Protein AF-0000000078809394 (afdb_homodimer)

Solvent-accessible surface area (backbone atoms only — not comparable to full-atom values): 62646 Å² total; per-residue (Å²): 125,78,80,59,56,66,61,49,54,61,52,52,58,65,55,59,65,67,64,60,69,62,60,66,74,64,54,54,80,66,83,72,63,86,66,77,69,67,30,52,43,59,69,37,44,48,58,61,53,56,51,56,62,68,74,55,80,56,62,62,57,16,67,57,48,68,54,68,43,28,45,42,76,68,75,54,42,83,43,43,45,64,73,72,80,38,47,64,50,91,80,73,68,58,67,68,55,31,55,42,29,43,44,71,72,45,42,78,58,20,74,52,58,68,50,35,34,35,53,47,11,51,42,26,37,45,52,24,53,55,47,50,56,43,33,65,42,47,42,51,44,65,79,76,88,48,42,78,50,25,55,42,64,59,68,68,38,46,44,56,34,52,45,67,57,49,51,51,51,30,51,49,25,29,52,48,11,38,71,37,22,48,73,81,66,53,45,70,43,85,24,18,56,48,29,31,51,48,44,18,52,51,22,40,46,52,12,43,26,22,42,58,68,67,76,44,73,25,57,70,35,20,49,48,10,29,51,32,24,49,50,40,66,71,67,59,75,58,44,80,68,56,64,74,95,50,24,72,26,47,61,45,39,28,55,64,67,51,73,48,27,33,48,28,33,47,85,31,28,70,94,75,68,31,58,36,41,59,22,14,35,32,63,29,52,40,54,34,5,33,12,39,18,39,78,50,61,56,62,50,30,24,45,84,54,46,62,42,79,72,42,83,67,54,79,67,38,47,69,42,61,61,62,51,68,32,37,59,64,50,68,36,36,29,64,40,45,69,67,40,54,48,49,97,54,89,53,72,49,85,79,61,68,65,22,8,73,23,60,38,25,47,38,37,52,43,49,42,74,84,21,46,35,46,51,50,22,30,45,24,41,75,74,38,39,49,73,59,39,27,48,45,25,44,49,24,29,39,76,69,68,68,57,47,58,65,53,37,53,77,18,57,31,49,60,28,52,59,64,64,40,57,70,79,48,54,69,58,27,40,74,56,52,55,68,71,53,44,67,73,43,72,67,63,64,83,59,84,49,37,18,43,49,45,50,49,52,47,51,45,53,67,73,45,61,57,59,53,48,64,62,60,48,29,49,23,52,58,43,57,64,52,44,36,50,60,41,32,20,51,37,38,91,34,70,44,76,37,52,50,40,72,80,83,51,59,45,33,37,36,26,72,86,67,76,83,90,57,86,89,35,47,78,40,37,53,80,74,71,42,42,28,56,60,70,63,24,40,30,31,32,48,72,32,40,71,92,40,42,39,49,77,31,41,68,50,89,77,32,66,70,40,49,63,58,30,50,46,60,20,55,72,22,72,50,44,39,72,65,41,64,80,52,81,85,79,72,79,127,140,72,72,93,65,71,74,80,60,62,62,59,54,63,60,56,63,66,62,62,68,63,60,64,75,67,51,52,81,64,84,74,72,80,66,74,68,68,31,51,42,60,67,36,45,48,58,61,52,56,52,56,63,66,75,54,80,57,62,64,57,16,67,56,49,68,54,66,42,29,46,42,77,67,75,56,43,82,43,42,44,64,71,74,81,38,44,65,51,89,81,74,66,59,66,68,55,31,54,43,28,43,44,70,71,46,43,77,59,21,75,54,58,69,51,37,34,36,53,48,11,51,42,27,38,44,52,24,53,54,48,50,55,43,34,65,41,48,41,52,45,64,79,74,88,49,41,78,49,22,58,44,63,59,67,66,40,46,44,58,34,52,45,69,57,48,50,50,50,31,52,50,26,27,54,49,10,38,72,36,22,49,74,80,66,53,46,70,43,85,26,18,55,47,30,31,52,49,45,17,52,52,21,40,46,51,12,41,26,22,41,58,68,67,77,45,74,25,56,70,35,21,48,49,9,29,51,33,23,49,49,41,66,73,67,58,76,56,44,80,68,56,64,74,94,50,24,73,27,48,60,45,39,29,56,63,66,51,72,47,26,33,49,27,33,47,85,30,29,72,94,75,70,30,58,37,40,59,22,14,35,33,64,29,49,40,55,33,5,34,13,37,18,39,78,49,60,56,61,49,31,26,46,83,54,48,62,41,78,73,40,84,67,53,79,67,36,47,70,41,62,61,63,50,68,31,38,58,63,50,67,36,36,30,63,38,45,70,68,40,52,47,48,96,54,88,54,72,48,84,79,62,69,63,22,9,74,22,61,38,24,47,38,38,52,44,50,42,74,84,22,44,36,46,50,49,23,30,46,23,40,74,74,38,40,51,71,58,42,28,47,46,24,45,49,25,28,38,75,70,68,68,58,47,59,65,54,35,53,76,18,56,32,50,61,29,52,61,64,65,38,57,71,79,49,52,68,58,27,38,73,54,52,56,67,69,51,44,68,74,43,70,65,64,65,83,59,82,49,38,18,43,49,45,51,48,51,47,51,46,54,66,74,45,60,58,59,54,48,66,62,60,50,28,50,23,51,60,42,57,63,54,45,36,48,59,42,33,21,52,40,38,94,35,70,42,77,36,52,50,40,74,80,83,52,60,45,32,35,36,26,73,87,68,77,80,91,57,85,90,36,46,79,40,36,52,80,74,74,43,41,27,57,60,70,62,25,40,30,31,34,47,73,32,42,74,93,40,42,36,48,81,32,40,68,51,88,76,31,66,70,42,50,62,59,31,49,47,60,20,55,72,22,72,50,43,39,72,66,42,65,80,54,82,84,78,70,78,128

InterPro domains:
  IPR011990 Tetratricopeptide-like helical domain superfamily [SSF48452] (19-583)
  IPR012944 RagB/SusD domain [PF07980] (289-583)
  IPR033985 SusD-like, N-terminal [PF14322] (98-204)

Sequence (1178 aa):
MKIKNTYIALLVALLFISTACDDCLDRYPKDSTNSKVFFATGSDLKLYTDQFYMILPDASDLYGELSDEVITTNLPPEVMGTRNITSGDEYWTWDMLRHINYFLQHSSQCDDVEERNHYEGIAYFFRAFFYFDKVKRFGDVPWYDQPIGSSEDELLNKSRDSRELVVGNIIGDLDNAIRLLPGESTTYTVNKWTALALKSRVCLFEGTYRKYHGIGSGEELLQKCAEASLELMNKGGYTLYKAGEEPYRTLFASNHSDTKEVILSRRYNASLGLFHNATSYTVSFTQGSPGFTKRFVNQYLTIDGSRFTDISCYDTLSLHDEMTDRDPRMSQTIFKPGVYVRKGETSLSKFSMKTSVTGYQIIKYAMESKYDVYNSSECDMPLFRLGEVYLNYAEAKAELGTITQNDIDISVNRLRDRVGMPHLNLGDANAHPDTYMKALYPNVIPGDQLGVILEIRRERDIELVLEGFRYSDLMRWKEGAALMQPFHGQSFNGEGLYDLDGDGKTDLVVWKTTRPLVFGAEYLQIGKDITLSQETHGCLLIHGSVDNPSGGRTFREDRDYLYPIPVNDRILTNGTLKQNPGWDDKLDLMKIKNTYIALLVALLFISTACDDCLDRYPKDSTNSKVFFATGSDLKLYTDQFYMILPDASDLYGELSDEVITTNLPPEVMGTRNITSGDEYWTWDMLRHINYFLQHSSQCDDVEERNHYEGIAYFFRAFFYFDKVKRFGDVPWYDQPIGSSEDELLNKSRDSRELVVGNIIGDLDNAIRLLPGESTTYTVNKWTALALKSRVCLFEGTYRKYHGIGSGEELLQKCAEASLELMNKGGYTLYKAGEEPYRTLFASNHSDTKEVILSRRYNASLGLFHNATSYTVSFTQGSPGFTKRFVNQYLTIDGSRFTDISCYDTLSLHDEMTDRDPRMSQTIFKPGVYVRKGETSLSKFSMKTSVTGYQIIKYAMESKYDVYNSSECDMPLFRLGEVYLNYAEAKAELGTITQNDIDISVNRLRDRVGMPHLNLGDANAHPDTYMKALYPNVIPGDQLGVILEIRRERDIELVLEGFRYSDLMRWKEGAALMQPFHGQSFNGEGLYDLDGDGKTDLVVWKTTRPLVFGAEYLQIGKDITLSQETHGCLLIHGSVDNPSGGRTFREDRDYLYPIPVNDRILTNGTLKQNPGWDDKLDL

Structure (mmCIF, N/CA/C/O backbone):
data_AF-0000000078809394-model_v1
#
loop_
_entity.id
_entity.type
_entity.pdbx_description
1 polymer 'RagB/SusD domain-containing protein'
#
loop_
_atom_site.group_PDB
_atom_site.id
_atom_site.type_symbol
_atom_site.label_atom_id
_atom_site.label_alt_id
_atom_site.label_comp_id
_atom_site.label_asym_id
_atom_site.label_entity_id
_atom_site.label_seq_id
_atom_site.pdbx_PDB_ins_code
_atom_site.Cartn_x
_atom_site.Cartn_y
_atom_site.Cartn_z
_atom_site.occupancy
_atom_site.B_iso_or_equiv
_atom_site.auth_seq_id
_atom_site.auth_comp_id
_atom_site.auth_asym_id
_atom_site.auth_atom_id
_atom_site.pdbx_PDB_model_num
ATOM 1 N N . MET A 1 1 ? 48.688 -42.344 66.125 1 20.22 1 MET A N 1
ATOM 2 C CA . MET A 1 1 ? 47.281 -42.25 66.5 1 20.22 1 MET A CA 1
ATOM 3 C C . MET A 1 1 ? 46.75 -40.844 66.188 1 20.22 1 MET A C 1
ATOM 5 O O . MET A 1 1 ? 45.562 -40.688 65.938 1 20.22 1 MET A O 1
ATOM 9 N N . LYS A 1 2 ? 47.625 -40.062 66.5 1 23.67 2 LYS A N 1
ATOM 10 C CA . LYS A 1 2 ? 47.312 -38.688 66.938 1 23.67 2 LYS A CA 1
ATOM 11 C C . LYS A 1 2 ? 47.219 -37.781 65.688 1 23.67 2 LYS A C 1
ATOM 13 O O . LYS A 1 2 ? 47.156 -36.531 65.812 1 23.67 2 LYS A O 1
ATOM 18 N N . ILE A 1 3 ? 47.656 -38.375 64.5 1 25.83 3 ILE A N 1
ATOM 19 C CA . ILE A 1 3 ? 47.625 -37.75 63.219 1 25.83 3 ILE A CA 1
ATOM 20 C C . ILE A 1 3 ? 46.188 -37.344 62.875 1 25.83 3 ILE A C 1
ATOM 22 O O . ILE A 1 3 ? 45.969 -36.438 62.094 1 25.83 3 ILE A O 1
ATOM 26 N N . LYS A 1 4 ? 45.25 -38.125 63.531 1 30.36 4 LYS A N 1
ATOM 27 C CA . LYS A 1 4 ? 43.938 -38.406 62.969 1 30.36 4 LYS A CA 1
ATOM 28 C C . LYS A 1 4 ? 42.938 -37.312 63.344 1 30.36 4 LYS A C 1
ATOM 30 O O . LYS A 1 4 ? 41.938 -37.125 62.656 1 30.36 4 LYS A O 1
ATOM 35 N N . ASN A 1 5 ? 43.344 -36.781 64.438 1 28.16 5 ASN A N 1
ATOM 36 C CA . ASN A 1 5 ? 42.219 -36.062 65.062 1 28.16 5 ASN A CA 1
ATOM 37 C C . ASN A 1 5 ? 42.062 -34.656 64.5 1 28.16 5 ASN A C 1
ATOM 39 O O . ASN A 1 5 ? 41 -34.062 64.562 1 28.16 5 ASN A O 1
ATOM 43 N N . THR A 1 6 ? 43.281 -34.188 64.188 1 31.36 6 THR A N 1
ATOM 44 C CA . THR A 1 6 ? 43.188 -32.75 63.969 1 31.36 6 THR A CA 1
ATOM 45 C C . THR A 1 6 ? 42.562 -32.469 62.625 1 31.36 6 THR A C 1
ATOM 47 O O . THR A 1 6 ? 42.25 -31.297 62.312 1 31.36 6 THR A O 1
ATOM 50 N N . TYR A 1 7 ? 42.531 -33.594 61.75 1 35 7 TYR A N 1
ATOM 51 C CA . TYR A 1 7 ? 41.875 -33.562 60.469 1 35 7 TYR A CA 1
ATOM 52 C C . TYR A 1 7 ? 40.375 -33.25 60.594 1 35 7 TYR A C 1
ATOM 54 O O . TYR A 1 7 ? 39.75 -32.781 59.656 1 35 7 TYR A O 1
ATOM 62 N N . ILE A 1 8 ? 39.938 -33.688 61.875 1 34.88 8 ILE A N 1
ATOM 63 C CA . ILE A 1 8 ? 38.5 -33.719 62 1 34.88 8 ILE A CA 1
ATOM 64 C C . ILE A 1 8 ? 37.969 -32.281 62.156 1 34.88 8 ILE A C 1
ATOM 66 O O . ILE A 1 8 ? 36.906 -31.953 61.594 1 34.88 8 ILE A O 1
ATOM 70 N N . ALA A 1 9 ? 38.812 -31.594 62.938 1 33.84 9 ALA A N 1
ATOM 71 C CA . ALA A 1 9 ? 38.188 -30.344 63.344 1 33.84 9 ALA A CA 1
ATOM 72 C C . ALA A 1 9 ? 38.062 -29.391 62.156 1 33.84 9 ALA A C 1
ATOM 74 O O . ALA A 1 9 ? 37.062 -28.656 62.062 1 33.84 9 ALA A O 1
ATOM 75 N N . LEU A 1 10 ? 39.219 -29.344 61.406 1 35.84 10 LEU A N 1
ATOM 76 C CA . LEU A 1 10 ? 39.188 -28.391 60.312 1 35.84 10 LEU A CA 1
ATOM 77 C C . LEU A 1 10 ? 38.094 -28.781 59.312 1 35.84 10 LEU A C 1
ATOM 79 O O . LEU A 1 10 ? 37.5 -27.906 58.656 1 35.84 10 LEU A O 1
ATOM 83 N N . LEU A 1 11 ? 37.75 -30.156 59.281 1 34.31 11 LEU A N 1
ATOM 84 C CA . LEU A 1 11 ? 36.688 -30.656 58.438 1 34.31 11 LEU A CA 1
ATOM 85 C C . LEU A 1 11 ? 35.344 -30.094 58.844 1 34.31 11 LEU A C 1
ATOM 87 O O . LEU A 1 11 ? 34.5 -29.812 58 1 34.31 11 LEU A O 1
ATOM 91 N N . VAL A 1 12 ? 35.281 -29.906 60.219 1 35.41 12 VAL A N 1
ATOM 92 C CA . VAL A 1 12 ? 33.938 -29.516 60.656 1 35.41 12 VAL A CA 1
ATOM 93 C C . VAL A 1 12 ? 33.656 -28.078 60.25 1 35.41 12 VAL A C 1
ATOM 95 O O . VAL A 1 12 ? 32.531 -27.734 59.906 1 35.41 12 VAL A O 1
ATOM 98 N N . ALA A 1 13 ? 34.75 -27.297 60.375 1 32.31 13 ALA A N 1
ATOM 99 C CA . ALA A 1 13 ? 34.438 -25.891 60.188 1 32.31 13 ALA A CA 1
ATOM 100 C C . ALA A 1 13 ? 34.125 -25.562 58.75 1 32.31 13 ALA A C 1
ATOM 102 O O . ALA A 1 13 ? 33.438 -24.594 58.438 1 32.31 13 ALA A O 1
ATOM 103 N N . LEU A 1 14 ? 34.906 -26.219 57.812 1 33.28 14 LEU A N 1
ATOM 104 C CA . LEU A 1 14 ? 34.625 -26 56.406 1 33.28 14 LEU A CA 1
ATOM 105 C C . LEU A 1 14 ? 33.188 -26.359 56.094 1 33.28 14 LEU A C 1
ATOM 107 O O . LEU A 1 14 ? 32.719 -26.125 54.969 1 33.28 14 LEU A O 1
ATOM 111 N N . LEU A 1 15 ? 32.625 -27.297 56.906 1 29.8 15 LEU A N 1
ATOM 112 C CA . LEU A 1 15 ? 31.266 -27.766 56.625 1 29.8 15 LEU A CA 1
ATOM 113 C C . LEU A 1 15 ? 30.266 -26.625 56.75 1 29.8 15 LEU A C 1
ATOM 115 O O . LEU A 1 15 ? 29.141 -26.703 56.219 1 29.8 15 LEU A O 1
ATOM 119 N N . PHE A 1 16 ? 30.578 -25.766 57.75 1 29.11 16 PHE A N 1
ATOM 120 C CA . PHE A 1 16 ? 29.422 -24.922 58.031 1 29.11 16 PHE A CA 1
ATOM 121 C C . PHE A 1 16 ? 29.188 -23.922 56.906 1 29.11 16 PHE A C 1
ATOM 123 O O . PHE A 1 16 ? 28.172 -23.203 56.906 1 29.11 16 PHE A O 1
ATOM 130 N N . ILE A 1 17 ? 30.328 -23.594 56.312 1 31.19 17 ILE A N 1
ATOM 131 C CA . ILE A 1 17 ? 30.094 -22.359 55.562 1 31.19 17 ILE A CA 1
ATOM 132 C C . ILE A 1 17 ? 29.203 -22.656 54.344 1 31.19 17 ILE A C 1
ATOM 134 O O . ILE A 1 17 ? 28.875 -21.766 53.562 1 31.19 17 ILE A O 1
ATOM 138 N N . SER A 1 18 ? 29.125 -23.984 53.938 1 29.67 18 SER A N 1
ATOM 139 C CA . SER A 1 18 ? 28.453 -24.297 52.688 1 29.67 18 SER A CA 1
ATOM 140 C C . SER A 1 18 ? 26.984 -23.891 52.719 1 29.67 18 SER A C 1
ATOM 142 O O . SER A 1 18 ? 26.281 -24 51.719 1 29.67 18 SER A O 1
ATOM 144 N N . THR A 1 19 ? 26.406 -24 53.938 1 28.42 19 THR A N 1
ATOM 145 C CA . THR A 1 19 ? 24.953 -24.031 53.938 1 28.42 19 THR A CA 1
ATOM 146 C C . T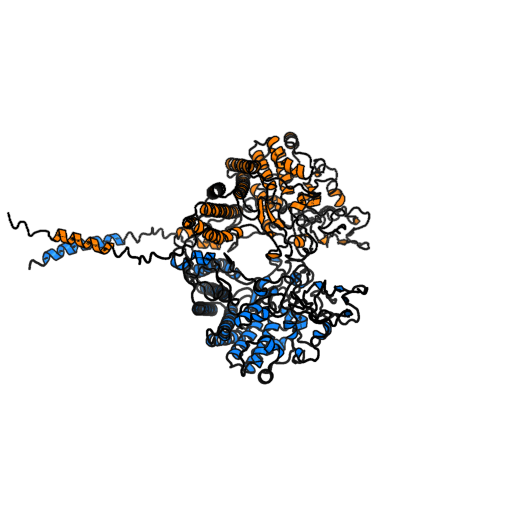HR A 1 19 ? 24.375 -22.656 53.562 1 28.42 19 THR A C 1
ATOM 148 O O . THR A 1 19 ? 23.172 -22.5 53.469 1 28.42 19 THR A O 1
ATOM 151 N N . ALA A 1 20 ? 25.156 -21.656 53.875 1 28.44 20 ALA A N 1
ATOM 152 C CA . ALA A 1 20 ? 24.359 -20.422 53.969 1 28.44 20 ALA A CA 1
ATOM 153 C C . ALA A 1 20 ? 23.875 -19.984 52.594 1 28.44 20 ALA A C 1
ATOM 155 O O . ALA A 1 20 ? 22.922 -19.203 52.5 1 28.44 20 ALA A O 1
ATOM 156 N N . CYS A 1 21 ? 24.859 -20.062 51.688 1 28.86 21 CYS A N 1
ATOM 157 C CA . CYS A 1 21 ? 24.609 -19.234 50.531 1 28.86 21 CYS A CA 1
ATOM 158 C C . CYS A 1 21 ? 23.438 -19.781 49.719 1 28.86 21 CYS A C 1
ATOM 160 O O . CYS A 1 21 ? 23.156 -19.281 48.625 1 28.86 21 CYS A O 1
ATOM 162 N N . ASP A 1 22 ? 22.953 -20.984 50.094 1 27.86 22 ASP A N 1
ATOM 163 C CA . ASP A 1 22 ? 21.922 -21.609 49.281 1 27.86 22 ASP A CA 1
ATOM 164 C C . ASP A 1 22 ? 20.672 -20.75 49.219 1 27.86 22 ASP A C 1
ATOM 166 O O . ASP A 1 22 ? 19.844 -20.891 48.312 1 27.86 22 ASP A O 1
ATOM 170 N N . ASP A 1 23 ? 20.375 -20.172 50.406 1 27.67 23 ASP A N 1
ATOM 171 C CA . ASP A 1 23 ? 19 -19.672 50.594 1 27.67 23 ASP A CA 1
ATOM 172 C C . ASP A 1 23 ? 18.766 -18.406 49.781 1 27.67 23 ASP A C 1
ATOM 174 O O . ASP A 1 23 ? 17.672 -17.844 49.812 1 27.67 23 ASP A O 1
ATOM 178 N N . CYS A 1 24 ? 19.859 -17.641 49.75 1 26.38 24 CYS A N 1
ATOM 179 C CA . CYS A 1 24 ? 19.594 -16.297 49.281 1 26.38 24 CYS A CA 1
ATOM 180 C C . CYS A 1 24 ? 19.172 -16.312 47.812 1 26.38 24 CYS A C 1
ATOM 182 O O . CYS A 1 24 ? 18.859 -15.266 47.25 1 26.38 24 CYS A O 1
ATOM 184 N N . LEU A 1 25 ? 19.844 -17.234 47.062 1 26.67 25 LEU A N 1
ATOM 185 C CA . LEU A 1 25 ? 19.609 -17.234 45.625 1 26.67 25 LEU A CA 1
ATOM 186 C C . LEU A 1 25 ? 18.125 -17.453 45.312 1 26.67 25 LEU A C 1
ATOM 188 O O . LEU A 1 25 ? 17.703 -17.344 44.156 1 26.67 25 LEU A O 1
ATOM 192 N N . ASP A 1 26 ? 17.609 -18.234 46.25 1 27.3 26 ASP A N 1
ATOM 193 C CA . ASP A 1 26 ? 16.266 -18.75 46 1 27.3 26 ASP A CA 1
ATOM 194 C C . ASP A 1 26 ? 15.227 -17.625 46.031 1 27.3 26 ASP A C 1
ATOM 196 O O . ASP A 1 26 ? 14.023 -17.875 45.938 1 27.3 26 ASP A O 1
ATOM 200 N N . ARG A 1 27 ? 15.562 -16.656 46.906 1 27.27 27 ARG A N 1
ATOM 201 C CA . ARG A 1 27 ? 14.375 -15.891 47.25 1 27.27 27 ARG A CA 1
ATOM 202 C C . ARG A 1 27 ? 14.086 -14.836 46.156 1 27.27 27 ARG A C 1
ATOM 204 O O . ARG A 1 27 ? 14.633 -13.734 46.219 1 27.27 27 ARG A O 1
ATOM 211 N N . TYR A 1 28 ? 14.234 -15.242 44.938 1 28.66 28 TYR A N 1
ATOM 212 C CA . TYR A 1 28 ? 13.523 -14.234 44.156 1 28.66 28 TYR A CA 1
ATOM 213 C C . TYR A 1 28 ? 12.297 -13.734 44.906 1 28.66 28 TYR A C 1
ATOM 215 O O . TYR A 1 28 ? 11.625 -14.5 45.594 1 28.66 28 TYR A O 1
ATOM 223 N N . PRO A 1 29 ? 12.25 -12.578 45.438 1 31 29 PRO A N 1
ATOM 224 C CA . PRO A 1 29 ? 10.977 -12.438 46.156 1 31 29 PRO A CA 1
ATOM 225 C C . PRO A 1 29 ? 9.867 -13.297 45.562 1 31 29 PRO A C 1
ATOM 227 O O . PRO A 1 29 ? 9.734 -13.383 44.344 1 31 29 PRO A O 1
ATOM 230 N N . LYS A 1 30 ? 9.367 -14.398 46.094 1 30.7 30 LYS A N 1
ATOM 231 C CA . LYS A 1 30 ? 8.172 -15.219 46 1 30.7 30 LYS A CA 1
ATOM 232 C C . LYS A 1 30 ? 6.922 -14.359 45.812 1 30.7 30 LYS A C 1
ATOM 234 O O . LYS A 1 30 ? 5.828 -14.758 46.219 1 30.7 30 LYS A O 1
ATOM 239 N N . ASP A 1 31 ? 7.008 -13.062 45.969 1 30.06 31 ASP A N 1
ATOM 240 C CA . ASP A 1 31 ? 5.66 -12.602 45.656 1 30.06 31 ASP A CA 1
ATOM 241 C C . ASP A 1 31 ? 5.098 -13.344 44.438 1 30.06 31 ASP A C 1
ATOM 243 O O . ASP A 1 31 ? 5.566 -13.148 43.312 1 30.06 31 ASP A O 1
ATOM 247 N N . SER A 1 32 ? 4.875 -14.523 44.438 1 33.56 32 SER A N 1
ATOM 248 C CA . SER A 1 32 ? 4.133 -15.633 43.844 1 33.56 32 SER A CA 1
ATOM 249 C C . SER A 1 32 ? 2.965 -15.133 43 1 33.56 32 SER A C 1
ATOM 251 O O . SER A 1 32 ? 2.082 -15.906 42.625 1 33.56 32 SER A O 1
ATOM 253 N N . THR A 1 33 ? 2.369 -13.984 43.375 1 34.19 33 THR A N 1
ATOM 254 C CA . THR A 1 33 ? 1.026 -13.43 43.25 1 34.19 33 THR A CA 1
ATOM 255 C C . THR A 1 33 ? 0.462 -13.664 41.844 1 34.19 33 THR A C 1
ATOM 257 O O . THR A 1 33 ? 1.202 -14.008 40.938 1 34.19 33 THR A O 1
ATOM 260 N N . ASN A 1 34 ? -0.635 -12.852 41.375 1 35.41 34 ASN A N 1
ATOM 261 C CA . ASN A 1 34 ? -1.58 -13.023 40.281 1 35.41 34 ASN A CA 1
ATOM 262 C C . ASN A 1 34 ? -0.875 -13.023 38.938 1 35.41 34 ASN A C 1
ATOM 264 O O . ASN A 1 34 ? -0.66 -11.961 38.344 1 35.41 34 ASN A O 1
ATOM 268 N N . SER A 1 35 ? 0.139 -13.578 38.719 1 45.72 35 SER A N 1
ATOM 269 C CA . SER A 1 35 ? 0.608 -13.742 37.344 1 45.72 35 SER A CA 1
ATOM 270 C C . SER A 1 35 ? -0.557 -13.766 36.375 1 45.72 35 SER A C 1
ATOM 272 O O . SER A 1 35 ? -1.403 -14.664 36.406 1 45.72 35 SER A O 1
ATOM 274 N N . LYS A 1 36 ? -0.918 -12.688 36 1 56.19 36 LYS A N 1
ATOM 275 C CA . LYS A 1 36 ? -2.039 -12.617 35.062 1 56.19 36 LYS A CA 1
ATOM 276 C C . LYS A 1 36 ? -1.921 -13.688 34 1 56.19 36 LYS A C 1
ATOM 278 O O . LYS A 1 36 ? -0.86 -13.852 33.375 1 56.19 36 LYS A O 1
ATOM 283 N N . VAL A 1 37 ? -2.66 -14.75 34.188 1 68.94 37 VAL A N 1
ATOM 284 C CA . VAL A 1 37 ? -2.848 -15.805 33.188 1 68.94 37 VAL A CA 1
ATOM 285 C C . VAL A 1 37 ? -3.594 -15.242 31.984 1 68.94 37 VAL A C 1
ATOM 287 O O . VAL A 1 37 ? -4.773 -14.898 32.094 1 68.94 37 VAL A O 1
ATOM 290 N N . PHE A 1 38 ? -2.729 -15.039 31.016 1 79.12 38 PHE A N 1
ATOM 291 C CA . PHE A 1 38 ? -3.33 -14.438 29.828 1 79.12 38 PHE A CA 1
ATOM 292 C C . PHE A 1 38 ? -3.918 -15.516 28.922 1 79.12 38 PHE A C 1
ATOM 294 O O . PHE A 1 38 ? -4.762 -15.219 28.078 1 79.12 38 PHE A O 1
ATOM 301 N N . PHE A 1 39 ? -3.455 -16.797 29.156 1 88.75 39 PHE A N 1
ATOM 302 C CA . PHE A 1 39 ? -3.928 -17.875 28.297 1 88.75 39 PHE A CA 1
ATOM 303 C C . PHE A 1 39 ? -4.703 -18.906 29.109 1 88.75 39 PHE A C 1
ATOM 305 O O . PHE A 1 39 ? -4.406 -20.094 29.031 1 88.75 39 PHE A O 1
ATOM 312 N N . ALA A 1 40 ? -5.68 -18.406 29.797 1 89.06 40 ALA A N 1
ATOM 313 C CA . ALA A 1 40 ? -6.41 -19.297 30.703 1 89.06 40 ALA A CA 1
ATOM 314 C C . ALA A 1 40 ? -7.559 -19.984 29.984 1 89.06 40 ALA A C 1
ATOM 316 O O . ALA A 1 40 ? -7.914 -21.125 30.328 1 89.06 40 ALA A O 1
ATOM 317 N N . THR A 1 41 ? -8.141 -19.328 29 1 91.56 41 THR A N 1
ATOM 318 C CA . THR A 1 41 ? -9.336 -19.844 28.359 1 91.56 41 THR A CA 1
ATOM 319 C C . THR A 1 41 ? -9.148 -19.906 26.844 1 91.56 41 THR A C 1
ATOM 321 O O . THR A 1 41 ? -8.211 -19.328 26.297 1 91.56 41 THR A O 1
ATOM 324 N N . GLY A 1 42 ? -10.086 -20.688 26.25 1 92.12 42 GLY A N 1
ATOM 325 C CA . GLY A 1 42 ? -10.094 -20.734 24.797 1 92.12 42 GLY A CA 1
ATOM 326 C C . GLY A 1 42 ? -10.258 -19.375 24.156 1 92.12 42 GLY A C 1
ATOM 327 O O . GLY A 1 42 ? -9.648 -19.094 23.125 1 92.12 42 GLY A O 1
ATOM 328 N N . SER A 1 43 ? -11.039 -18.641 24.781 1 89.31 43 SER A N 1
ATOM 329 C CA . SER A 1 43 ? -11.258 -17.281 24.281 1 89.31 43 SER A CA 1
ATOM 330 C C . SER A 1 43 ? -9.969 -16.469 24.328 1 89.31 43 SER A C 1
ATOM 332 O O . SER A 1 43 ? -9.719 -15.641 23.453 1 89.31 43 SER A O 1
ATOM 334 N N . ASP A 1 44 ? -9.156 -16.703 25.344 1 86.94 44 ASP A N 1
ATOM 335 C CA . ASP A 1 44 ? -7.867 -16.031 25.453 1 86.94 44 ASP A CA 1
ATOM 336 C C . ASP A 1 44 ? -6.93 -16.453 24.328 1 86.94 44 ASP A C 1
ATOM 338 O O . ASP A 1 44 ? -6.258 -15.617 23.719 1 86.94 44 ASP A O 1
ATOM 342 N N . LEU A 1 45 ? -6.98 -17.719 24.125 1 93.62 45 LEU A N 1
ATOM 343 C CA . LEU A 1 45 ? -6.117 -18.266 23.078 1 93.62 45 LEU A CA 1
ATOM 344 C C . LEU A 1 45 ? -6.523 -17.734 21.703 1 93.62 45 LEU A C 1
ATOM 346 O O . LEU A 1 45 ? -5.668 -17.344 20.906 1 93.62 45 LEU A O 1
ATOM 350 N N . LYS A 1 46 ? -7.77 -17.656 21.484 1 91.69 46 LYS A N 1
ATOM 351 C CA . LYS A 1 46 ? -8.289 -17.156 20.203 1 91.69 46 LYS A CA 1
ATOM 352 C C . LYS A 1 46 ? -7.895 -15.703 19.984 1 91.69 46 LYS A C 1
ATOM 354 O O . LYS A 1 46 ? -7.43 -15.344 18.891 1 91.69 46 LYS A O 1
ATOM 359 N N . LEU A 1 47 ? -8.086 -14.961 21 1 84.75 47 LEU A N 1
ATOM 360 C CA . LEU A 1 47 ? -7.789 -13.539 20.891 1 84.75 47 LEU A CA 1
ATOM 361 C C . LEU A 1 47 ? -6.32 -13.312 20.531 1 84.75 47 LEU A C 1
ATOM 363 O O . LEU A 1 47 ? -6.004 -12.469 19.703 1 84.75 47 LEU A O 1
ATOM 367 N N . TYR A 1 48 ? -5.441 -14.102 21.125 1 88.62 48 TYR A N 1
ATOM 368 C CA . TYR A 1 48 ? -4.012 -13.93 20.891 1 88.62 48 TYR A CA 1
ATOM 369 C C . TYR A 1 48 ? -3.625 -14.453 19.516 1 88.62 48 TYR A C 1
ATOM 371 O O . TYR A 1 48 ? -2.852 -13.812 18.797 1 88.62 48 TYR A O 1
ATOM 379 N N . THR A 1 49 ? -4.223 -15.547 19.109 1 93.75 49 THR A N 1
ATOM 380 C CA . THR A 1 49 ? -3.764 -16.219 17.906 1 93.75 49 THR A CA 1
ATOM 381 C C . THR A 1 49 ? -4.402 -15.609 16.656 1 93.75 49 THR A C 1
ATOM 383 O O . THR A 1 49 ? -3.941 -15.836 15.539 1 93.75 49 THR A O 1
ATOM 386 N N . ASP A 1 50 ? -5.375 -14.812 16.844 1 88.75 50 ASP A N 1
ATOM 387 C CA . ASP A 1 50 ? -6.043 -14.172 15.711 1 88.75 50 ASP A CA 1
ATOM 388 C C . ASP A 1 50 ? -5.066 -13.32 14.906 1 88.75 50 ASP A C 1
ATOM 390 O O . ASP A 1 50 ? -5.195 -13.203 13.688 1 88.75 50 ASP A O 1
ATOM 394 N N . GLN A 1 51 ? -4.047 -12.805 15.508 1 89.12 51 GLN A N 1
ATOM 395 C CA . GLN A 1 51 ? -3.111 -11.922 14.82 1 89.12 51 GLN A CA 1
ATOM 396 C C . GLN A 1 51 ? -2.246 -12.695 13.828 1 89.12 51 GLN A C 1
ATOM 398 O O . GLN A 1 51 ? -1.672 -12.109 12.906 1 89.12 51 GLN A O 1
ATOM 403 N N . PHE A 1 52 ? -2.184 -14.016 14.094 1 94.56 52 PHE A N 1
ATOM 404 C CA . PHE A 1 52 ? -1.308 -14.812 13.234 1 94.56 52 PHE A CA 1
ATOM 405 C C . PHE A 1 52 ? -1.816 -14.82 11.805 1 94.56 52 PHE A C 1
ATOM 407 O O . PHE A 1 52 ? -1.031 -14.938 10.859 1 94.56 52 PHE A O 1
ATOM 414 N N . TYR A 1 53 ? -3.086 -14.594 11.609 1 93.88 53 TYR A N 1
ATOM 415 C CA . TYR A 1 53 ? -3.684 -14.625 10.281 1 93.88 53 TYR A CA 1
ATOM 416 C C . TYR A 1 53 ? -3.207 -13.445 9.445 1 93.88 53 TYR A C 1
ATOM 418 O O . TYR A 1 53 ? -3.373 -13.438 8.219 1 93.88 53 TYR A O 1
ATOM 426 N N . MET A 1 54 ? -2.521 -12.539 10.055 1 89.75 54 MET A N 1
ATOM 427 C CA . MET A 1 54 ? -1.983 -11.383 9.336 1 89.75 54 MET A CA 1
ATOM 428 C C . MET A 1 54 ? -0.799 -11.789 8.469 1 89.75 54 MET A C 1
ATOM 430 O O . MET A 1 54 ? -0.383 -11.031 7.586 1 89.75 54 MET A O 1
ATOM 434 N N . ILE A 1 55 ? -0.277 -12.953 8.672 1 93.81 55 ILE A N 1
ATOM 435 C CA . ILE A 1 55 ? 0.849 -13.445 7.887 1 93.81 55 ILE A CA 1
ATOM 436 C C . ILE A 1 55 ? 0.377 -13.805 6.48 1 93.81 55 ILE A C 1
ATOM 438 O O . ILE A 1 55 ? 1.159 -13.766 5.527 1 93.81 55 ILE A O 1
ATOM 442 N N . LEU A 1 56 ? -0.876 -14.07 6.324 1 96.31 56 LEU A N 1
ATOM 443 C CA . LEU A 1 56 ? -1.42 -14.531 5.051 1 96.31 56 LEU A CA 1
ATOM 444 C C . LEU A 1 56 ? -1.392 -13.414 4.012 1 96.31 56 LEU A C 1
ATOM 446 O O . LEU A 1 56 ? -1.524 -12.234 4.359 1 96.31 56 LEU A O 1
ATOM 450 N N . PRO A 1 57 ? -1.244 -13.805 2.75 1 96.06 57 PRO A N 1
ATOM 451 C CA . PRO A 1 57 ? -1.238 -12.797 1.686 1 96.06 57 PRO A CA 1
ATOM 452 C C . PRO A 1 57 ? -2.562 -12.047 1.578 1 96.06 57 PRO A C 1
ATOM 454 O O . PRO A 1 57 ? -3.623 -12.617 1.842 1 96.06 57 PRO A O 1
ATOM 457 N N . ASP A 1 58 ? -2.441 -10.82 1.193 1 94.06 58 ASP A N 1
ATOM 458 C CA . ASP A 1 58 ? -3.65 -10.062 0.874 1 94.06 58 ASP A CA 1
ATOM 459 C C . ASP A 1 58 ? -4.043 -10.25 -0.59 1 94.06 58 ASP A C 1
ATOM 461 O O . ASP A 1 58 ? -3.357 -10.953 -1.337 1 94.06 58 ASP A O 1
ATOM 465 N N . ALA A 1 59 ? -5.109 -9.602 -0.964 1 96.81 59 ALA A N 1
ATOM 466 C CA . ALA A 1 59 ? -5.664 -9.812 -2.299 1 96.81 59 ALA A CA 1
ATOM 467 C C . ALA A 1 59 ? -4.684 -9.367 -3.379 1 96.81 59 ALA A C 1
ATOM 469 O O . ALA A 1 59 ? -4.512 -10.055 -4.391 1 96.81 59 ALA A O 1
ATOM 470 N N . SER A 1 60 ? -4.039 -8.266 -3.168 1 95.25 60 SER A N 1
ATOM 471 C CA . SER A 1 60 ? -3.154 -7.703 -4.184 1 95.25 60 SER A CA 1
ATOM 472 C C . SER A 1 60 ? -1.94 -8.594 -4.414 1 95.25 60 SER A C 1
ATOM 474 O O . SER A 1 60 ? -1.361 -8.594 -5.504 1 95.25 60 SER A O 1
ATOM 476 N N . ASP A 1 61 ? -1.563 -9.398 -3.438 1 94.31 61 ASP A N 1
ATOM 477 C CA . ASP A 1 61 ? -0.47 -10.352 -3.584 1 94.31 61 ASP A CA 1
ATOM 478 C C . ASP A 1 61 ? -0.824 -11.438 -4.598 1 94.31 61 ASP A C 1
ATOM 480 O O . ASP A 1 61 ? 0.063 -12.094 -5.152 1 94.31 61 ASP A O 1
ATOM 484 N N . LEU A 1 62 ? -2.057 -11.602 -4.781 1 97.12 62 LEU A N 1
ATOM 485 C CA . LEU A 1 62 ? -2.535 -12.664 -5.656 1 97.12 62 LEU A CA 1
ATOM 486 C C . LEU A 1 62 ? -2.84 -12.125 -7.051 1 97.12 62 LEU A C 1
ATOM 488 O O . LEU A 1 62 ? -2.025 -12.258 -7.965 1 97.12 62 LEU A O 1
ATOM 492 N N . TYR A 1 63 ? -3.83 -11.234 -7.117 1 96.5 63 TYR A N 1
ATOM 493 C CA . TYR A 1 63 ? -4.238 -10.773 -8.438 1 96.5 63 TYR A CA 1
ATOM 494 C C . TYR A 1 63 ? -3.188 -9.844 -9.039 1 96.5 63 TYR A C 1
ATOM 496 O O . TYR A 1 63 ? -3.18 -9.609 -10.25 1 96.5 63 TYR A O 1
ATOM 504 N N . GLY A 1 64 ? -2.316 -9.367 -8.227 1 94.62 64 GLY A N 1
ATOM 505 C CA . GLY A 1 64 ? -1.328 -8.406 -8.688 1 94.62 64 GLY A CA 1
ATOM 506 C C . GLY A 1 64 ? -0.004 -9.039 -9.062 1 94.62 64 GLY A C 1
ATOM 507 O O . GLY A 1 64 ? 1.001 -8.344 -9.234 1 94.62 64 GLY A O 1
ATOM 508 N N . GLU A 1 65 ? 0.013 -10.312 -9.195 1 93.69 65 GLU A N 1
ATOM 509 C CA . GLU A 1 65 ? 1.267 -10.992 -9.508 1 93.69 65 GLU A CA 1
ATOM 510 C C . GLU A 1 65 ? 1.831 -10.531 -10.844 1 93.69 65 GLU A C 1
ATOM 512 O O . GLU A 1 65 ? 1.096 -10.414 -11.828 1 93.69 65 GLU A O 1
ATOM 517 N N . LEU A 1 66 ? 3.117 -10.172 -10.859 1 90.88 66 LEU A N 1
ATOM 518 C CA . LEU A 1 66 ? 3.848 -9.766 -12.055 1 90.88 66 LEU A CA 1
ATOM 519 C C . LEU A 1 66 ? 5.094 -10.617 -12.25 1 90.88 66 LEU A C 1
ATOM 521 O O . LEU A 1 66 ? 5.879 -10.805 -11.312 1 90.88 66 LEU A O 1
ATOM 525 N N . SER A 1 67 ? 5.176 -11.211 -13.359 1 95.31 67 SER A N 1
ATOM 526 C CA . SER A 1 67 ? 6.328 -11.984 -13.805 1 95.31 67 SER A CA 1
ATOM 527 C C . SER A 1 67 ? 6.449 -11.977 -15.32 1 95.31 67 SER A C 1
ATOM 529 O O . SER A 1 67 ? 6.535 -10.906 -15.938 1 95.31 67 SER A O 1
ATOM 531 N N . ASP A 1 68 ? 6.574 -13.164 -15.844 1 97.25 68 ASP A N 1
ATOM 532 C CA . ASP A 1 68 ? 6.742 -13.273 -17.297 1 97.25 68 ASP A CA 1
ATOM 533 C C . ASP A 1 68 ? 5.391 -13.43 -17.984 1 97.25 68 ASP A C 1
ATOM 535 O O . ASP A 1 68 ? 5.277 -13.203 -19.203 1 97.25 68 ASP A O 1
ATOM 539 N N . GLU A 1 69 ? 4.352 -13.711 -17.234 1 97.75 69 GLU A N 1
ATOM 540 C CA . GLU A 1 69 ? 3.074 -14.047 -17.844 1 97.75 69 GLU A CA 1
ATOM 541 C C . GLU A 1 69 ? 2.076 -12.898 -17.719 1 97.75 69 GLU A C 1
ATOM 543 O O . GLU A 1 69 ? 1.131 -12.797 -18.5 1 97.75 69 GLU A O 1
ATOM 548 N N . VAL A 1 70 ? 2.246 -12.062 -16.75 1 97.94 70 VAL A N 1
ATOM 549 C CA . VAL A 1 70 ? 1.415 -10.883 -16.5 1 97.94 70 VAL A CA 1
ATOM 550 C C . VAL A 1 70 ? 2.301 -9.656 -16.312 1 97.94 70 VAL A C 1
ATOM 552 O O . VAL A 1 70 ? 3.238 -9.68 -15.516 1 97.94 70 VAL A O 1
ATOM 555 N N . ILE A 1 71 ? 2.004 -8.578 -17.078 1 96.38 71 ILE A N 1
ATOM 556 C CA . ILE A 1 71 ? 2.811 -7.371 -16.969 1 96.38 71 ILE A CA 1
ATOM 557 C C . ILE A 1 71 ? 1.903 -6.145 -16.953 1 96.38 71 ILE A C 1
ATOM 559 O O . ILE A 1 71 ? 0.732 -6.223 -17.328 1 96.38 71 ILE A O 1
ATOM 563 N N . THR A 1 72 ? 2.385 -5.066 -16.406 1 94.06 72 THR A N 1
ATOM 564 C CA . THR A 1 72 ? 1.725 -3.766 -16.359 1 94.06 72 THR A CA 1
ATOM 565 C C . THR A 1 72 ? 2.621 -2.684 -16.953 1 94.06 72 THR A C 1
ATOM 567 O O . THR A 1 72 ? 3.688 -2.982 -17.5 1 94.06 72 THR A O 1
ATOM 570 N N . THR A 1 73 ? 2.158 -1.508 -16.953 1 88.81 73 THR A N 1
ATOM 571 C CA . THR A 1 73 ? 2.912 -0.372 -17.469 1 88.81 73 THR A CA 1
ATOM 572 C C . THR A 1 73 ? 4.23 -0.208 -16.719 1 88.81 73 THR A C 1
ATOM 574 O O . THR A 1 73 ? 5.219 0.265 -17.281 1 88.81 73 THR A O 1
ATOM 577 N N . ASN A 1 74 ? 4.23 -0.569 -15.484 1 83.06 74 ASN A N 1
ATOM 578 C CA . ASN A 1 74 ? 5.445 -0.543 -14.68 1 83.06 74 ASN A CA 1
ATOM 579 C C . ASN A 1 74 ? 5.82 -1.938 -14.188 1 83.06 74 ASN A C 1
ATOM 581 O O . ASN A 1 74 ? 4.949 -2.73 -13.82 1 83.06 74 ASN A O 1
ATOM 585 N N . LEU A 1 75 ? 7.082 -2.205 -14.273 1 89.88 75 LEU A N 1
ATOM 586 C CA . LEU A 1 75 ? 7.574 -3.514 -13.852 1 89.88 75 LEU A CA 1
ATOM 587 C C . LEU A 1 75 ? 8.32 -3.41 -12.531 1 89.88 75 LEU A C 1
ATOM 589 O O . LEU A 1 75 ? 9.047 -2.441 -12.297 1 89.88 75 LEU A O 1
ATOM 593 N N . PRO A 1 76 ? 8.188 -4.41 -11.68 1 89.06 76 PRO A N 1
ATOM 594 C CA . PRO A 1 76 ? 8.953 -4.422 -10.438 1 89.06 76 PRO A CA 1
ATOM 595 C C . PRO A 1 76 ? 10.43 -4.742 -10.656 1 89.06 76 PRO A C 1
ATOM 597 O O . PRO A 1 76 ? 10.797 -5.305 -11.695 1 89.06 76 PRO A O 1
ATOM 600 N N . PRO A 1 77 ? 11.281 -4.5 -9.68 1 88.81 77 PRO A N 1
ATOM 601 C CA . PRO A 1 77 ? 12.727 -4.719 -9.812 1 88.81 77 PRO A CA 1
ATOM 602 C C . PRO A 1 77 ? 13.078 -6.18 -10.086 1 88.81 77 PRO A C 1
ATOM 604 O O . PRO A 1 77 ? 14.055 -6.461 -10.781 1 88.81 77 PRO A O 1
ATOM 607 N N . GLU A 1 78 ? 12.281 -7.105 -9.531 1 93.88 78 GLU A N 1
ATOM 608 C CA . GLU A 1 78 ? 12.531 -8.531 -9.742 1 93.88 78 GLU A CA 1
ATOM 609 C C . GLU A 1 78 ? 12.43 -8.898 -11.219 1 93.88 78 GLU A C 1
ATOM 611 O O . GLU A 1 78 ? 13.172 -9.758 -11.695 1 93.88 78 GLU A O 1
ATOM 616 N N . VAL A 1 79 ? 11.516 -8.219 -11.914 1 94.94 79 VAL A N 1
ATOM 617 C CA . VAL A 1 79 ? 11.297 -8.5 -13.336 1 94.94 79 VAL A CA 1
ATOM 618 C C . VAL A 1 79 ? 12.305 -7.719 -14.18 1 94.94 79 VAL A C 1
ATOM 620 O O . VAL A 1 79 ? 12.82 -8.234 -15.172 1 94.94 79 VAL A O 1
ATOM 623 N N . MET A 1 80 ? 12.617 -6.547 -13.727 1 92.19 80 MET A N 1
ATOM 624 C CA . MET A 1 80 ? 13.539 -5.684 -14.469 1 92.19 80 MET A CA 1
ATOM 625 C C . MET A 1 80 ? 14.977 -6.156 -14.305 1 92.19 80 MET A C 1
ATOM 627 O O . MET A 1 80 ? 15.828 -5.871 -15.148 1 92.19 80 MET A O 1
ATOM 631 N N . GLY A 1 81 ? 15.234 -6.828 -13.211 1 93.19 81 GLY A N 1
ATOM 632 C CA . GLY A 1 81 ? 16.594 -7.234 -12.922 1 93.19 81 GLY A CA 1
ATOM 633 C C . GLY A 1 81 ? 17.406 -6.141 -12.25 1 93.19 81 GLY A C 1
ATOM 634 O O . GLY A 1 81 ? 18.625 -6.051 -12.453 1 93.19 81 GLY A O 1
ATOM 635 N N . THR A 1 82 ? 16.703 -5.297 -11.477 1 90.12 82 THR A N 1
ATOM 636 C CA . THR A 1 82 ? 17.406 -4.145 -10.906 1 90.12 82 THR A CA 1
ATOM 637 C C . THR A 1 82 ? 17.391 -4.215 -9.383 1 90.12 82 THR A C 1
ATOM 639 O O . THR A 1 82 ? 17.531 -3.189 -8.711 1 90.12 82 THR A O 1
ATOM 642 N N . ARG A 1 83 ? 17.188 -5.379 -8.836 1 89.75 83 ARG A N 1
ATOM 643 C CA . ARG A 1 83 ? 17.234 -5.516 -7.383 1 89.75 83 ARG A CA 1
ATOM 644 C C . ARG A 1 83 ? 18.609 -5.121 -6.844 1 89.75 83 ARG A C 1
ATOM 646 O O . ARG A 1 83 ? 19.641 -5.438 -7.453 1 89.75 83 ARG A O 1
ATOM 653 N N . ASN A 1 84 ? 18.625 -4.457 -5.707 1 87.12 84 ASN A N 1
ATOM 654 C CA . ASN A 1 84 ? 19.875 -4.035 -5.07 1 87.12 84 ASN A CA 1
ATOM 655 C C . ASN A 1 84 ? 19.891 -4.391 -3.588 1 87.12 84 ASN A C 1
ATOM 657 O O . ASN A 1 84 ? 18.859 -4.742 -3.016 1 87.12 84 ASN A O 1
ATOM 661 N N . ILE A 1 85 ? 21.078 -4.422 -3.047 1 88.25 85 ILE A N 1
ATOM 662 C CA . ILE A 1 85 ? 21.234 -4.609 -1.608 1 88.25 85 ILE A CA 1
ATOM 663 C C . ILE A 1 85 ? 20.703 -3.383 -0.869 1 88.25 85 ILE A C 1
ATOM 665 O O . ILE A 1 85 ? 21.062 -2.25 -1.199 1 88.25 85 ILE A O 1
ATOM 669 N N . THR A 1 86 ? 19.859 -3.643 0.004 1 83.12 86 THR A N 1
ATOM 670 C CA . THR A 1 86 ? 19.266 -2.539 0.754 1 83.12 86 THR A CA 1
ATOM 671 C C . THR A 1 86 ? 19.734 -2.566 2.209 1 83.12 86 THR A C 1
ATOM 673 O O . THR A 1 86 ? 20.219 -3.592 2.695 1 83.12 86 THR A O 1
ATOM 676 N N . SER A 1 87 ? 19.641 -1.43 2.895 1 79.56 87 SER A N 1
ATOM 677 C CA . SER A 1 87 ? 19.969 -1.342 4.312 1 79.56 87 SER A CA 1
ATOM 678 C C . SER A 1 87 ? 19 -2.158 5.16 1 79.56 87 SER A C 1
ATOM 680 O O . SER A 1 87 ? 19.406 -2.83 6.109 1 79.56 87 SER A O 1
ATOM 682 N N . GLY A 1 88 ? 17.766 -2.092 4.801 1 79.56 88 GLY A N 1
ATOM 683 C CA . GLY A 1 88 ? 16.719 -2.863 5.43 1 79.56 88 GLY A CA 1
ATOM 684 C C . GLY A 1 88 ? 15.773 -3.514 4.434 1 79.56 88 GLY A C 1
ATOM 685 O O . GLY A 1 88 ? 15.758 -3.143 3.258 1 79.56 88 GLY A O 1
ATOM 686 N N . ASP A 1 89 ? 15.055 -4.566 4.91 1 81.94 89 ASP A N 1
ATOM 687 C CA . ASP A 1 89 ? 14.086 -5.293 4.102 1 81.94 89 ASP A CA 1
ATOM 688 C C . ASP A 1 89 ? 12.844 -5.641 4.918 1 81.94 89 ASP A C 1
ATOM 690 O O . ASP A 1 89 ? 12.945 -6.207 6.004 1 81.94 89 ASP A O 1
ATOM 694 N N . GLU A 1 90 ? 11.742 -5.352 4.355 1 80.44 90 GLU A N 1
ATOM 695 C CA . GLU A 1 90 ? 10.484 -5.559 5.062 1 80.44 90 GLU A CA 1
ATOM 696 C C . GLU A 1 90 ? 10.203 -7.043 5.27 1 80.44 90 GLU A C 1
ATOM 698 O O . GLU A 1 90 ? 9.383 -7.414 6.109 1 80.44 90 GLU A O 1
ATOM 703 N N . TYR A 1 91 ? 10.844 -7.848 4.52 1 89.12 91 TYR A N 1
ATOM 704 C CA . TYR A 1 91 ? 10.617 -9.281 4.629 1 89.12 91 TYR A CA 1
ATOM 705 C C . TYR A 1 91 ? 11.609 -9.922 5.594 1 89.12 91 TYR A C 1
ATOM 707 O O . TYR A 1 91 ? 11.477 -11.102 5.934 1 89.12 91 TYR A O 1
ATOM 715 N N . TRP A 1 92 ? 12.531 -9.109 6.027 1 89.69 92 TRP A N 1
ATOM 716 C CA . TRP A 1 92 ? 13.445 -9.57 7.059 1 89.69 92 TRP A CA 1
ATOM 717 C C . TRP A 1 92 ? 13.055 -9.023 8.43 1 89.69 92 TRP A C 1
ATOM 719 O O . TRP A 1 92 ? 13.812 -8.281 9.047 1 89.69 92 TRP A O 1
ATOM 729 N N . THR A 1 93 ? 11.898 -9.328 8.836 1 85.5 93 THR A N 1
ATOM 730 C CA . THR A 1 93 ? 11.367 -8.961 10.141 1 85.5 93 THR A CA 1
ATOM 731 C C . THR A 1 93 ? 10.969 -10.211 10.93 1 85.5 93 THR A C 1
ATOM 733 O O . THR A 1 93 ? 10.555 -11.219 10.344 1 85.5 93 THR A O 1
ATOM 736 N N . TRP A 1 94 ? 11.016 -10.164 12.25 1 86.38 94 TRP A N 1
ATOM 737 C CA . TRP A 1 94 ? 10.883 -11.383 13.047 1 86.38 94 TRP A CA 1
ATOM 738 C C . TRP A 1 94 ? 9.875 -11.18 14.18 1 86.38 94 TRP A C 1
ATOM 740 O O . TRP A 1 94 ? 9.664 -12.086 14.992 1 86.38 94 TRP A O 1
ATOM 750 N N . ASP A 1 95 ? 9.156 -10.031 14.25 1 81.75 95 ASP A N 1
ATOM 751 C CA . ASP A 1 95 ? 8.25 -9.688 15.344 1 81.75 95 ASP A CA 1
ATOM 752 C C . ASP A 1 95 ? 7.137 -10.719 15.477 1 81.75 95 ASP A C 1
ATOM 754 O O . ASP A 1 95 ? 6.82 -11.156 16.578 1 81.75 95 ASP A O 1
ATOM 758 N N . MET A 1 96 ? 6.527 -11.094 14.344 1 88.38 96 MET A N 1
ATOM 759 C CA . MET A 1 96 ? 5.441 -12.07 14.391 1 88.38 96 MET A CA 1
ATOM 760 C C . MET A 1 96 ? 5.93 -13.406 14.953 1 88.38 96 MET A C 1
ATOM 762 O O . MET A 1 96 ? 5.203 -14.078 15.68 1 88.38 96 MET A O 1
ATOM 766 N N . LEU A 1 97 ? 7.145 -13.758 14.578 1 91.69 97 LEU A N 1
ATOM 767 C CA . LEU A 1 97 ? 7.711 -14.992 15.109 1 91.69 97 LEU A CA 1
ATOM 768 C C . LEU A 1 97 ? 7.82 -14.93 16.625 1 91.69 97 LEU A C 1
ATOM 770 O O . LEU A 1 97 ? 7.609 -15.938 17.312 1 91.69 97 LEU A O 1
ATOM 774 N N . ARG A 1 98 ? 8.172 -13.789 17.156 1 85.31 98 ARG A N 1
ATOM 775 C CA . ARG A 1 98 ? 8.25 -13.609 18.609 1 85.31 98 ARG A CA 1
ATOM 776 C C . ARG A 1 98 ? 6.898 -13.898 19.266 1 85.31 98 ARG A C 1
ATOM 778 O O . ARG A 1 98 ? 6.832 -14.57 20.297 1 85.31 98 ARG A O 1
ATOM 785 N N . HIS A 1 99 ? 5.844 -13.414 18.641 1 87.06 99 HIS A N 1
ATOM 786 C CA . HIS A 1 99 ? 4.5 -13.648 19.156 1 87.06 99 HIS A CA 1
ATOM 787 C C . HIS A 1 99 ? 4.129 -15.125 19.094 1 87.06 99 HIS A C 1
ATOM 789 O O . HIS A 1 99 ? 3.529 -15.664 20.031 1 87.06 99 HIS A O 1
ATOM 795 N N . ILE A 1 100 ? 4.477 -15.727 18.031 1 93.88 100 ILE A N 1
ATOM 796 C CA . ILE A 1 100 ? 4.152 -17.141 17.844 1 93.88 100 ILE A CA 1
ATOM 797 C C . ILE A 1 100 ? 4.891 -17.969 18.891 1 93.88 100 ILE A C 1
ATOM 799 O O . ILE A 1 100 ? 4.281 -18.797 19.578 1 93.88 100 ILE A O 1
ATOM 803 N N . ASN A 1 101 ? 6.195 -17.75 19.031 1 91.69 101 ASN A N 1
ATOM 804 C CA . ASN A 1 101 ? 6.996 -18.516 19.984 1 91.69 101 ASN A CA 1
ATOM 805 C C . ASN A 1 101 ? 6.562 -18.25 21.422 1 91.69 101 ASN A C 1
ATOM 807 O O . ASN A 1 101 ? 6.562 -19.172 22.25 1 91.69 101 ASN A O 1
ATOM 811 N N . TYR A 1 102 ? 6.188 -16.969 21.703 1 87.56 102 TYR A N 1
ATOM 812 C CA . TYR A 1 102 ? 5.676 -16.656 23.031 1 87.56 102 TYR A CA 1
ATOM 813 C C . TYR A 1 102 ? 4.426 -17.469 23.344 1 87.56 102 TYR A C 1
ATOM 815 O O . TYR A 1 102 ? 4.293 -18.031 24.438 1 87.56 102 TYR A O 1
ATOM 823 N N . PHE A 1 103 ? 3.547 -17.531 22.406 1 92.81 103 PHE A N 1
ATOM 824 C CA . PHE A 1 103 ? 2.316 -18.297 22.578 1 92.81 103 PHE A CA 1
ATOM 825 C C . PHE A 1 103 ? 2.623 -19.766 22.828 1 92.81 103 PHE A C 1
ATOM 827 O O . PHE A 1 103 ? 2.086 -20.375 23.75 1 92.81 103 PHE A O 1
ATOM 834 N N . LEU A 1 104 ? 3.473 -20.344 21.984 1 94.69 104 LEU A N 1
ATOM 835 C CA . LEU A 1 104 ? 3.791 -21.766 22.062 1 94.69 104 LEU A CA 1
ATOM 836 C C . LEU A 1 104 ? 4.453 -22.094 23.391 1 94.69 104 LEU A C 1
ATOM 838 O O . LEU A 1 104 ? 4.289 -23.203 23.922 1 94.69 104 LEU A O 1
ATOM 842 N N . GLN A 1 105 ? 5.086 -21.125 23.984 1 90.5 105 GLN A N 1
ATOM 843 C CA . GLN A 1 105 ? 5.762 -21.328 25.266 1 90.5 105 GLN A CA 1
ATOM 844 C C . GLN A 1 105 ? 4.777 -21.25 26.422 1 90.5 105 GLN A C 1
ATOM 846 O O . GLN A 1 105 ? 5.02 -21.812 27.5 1 90.5 105 GLN A O 1
ATOM 851 N N . HIS A 1 106 ? 3.646 -20.578 26.25 1 89.44 106 HIS A N 1
ATOM 852 C CA . HIS A 1 106 ? 2.801 -20.266 27.391 1 89.44 106 HIS A CA 1
ATOM 853 C C . HIS A 1 106 ? 1.409 -20.875 27.234 1 89.44 106 HIS A C 1
ATOM 855 O O . HIS A 1 106 ? 0.577 -20.781 28.141 1 89.44 106 HIS A O 1
ATOM 861 N N . SER A 1 107 ? 1.158 -21.484 26.141 1 92.81 107 SER A N 1
ATOM 862 C CA . SER A 1 107 ? -0.169 -22.016 25.844 1 92.81 107 SER A CA 1
ATOM 863 C C . SER A 1 107 ? -0.59 -23.062 26.875 1 92.81 107 SER A C 1
ATOM 865 O O . SER A 1 107 ? -1.783 -23.297 27.078 1 92.81 107 SER A O 1
ATOM 867 N N . SER A 1 108 ? 0.327 -23.625 27.594 1 92.69 108 SER A N 1
ATOM 868 C CA . SER A 1 108 ? 0.046 -24.688 28.562 1 92.69 108 SER A CA 1
ATOM 869 C C . SER A 1 108 ? -0.7 -24.141 29.766 1 92.69 108 SER A C 1
ATOM 871 O O . SER A 1 108 ? -1.224 -24.906 30.578 1 92.69 108 SER A O 1
ATOM 873 N N . GLN A 1 109 ? -0.797 -22.875 29.797 1 91.12 109 GLN A N 1
ATOM 874 C CA . GLN A 1 109 ? -1.553 -22.234 30.859 1 91.12 109 GLN A CA 1
ATOM 875 C C . GLN A 1 109 ? -3.045 -22.516 30.734 1 91.12 109 GLN A C 1
ATOM 877 O O . GLN A 1 109 ? -3.795 -22.391 31.703 1 91.12 109 GLN A O 1
ATOM 882 N N . CYS A 1 110 ? -3.43 -22.812 29.531 1 94.88 110 CYS A N 1
ATOM 883 C CA . CYS A 1 110 ? -4.824 -23.188 29.328 1 94.88 110 CYS A CA 1
ATOM 884 C C . CYS A 1 110 ? -5.066 -24.641 29.719 1 94.88 110 CYS A C 1
ATOM 886 O O . CYS A 1 110 ? -4.48 -25.562 29.141 1 94.88 110 CYS A O 1
ATOM 888 N N . ASP A 1 111 ? -5.953 -24.844 30.641 1 94.31 111 ASP A N 1
ATOM 889 C CA . ASP A 1 111 ? -6.188 -26.188 31.172 1 94.31 111 ASP A CA 1
ATOM 890 C C . ASP A 1 111 ? -7 -27.031 30.188 1 94.31 111 ASP A C 1
ATOM 892 O O . ASP A 1 111 ? -6.902 -28.266 30.188 1 94.31 111 ASP A O 1
ATOM 896 N N . ASP A 1 112 ? -7.82 -26.438 29.438 1 96.56 112 ASP A N 1
ATOM 897 C CA . ASP A 1 112 ? -8.594 -27.172 28.438 1 96.56 112 ASP A CA 1
ATOM 898 C C . ASP A 1 112 ? -7.695 -27.688 27.312 1 96.56 112 ASP A C 1
ATOM 900 O O . ASP A 1 112 ? -7.316 -26.922 26.422 1 96.56 112 ASP A O 1
ATOM 904 N N . VAL A 1 113 ? -7.512 -28.938 27.281 1 96 113 VAL A N 1
ATOM 905 C CA . VAL A 1 113 ? -6.539 -29.562 26.375 1 96 113 VAL A CA 1
ATOM 906 C C . VAL A 1 113 ? -7.012 -29.438 24.938 1 96 113 VAL A C 1
ATOM 908 O O . VAL A 1 113 ? -6.207 -29.203 24.031 1 96 113 VAL A O 1
ATOM 911 N N . GLU A 1 114 ? -8.242 -29.625 24.703 1 95.69 114 GLU A N 1
ATOM 912 C CA . GLU A 1 114 ? -8.773 -29.547 23.344 1 95.69 114 GLU A CA 1
ATOM 913 C C . GLU A 1 114 ? -8.578 -28.141 22.766 1 95.69 114 GLU A C 1
ATOM 915 O O . GLU A 1 114 ? -8.148 -27.984 21.625 1 95.69 114 GLU A O 1
ATOM 920 N N . GLU A 1 115 ? -8.898 -27.188 23.547 1 95.69 115 GLU A N 1
ATOM 921 C CA . GLU A 1 115 ? -8.688 -25.812 23.125 1 95.69 115 GLU A CA 1
ATOM 922 C C . GLU A 1 115 ? -7.203 -25.516 22.922 1 95.69 115 GLU A C 1
ATOM 924 O O . GLU A 1 115 ? -6.82 -24.875 21.938 1 95.69 115 GLU A O 1
ATOM 929 N N . ARG A 1 116 ? -6.484 -25.953 23.797 1 96.25 116 ARG A N 1
ATOM 930 C CA . ARG A 1 116 ? -5.043 -25.734 23.719 1 96.25 116 ARG A CA 1
ATOM 931 C C . ARG A 1 116 ? -4.477 -26.359 22.438 1 96.25 116 ARG A C 1
ATOM 933 O O . ARG A 1 116 ? -3.711 -25.719 21.719 1 96.25 116 ARG A O 1
ATOM 940 N N . ASN A 1 117 ? -4.84 -27.578 22.203 1 96.88 117 ASN A N 1
ATOM 941 C CA . ASN A 1 117 ? -4.371 -28.25 21 1 96.88 117 ASN A CA 1
ATOM 942 C C . ASN A 1 117 ? -4.766 -27.5 19.734 1 96.88 117 ASN A C 1
ATOM 944 O O . ASN A 1 117 ? -3.949 -27.328 18.828 1 96.88 117 ASN A O 1
ATOM 948 N N . HIS A 1 118 ? -5.965 -27.062 19.719 1 97.06 118 HIS A N 1
ATOM 949 C CA . HIS A 1 118 ? -6.469 -26.328 18.562 1 97.06 118 HIS A CA 1
ATOM 950 C C . HIS A 1 118 ? -5.609 -25.109 18.266 1 97.06 118 HIS A C 1
ATOM 952 O O . HIS A 1 118 ? -5.121 -24.938 17.141 1 97.06 118 HIS A O 1
ATOM 958 N N . TYR A 1 119 ? -5.34 -24.359 19.234 1 97.44 119 TYR A N 1
ATOM 959 C CA . TYR A 1 119 ? -4.66 -23.094 19 1 97.44 119 TYR A CA 1
ATOM 960 C C . TYR A 1 119 ? -3.154 -23.281 18.906 1 97.44 119 TYR A C 1
ATOM 962 O O . TYR A 1 119 ? -2.463 -22.516 18.234 1 97.44 119 TYR A O 1
ATOM 970 N N . GLU A 1 120 ? -2.6 -24.328 19.516 1 97.75 120 GLU A N 1
ATOM 971 C CA . GLU A 1 120 ? -1.218 -24.703 19.219 1 97.75 120 GLU A CA 1
ATOM 972 C C . GLU A 1 120 ? -1.049 -25.125 17.766 1 97.75 120 GLU A C 1
ATOM 974 O O . GLU A 1 120 ? -0.051 -24.781 17.125 1 97.75 120 GLU A O 1
ATOM 979 N N . GLY A 1 121 ? -2.012 -25.906 17.312 1 98.31 121 GLY A N 1
ATOM 980 C CA . GLY A 1 121 ? -1.997 -26.266 15.906 1 98.31 121 GLY A CA 1
ATOM 981 C C . GLY A 1 121 ? -1.956 -25.062 14.984 1 98.31 121 GLY A C 1
ATOM 982 O O . GLY A 1 121 ? -1.204 -25.047 14.008 1 98.31 121 GLY A O 1
ATOM 983 N N . ILE A 1 122 ? -2.76 -24.062 15.328 1 98.06 122 ILE A N 1
ATOM 984 C CA . ILE A 1 122 ? -2.771 -22.828 14.562 1 98.06 122 ILE A CA 1
ATOM 985 C C . ILE A 1 122 ? -1.393 -22.172 14.609 1 98.06 122 ILE A C 1
ATOM 987 O O . ILE A 1 122 ? -0.869 -21.734 13.586 1 98.06 122 ILE A O 1
ATOM 991 N N . ALA A 1 123 ? -0.761 -22.125 15.742 1 97.81 123 ALA A N 1
ATOM 992 C CA . ALA A 1 123 ? 0.549 -21.5 15.914 1 97.81 123 ALA A CA 1
ATOM 993 C C . ALA A 1 123 ? 1.613 -22.234 15.094 1 97.81 123 ALA A C 1
ATOM 995 O O . ALA A 1 123 ? 2.424 -21.594 14.414 1 97.81 123 ALA A O 1
ATOM 996 N N . TYR A 1 124 ? 1.568 -23.547 15.141 1 98.31 124 TYR A N 1
ATOM 997 C CA . TYR A 1 124 ? 2.52 -24.328 14.359 1 98.31 124 TYR A CA 1
ATOM 998 C C . TYR A 1 124 ? 2.334 -24.078 12.867 1 98.31 124 TYR A C 1
ATOM 1000 O O . TYR A 1 124 ? 3.312 -23.969 12.125 1 98.31 124 TYR A O 1
ATOM 1008 N N . PHE A 1 125 ? 1.092 -24.047 12.461 1 98.56 125 PHE A N 1
ATOM 1009 C CA . PHE A 1 125 ? 0.799 -23.766 11.055 1 98.56 125 PHE A CA 1
ATOM 1010 C C . PHE A 1 125 ? 1.427 -22.438 10.633 1 98.56 125 PHE A C 1
ATOM 1012 O O . PHE A 1 125 ? 2.113 -22.375 9.609 1 98.56 125 PHE A O 1
ATOM 1019 N N . PHE A 1 126 ? 1.245 -21.438 11.414 1 98.56 126 PHE A N 1
ATOM 1020 C CA . PHE A 1 126 ? 1.666 -20.109 11 1 98.56 126 PHE A CA 1
ATOM 1021 C C . PHE A 1 126 ? 3.172 -19.938 11.156 1 98.56 126 PHE A C 1
ATOM 1023 O O . PHE A 1 126 ? 3.805 -19.188 10.406 1 98.56 126 PHE A O 1
ATOM 1030 N N . ARG A 1 127 ? 3.811 -20.594 12.117 1 98.19 127 ARG A N 1
ATOM 1031 C CA . ARG A 1 127 ? 5.27 -20.562 12.172 1 98.19 127 ARG A CA 1
ATOM 1032 C C . ARG A 1 127 ? 5.875 -21.203 10.93 1 98.19 127 ARG A C 1
ATOM 1034 O O . ARG A 1 127 ? 6.863 -20.703 10.383 1 98.19 127 ARG A O 1
ATOM 1041 N N . ALA A 1 128 ? 5.242 -22.297 10.539 1 98.69 128 ALA A N 1
ATOM 1042 C CA . ALA A 1 128 ? 5.68 -22.938 9.297 1 98.69 128 ALA A CA 1
ATOM 1043 C C . ALA A 1 128 ? 5.52 -21.984 8.109 1 98.69 128 ALA A C 1
ATOM 1045 O O . ALA A 1 128 ? 6.426 -21.859 7.281 1 98.69 128 ALA A O 1
ATOM 1046 N N . PHE A 1 129 ? 4.367 -21.359 8.039 1 98.69 129 PHE A N 1
ATOM 1047 C CA . PHE A 1 129 ? 4.102 -20.422 6.957 1 98.69 129 PHE A CA 1
ATOM 1048 C C . PHE A 1 129 ? 5.117 -19.297 6.957 1 98.69 129 PHE A C 1
ATOM 1050 O O . PHE A 1 129 ? 5.645 -18.922 5.906 1 98.69 129 PHE A O 1
ATOM 1057 N N . PHE A 1 130 ? 5.375 -18.734 8.164 1 97.62 130 PHE A N 1
ATOM 1058 C CA . PHE A 1 130 ? 6.34 -17.656 8.352 1 97.62 130 PHE A CA 1
ATOM 1059 C C . PHE A 1 130 ? 7.703 -18.062 7.797 1 97.62 130 PHE A C 1
ATOM 1061 O O . PHE A 1 130 ? 8.297 -17.328 7 1 97.62 130 PHE A O 1
ATOM 1068 N N . TYR A 1 131 ? 8.188 -19.172 8.109 1 98.38 131 TYR A N 1
ATOM 1069 C CA . TYR A 1 131 ? 9.523 -19.594 7.719 1 98.38 131 TYR A CA 1
ATOM 1070 C C . TYR A 1 131 ? 9.562 -20 6.254 1 98.38 131 TYR A C 1
ATOM 1072 O O . TYR A 1 131 ? 10.586 -19.859 5.586 1 98.38 131 TYR A O 1
ATOM 1080 N N . PHE A 1 132 ? 8.516 -20.594 5.781 1 98.62 132 PHE A N 1
ATOM 1081 C CA . PHE A 1 132 ? 8.469 -20.938 4.363 1 98.62 132 PHE A CA 1
ATOM 1082 C C . PHE A 1 132 ? 8.695 -19.703 3.502 1 98.62 132 PHE A C 1
ATOM 1084 O O . PHE A 1 132 ? 9.461 -19.734 2.539 1 98.62 132 PHE A O 1
ATOM 1091 N N . ASP A 1 133 ? 8.086 -18.641 3.861 1 98.06 133 ASP A N 1
ATOM 1092 C CA . ASP A 1 133 ? 8.258 -17.391 3.125 1 98.06 133 ASP A CA 1
ATOM 1093 C C . ASP A 1 133 ? 9.703 -16.891 3.213 1 98.06 133 ASP A C 1
ATOM 1095 O O . ASP A 1 133 ? 10.25 -16.391 2.232 1 98.06 133 ASP A O 1
ATOM 1099 N N . LYS A 1 134 ? 10.281 -17.062 4.383 1 97.88 134 LYS A N 1
ATOM 1100 C CA . LYS A 1 134 ? 11.672 -16.656 4.551 1 97.88 134 LYS A CA 1
ATOM 1101 C C . LYS A 1 134 ? 12.609 -17.5 3.686 1 97.88 134 LYS A C 1
ATOM 1103 O O . LYS A 1 134 ? 13.523 -16.969 3.057 1 97.88 134 LYS A O 1
ATOM 1108 N N . VAL A 1 135 ? 12.352 -18.734 3.658 1 98.06 135 VAL A N 1
ATOM 1109 C CA . VAL A 1 135 ? 13.211 -19.656 2.924 1 98.06 135 VAL A CA 1
ATOM 1110 C C . VAL A 1 135 ? 13.102 -19.375 1.426 1 98.06 135 VAL A C 1
ATOM 1112 O O . VAL A 1 135 ? 14.109 -19.391 0.712 1 98.06 135 VAL A O 1
ATOM 1115 N N . LYS A 1 136 ? 11.914 -19.172 0.908 1 97.94 136 LYS A N 1
ATOM 1116 C CA . LYS A 1 136 ? 11.727 -18.859 -0.509 1 97.94 136 LYS A CA 1
ATOM 1117 C C . LYS A 1 136 ? 12.516 -17.625 -0.922 1 97.94 136 LYS A C 1
ATOM 1119 O O . LYS A 1 136 ? 13.109 -17.594 -2.004 1 97.94 136 LYS A O 1
ATOM 1124 N N . ARG A 1 137 ? 12.562 -16.703 -0.047 1 97.44 137 ARG A N 1
ATOM 1125 C CA . ARG A 1 137 ? 13.133 -15.406 -0.388 1 97.44 137 ARG A CA 1
ATOM 1126 C C . ARG A 1 137 ? 14.633 -15.383 -0.123 1 97.44 137 ARG A C 1
ATOM 1128 O O . ARG A 1 137 ? 15.406 -14.875 -0.938 1 97.44 137 ARG A O 1
ATOM 1135 N N . PHE A 1 138 ? 15.094 -16.047 1.015 1 97.5 138 PHE A N 1
ATOM 1136 C CA . PHE A 1 138 ? 16.453 -15.789 1.466 1 97.5 138 PHE A CA 1
ATOM 1137 C C . PHE A 1 138 ? 17.266 -17.078 1.506 1 97.5 138 PHE A C 1
ATOM 1139 O O . PHE A 1 138 ? 18.484 -17.047 1.655 1 97.5 138 PHE A O 1
ATOM 1146 N N . GLY A 1 139 ? 16.656 -18.234 1.404 1 97.38 139 GLY A N 1
ATOM 1147 C CA . GLY A 1 139 ? 17.375 -19.484 1.542 1 97.38 139 GLY A CA 1
ATOM 1148 C C . GLY A 1 139 ? 17.672 -19.859 2.984 1 97.38 139 GLY A C 1
ATOM 1149 O O . GLY A 1 139 ? 16.781 -20.234 3.732 1 97.38 139 GLY A O 1
ATOM 1150 N N . ASP A 1 140 ? 18.906 -19.688 3.379 1 96.94 140 ASP A N 1
ATOM 1151 C CA . ASP A 1 140 ? 19.297 -19.906 4.773 1 96.94 140 ASP A CA 1
ATOM 1152 C C . ASP A 1 140 ? 18.812 -18.75 5.656 1 96.94 140 ASP A C 1
ATOM 1154 O O . ASP A 1 140 ? 19 -17.578 5.312 1 96.94 140 ASP A O 1
ATOM 1158 N N . VAL A 1 141 ? 18.172 -19.078 6.812 1 96.31 141 VAL A N 1
ATOM 1159 C CA . VAL A 1 141 ? 17.719 -18.078 7.773 1 96.31 141 VAL A CA 1
ATOM 1160 C C . VAL A 1 141 ? 17.859 -18.609 9.195 1 96.31 141 VAL A C 1
ATOM 1162 O O . VAL A 1 141 ? 17.844 -19.828 9.406 1 96.31 141 VAL A O 1
ATOM 1165 N N . PRO A 1 142 ? 17.984 -17.703 10.172 1 93.5 142 PRO A N 1
ATOM 1166 C CA . PRO A 1 142 ? 18.062 -18.203 11.547 1 93.5 142 PRO A CA 1
ATOM 1167 C C . PRO A 1 142 ? 16.75 -18.828 12.023 1 93.5 142 PRO A C 1
ATOM 1169 O O . PRO A 1 142 ? 15.672 -18.266 11.797 1 93.5 142 PRO A O 1
ATOM 1172 N N . TRP A 1 143 ? 16.797 -19.984 12.547 1 94.62 143 TRP A N 1
ATOM 1173 C CA . TRP A 1 143 ? 15.648 -20.625 13.18 1 94.62 143 TRP A CA 1
ATOM 1174 C C . TRP A 1 143 ? 15.625 -20.328 14.68 1 94.62 143 TRP A C 1
ATOM 1176 O O . TRP A 1 143 ? 16.578 -20.641 15.398 1 94.62 143 TRP A O 1
ATOM 1186 N N . TYR A 1 144 ? 14.555 -19.688 15.164 1 87.94 144 TYR A N 1
ATOM 1187 C CA . TYR A 1 144 ? 14.344 -19.406 16.578 1 87.94 144 TYR A CA 1
ATOM 1188 C C . TYR A 1 144 ? 13.18 -20.219 17.125 1 87.94 144 TYR A C 1
ATOM 1190 O O . TYR A 1 144 ? 12.07 -20.156 16.609 1 87.94 144 TYR A O 1
ATOM 1198 N N . ASP A 1 145 ? 13.359 -21.031 18.125 1 82 145 ASP A N 1
ATOM 1199 C CA . ASP A 1 145 ? 12.281 -21.844 18.688 1 82 145 ASP A CA 1
ATOM 1200 C C . ASP A 1 145 ? 11.82 -21.281 20.031 1 82 145 ASP A C 1
ATOM 1202 O O . ASP A 1 145 ? 11.055 -21.922 20.75 1 82 145 ASP A O 1
ATOM 1206 N N . GLN A 1 146 ? 12.32 -20.203 20.422 1 76.75 146 GLN A N 1
ATOM 1207 C CA . GLN A 1 146 ? 11.914 -19.484 21.625 1 76.75 146 GLN A CA 1
ATOM 1208 C C . GLN A 1 146 ? 11.758 -18 21.344 1 76.75 146 GLN A C 1
ATOM 1210 O O . GLN A 1 146 ? 12.289 -17.484 20.359 1 76.75 146 GLN A O 1
ATOM 1215 N N . PRO A 1 147 ? 10.742 -17.531 22.172 1 64.94 147 PRO A N 1
ATOM 1216 C CA . PRO A 1 147 ? 10.594 -16.094 21.922 1 64.94 147 PRO A CA 1
ATOM 1217 C C . PRO A 1 147 ? 11.922 -15.336 22.047 1 64.94 147 PRO A C 1
ATOM 1219 O O . PRO A 1 147 ? 12.734 -15.648 22.922 1 64.94 147 PRO A O 1
ATOM 1222 N N . ILE A 1 148 ? 12.281 -14.75 20.891 1 52.09 148 ILE A N 1
ATOM 1223 C CA . ILE A 1 148 ? 13.516 -13.969 20.891 1 52.09 148 ILE A CA 1
ATOM 1224 C C . ILE A 1 148 ? 13.5 -12.969 22.047 1 52.09 148 ILE A C 1
ATOM 1226 O O . ILE A 1 148 ? 12.633 -12.094 22.109 1 52.09 148 ILE A O 1
ATOM 1230 N N . GLY A 1 149 ? 13.734 -13.594 23.125 1 45.78 149 GLY A N 1
ATOM 1231 C CA . GLY A 1 149 ? 13.914 -12.68 24.25 1 45.78 149 GLY A CA 1
ATOM 1232 C C . GLY A 1 149 ? 15.305 -12.078 24.297 1 45.78 149 GLY A C 1
ATOM 1233 O O . GLY A 1 149 ? 16.219 -12.531 23.609 1 45.78 149 GLY A O 1
ATOM 1234 N N . SER A 1 150 ? 15.367 -10.812 24.672 1 41.78 150 SER A N 1
ATOM 1235 C CA . SER A 1 150 ? 16.594 -10.031 24.75 1 41.78 150 SER A CA 1
ATOM 1236 C C . SER A 1 150 ? 17.719 -10.82 25.406 1 41.78 150 SER A C 1
ATOM 1238 O O . SER A 1 150 ? 18.844 -10.344 25.516 1 41.78 150 SER A O 1
ATOM 1240 N N . SER A 1 151 ? 17.469 -11.82 26.125 1 39.78 151 SER A N 1
ATOM 1241 C CA . SER A 1 151 ? 18.547 -12.242 27.016 1 39.78 151 SER A CA 1
ATOM 1242 C C . SER A 1 151 ? 19.672 -12.914 26.234 1 39.78 151 SER A C 1
ATOM 1244 O O . SER A 1 151 ? 20.781 -13.047 26.734 1 39.78 151 SER A O 1
ATOM 1246 N N . GLU A 1 152 ? 19.312 -13.562 25.219 1 44.72 152 GLU A N 1
ATOM 1247 C CA . GLU A 1 152 ? 20.453 -14.328 24.734 1 44.72 152 GLU A CA 1
ATOM 1248 C C . GLU A 1 152 ? 21.094 -13.648 23.531 1 44.72 152 GLU A C 1
ATOM 1250 O O . GLU A 1 152 ? 20.531 -13.656 22.438 1 44.72 152 GLU A O 1
ATOM 1255 N N . ASP A 1 153 ? 22.094 -12.75 23.875 1 47.91 153 ASP A N 1
ATOM 1256 C CA . ASP A 1 153 ? 23.031 -12.242 22.891 1 47.91 153 ASP A CA 1
ATOM 1257 C C . ASP A 1 153 ? 23.188 -13.211 21.719 1 47.91 153 ASP A C 1
ATOM 1259 O O . ASP A 1 153 ? 23.344 -12.797 20.578 1 47.91 153 ASP A O 1
ATOM 1263 N N . GLU A 1 154 ? 23.031 -14.383 22.188 1 50.09 154 GLU A N 1
ATOM 1264 C CA . GLU A 1 154 ? 23.297 -15.422 21.188 1 50.09 154 GLU A CA 1
ATOM 1265 C C . GLU A 1 154 ? 22.234 -15.438 20.109 1 50.09 154 GLU A C 1
ATOM 1267 O O . GLU A 1 154 ? 22.531 -15.648 18.922 1 50.09 154 GLU A O 1
ATOM 1272 N N . LEU A 1 155 ? 21.016 -15.055 20.516 1 56.31 155 LEU A N 1
ATOM 1273 C CA . LEU A 1 155 ? 19.969 -15.148 19.516 1 56.31 155 LEU A CA 1
ATOM 1274 C C . LEU A 1 155 ? 20.016 -13.953 18.562 1 56.31 155 LEU A C 1
ATOM 1276 O O . LEU A 1 155 ? 19.719 -14.094 17.375 1 56.31 155 LEU A O 1
ATOM 1280 N N . LEU A 1 156 ? 20.562 -12.898 19.109 1 59.25 156 LEU A N 1
ATOM 1281 C CA . LEU A 1 156 ? 20.656 -11.703 18.281 1 59.25 156 LEU A CA 1
ATOM 1282 C C . LEU A 1 156 ? 21.828 -11.812 17.312 1 59.25 156 LEU A C 1
ATOM 1284 O O . LEU A 1 156 ? 21.828 -11.195 16.25 1 59.25 156 LEU A O 1
ATOM 1288 N N . ASN A 1 157 ? 22.734 -12.602 17.734 1 69.12 157 ASN A N 1
ATOM 1289 C CA . ASN A 1 157 ? 23.906 -12.758 16.891 1 69.12 157 ASN A CA 1
ATOM 1290 C C . ASN A 1 157 ? 23.953 -14.141 16.25 1 69.12 157 ASN A C 1
ATOM 1292 O O . ASN A 1 157 ? 25.031 -14.633 15.906 1 69.12 157 ASN A O 1
ATOM 1296 N N . LYS A 1 158 ? 22.812 -14.641 16.172 1 81.69 158 LYS A N 1
ATOM 1297 C CA . LYS A 1 158 ? 22.75 -15.984 15.609 1 81.69 158 LYS A CA 1
ATOM 1298 C C . LYS A 1 158 ? 23 -15.961 14.109 1 81.69 158 LYS A C 1
ATOM 1300 O O . LYS A 1 158 ? 22.531 -15.07 13.406 1 81.69 158 LYS A O 1
ATOM 1305 N N . SER A 1 159 ? 23.875 -16.953 13.711 1 89.12 159 SER A N 1
ATOM 1306 C CA . SER A 1 159 ? 24.094 -17.141 12.273 1 89.12 159 SER A CA 1
ATOM 1307 C C . SER A 1 159 ? 22.859 -17.75 11.609 1 89.12 159 SER A C 1
ATOM 1309 O O . SER A 1 159 ? 21.922 -18.172 12.297 1 89.12 159 SER A O 1
ATOM 1311 N N . ARG A 1 160 ? 22.891 -17.781 10.367 1 94.12 160 ARG A N 1
ATOM 1312 C CA . ARG A 1 160 ? 21.812 -18.438 9.641 1 94.12 160 ARG A CA 1
ATOM 1313 C C . ARG A 1 160 ? 21.875 -19.953 9.797 1 94.12 160 ARG A C 1
ATOM 1315 O O . ARG A 1 160 ? 22.969 -20.516 9.93 1 94.12 160 ARG A O 1
ATOM 1322 N N . ASP A 1 161 ? 20.812 -20.578 9.883 1 95.38 161 ASP A N 1
ATOM 1323 C CA . ASP A 1 161 ? 20.719 -22.031 9.812 1 95.38 161 ASP A CA 1
ATOM 1324 C C . ASP A 1 161 ? 20.516 -22.5 8.367 1 95.38 161 ASP A C 1
ATOM 1326 O O . ASP A 1 161 ? 19.969 -21.766 7.543 1 95.38 161 ASP A O 1
ATOM 1330 N N . SER A 1 162 ? 21 -23.672 8.078 1 95.88 162 SER A N 1
ATOM 1331 C CA . SER A 1 162 ? 20.906 -24.188 6.719 1 95.88 162 SER A CA 1
ATOM 1332 C C . SER A 1 162 ? 19.453 -24.312 6.27 1 95.88 162 SER A C 1
ATOM 1334 O O . SER A 1 162 ? 18.578 -24.656 7.066 1 95.88 162 SER A O 1
ATOM 1336 N N . ARG A 1 163 ? 19.281 -24.047 5.031 1 96.44 163 ARG A N 1
ATOM 1337 C CA . ARG A 1 163 ? 17.969 -24.234 4.414 1 96.44 163 ARG A CA 1
ATOM 1338 C C . ARG A 1 163 ? 17.406 -25.609 4.727 1 96.44 163 ARG A C 1
ATOM 1340 O O . ARG A 1 163 ? 16.219 -25.75 5.004 1 96.44 163 ARG A O 1
ATOM 1347 N N . GLU A 1 164 ? 18.203 -26.625 4.715 1 96.25 164 GLU A N 1
ATOM 1348 C CA . GLU A 1 164 ? 17.781 -28 5 1 96.25 164 GLU A CA 1
ATOM 1349 C C . GLU A 1 164 ? 17.219 -28.125 6.414 1 96.25 164 GLU A C 1
ATOM 1351 O O . GLU A 1 164 ? 16.156 -28.703 6.613 1 96.25 164 GLU A O 1
ATOM 1356 N N . LEU A 1 165 ? 17.922 -27.531 7.324 1 96.56 165 LEU A N 1
ATOM 1357 C CA . LEU A 1 165 ? 17.469 -27.578 8.711 1 96.56 165 LEU A CA 1
ATOM 1358 C C . LEU A 1 165 ? 16.156 -26.828 8.883 1 96.56 165 LEU A C 1
ATOM 1360 O O . LEU A 1 165 ? 15.227 -27.328 9.531 1 96.56 165 LEU A O 1
ATOM 1364 N N . VAL A 1 166 ? 16.109 -25.672 8.328 1 97.94 166 VAL A N 1
ATOM 1365 C CA . VAL A 1 166 ? 14.914 -24.844 8.477 1 97.94 166 VAL A CA 1
ATOM 1366 C C . VAL A 1 166 ? 13.711 -25.531 7.852 1 97.94 166 VAL A C 1
ATOM 1368 O O . VAL A 1 166 ? 12.633 -25.594 8.453 1 97.94 166 VAL A O 1
ATOM 1371 N N . VAL A 1 167 ? 13.859 -26.125 6.703 1 98.25 167 VAL A N 1
ATOM 1372 C CA . VAL A 1 167 ? 12.766 -26.828 6.035 1 98.25 167 VAL A CA 1
ATOM 1373 C C . VAL A 1 167 ? 12.344 -28.047 6.859 1 98.25 167 VAL A C 1
ATOM 1375 O O . VAL A 1 167 ? 11.156 -28.344 6.965 1 98.25 167 VAL A O 1
ATOM 1378 N N . GLY A 1 168 ? 13.305 -28.766 7.387 1 98.06 168 GLY A N 1
ATOM 1379 C CA . GLY A 1 168 ? 12.961 -29.844 8.289 1 98.06 168 GLY A CA 1
ATOM 1380 C C . GLY A 1 168 ? 12.078 -29.406 9.445 1 98.06 168 GLY A C 1
ATOM 1381 O O . GLY A 1 168 ? 11.102 -30.094 9.781 1 98.06 168 GLY A O 1
ATOM 1382 N N . ASN A 1 169 ? 12.469 -28.297 10.023 1 98.31 169 ASN A N 1
ATOM 1383 C CA . ASN A 1 169 ? 11.672 -27.75 11.117 1 98.31 169 ASN A CA 1
ATOM 1384 C C . ASN A 1 169 ? 10.289 -27.312 10.648 1 98.31 169 ASN A C 1
ATOM 1386 O O . ASN A 1 169 ? 9.305 -27.453 11.375 1 98.31 169 ASN A O 1
ATOM 1390 N N . ILE A 1 170 ? 10.195 -26.75 9.461 1 98.75 170 ILE A N 1
ATOM 1391 C CA . ILE A 1 170 ? 8.914 -26.359 8.875 1 98.75 170 ILE A CA 1
ATOM 1392 C C . ILE A 1 170 ? 8.016 -27.594 8.766 1 98.75 170 ILE A C 1
ATOM 1394 O O . ILE A 1 170 ? 6.852 -27.562 9.172 1 98.75 170 ILE A O 1
ATOM 1398 N N . ILE A 1 171 ? 8.531 -28.672 8.242 1 98.69 171 ILE A N 1
ATOM 1399 C CA . ILE A 1 171 ? 7.77 -29.906 8.07 1 98.69 171 ILE A CA 1
ATOM 1400 C C . ILE A 1 171 ? 7.348 -30.453 9.438 1 98.69 171 ILE A C 1
ATOM 1402 O O . ILE A 1 171 ? 6.215 -30.906 9.609 1 98.69 171 ILE A O 1
ATOM 1406 N N . GLY A 1 172 ? 8.266 -30.375 10.398 1 98.44 172 GLY A N 1
ATOM 1407 C CA . GLY A 1 172 ? 7.906 -30.766 11.75 1 98.44 172 GLY A CA 1
ATOM 1408 C C . GLY A 1 172 ? 6.742 -29.969 12.305 1 98.44 172 GLY A C 1
ATOM 1409 O O . GLY A 1 172 ? 5.824 -30.531 12.906 1 98.44 172 GLY A O 1
ATOM 1410 N N . ASP A 1 173 ? 6.797 -28.688 12.133 1 98.62 173 ASP A N 1
ATOM 1411 C CA . ASP A 1 173 ? 5.707 -27.812 12.57 1 98.62 173 ASP A CA 1
ATOM 1412 C C . ASP A 1 173 ? 4.402 -28.172 11.867 1 98.62 173 ASP A C 1
ATOM 1414 O O . ASP A 1 173 ? 3.336 -28.172 12.484 1 98.62 173 ASP A O 1
ATOM 1418 N N . LEU A 1 174 ? 4.457 -28.469 10.609 1 98.88 174 LEU A N 1
ATOM 1419 C CA . LEU A 1 174 ? 3.26 -28.828 9.852 1 98.88 174 LEU A CA 1
ATOM 1420 C C . LEU A 1 174 ? 2.703 -30.172 10.32 1 98.88 174 LEU A C 1
ATOM 1422 O O . LEU A 1 174 ? 1.485 -30.344 10.391 1 98.88 174 LEU A O 1
ATOM 1426 N N . ASP A 1 175 ? 3.578 -31.109 10.641 1 98.81 175 ASP A N 1
ATOM 1427 C CA . ASP A 1 175 ? 3.115 -32.375 11.195 1 98.81 175 ASP A CA 1
ATOM 1428 C C . ASP A 1 175 ? 2.387 -32.156 12.516 1 98.81 175 ASP A C 1
ATOM 1430 O O . ASP A 1 175 ? 1.355 -32.781 12.773 1 98.81 175 ASP A O 1
ATOM 1434 N N . ASN A 1 176 ? 2.941 -31.281 13.336 1 98.62 176 ASN A N 1
ATOM 1435 C CA . ASN A 1 176 ? 2.256 -30.938 14.578 1 98.62 176 ASN A CA 1
ATOM 1436 C C . ASN A 1 176 ? 0.898 -30.297 14.305 1 98.62 176 ASN A C 1
ATOM 1438 O O . ASN A 1 176 ? -0.093 -30.625 14.953 1 98.62 176 ASN A O 1
ATOM 1442 N N . ALA A 1 177 ? 0.836 -29.375 13.375 1 98.69 177 ALA A N 1
ATOM 1443 C CA . ALA A 1 177 ? -0.419 -28.703 13.039 1 98.69 177 ALA A CA 1
ATOM 1444 C C . ALA A 1 177 ? -1.46 -29.719 12.555 1 98.69 177 ALA A C 1
ATOM 1446 O O . ALA A 1 177 ? -2.613 -29.672 12.984 1 98.69 177 ALA A O 1
ATOM 1447 N N . ILE A 1 178 ? -1.066 -30.641 11.68 1 98.62 178 ILE A N 1
ATOM 1448 C CA . ILE A 1 178 ? -1.959 -31.656 11.133 1 98.62 178 ILE A CA 1
ATOM 1449 C C . ILE A 1 178 ? -2.508 -32.531 12.258 1 98.62 178 ILE A C 1
ATOM 1451 O O . ILE A 1 178 ? -3.693 -32.875 12.266 1 98.62 178 ILE A O 1
ATOM 1455 N N . ARG A 1 179 ? -1.693 -32.844 13.188 1 98 179 ARG A N 1
ATOM 1456 C CA . ARG A 1 179 ? -2.086 -33.688 14.297 1 98 179 ARG A CA 1
ATOM 1457 C C . ARG A 1 179 ? -3.049 -32.969 15.234 1 98 179 ARG A C 1
ATOM 1459 O O . ARG A 1 179 ? -4 -33.562 15.742 1 98 179 ARG A O 1
ATOM 1466 N N . LEU A 1 180 ? -2.848 -31.688 15.438 1 98 180 LEU A N 1
ATOM 1467 C CA . LEU A 1 180 ? -3.514 -30.969 16.531 1 98 180 LEU A CA 1
ATOM 1468 C C . LEU A 1 180 ? -4.773 -30.266 16.031 1 98 180 LEU A C 1
ATOM 1470 O O . LEU A 1 180 ? -5.727 -30.078 16.781 1 98 180 LEU A O 1
ATOM 1474 N N . LEU A 1 181 ? -4.84 -29.891 14.797 1 97.81 181 LEU A N 1
ATOM 1475 C CA . LEU A 1 181 ? -5.953 -29.094 14.273 1 97.81 181 LEU A CA 1
ATOM 1476 C C . LEU A 1 181 ? -7.164 -29.984 14 1 97.81 181 LEU A C 1
ATOM 1478 O O . LEU A 1 181 ? -7.016 -31.109 13.523 1 97.81 181 LEU A O 1
ATOM 1482 N N . PRO A 1 182 ? -8.281 -29.422 14.281 1 95.31 182 PRO A N 1
ATOM 1483 C CA . PRO A 1 182 ? -9.492 -30.156 13.93 1 95.31 182 PRO A CA 1
ATOM 1484 C C . PRO A 1 182 ? -9.758 -30.188 12.422 1 95.31 182 PRO A C 1
ATOM 1486 O O . PRO A 1 182 ? -9.273 -29.312 11.695 1 95.31 182 PRO A O 1
ATOM 1489 N N . GLY A 1 183 ? -10.5 -31.172 11.93 1 90.38 183 GLY A N 1
ATOM 1490 C CA . GLY A 1 183 ? -10.898 -31.25 10.531 1 90.38 183 GLY A CA 1
ATOM 1491 C C . GLY A 1 183 ? -12.008 -30.266 10.18 1 90.38 183 GLY A C 1
ATOM 1492 O O . GLY A 1 183 ? -11.969 -29.641 9.117 1 90.38 183 GLY A O 1
ATOM 1493 N N . GLU A 1 184 ? -12.977 -30.188 11 1 83.12 184 GLU A N 1
ATOM 1494 C CA . GLU A 1 184 ? -14.109 -29.297 10.766 1 83.12 184 GLU A CA 1
ATOM 1495 C C . GLU A 1 184 ? -13.742 -27.844 11.07 1 83.12 184 GLU A C 1
ATOM 1497 O O . GLU A 1 184 ? -13.156 -27.562 12.109 1 83.12 184 GLU A O 1
ATOM 1502 N N . SER A 1 185 ? -13.875 -26.984 10.031 1 79.62 185 SER A N 1
ATOM 1503 C CA . SER A 1 185 ? -13.648 -25.547 10.227 1 79.62 185 SER A CA 1
ATOM 1504 C C . SER A 1 185 ? -14.406 -24.734 9.18 1 79.62 185 SER A C 1
ATOM 1506 O O . SER A 1 185 ? -15.195 -25.281 8.406 1 79.62 185 SER A O 1
ATOM 1508 N N . THR A 1 186 ? -14.297 -23.469 9.344 1 87.31 186 THR A N 1
ATOM 1509 C CA . THR A 1 186 ? -14.805 -22.562 8.32 1 87.31 186 THR A CA 1
ATOM 1510 C C . THR A 1 186 ? -13.766 -22.344 7.227 1 87.31 186 THR A C 1
ATOM 1512 O O . THR A 1 186 ? -12.594 -22.672 7.398 1 87.31 186 THR A O 1
ATOM 1515 N N . THR A 1 187 ? -14.188 -21.828 6.121 1 94.62 187 THR A N 1
ATOM 1516 C CA . THR A 1 187 ? -13.32 -21.531 4.984 1 94.62 187 THR A CA 1
ATOM 1517 C C . THR A 1 187 ? -12.398 -20.359 5.301 1 94.62 187 THR A C 1
ATOM 1519 O O . THR A 1 187 ? -11.461 -20.078 4.551 1 94.62 187 THR A O 1
ATOM 1522 N N . TYR A 1 188 ? -12.562 -19.812 6.461 1 94.94 188 TYR A N 1
ATOM 1523 C CA . TYR A 1 188 ? -11.805 -18.609 6.777 1 94.94 188 TYR A CA 1
ATOM 1524 C C . TYR A 1 188 ? -10.797 -18.875 7.895 1 94.94 188 TYR A C 1
ATOM 1526 O O . TYR A 1 188 ? -10.078 -17.969 8.32 1 94.94 188 TYR A O 1
ATOM 1534 N N . THR A 1 189 ? -10.773 -20.078 8.398 1 95.69 189 THR A N 1
ATOM 1535 C CA . THR A 1 189 ? -9.844 -20.438 9.461 1 95.69 189 THR A CA 1
ATOM 1536 C C . THR A 1 189 ? -9.039 -21.672 9.086 1 95.69 189 THR A C 1
ATOM 1538 O O . THR A 1 189 ? -9.516 -22.531 8.336 1 95.69 189 THR A O 1
ATOM 1541 N N . VAL A 1 190 ? -7.91 -21.766 9.641 1 97.12 190 VAL A N 1
ATOM 1542 C CA . VAL A 1 190 ? -7.012 -22.891 9.344 1 97.12 190 VAL A CA 1
ATOM 1543 C C . VAL A 1 190 ? -7.512 -24.156 10.039 1 97.12 190 VAL A C 1
ATOM 1545 O O . VAL A 1 190 ? -7.996 -24.094 11.172 1 97.12 190 VAL A O 1
ATOM 1548 N N . ASN A 1 191 ? -7.426 -25.234 9.383 1 97.19 191 ASN A N 1
ATOM 1549 C CA . ASN A 1 191 ? -7.746 -26.547 9.906 1 97.19 191 ASN A CA 1
ATOM 1550 C C . ASN A 1 191 ? -6.742 -27.609 9.445 1 97.19 191 ASN A C 1
ATOM 1552 O O . ASN A 1 191 ? -5.699 -27.266 8.883 1 97.19 191 ASN A O 1
ATOM 1556 N N . LYS A 1 192 ? -7.055 -28.828 9.758 1 97.81 192 LYS A N 1
ATOM 1557 C CA . LYS A 1 192 ? -6.156 -29.938 9.43 1 97.81 192 LYS A CA 1
ATOM 1558 C C . LYS A 1 192 ? -5.871 -30 7.934 1 97.81 192 LYS A C 1
ATOM 1560 O O . LYS A 1 192 ? -4.738 -30.25 7.523 1 97.81 192 LYS A O 1
ATOM 1565 N N . TRP A 1 193 ? -6.805 -29.781 7.109 1 98.31 193 TRP A N 1
ATOM 1566 C CA . TRP A 1 193 ? -6.676 -29.875 5.66 1 98.31 193 TRP A CA 1
ATOM 1567 C C . TRP A 1 193 ? -5.863 -28.703 5.109 1 98.31 193 TRP A C 1
ATOM 1569 O O . TRP A 1 193 ? -5.098 -28.875 4.16 1 98.31 193 TRP A O 1
ATOM 1579 N N . THR A 1 194 ? -6.043 -27.5 5.723 1 98.5 194 THR A N 1
ATOM 1580 C CA . THR A 1 194 ? -5.191 -26.375 5.352 1 98.5 194 THR A CA 1
ATOM 1581 C C . THR A 1 194 ? -3.723 -26.703 5.605 1 98.5 194 THR A C 1
ATOM 1583 O O . THR A 1 194 ? -2.859 -26.375 4.789 1 98.5 194 THR A O 1
ATOM 1586 N N . ALA A 1 195 ? -3.486 -27.344 6.738 1 98.69 195 ALA A N 1
ATOM 1587 C CA . ALA A 1 195 ? -2.117 -27.719 7.082 1 98.69 195 ALA A CA 1
ATOM 1588 C C . ALA A 1 195 ? -1.558 -28.734 6.094 1 98.69 195 ALA A C 1
ATOM 1590 O O . ALA A 1 195 ? -0.397 -28.641 5.684 1 98.69 195 ALA A O 1
ATOM 1591 N N . LEU A 1 196 ? -2.354 -29.703 5.715 1 98.75 196 LEU A N 1
ATOM 1592 C CA . LEU A 1 196 ? -1.932 -30.672 4.723 1 98.75 196 LEU A CA 1
ATOM 1593 C C . LEU A 1 196 ? -1.66 -30.016 3.379 1 98.75 196 LEU A C 1
ATOM 1595 O O . LEU A 1 196 ? -0.705 -30.375 2.686 1 98.75 196 LEU A O 1
ATOM 1599 N N . ALA A 1 197 ? -2.529 -29.109 3.014 1 98.88 197 ALA A N 1
ATOM 1600 C CA . ALA A 1 197 ? -2.334 -28.391 1.762 1 98.88 197 ALA A CA 1
ATOM 1601 C C . ALA A 1 197 ? -1.021 -27.609 1.779 1 98.88 197 ALA A C 1
ATOM 1603 O O . ALA A 1 197 ? -0.284 -27.594 0.791 1 98.88 197 ALA A O 1
ATOM 1604 N N . LEU A 1 198 ? -0.744 -26.922 2.887 1 98.94 198 LEU A N 1
ATOM 1605 C CA . LEU A 1 198 ? 0.51 -26.188 2.982 1 98.94 198 LEU A CA 1
ATOM 1606 C C . LEU A 1 198 ? 1.704 -27.125 2.939 1 98.94 198 LEU A C 1
ATOM 1608 O O . LEU A 1 198 ? 2.73 -26.812 2.33 1 98.94 198 LEU A O 1
ATOM 1612 N N . LYS A 1 199 ? 1.584 -28.266 3.648 1 98.94 199 LYS A N 1
ATOM 1613 C CA . LYS A 1 199 ? 2.662 -29.25 3.58 1 98.94 199 LYS A CA 1
ATOM 1614 C C . LYS A 1 199 ? 2.914 -29.688 2.141 1 98.94 199 LYS A C 1
ATOM 1616 O O . LYS A 1 199 ? 4.062 -29.797 1.71 1 98.94 199 LYS A O 1
ATOM 1621 N N . SER A 1 200 ? 1.838 -29.984 1.456 1 98.94 200 SER A N 1
ATOM 1622 C CA . SER A 1 200 ? 1.935 -30.312 0.037 1 98.94 200 SER A CA 1
ATOM 1623 C C . SER A 1 200 ? 2.684 -29.219 -0.73 1 98.94 200 SER A C 1
ATOM 1625 O O . SER A 1 200 ? 3.607 -29.516 -1.491 1 98.94 200 SER A O 1
ATOM 1627 N N . ARG A 1 201 ? 2.338 -27.984 -0.562 1 98.94 201 ARG A N 1
ATOM 1628 C CA . ARG A 1 201 ? 2.936 -26.844 -1.247 1 98.94 201 ARG A CA 1
ATOM 1629 C C . ARG A 1 201 ? 4.414 -26.703 -0.897 1 98.94 201 ARG A C 1
ATOM 1631 O O . ARG A 1 201 ? 5.25 -26.516 -1.782 1 98.94 201 ARG A O 1
ATOM 1638 N N . VAL A 1 202 ? 4.746 -26.766 0.413 1 98.88 202 VAL A N 1
ATOM 1639 C CA . VAL A 1 202 ? 6.117 -26.594 0.893 1 98.88 202 VAL A CA 1
ATOM 1640 C C . VAL A 1 202 ? 7.004 -27.703 0.312 1 98.88 202 VAL A C 1
ATOM 1642 O O . VAL A 1 202 ? 8.086 -27.422 -0.203 1 98.88 202 VAL A O 1
ATOM 1645 N N . CYS A 1 203 ? 6.535 -28.891 0.38 1 98.94 203 CYS A N 1
ATOM 1646 C CA . CYS A 1 203 ? 7.328 -30.031 -0.054 1 98.94 203 CYS A CA 1
ATOM 1647 C C . CYS A 1 203 ? 7.512 -30.031 -1.567 1 98.94 203 CYS A C 1
ATOM 1649 O O . CYS A 1 203 ? 8.57 -30.406 -2.07 1 98.94 203 CYS A O 1
ATOM 1651 N N . LEU A 1 204 ? 6.5 -29.609 -2.283 1 98.94 204 LEU A N 1
ATOM 1652 C CA . LEU A 1 204 ? 6.668 -29.484 -3.727 1 98.94 204 LEU A CA 1
ATOM 1653 C C . LEU A 1 204 ? 7.727 -28.438 -4.062 1 98.94 204 LEU A C 1
ATOM 1655 O O . LEU A 1 204 ? 8.633 -28.703 -4.855 1 98.94 204 LEU A O 1
ATOM 1659 N N . PHE A 1 205 ? 7.562 -27.281 -3.498 1 98.88 205 PHE A N 1
ATOM 1660 C CA . PHE A 1 205 ? 8.492 -26.188 -3.764 1 98.88 205 PHE A CA 1
ATOM 1661 C C . PHE A 1 205 ? 9.922 -26.609 -3.475 1 98.88 205 PHE A C 1
ATOM 1663 O O . PHE A 1 205 ? 10.797 -26.516 -4.344 1 98.88 205 PHE A O 1
ATOM 1670 N N . GLU A 1 206 ? 10.109 -27.125 -2.305 1 98.69 206 GLU A N 1
ATOM 1671 C CA . GLU A 1 206 ? 11.469 -27.438 -1.88 1 98.69 206 GLU A CA 1
ATOM 1672 C C . GLU A 1 206 ? 12.023 -28.641 -2.639 1 98.69 206 GLU A C 1
ATOM 1674 O O . GLU A 1 206 ? 13.211 -28.672 -2.98 1 98.69 206 GLU A O 1
ATOM 1679 N N . GLY A 1 207 ? 11.219 -29.656 -2.814 1 98.69 207 GLY A N 1
ATOM 1680 C CA . GLY A 1 207 ? 11.664 -30.812 -3.572 1 98.69 207 GLY A CA 1
ATOM 1681 C C . GLY A 1 207 ? 12.125 -30.469 -4.977 1 98.69 207 GLY A C 1
ATOM 1682 O O . GLY A 1 207 ? 13.195 -30.906 -5.41 1 98.69 207 GLY A O 1
ATOM 1683 N N . THR A 1 208 ? 11.375 -29.703 -5.688 1 98.56 208 THR A N 1
ATOM 1684 C CA . THR A 1 208 ? 11.727 -29.328 -7.051 1 98.56 208 THR A CA 1
ATOM 1685 C C . THR A 1 208 ? 12.859 -28.297 -7.047 1 98.56 208 THR A C 1
ATOM 1687 O O . THR A 1 208 ? 13.719 -28.312 -7.934 1 98.56 208 THR A O 1
ATOM 1690 N N . TYR A 1 209 ? 12.836 -27.406 -6.078 1 98.56 209 TYR A N 1
ATOM 1691 C CA . TYR A 1 209 ? 13.938 -26.469 -5.969 1 98.56 209 TYR A CA 1
ATOM 1692 C C . TYR A 1 209 ? 15.273 -27.188 -5.855 1 98.56 209 TYR A C 1
ATOM 1694 O O . TYR A 1 209 ? 16.219 -26.875 -6.586 1 98.56 209 TYR A O 1
ATOM 1702 N N . ARG A 1 210 ? 15.344 -28.188 -4.965 1 97.94 210 ARG A N 1
ATOM 1703 C CA . ARG A 1 210 ? 16.578 -28.953 -4.777 1 97.94 210 ARG A CA 1
ATOM 1704 C C . ARG A 1 210 ? 16.953 -29.688 -6.051 1 97.94 210 ARG A C 1
ATOM 1706 O O . ARG A 1 210 ? 18.109 -29.672 -6.469 1 97.94 210 ARG A O 1
ATOM 1713 N N . LYS A 1 211 ? 16.016 -30.266 -6.625 1 97.31 211 LYS A N 1
ATOM 1714 C CA . LYS A 1 211 ? 16.234 -31.062 -7.836 1 97.31 211 LYS A CA 1
ATOM 1715 C C . LYS A 1 211 ? 16.812 -30.188 -8.953 1 97.31 211 LYS A C 1
ATOM 1717 O O . LYS A 1 211 ? 17.844 -30.516 -9.531 1 97.31 211 LYS A O 1
ATOM 1722 N N . TYR A 1 212 ? 16.234 -29.078 -9.227 1 97.69 212 TYR A N 1
ATOM 1723 C CA . TYR A 1 212 ? 16.578 -28.297 -10.406 1 97.69 212 TYR A CA 1
ATOM 1724 C C . TYR A 1 212 ? 17.781 -27.406 -10.133 1 97.69 212 TYR A C 1
ATOM 1726 O O . TYR A 1 212 ? 18.516 -27.016 -11.055 1 97.69 212 TYR A O 1
ATOM 1734 N N . HIS A 1 213 ? 18.016 -27.078 -8.891 1 97 213 HIS A N 1
ATOM 1735 C CA . HIS A 1 213 ? 19.188 -26.281 -8.555 1 97 213 HIS A CA 1
ATOM 1736 C C . HIS A 1 213 ? 20.391 -27.172 -8.25 1 97 213 HIS A C 1
ATOM 1738 O O . HIS A 1 213 ? 21.5 -26.656 -8.023 1 97 213 HIS A O 1
ATOM 1744 N N . GLY A 1 214 ? 20.188 -28.469 -8.109 1 95.12 214 GLY A N 1
ATOM 1745 C CA . GLY A 1 214 ? 21.281 -29.406 -7.914 1 95.12 214 GLY A CA 1
ATOM 1746 C C . GLY A 1 214 ? 21.844 -29.391 -6.504 1 95.12 214 GLY A C 1
ATOM 1747 O O . GLY A 1 214 ? 23.047 -29.547 -6.309 1 95.12 214 GLY A O 1
ATOM 1748 N N . ILE A 1 215 ? 20.969 -29.109 -5.508 1 93.38 215 ILE A N 1
ATOM 1749 C CA . ILE A 1 215 ? 21.484 -29.047 -4.137 1 93.38 215 ILE A CA 1
ATOM 1750 C C . ILE A 1 215 ? 20.922 -30.219 -3.336 1 93.38 215 ILE A C 1
ATOM 1752 O O . ILE A 1 215 ? 20.984 -30.234 -2.104 1 93.38 215 ILE A O 1
ATOM 1756 N N . GLY A 1 216 ? 20.406 -31.219 -3.971 1 88.38 216 GLY A N 1
ATOM 1757 C CA . GLY A 1 216 ? 19.844 -32.438 -3.418 1 88.38 216 GLY A CA 1
ATOM 1758 C C . GLY A 1 216 ? 18.812 -33.094 -4.328 1 88.38 216 GLY A C 1
ATOM 1759 O O . GLY A 1 216 ? 18.391 -32.469 -5.316 1 88.38 216 GLY A O 1
ATOM 1760 N N . SER A 1 217 ? 18.422 -34.312 -4.074 1 86.19 217 SER A N 1
ATOM 1761 C CA . SER A 1 217 ? 17.5 -35 -4.961 1 86.19 217 SER A CA 1
ATOM 1762 C C . SER A 1 217 ? 16.062 -34.469 -4.797 1 86.19 217 SER A C 1
ATOM 1764 O O . SER A 1 217 ? 15.297 -34.469 -5.754 1 86.19 217 SER A O 1
ATOM 1766 N N . GLY A 1 218 ? 15.773 -34.062 -3.633 1 94.94 218 GLY A N 1
ATOM 1767 C CA . GLY A 1 218 ? 14.422 -33.625 -3.338 1 94.94 218 GLY A CA 1
ATOM 1768 C C . GLY A 1 218 ? 13.414 -34.75 -3.264 1 94.94 218 GLY A C 1
ATOM 1769 O O . GLY A 1 218 ? 12.227 -34.5 -3.047 1 94.94 218 GLY A O 1
ATOM 1770 N N . GLU A 1 219 ? 13.797 -35.969 -3.473 1 97.56 219 GLU A N 1
ATOM 1771 C CA . GLU A 1 219 ? 12.898 -37.094 -3.615 1 97.56 219 GLU A CA 1
ATOM 1772 C C . GLU A 1 219 ? 12.055 -37.312 -2.361 1 97.56 219 GLU A C 1
ATOM 1774 O O . GLU A 1 219 ? 10.852 -37.531 -2.451 1 97.56 219 GLU A O 1
ATOM 1779 N N . GLU A 1 220 ? 12.695 -37.219 -1.245 1 98.19 220 GLU A N 1
ATOM 1780 C CA . GLU A 1 220 ? 11.961 -37.406 0.001 1 98.19 220 GLU A CA 1
ATOM 1781 C C . GLU A 1 220 ? 10.852 -36.375 0.15 1 98.19 220 GLU A C 1
ATOM 1783 O O . GLU A 1 220 ? 9.742 -36.688 0.575 1 98.19 220 GLU A O 1
ATOM 1788 N N . LEU A 1 221 ? 11.195 -35.156 -0.181 1 98.81 221 LEU A N 1
ATOM 1789 C CA . LEU A 1 221 ? 10.219 -34.094 -0.085 1 98.81 221 LEU A CA 1
ATOM 1790 C C . LEU A 1 221 ? 9.102 -34.281 -1.11 1 98.81 221 LEU A C 1
ATOM 1792 O O . LEU A 1 221 ? 7.934 -34.031 -0.808 1 98.81 221 LEU A O 1
ATOM 1796 N N . LEU A 1 222 ? 9.43 -34.688 -2.324 1 98.88 222 LEU A N 1
ATOM 1797 C CA . LEU A 1 222 ? 8.422 -34.938 -3.346 1 98.88 222 LEU A CA 1
ATOM 1798 C C . LEU A 1 222 ? 7.492 -36.062 -2.924 1 98.88 222 LEU A C 1
ATOM 1800 O O . LEU A 1 222 ? 6.293 -36.031 -3.199 1 98.88 222 LEU A O 1
ATOM 1804 N N . GLN A 1 223 ? 8.055 -37.031 -2.264 1 98.81 223 GLN A N 1
ATOM 1805 C CA . GLN A 1 223 ? 7.223 -38.125 -1.717 1 98.81 223 GLN A CA 1
ATOM 1806 C C . GLN A 1 223 ? 6.266 -37.562 -0.658 1 98.81 223 GLN A C 1
ATOM 1808 O O . GLN A 1 223 ? 5.086 -37.938 -0.644 1 98.81 223 GLN A O 1
ATOM 1813 N N . LYS A 1 224 ? 6.789 -36.75 0.185 1 98.88 224 LYS A N 1
ATOM 1814 C CA . LYS A 1 224 ? 5.941 -36.156 1.209 1 98.88 224 LYS A CA 1
ATOM 1815 C C . LYS A 1 224 ? 4.84 -35.312 0.581 1 98.88 224 LYS A C 1
ATOM 1817 O O . LYS A 1 224 ? 3.719 -35.25 1.089 1 98.88 224 LYS A O 1
ATOM 1822 N N . CYS A 1 225 ? 5.172 -34.625 -0.483 1 98.94 225 CYS A N 1
ATOM 1823 C CA . CYS A 1 225 ? 4.168 -33.844 -1.21 1 98.94 225 CYS A CA 1
ATOM 1824 C C . CYS A 1 225 ? 3.059 -34.75 -1.731 1 98.94 225 CYS A C 1
ATOM 1826 O O . CYS A 1 225 ? 1.876 -34.469 -1.515 1 98.94 225 CYS A O 1
ATOM 1828 N N . ALA A 1 226 ? 3.428 -35.812 -2.414 1 98.88 226 ALA A N 1
ATOM 1829 C CA . ALA A 1 226 ? 2.455 -36.719 -2.982 1 98.88 226 ALA A CA 1
ATOM 1830 C C . ALA A 1 226 ? 1.566 -37.312 -1.894 1 98.88 226 ALA A C 1
ATOM 1832 O O . ALA A 1 226 ? 0.347 -37.406 -2.061 1 98.88 226 ALA A O 1
ATOM 1833 N N . GLU A 1 227 ? 2.172 -37.688 -0.803 1 98.88 227 GLU A N 1
ATOM 1834 C CA . GLU A 1 227 ? 1.438 -38.312 0.292 1 98.88 227 GLU A CA 1
ATOM 1835 C C . GLU A 1 227 ? 0.463 -37.344 0.937 1 98.88 227 GLU A C 1
ATOM 1837 O O . GLU A 1 227 ? -0.697 -37.688 1.18 1 98.88 227 GLU A O 1
ATOM 1842 N N . ALA A 1 228 ? 0.943 -36.156 1.237 1 98.88 228 ALA A N 1
ATOM 1843 C CA . ALA A 1 228 ? 0.082 -35.125 1.844 1 98.88 228 ALA A CA 1
ATOM 1844 C C . ALA A 1 228 ? -1.081 -34.781 0.921 1 98.88 228 ALA A C 1
ATOM 1846 O O . ALA A 1 228 ? -2.221 -34.656 1.372 1 98.88 228 ALA A O 1
ATOM 1847 N N . SER A 1 229 ? -0.789 -34.625 -0.325 1 98.94 229 SER A N 1
ATOM 1848 C CA . SER A 1 229 ? -1.821 -34.312 -1.307 1 98.94 229 SER A CA 1
ATOM 1849 C C . SER A 1 229 ? -2.859 -35.438 -1.396 1 98.94 229 SER A C 1
ATOM 1851 O O . SER A 1 229 ? -4.062 -35.156 -1.354 1 98.94 229 SER A O 1
ATOM 1853 N N . LEU A 1 230 ? -2.377 -36.594 -1.528 1 98.81 230 LEU A N 1
ATOM 1854 C CA . LEU A 1 230 ? -3.273 -37.75 -1.688 1 98.81 230 LEU A CA 1
ATOM 1855 C C . LEU A 1 230 ? -4.176 -37.906 -0.467 1 98.81 230 LEU A C 1
ATOM 1857 O O . LEU A 1 230 ? -5.359 -38.219 -0.602 1 98.81 230 LEU A O 1
ATOM 1861 N N . GLU A 1 231 ? -3.574 -37.75 0.68 1 98.69 231 GLU A N 1
ATOM 1862 C CA . GLU A 1 231 ? -4.387 -37.812 1.89 1 98.69 231 GLU A CA 1
ATOM 1863 C C . GLU A 1 231 ? -5.512 -36.781 1.868 1 98.69 231 GLU A C 1
ATOM 1865 O O . GLU A 1 231 ? -6.66 -37.125 2.18 1 98.69 231 GLU A O 1
ATOM 1870 N N . LEU A 1 232 ? -5.207 -35.594 1.557 1 98.5 232 LEU A N 1
ATOM 1871 C CA . LEU A 1 232 ? -6.207 -34.531 1.494 1 98.5 232 LEU A CA 1
ATOM 1872 C C . LEU A 1 232 ? -7.258 -34.844 0.429 1 98.5 232 LEU A C 1
ATOM 1874 O O . LEU A 1 232 ? -8.453 -34.688 0.669 1 98.5 232 LEU A O 1
ATOM 1878 N N . MET A 1 233 ? -6.828 -35.281 -0.732 1 98.56 233 MET A N 1
ATOM 1879 C CA . MET A 1 233 ? -7.73 -35.594 -1.835 1 98.56 233 MET A CA 1
ATOM 1880 C C . MET A 1 233 ? -8.727 -36.688 -1.427 1 98.56 233 MET A C 1
ATOM 1882 O O . MET A 1 233 ? -9.891 -36.656 -1.812 1 98.56 233 MET A O 1
ATOM 1886 N N . ASN A 1 234 ? -8.266 -37.625 -0.627 1 97.81 234 ASN A N 1
ATOM 1887 C CA . ASN A 1 234 ? -9.07 -38.781 -0.286 1 97.81 234 ASN A CA 1
ATOM 1888 C C . ASN A 1 234 ? -9.93 -38.531 0.947 1 97.81 234 ASN A C 1
ATOM 1890 O O . ASN A 1 234 ? -11.062 -39.031 1.033 1 97.81 234 ASN A O 1
ATOM 1894 N N . LYS A 1 235 ? -9.398 -37.75 1.843 1 97 235 LYS A N 1
ATOM 1895 C CA . LYS A 1 235 ? -10.039 -37.719 3.154 1 97 235 LYS A CA 1
ATOM 1896 C C . LYS A 1 235 ? -10.602 -36.344 3.461 1 97 235 LYS A C 1
ATOM 1898 O O . LYS A 1 235 ? -11.398 -36.188 4.387 1 97 235 LYS A O 1
ATOM 1903 N N . GLY A 1 236 ? -10.203 -35.344 2.785 1 95.62 236 GLY A N 1
ATOM 1904 C CA . GLY A 1 236 ? -10.57 -34 3.127 1 95.62 236 GLY A CA 1
ATOM 1905 C C . GLY A 1 236 ? -12.031 -33.688 2.863 1 95.62 236 GLY A C 1
ATOM 1906 O O . GLY A 1 236 ? -12.594 -32.75 3.453 1 95.62 236 GLY A O 1
ATOM 1907 N N . GLY A 1 237 ? -12.641 -34.375 1.96 1 95.62 237 GLY A N 1
ATOM 1908 C CA . GLY A 1 237 ? -14.047 -34.188 1.644 1 95.62 237 GLY A CA 1
ATOM 1909 C C . GLY A 1 237 ? -14.281 -33.062 0.671 1 95.62 237 GLY A C 1
ATOM 1910 O O . GLY A 1 237 ? -15.43 -32.656 0.45 1 95.62 237 GLY A O 1
ATOM 1911 N N . TYR A 1 238 ? -13.344 -32.5 0.107 1 96.94 238 TYR A N 1
ATOM 1912 C CA . TYR A 1 238 ? -13.469 -31.406 -0.849 1 96.94 238 TYR A CA 1
ATOM 1913 C C . TYR A 1 238 ? -13.742 -31.922 -2.252 1 96.94 238 TYR A C 1
ATOM 1915 O O . TYR A 1 238 ? -13.352 -33.031 -2.588 1 96.94 238 TYR A O 1
ATOM 1923 N N . THR A 1 239 ? -14.422 -31.078 -3.037 1 97.12 239 THR A N 1
ATOM 1924 C CA . THR A 1 239 ? -14.711 -31.375 -4.438 1 97.12 239 THR A CA 1
ATOM 1925 C C . THR A 1 239 ? -14.578 -30.109 -5.289 1 97.12 239 THR A C 1
ATOM 1927 O O . THR A 1 239 ? -14.609 -29 -4.762 1 97.12 239 THR A O 1
ATOM 1930 N N . LEU A 1 240 ? -14.406 -30.297 -6.582 1 97.81 240 LEU A N 1
ATOM 1931 C CA . LEU A 1 240 ? -14.281 -29.156 -7.48 1 97.81 240 LEU A CA 1
ATOM 1932 C C . LEU A 1 240 ? -15.633 -28.469 -7.688 1 97.81 240 LEU A C 1
ATOM 1934 O O . LEU A 1 240 ? -16.656 -29.156 -7.793 1 97.81 240 LEU A O 1
ATOM 1938 N N . TYR A 1 241 ? -15.602 -27.172 -7.723 1 97.31 241 TYR A N 1
ATOM 1939 C CA . TYR A 1 241 ? -16.781 -26.406 -8.109 1 97.31 241 TYR A CA 1
ATOM 1940 C C . TYR A 1 241 ? -17.047 -26.547 -9.602 1 97.31 241 TYR A C 1
ATOM 1942 O O . TYR A 1 241 ? -16.188 -26.25 -10.43 1 97.31 241 TYR A O 1
ATOM 1950 N N . LYS A 1 242 ? -18.328 -26.938 -9.984 1 95 242 LYS A N 1
ATOM 1951 C CA . LYS A 1 242 ? -18.625 -27.234 -11.383 1 95 242 LYS A CA 1
ATOM 1952 C C . LYS A 1 242 ? -19.938 -26.609 -11.812 1 95 242 LYS A C 1
ATOM 1954 O O . LYS A 1 242 ? -20.438 -26.859 -12.914 1 95 242 LYS A O 1
ATOM 1959 N N . ALA A 1 243 ? -20.453 -25.812 -11.055 1 92.81 243 ALA A N 1
ATOM 1960 C CA . ALA A 1 243 ? -21.797 -25.312 -11.32 1 92.81 243 ALA A CA 1
ATOM 1961 C C . ALA A 1 243 ? -21.766 -24.141 -12.305 1 92.81 243 ALA A C 1
ATOM 1963 O O . ALA A 1 243 ? -20.859 -23.312 -12.266 1 92.81 243 ALA A O 1
ATOM 1964 N N . GLY A 1 244 ? -22.734 -24.141 -13.188 1 91.56 244 GLY A N 1
ATOM 1965 C CA . GLY A 1 244 ? -22.922 -23 -14.086 1 91.56 244 GLY A CA 1
ATOM 1966 C C . GLY A 1 244 ? -22.172 -23.141 -15.398 1 91.56 244 GLY A C 1
ATOM 1967 O O . GLY A 1 244 ? -21.531 -24.172 -15.641 1 91.56 244 GLY A O 1
ATOM 1968 N N . GLU A 1 245 ? -22.234 -22.062 -16.219 1 91.81 245 GLU A N 1
ATOM 1969 C CA . GLU A 1 245 ? -21.656 -22.062 -17.562 1 91.81 245 GLU A CA 1
ATOM 1970 C C . GLU A 1 245 ? -20.172 -21.719 -17.516 1 91.81 245 GLU A C 1
ATOM 1972 O O . GLU A 1 245 ? -19.406 -22.125 -18.391 1 91.81 245 GLU A O 1
ATOM 1977 N N . GLU A 1 246 ? -19.797 -21 -16.531 1 95.75 246 GLU A N 1
ATOM 1978 C CA . GLU A 1 246 ? -18.406 -20.594 -16.344 1 95.75 246 GLU A CA 1
ATOM 1979 C C . GLU A 1 246 ? -17.906 -20.938 -14.945 1 95.75 246 GLU A C 1
ATOM 1981 O O . GLU A 1 246 ? -17.531 -20.047 -14.18 1 95.75 246 GLU A O 1
ATOM 1986 N N . PRO A 1 247 ? -17.812 -22.172 -14.672 1 96.94 247 PRO A N 1
ATOM 1987 C CA . PRO A 1 247 ? -17.5 -22.578 -13.297 1 96.94 247 PRO A CA 1
ATOM 1988 C C . PRO A 1 247 ? -16.125 -22.109 -12.852 1 96.94 247 PRO A C 1
ATOM 1990 O O . PRO A 1 247 ? -15.93 -21.797 -11.672 1 96.94 247 PRO A O 1
ATOM 1993 N N . TYR A 1 248 ? -15.219 -22.094 -13.789 1 98 248 TYR A N 1
ATOM 1994 C CA . TYR A 1 248 ? -13.891 -21.656 -13.398 1 98 248 TYR A CA 1
ATOM 1995 C C . TYR A 1 248 ? -13.898 -20.188 -12.977 1 98 248 TYR A C 1
ATOM 1997 O O . TYR A 1 248 ? -13.414 -19.844 -11.891 1 98 248 TYR A O 1
ATOM 2005 N N . ARG A 1 249 ? -14.43 -19.281 -13.766 1 96.94 249 ARG A N 1
ATOM 2006 C CA . ARG A 1 249 ? -14.461 -17.859 -13.438 1 96.94 249 ARG A CA 1
ATOM 2007 C C . ARG A 1 249 ? -15.305 -17.594 -12.195 1 96.94 249 ARG A C 1
ATOM 2009 O O . ARG A 1 249 ? -14.953 -16.766 -11.359 1 96.94 249 ARG A O 1
ATOM 2016 N N . THR A 1 250 ? -16.406 -18.328 -12.062 1 96.5 250 THR A N 1
ATOM 2017 C CA . THR A 1 250 ? -17.328 -18.141 -10.945 1 96.5 250 THR A CA 1
ATOM 2018 C C . THR A 1 250 ? -16.641 -18.438 -9.617 1 96.5 250 THR A C 1
ATOM 2020 O O . THR A 1 250 ? -16.922 -17.797 -8.602 1 96.5 250 THR A O 1
ATOM 2023 N N . LEU A 1 251 ? -15.758 -19.359 -9.656 1 97.31 251 LEU A N 1
ATOM 2024 C CA . LEU A 1 251 ? -14.992 -19.719 -8.469 1 97.31 251 LEU A CA 1
ATOM 2025 C C . LEU A 1 251 ? -14.281 -18.5 -7.891 1 97.31 251 LEU A C 1
ATOM 2027 O O . LEU A 1 251 ? -14.125 -18.391 -6.672 1 97.31 251 LEU A O 1
ATOM 2031 N N . PHE A 1 252 ? -13.898 -17.547 -8.711 1 97.38 252 PHE A N 1
ATOM 2032 C CA . PHE A 1 252 ? -13.078 -16.406 -8.297 1 97.38 252 PHE A CA 1
ATOM 2033 C C . PHE A 1 252 ? -13.891 -15.125 -8.305 1 97.38 252 PHE A C 1
ATOM 2035 O O . PHE A 1 252 ? -13.672 -14.242 -7.465 1 97.38 252 PHE A O 1
ATOM 2042 N N . ALA A 1 253 ? -14.734 -14.984 -9.25 1 96.56 253 ALA A N 1
ATOM 2043 C CA . ALA A 1 253 ? -15.57 -13.797 -9.375 1 96.56 253 ALA A CA 1
ATOM 2044 C C . ALA A 1 253 ? -16.891 -13.969 -8.617 1 96.56 253 ALA A C 1
ATOM 2046 O O . ALA A 1 253 ? -17.969 -13.883 -9.211 1 96.56 253 ALA A O 1
ATOM 2047 N N . SER A 1 254 ? -16.797 -14.234 -7.383 1 95.75 254 SER A N 1
ATOM 2048 C CA . SER A 1 254 ? -17.906 -14.367 -6.445 1 95.75 254 SER A CA 1
ATOM 2049 C C . SER A 1 254 ? -17.594 -13.695 -5.113 1 95.75 254 SER A C 1
ATOM 2051 O O . SER A 1 254 ? -16.453 -13.734 -4.645 1 95.75 254 SER A O 1
ATOM 2053 N N . ASN A 1 255 ? -18.594 -13.078 -4.516 1 95.38 255 ASN A N 1
ATOM 2054 C CA . ASN A 1 255 ? -18.375 -12.352 -3.266 1 95.38 255 ASN A CA 1
ATOM 2055 C C . ASN A 1 255 ? -17.891 -13.289 -2.158 1 95.38 255 ASN A C 1
ATOM 2057 O O . ASN A 1 255 ? -17.031 -12.914 -1.352 1 95.38 255 ASN A O 1
ATOM 2061 N N . HIS A 1 256 ? -18.453 -14.508 -2.154 1 95.5 256 HIS A N 1
ATOM 2062 C CA . HIS A 1 256 ? -18.078 -15.477 -1.132 1 95.5 256 HIS A CA 1
ATOM 2063 C C . HIS A 1 256 ? -17.391 -16.688 -1.751 1 95.5 256 HIS A C 1
ATOM 2065 O O . HIS A 1 256 ? -17.828 -17.188 -2.795 1 95.5 256 HIS A O 1
ATOM 2071 N N . SER A 1 257 ? -16.375 -17.141 -1.071 1 95.5 257 SER A N 1
ATOM 2072 C CA . SER A 1 257 ? -15.641 -18.312 -1.562 1 95.5 257 SER A CA 1
ATOM 2073 C C . SER A 1 257 ? -16.5 -19.562 -1.496 1 95.5 257 SER A C 1
ATOM 2075 O O . SER A 1 257 ? -17.266 -19.75 -0.55 1 95.5 257 SER A O 1
ATOM 2077 N N . ASP A 1 258 ? -16.328 -20.359 -2.508 1 93.44 258 ASP A N 1
ATOM 2078 C CA . ASP A 1 258 ? -16.953 -21.672 -2.518 1 93.44 258 ASP A CA 1
ATOM 2079 C C . ASP A 1 258 ? -16.375 -22.562 -1.422 1 93.44 258 ASP A C 1
ATOM 2081 O O . ASP A 1 258 ? -15.156 -22.719 -1.321 1 93.44 258 ASP A O 1
ATOM 2085 N N . THR A 1 259 ? -17.266 -23.203 -0.692 1 93.31 259 THR A N 1
ATOM 2086 C CA . THR A 1 259 ? -16.797 -23.953 0.463 1 93.31 259 THR A CA 1
ATOM 2087 C C . THR A 1 259 ? -16.484 -25.406 0.073 1 93.31 259 THR A C 1
ATOM 2089 O O . THR A 1 259 ? -15.977 -26.172 0.886 1 93.31 259 THR A O 1
ATOM 2092 N N . LYS A 1 260 ? -16.797 -25.766 -1.128 1 93.31 260 LYS A N 1
ATOM 2093 C CA . LYS A 1 260 ? -16.531 -27.141 -1.55 1 93.31 260 LYS A CA 1
ATOM 2094 C C . LYS A 1 260 ? -15.109 -27.281 -2.082 1 93.31 260 LYS A C 1
ATOM 2096 O O . LYS A 1 260 ? -14.422 -28.266 -1.777 1 93.31 260 LYS A O 1
ATOM 2101 N N . GLU A 1 261 ? -14.625 -26.344 -2.811 1 97.69 261 GLU A N 1
ATOM 2102 C CA . GLU A 1 261 ? -13.297 -26.469 -3.4 1 97.69 261 GLU A CA 1
ATOM 2103 C C . GLU A 1 261 ? -12.266 -25.688 -2.594 1 97.69 261 GLU A C 1
ATOM 2105 O O . GLU A 1 261 ? -11.109 -26.109 -2.482 1 97.69 261 GLU A O 1
ATOM 2110 N N . VAL A 1 262 ? -12.664 -24.5 -2.131 1 98.19 262 VAL A N 1
ATOM 2111 C CA . VAL A 1 262 ? -11.734 -23.609 -1.43 1 98.19 262 VAL A CA 1
ATOM 2112 C C . VAL A 1 262 ? -11.531 -24.109 -0.001 1 98.19 262 VAL A C 1
ATOM 2114 O O . VAL A 1 262 ? -12.492 -24.344 0.729 1 98.19 262 VAL A O 1
ATOM 2117 N N . ILE A 1 263 ? -10.32 -24.281 0.331 1 98.19 263 ILE A N 1
ATOM 2118 C CA . ILE A 1 263 ? -9.945 -24.828 1.629 1 98.19 263 ILE A CA 1
ATOM 2119 C C . ILE A 1 263 ? -9.766 -23.703 2.635 1 98.19 263 ILE A C 1
ATOM 2121 O O . ILE A 1 263 ? -10.227 -23.797 3.777 1 98.19 263 ILE A O 1
ATOM 2125 N N . LEU A 1 264 ? -9.109 -22.672 2.219 1 98.06 264 LEU A N 1
ATOM 2126 C CA . LEU A 1 264 ? -8.922 -21.453 3.004 1 98.06 264 LEU A CA 1
ATOM 2127 C C . LEU A 1 264 ? -9.062 -20.219 2.129 1 98.06 264 LEU A C 1
ATOM 2129 O O . LEU A 1 264 ? -8.555 -20.188 1.003 1 98.06 264 LEU A O 1
ATOM 2133 N N . SER A 1 265 ? -9.734 -19.266 2.648 1 97.75 265 SER A N 1
ATOM 2134 C CA . SER A 1 265 ? -9.945 -18.016 1.927 1 97.75 265 SER A CA 1
ATOM 2135 C C . SER A 1 265 ? -9.75 -16.797 2.838 1 97.75 265 SER A C 1
ATOM 2137 O O . SER A 1 265 ? -9.961 -16.891 4.047 1 97.75 265 SER A O 1
ATOM 2139 N N . ARG A 1 266 ? -9.266 -15.789 2.293 1 97.19 266 ARG A N 1
ATOM 2140 C CA . ARG A 1 266 ? -9.328 -14.508 2.996 1 97.19 266 ARG A CA 1
ATOM 2141 C C . ARG A 1 266 ? -10.664 -13.812 2.76 1 97.19 266 ARG A C 1
ATOM 2143 O O . ARG A 1 266 ? -11.086 -13.656 1.615 1 97.19 266 ARG A O 1
ATOM 2150 N N . ARG A 1 267 ? -11.203 -13.383 3.814 1 94.56 267 ARG A N 1
ATOM 2151 C CA . ARG A 1 267 ? -12.539 -12.797 3.764 1 94.56 267 ARG A CA 1
ATOM 2152 C C . ARG A 1 267 ? -12.477 -11.312 3.434 1 94.56 267 ARG A C 1
ATOM 2154 O O . ARG A 1 267 ? -11.617 -10.594 3.945 1 94.56 267 ARG A O 1
ATOM 2161 N N . TYR A 1 268 ? -13.32 -10.891 2.572 1 94.56 268 TYR A N 1
ATOM 2162 C CA . TYR A 1 268 ? -13.617 -9.492 2.287 1 94.56 268 TYR A CA 1
ATOM 2163 C C . TYR A 1 268 ? -15.125 -9.242 2.291 1 94.56 268 TYR A C 1
ATOM 2165 O O . TYR A 1 268 ? -15.906 -10.125 1.923 1 94.56 268 TYR A O 1
ATOM 2173 N N . ASN A 1 269 ? -15.391 -8.086 2.799 1 90.38 269 ASN A N 1
ATOM 2174 C CA . ASN A 1 269 ? -16.812 -7.781 2.963 1 90.38 269 ASN A CA 1
ATOM 2175 C C . ASN A 1 269 ? -17.031 -6.301 3.246 1 90.38 269 ASN A C 1
ATOM 2177 O O . ASN A 1 269 ? -16.391 -5.727 4.133 1 90.38 269 ASN A O 1
ATOM 2181 N N . ALA A 1 270 ? -18.016 -5.762 2.549 1 82.06 270 ALA A N 1
ATOM 2182 C CA . ALA A 1 270 ? -18.344 -4.348 2.723 1 82.06 270 ALA A CA 1
ATOM 2183 C C . ALA A 1 270 ? -18.766 -4.055 4.156 1 82.06 270 ALA A C 1
ATOM 2185 O O . ALA A 1 270 ? -18.406 -3.021 4.723 1 82.06 270 ALA A O 1
ATOM 2186 N N . SER A 1 271 ? -19.547 -5 4.734 1 77.88 271 SER A N 1
ATOM 2187 C CA . SER A 1 271 ? -20.078 -4.781 6.078 1 77.88 271 SER A CA 1
ATOM 2188 C C . SER A 1 271 ? -18.969 -4.73 7.113 1 77.88 271 SER A C 1
ATOM 2190 O O . SER A 1 271 ? -19.125 -4.117 8.172 1 77.88 271 SER A O 1
ATOM 2192 N N . LEU A 1 272 ? -17.891 -5.406 6.777 1 76.06 272 LEU A N 1
ATOM 2193 C CA . LEU A 1 272 ? -16.75 -5.422 7.68 1 76.06 272 LEU A CA 1
ATOM 2194 C C . LEU A 1 272 ? -15.734 -4.352 7.289 1 76.06 272 LEU A C 1
ATOM 2196 O O . LEU A 1 272 ? -14.672 -4.246 7.906 1 76.06 272 LEU A O 1
ATOM 2200 N N . GLY A 1 273 ? -16.062 -3.611 6.234 1 76.81 273 GLY A N 1
ATOM 2201 C CA . GLY A 1 273 ? -15.148 -2.59 5.75 1 76.81 273 GLY A CA 1
ATOM 2202 C C . GLY A 1 273 ? -13.891 -3.164 5.117 1 76.81 273 GLY A C 1
ATOM 2203 O O . GLY A 1 273 ? -12.844 -2.518 5.113 1 76.81 273 GLY A O 1
ATOM 2204 N N . LEU A 1 274 ? -13.922 -4.359 4.711 1 85.94 274 LEU A N 1
ATOM 2205 C CA . LEU A 1 274 ? -12.789 -5.016 4.074 1 85.94 274 LEU A CA 1
ATOM 2206 C C . LEU A 1 274 ? -12.945 -5.027 2.559 1 85.94 274 LEU A C 1
ATOM 2208 O O . LEU A 1 274 ? -13.875 -5.637 2.031 1 85.94 274 LEU A O 1
ATOM 2212 N N . PHE A 1 275 ? -12.008 -4.297 1.87 1 89.94 275 PHE A N 1
ATOM 2213 C CA . PHE A 1 275 ? -12.07 -4.133 0.423 1 89.94 275 PHE A CA 1
ATOM 2214 C C . PHE A 1 275 ? -10.711 -4.379 -0.212 1 89.94 275 PHE A C 1
ATOM 2216 O O . PHE A 1 275 ? -9.695 -4.449 0.487 1 89.94 275 PHE A O 1
ATOM 2223 N N . HIS A 1 276 ? -10.727 -4.617 -1.493 1 94.06 276 HIS A N 1
ATOM 2224 C CA . HIS A 1 276 ? -9.508 -4.641 -2.295 1 94.06 276 HIS A CA 1
ATOM 2225 C C . HIS A 1 276 ? -9.766 -4.094 -3.697 1 94.06 276 HIS A C 1
ATOM 2227 O O . HIS A 1 276 ? -10.867 -3.625 -3.996 1 94.06 276 HIS A O 1
ATOM 2233 N N . ASN A 1 277 ? -8.742 -4.121 -4.555 1 92.75 277 ASN A N 1
ATOM 2234 C CA . ASN A 1 277 ? -8.789 -3.361 -5.801 1 92.75 277 ASN A CA 1
ATOM 2235 C C . ASN A 1 277 ? -8.891 -4.281 -7.016 1 92.75 277 ASN A C 1
ATOM 2237 O O . ASN A 1 277 ? -8.68 -3.842 -8.148 1 92.75 277 ASN A O 1
ATOM 2241 N N . ALA A 1 278 ? -9.305 -5.477 -6.918 1 96.12 278 ALA A N 1
ATOM 2242 C CA . ALA A 1 278 ? -9.156 -6.477 -7.977 1 96.12 278 ALA A CA 1
ATOM 2243 C C . ALA A 1 278 ? -9.922 -6.062 -9.234 1 96.12 278 ALA A C 1
ATOM 2245 O O . ALA A 1 278 ? -9.375 -6.098 -10.336 1 96.12 278 ALA A O 1
ATOM 2246 N N . THR A 1 279 ? -11.133 -5.621 -9.078 1 95.12 279 THR A N 1
ATOM 2247 C CA . THR A 1 279 ? -11.922 -5.262 -10.242 1 95.12 279 THR A CA 1
ATOM 2248 C C . THR A 1 279 ? -11.367 -4.004 -10.906 1 95.12 279 THR A C 1
ATOM 2250 O O . THR A 1 279 ? -11.094 -4 -12.109 1 95.12 279 THR A O 1
ATOM 2253 N N . SER A 1 280 ? -11.156 -2.979 -10.133 1 90.56 280 SER A N 1
ATOM 2254 C CA . SER A 1 280 ? -10.617 -1.743 -10.688 1 90.56 280 SER A CA 1
ATOM 2255 C C . SER A 1 280 ? -9.266 -1.984 -11.359 1 90.56 280 SER A C 1
ATOM 2257 O O . SER A 1 280 ? -8.977 -1.409 -12.414 1 90.56 280 SER A O 1
ATOM 2259 N N . TYR A 1 281 ? -8.484 -2.84 -10.828 1 92.31 281 TYR A N 1
ATOM 2260 C CA . TYR A 1 281 ? -7.16 -3.174 -11.336 1 92.31 281 TYR A CA 1
ATOM 2261 C C . TYR A 1 281 ? -7.242 -3.717 -12.758 1 92.31 281 TYR A C 1
ATOM 2263 O O . TYR A 1 281 ? -6.387 -3.412 -13.594 1 92.31 281 TYR A O 1
ATOM 2271 N N . THR A 1 282 ? -8.273 -4.422 -13.031 1 91.12 282 THR A N 1
ATOM 2272 C CA . THR A 1 282 ? -8.32 -5.133 -14.312 1 91.12 282 THR A CA 1
ATOM 2273 C C . THR A 1 282 ? -9.148 -4.355 -15.328 1 91.12 282 THR A C 1
ATOM 2275 O O . THR A 1 282 ? -9.062 -4.617 -16.531 1 91.12 282 THR A O 1
ATOM 2278 N N . VAL A 1 283 ? -9.938 -3.332 -14.898 1 89.56 283 VAL A N 1
ATOM 2279 C CA . VAL A 1 283 ? -10.836 -2.693 -15.859 1 89.56 283 VAL A CA 1
ATOM 2280 C C . VAL A 1 283 ? -10.391 -1.253 -16.109 1 89.56 283 VAL A C 1
ATOM 2282 O O . VAL A 1 283 ? -10.82 -0.621 -17.078 1 89.56 283 VAL A O 1
ATOM 2285 N N . SER A 1 284 ? -9.539 -0.755 -15.234 1 84.56 284 SER A N 1
ATOM 2286 C CA . SER A 1 284 ? -9.211 0.664 -15.32 1 84.56 284 SER A CA 1
ATOM 2287 C C . SER A 1 284 ? -7.836 0.879 -15.938 1 84.56 284 SER A C 1
ATOM 2289 O O . SER A 1 284 ? -6.855 0.253 -15.523 1 84.56 284 SER A O 1
ATOM 2291 N N . PHE A 1 285 ? -7.754 1.838 -16.812 1 79.69 285 PHE A N 1
ATOM 2292 C CA . PHE A 1 285 ? -6.484 2.143 -17.469 1 79.69 285 PHE A CA 1
ATOM 2293 C C . PHE A 1 285 ? -5.531 2.844 -16.5 1 79.69 285 PHE A C 1
ATOM 2295 O O . PHE A 1 285 ? -4.32 2.844 -16.719 1 79.69 285 PHE A O 1
ATOM 2302 N N . THR A 1 286 ? -6.055 3.387 -15.453 1 77.75 286 THR A N 1
ATOM 2303 C CA . THR A 1 286 ? -5.219 4.16 -14.539 1 77.75 286 THR A CA 1
ATOM 2304 C C . THR A 1 286 ? -4.52 3.244 -13.539 1 77.75 286 THR A C 1
ATOM 2306 O O . THR A 1 286 ? -3.674 3.693 -12.766 1 77.75 286 THR A O 1
ATOM 2309 N N . GLN A 1 287 ? -4.898 1.94 -13.578 1 83.25 287 GLN A N 1
ATOM 2310 C CA . GLN A 1 287 ? -4.332 1.01 -12.609 1 83.25 287 GLN A CA 1
ATOM 2311 C C . GLN A 1 287 ? -3.174 0.221 -13.211 1 83.25 287 GLN A C 1
ATOM 2313 O O . GLN A 1 287 ? -2.857 -0.878 -12.75 1 83.25 287 GLN A O 1
ATOM 2318 N N . GLY A 1 288 ? -2.568 0.624 -14.273 1 85.19 288 GLY A N 1
ATOM 2319 C CA . GLY A 1 288 ? -1.398 0.011 -14.883 1 85.19 288 GLY A CA 1
ATOM 2320 C C . GLY A 1 288 ? -1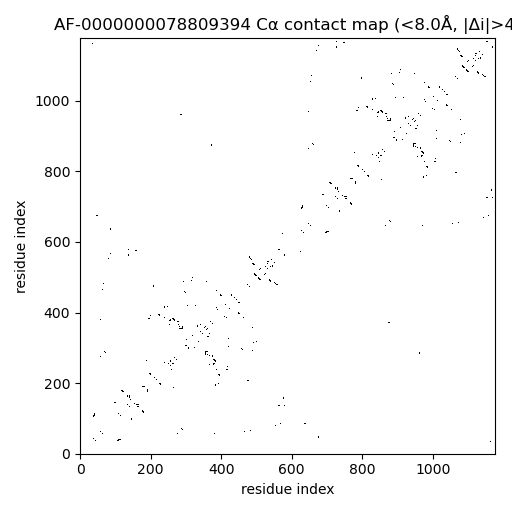.738 -0.877 -16.062 1 85.19 288 GLY A C 1
ATOM 2321 O O . GLY A 1 288 ? -0.844 -1.402 -16.734 1 85.19 288 GLY A O 1
ATOM 2322 N N . SER A 1 289 ? -3.062 -1.092 -16.312 1 91.94 289 SER A N 1
ATOM 2323 C CA . SER A 1 289 ? -3.547 -1.827 -17.469 1 91.94 289 SER A CA 1
ATOM 2324 C C . SER A 1 289 ? -2.881 -3.195 -17.578 1 91.94 289 SER A C 1
ATOM 2326 O O . SER A 1 289 ? -2.33 -3.543 -18.625 1 91.94 289 SER A O 1
ATOM 2328 N N . PRO A 1 290 ? -3.051 -4.031 -16.516 1 96.06 290 PRO A N 1
ATOM 2329 C CA . PRO A 1 290 ? -2.418 -5.352 -16.562 1 96.06 290 PRO A CA 1
ATOM 2330 C C . PRO A 1 290 ? -2.891 -6.191 -17.75 1 96.06 290 PRO A C 1
ATOM 2332 O O . PRO A 1 290 ? -4.059 -6.117 -18.125 1 96.06 290 PRO A O 1
ATOM 2335 N N . GLY A 1 291 ? -1.974 -6.996 -18.328 1 97.81 291 GLY A N 1
ATOM 2336 C CA . GLY A 1 291 ? -2.295 -7.891 -19.438 1 97.81 291 GLY A CA 1
ATOM 2337 C C . GLY A 1 291 ? -1.442 -9.148 -19.453 1 97.81 291 GLY A C 1
ATOM 2338 O O . GLY A 1 291 ? -0.319 -9.148 -18.953 1 97.81 291 GLY A O 1
ATOM 2339 N N . PHE A 1 292 ? -2.023 -10.203 -20 1 98.31 292 PHE A N 1
ATOM 2340 C CA . PHE A 1 292 ? -1.27 -11.438 -20.188 1 98.31 292 PHE A CA 1
ATOM 2341 C C . PHE A 1 292 ? -0.321 -11.312 -21.375 1 98.31 292 PHE A C 1
ATOM 2343 O O . PHE A 1 292 ? -0.61 -10.602 -22.328 1 98.31 292 PHE A O 1
ATOM 2350 N N . THR A 1 293 ? 0.748 -11.984 -21.312 1 98.12 293 THR A N 1
ATOM 2351 C CA . THR A 1 293 ? 1.665 -12.047 -22.438 1 98.12 293 THR A CA 1
ATOM 2352 C C . THR A 1 293 ? 1.25 -13.148 -23.422 1 98.12 293 THR A C 1
ATOM 2354 O O . THR A 1 293 ? 0.6 -14.117 -23.016 1 98.12 293 THR A O 1
ATOM 2357 N N . LYS A 1 294 ? 1.672 -12.984 -24.625 1 97.06 294 LYS A N 1
ATOM 2358 C CA . LYS A 1 294 ? 1.389 -13.984 -25.656 1 97.06 294 LYS A CA 1
ATOM 2359 C C . LYS A 1 294 ? 1.985 -15.336 -25.281 1 97.06 294 LYS A C 1
ATOM 2361 O O . LYS A 1 294 ? 1.417 -16.391 -25.609 1 97.06 294 LYS A O 1
ATOM 2366 N N . ARG A 1 295 ? 3.119 -15.328 -24.594 1 96.06 295 ARG A N 1
ATOM 2367 C CA . ARG A 1 295 ? 3.754 -16.547 -24.125 1 96.06 295 ARG A CA 1
ATOM 2368 C C . ARG A 1 295 ? 2.795 -17.375 -23.266 1 96.06 295 ARG A C 1
ATOM 2370 O O . ARG A 1 295 ? 2.75 -18.594 -23.375 1 96.06 295 ARG A O 1
ATOM 2377 N N . PHE A 1 296 ? 2.049 -16.75 -22.422 1 98.25 296 PHE A N 1
ATOM 2378 C CA . PHE A 1 296 ? 1.056 -17.406 -21.594 1 98.25 296 PHE A CA 1
ATOM 2379 C C . PHE A 1 296 ? -0.159 -17.828 -22.406 1 98.25 296 PHE A C 1
ATOM 2381 O O . PHE A 1 296 ? -0.619 -18.953 -22.312 1 98.25 296 PHE A O 1
ATOM 2388 N N . VAL A 1 297 ? -0.671 -16.953 -23.25 1 98.12 297 VAL A N 1
ATOM 2389 C CA . VAL A 1 297 ? -1.894 -17.156 -24.016 1 98.12 297 VAL A CA 1
ATOM 2390 C C . VAL A 1 297 ? -1.737 -18.359 -24.922 1 98.12 297 VAL A C 1
ATOM 2392 O O . VAL A 1 297 ? -2.676 -19.141 -25.094 1 98.12 297 VAL A O 1
ATOM 2395 N N . ASN A 1 298 ? -0.562 -18.5 -25.469 1 98.06 298 ASN A N 1
ATOM 2396 C CA . ASN A 1 298 ? -0.297 -19.578 -26.422 1 98.06 298 ASN A CA 1
ATOM 2397 C C . ASN A 1 298 ? -0.309 -20.953 -25.734 1 98.06 298 ASN A C 1
ATOM 2399 O O . ASN A 1 298 ? -0.354 -21.984 -26.406 1 98.06 298 ASN A O 1
ATOM 2403 N N . GLN A 1 299 ? -0.295 -21 -24.453 1 98.31 299 GLN A N 1
ATOM 2404 C CA . GLN A 1 299 ? -0.284 -22.266 -23.734 1 98.31 299 GLN A CA 1
ATOM 2405 C C . GLN A 1 299 ? -1.657 -22.938 -23.766 1 98.31 299 GLN A C 1
ATOM 2407 O O . GLN A 1 299 ? -1.767 -24.156 -23.641 1 98.31 299 GLN A O 1
ATOM 2412 N N . TYR A 1 300 ? -2.732 -22.188 -23.875 1 98.75 300 TYR A N 1
ATOM 2413 C CA . TYR A 1 300 ? -4.074 -22.75 -23.922 1 98.75 300 TYR A CA 1
ATOM 2414 C C . TYR A 1 300 ? -4.223 -23.719 -25.094 1 98.75 300 TYR A C 1
ATOM 2416 O O . TYR A 1 300 ? -3.852 -23.391 -26.219 1 98.75 300 TYR A O 1
ATOM 2424 N N . LEU A 1 301 ? -4.77 -24.875 -24.828 1 98.56 301 LEU A N 1
ATOM 2425 C CA . LEU A 1 301 ? -5.051 -25.859 -25.859 1 98.56 301 LEU A CA 1
ATOM 2426 C C . LEU A 1 301 ? -6.32 -25.484 -26.625 1 98.56 301 LEU A C 1
ATOM 2428 O O . LEU A 1 301 ? -7.082 -24.625 -26.188 1 98.56 301 LEU A O 1
ATOM 2432 N N . THR A 1 302 ? -6.473 -26.047 -27.812 1 97.88 302 THR A N 1
ATOM 2433 C CA . THR A 1 302 ? -7.754 -25.969 -28.516 1 97.88 302 THR A CA 1
ATOM 2434 C C . THR A 1 302 ? -8.805 -26.828 -27.812 1 97.88 302 THR A C 1
ATOM 2436 O O . THR A 1 302 ? -8.469 -27.656 -26.953 1 97.88 302 THR A O 1
ATOM 2439 N N . ILE A 1 303 ? -10.016 -26.641 -28.125 1 97.69 303 ILE A N 1
ATOM 2440 C CA . ILE A 1 303 ? -11.133 -27.281 -27.438 1 97.69 303 ILE A CA 1
ATOM 2441 C C . ILE A 1 303 ? -11.07 -28.781 -27.625 1 97.69 303 ILE A C 1
ATOM 2443 O O . ILE A 1 303 ? -11.586 -29.547 -26.797 1 97.69 303 ILE A O 1
ATOM 2447 N N . ASP A 1 304 ? -10.391 -29.312 -28.656 1 97.25 304 ASP A N 1
ATOM 2448 C CA . ASP A 1 304 ? -10.281 -30.75 -28.906 1 97.25 304 ASP A CA 1
ATOM 2449 C C . ASP A 1 304 ? -9.023 -31.328 -28.266 1 97.25 304 ASP A C 1
ATOM 2451 O O . ASP A 1 304 ? -8.695 -32.5 -28.453 1 97.25 304 ASP A O 1
ATOM 2455 N N . GLY A 1 305 ? -8.281 -30.484 -27.562 1 96.88 305 GLY A N 1
ATOM 2456 C CA . GLY A 1 305 ? -7.121 -30.938 -26.812 1 96.88 305 GLY A CA 1
ATOM 2457 C C . GLY A 1 305 ? -5.816 -30.797 -27.562 1 96.88 305 GLY A C 1
ATOM 2458 O O . GLY A 1 305 ? -4.738 -31 -27 1 96.88 305 GLY A O 1
ATOM 2459 N N . SER A 1 306 ? -5.895 -30.438 -28.859 1 96.75 306 SER A N 1
ATOM 2460 C CA . SER A 1 306 ? -4.68 -30.25 -29.656 1 96.75 306 SER A CA 1
ATOM 2461 C C . SER A 1 306 ? -3.977 -28.953 -29.281 1 96.75 306 SER A C 1
ATOM 2463 O O . SER A 1 306 ? -4.574 -28.062 -28.672 1 96.75 306 SER A O 1
ATOM 2465 N N . ARG A 1 307 ? -2.734 -28.953 -29.656 1 97.56 307 ARG A N 1
ATOM 2466 C CA . ARG A 1 307 ? -1.908 -27.797 -29.344 1 97.56 307 ARG A CA 1
ATOM 2467 C C . ARG A 1 307 ? -2.225 -26.625 -30.281 1 97.56 307 ARG A C 1
ATOM 2469 O O . ARG A 1 307 ? -2.268 -26.797 -31.5 1 97.56 307 ARG A O 1
ATOM 2476 N N . PHE A 1 308 ? -2.475 -25.453 -29.734 1 97.38 308 PHE A N 1
ATOM 2477 C CA . PHE A 1 308 ? -2.771 -24.266 -30.531 1 97.38 308 PHE A CA 1
ATOM 2478 C C . PHE A 1 308 ? -1.606 -23.922 -31.453 1 97.38 308 PHE A C 1
ATOM 2480 O O . PHE A 1 308 ? -1.812 -23.547 -32.594 1 97.38 308 PHE A O 1
ATOM 2487 N N . THR A 1 309 ? -0.385 -24.078 -30.969 1 96.31 309 THR A N 1
ATOM 2488 C CA . THR A 1 309 ? 0.825 -23.672 -31.672 1 96.31 309 THR A CA 1
ATOM 2489 C C . THR A 1 309 ? 1.146 -24.641 -32.812 1 96.31 309 THR A C 1
ATOM 2491 O O . THR A 1 309 ? 2.098 -24.422 -33.562 1 96.31 309 THR A O 1
ATOM 2494 N N . ASP A 1 310 ? 0.375 -25.672 -32.906 1 94.81 310 ASP A N 1
ATOM 2495 C CA . ASP A 1 310 ? 0.512 -26.578 -34.031 1 94.81 310 ASP A CA 1
ATOM 2496 C C . ASP A 1 310 ? -0.261 -26.047 -35.25 1 94.81 310 ASP A C 1
ATOM 2498 O O . ASP A 1 310 ? -0.066 -26.531 -36.375 1 94.81 310 ASP A O 1
ATOM 2502 N N . ILE A 1 311 ? -1.124 -25.125 -35 1 93.31 311 ILE A N 1
ATOM 2503 C CA . ILE A 1 311 ? -1.893 -24.531 -36.094 1 93.31 311 ILE A CA 1
ATOM 2504 C C . ILE A 1 311 ? -0.983 -23.641 -36.938 1 93.31 311 ILE A C 1
ATOM 2506 O O . ILE A 1 311 ? -0.208 -22.844 -36.406 1 93.31 311 ILE A O 1
ATOM 2510 N N . SER A 1 312 ? -1.169 -23.797 -38.25 1 90.25 312 SER A N 1
ATOM 2511 C CA . SER A 1 312 ? -0.374 -22.969 -39.156 1 90.25 312 SER A CA 1
ATOM 2512 C C . SER A 1 312 ? -0.701 -21.484 -38.969 1 90.25 312 SER A C 1
ATOM 2514 O O . SER A 1 312 ? -1.871 -21.109 -38.875 1 90.25 312 SER A O 1
ATOM 2516 N N . CYS A 1 313 ? 0.213 -20.641 -38.844 1 88.06 313 CYS A N 1
ATOM 2517 C CA . CYS A 1 313 ? 0.114 -19.188 -38.75 1 88.06 313 CYS A CA 1
ATOM 2518 C C . CYS A 1 313 ? -0.643 -18.781 -37.5 1 88.06 313 CYS A C 1
ATOM 2520 O O . CYS A 1 313 ? -1.369 -17.781 -37.5 1 88.06 313 CYS A O 1
ATOM 2522 N N . TYR A 1 314 ? -0.574 -19.594 -36.438 1 90.56 314 TYR A N 1
ATOM 2523 C CA . TYR A 1 314 ? -1.272 -19.297 -35.219 1 90.56 314 TYR A CA 1
ATOM 2524 C C . TYR A 1 314 ? -0.896 -17.906 -34.688 1 90.56 314 TYR A C 1
ATOM 2526 O O . TYR A 1 314 ? -1.7 -17.25 -34.031 1 90.56 314 TYR A O 1
ATOM 2534 N N . ASP A 1 315 ? 0.298 -17.328 -35 1 87.5 315 ASP A N 1
ATOM 2535 C CA . ASP A 1 315 ? 0.838 -16.094 -34.438 1 87.5 315 ASP A CA 1
ATOM 2536 C C . ASP A 1 315 ? 0.365 -14.875 -35.219 1 87.5 315 ASP A C 1
ATOM 2538 O O . ASP A 1 315 ? 0.721 -13.742 -34.906 1 87.5 315 ASP A O 1
ATOM 2542 N N . THR A 1 316 ? -0.457 -15.078 -36.219 1 86.88 316 THR A N 1
ATOM 2543 C CA . THR A 1 316 ? -0.932 -13.961 -37.031 1 86.88 316 THR A CA 1
ATOM 2544 C C . THR A 1 316 ? -2.447 -13.812 -36.938 1 86.88 316 THR A C 1
ATOM 2546 O O . THR A 1 316 ? -3.043 -12.945 -37.562 1 86.88 316 THR A O 1
ATOM 2549 N N . LEU A 1 317 ? -3.02 -14.617 -36.125 1 87.81 317 LEU A N 1
ATOM 2550 C CA . LEU A 1 317 ? -4.473 -14.602 -36 1 87.81 317 LEU A CA 1
ATOM 2551 C C . LEU A 1 317 ? -4.93 -13.352 -35.25 1 87.81 317 LEU A C 1
ATOM 2553 O O . LEU A 1 317 ? -4.211 -12.828 -34.406 1 87.81 317 LEU A O 1
ATOM 2557 N N . SER A 1 318 ? -6.188 -12.898 -35.625 1 84.5 318 SER A N 1
ATOM 2558 C CA . SER A 1 318 ? -6.82 -11.836 -34.875 1 84.5 318 SER A CA 1
ATOM 2559 C C . SER A 1 318 ? -7.164 -12.297 -33.469 1 84.5 318 SER A C 1
ATOM 2561 O O . SER A 1 318 ? -7.238 -13.5 -33.188 1 84.5 318 SER A O 1
ATOM 2563 N N . LEU A 1 319 ? -7.367 -11.328 -32.625 1 88.62 319 LEU A N 1
ATOM 2564 C CA . LEU A 1 319 ? -7.695 -11.648 -31.234 1 88.62 319 LEU A CA 1
ATOM 2565 C C . LEU A 1 319 ? -8.914 -12.562 -31.156 1 88.62 319 LEU A C 1
ATOM 2567 O O . LEU A 1 319 ? -8.906 -13.547 -30.422 1 88.62 319 LEU A O 1
ATOM 2571 N N . HIS A 1 320 ? -9.922 -12.211 -31.875 1 87.19 320 HIS A N 1
ATOM 2572 C CA . HIS A 1 320 ? -11.141 -13.016 -31.875 1 87.19 320 HIS A CA 1
ATOM 2573 C C . HIS A 1 320 ? -10.852 -14.438 -32.344 1 87.19 320 HIS A C 1
ATOM 2575 O O . HIS A 1 320 ? -11.281 -15.406 -31.688 1 87.19 320 HIS A O 1
ATOM 2581 N N . ASP A 1 321 ? -10.125 -14.648 -33.438 1 88.44 321 ASP A N 1
ATOM 2582 C CA . ASP A 1 321 ? -9.828 -15.969 -33.969 1 88.44 321 ASP A CA 1
ATOM 2583 C C . ASP A 1 321 ? -8.891 -16.75 -33.062 1 88.44 321 ASP A C 1
ATOM 2585 O O . ASP A 1 321 ? -9.039 -17.969 -32.906 1 88.44 321 ASP A O 1
ATOM 2589 N N . GLU A 1 322 ? -8.016 -16 -32.531 1 93.25 322 GLU A N 1
ATOM 2590 C CA . GLU A 1 322 ? -7.047 -16.625 -31.625 1 93.25 322 GLU A CA 1
ATOM 2591 C C . GLU A 1 322 ? -7.742 -17.219 -30.406 1 93.25 322 GLU A C 1
ATOM 2593 O O . GLU A 1 322 ? -7.277 -18.219 -29.859 1 93.25 322 GLU A O 1
ATOM 2598 N N . MET A 1 323 ? -8.844 -16.703 -30.016 1 95.25 323 MET A N 1
ATOM 2599 C CA . MET A 1 323 ? -9.5 -17.125 -28.781 1 95.25 323 MET A CA 1
ATOM 2600 C C . MET A 1 323 ? -10.656 -18.078 -29.094 1 95.25 323 MET A C 1
ATOM 2602 O O . MET A 1 323 ? -11.352 -18.531 -28.172 1 95.25 323 MET A O 1
ATOM 2606 N N . THR A 1 324 ? -10.898 -18.328 -30.391 1 93.81 324 THR A N 1
ATOM 2607 C CA . THR A 1 324 ? -12.016 -19.188 -30.797 1 93.81 324 THR A CA 1
ATOM 2608 C C . THR A 1 324 ? -11.617 -20.656 -30.719 1 93.81 324 THR A C 1
ATOM 2610 O O . THR A 1 324 ? -10.508 -21.031 -31.109 1 93.81 324 THR A O 1
ATOM 2613 N N . ASP A 1 325 ? -12.477 -21.5 -30.188 1 95.5 325 ASP A N 1
ATOM 2614 C CA . ASP A 1 325 ? -12.336 -22.953 -30.094 1 95.5 325 ASP A CA 1
ATOM 2615 C C . ASP A 1 325 ? -11.109 -23.328 -29.266 1 95.5 325 ASP A C 1
ATOM 2617 O O . ASP A 1 325 ? -10.297 -24.156 -29.688 1 95.5 325 ASP A O 1
ATOM 2621 N N . ARG A 1 326 ? -10.992 -22.656 -28.219 1 97.81 326 ARG A N 1
ATOM 2622 C CA . ARG A 1 326 ? -9.891 -22.891 -27.281 1 97.81 326 ARG A CA 1
ATOM 2623 C C . ARG A 1 326 ? -10.406 -23.453 -25.969 1 97.81 326 ARG A C 1
ATOM 2625 O O . ARG A 1 326 ? -11.617 -23.531 -25.75 1 97.81 326 ARG A O 1
ATOM 2632 N N . ASP A 1 327 ? -9.547 -23.953 -25.078 1 98.44 327 ASP A N 1
ATOM 2633 C CA . ASP A 1 327 ? -9.867 -24.266 -23.703 1 98.44 327 ASP A CA 1
ATOM 2634 C C . ASP A 1 327 ? -10.812 -23.234 -23.094 1 98.44 327 ASP A C 1
ATOM 2636 O O . ASP A 1 327 ? -10.484 -22.047 -23.047 1 98.44 327 ASP A O 1
ATOM 2640 N N . PRO A 1 328 ? -11.977 -23.641 -22.609 1 98.19 328 PRO A N 1
ATOM 2641 C CA . PRO A 1 328 ? -12.984 -22.703 -22.109 1 98.19 328 PRO A CA 1
ATOM 2642 C C . PRO A 1 328 ? -12.461 -21.828 -20.984 1 98.19 328 PRO A C 1
ATOM 2644 O O . PRO A 1 328 ? -12.961 -20.719 -20.766 1 98.19 328 PRO A O 1
ATOM 2647 N N . ARG A 1 329 ? -11.484 -22.297 -20.281 1 98 329 ARG A N 1
ATOM 2648 C CA . ARG A 1 329 ? -10.914 -21.469 -19.234 1 98 329 ARG A CA 1
ATOM 2649 C C . ARG A 1 329 ? -10.336 -20.172 -19.797 1 98 329 ARG A C 1
ATOM 2651 O O . ARG A 1 329 ? -10.25 -19.172 -19.094 1 98 329 ARG A O 1
ATOM 2658 N N . MET A 1 330 ? -9.93 -20.141 -20.984 1 98.62 330 MET A N 1
ATOM 2659 C CA . MET A 1 330 ? -9.336 -18.953 -21.609 1 98.62 330 MET A CA 1
ATOM 2660 C C . MET A 1 330 ? -10.32 -17.797 -21.594 1 98.62 330 MET A C 1
ATOM 2662 O O . MET A 1 330 ? -9.984 -16.703 -21.125 1 98.62 330 MET A O 1
ATOM 2666 N N . SER A 1 331 ? -11.531 -18.016 -22.094 1 97.5 331 SER A N 1
ATOM 2667 C CA . SER A 1 331 ? -12.531 -16.953 -22.156 1 97.5 331 SER A CA 1
ATOM 2668 C C . SER A 1 331 ? -13.086 -16.625 -20.781 1 97.5 331 SER A C 1
ATOM 2670 O O . SER A 1 331 ? -13.852 -15.664 -20.625 1 97.5 331 SER A O 1
ATOM 2672 N N . GLN A 1 332 ? -12.727 -17.438 -19.812 1 97.75 332 GLN A N 1
ATOM 2673 C CA . GLN A 1 332 ? -13.117 -17.156 -18.438 1 97.75 332 GLN A CA 1
ATOM 2674 C C . GLN A 1 332 ? -12.016 -16.375 -17.703 1 97.75 332 GLN A C 1
ATOM 2676 O O . GLN A 1 332 ? -12.242 -15.875 -16.594 1 97.75 332 GLN A O 1
ATOM 2681 N N . THR A 1 333 ? -10.859 -16.297 -18.25 1 98.25 333 THR A N 1
ATOM 2682 C CA . THR A 1 333 ? -9.703 -15.633 -17.656 1 98.25 333 THR A CA 1
ATOM 2683 C C . THR A 1 333 ? -9.359 -14.352 -18.422 1 98.25 333 THR A C 1
ATOM 2685 O O . THR A 1 333 ? -8.922 -13.367 -17.828 1 98.25 333 THR A O 1
ATOM 2688 N N . ILE A 1 334 ? -9.57 -14.383 -19.734 1 98.12 334 ILE A N 1
ATOM 2689 C CA . ILE A 1 334 ? -9.211 -13.312 -20.641 1 98.12 334 ILE A CA 1
ATOM 2690 C C . ILE A 1 334 ? -10.461 -12.773 -21.344 1 98.12 334 ILE A C 1
ATOM 2692 O O . ILE A 1 334 ? -11.312 -13.547 -21.781 1 98.12 334 ILE A O 1
ATOM 2696 N N . PHE A 1 335 ? -10.523 -11.469 -21.438 1 97.38 335 PHE A N 1
ATOM 2697 C CA . PHE A 1 335 ? -11.633 -10.812 -22.109 1 97.38 335 PHE A CA 1
ATOM 2698 C C . PHE A 1 335 ? -11.68 -11.227 -23.578 1 97.38 335 PHE A C 1
ATOM 2700 O O . PHE A 1 335 ? -10.758 -10.945 -24.344 1 97.38 335 PHE A O 1
ATOM 2707 N N . LYS A 1 336 ? -12.711 -11.906 -23.922 1 95.75 336 LYS A N 1
ATOM 2708 C CA . LYS A 1 336 ? -12.945 -12.227 -25.328 1 95.75 336 LYS A CA 1
ATOM 2709 C C . LYS A 1 336 ? -13.938 -11.25 -25.953 1 95.75 336 LYS A C 1
ATOM 2711 O O . LYS A 1 336 ? -15.133 -11.289 -25.656 1 95.75 336 LYS A O 1
ATOM 2716 N N . PRO A 1 337 ? -13.453 -10.453 -26.859 1 93.88 337 PRO A N 1
ATOM 2717 C CA . PRO A 1 337 ? -14.359 -9.492 -27.5 1 93.88 337 PRO A CA 1
ATOM 2718 C C . PRO A 1 337 ? -15.508 -10.172 -28.234 1 93.88 337 PRO A C 1
ATOM 2720 O O . PRO A 1 337 ? -15.312 -11.203 -28.875 1 93.88 337 PRO A O 1
ATOM 2723 N N . GLY A 1 338 ? -16.672 -9.602 -28.094 1 92.38 338 GLY A N 1
ATOM 2724 C CA . GLY A 1 338 ? -17.859 -10.125 -28.766 1 92.38 338 GLY A CA 1
ATOM 2725 C C . GLY A 1 338 ? -18.516 -11.258 -28.016 1 92.38 338 GLY A C 1
ATOM 2726 O O . GLY A 1 338 ? -19.516 -11.812 -28.484 1 92.38 338 GLY A O 1
ATOM 2727 N N . VAL A 1 339 ? -18.016 -11.594 -26.906 1 93.12 339 VAL A N 1
ATOM 2728 C CA . VAL A 1 339 ? -18.578 -12.719 -26.172 1 93.12 339 VAL A CA 1
ATOM 2729 C C . VAL A 1 339 ? -18.766 -12.328 -24.703 1 93.12 339 VAL A C 1
ATOM 2731 O O . VAL A 1 339 ? -19.781 -12.664 -24.094 1 93.12 339 VAL A O 1
ATOM 2734 N N . TYR A 1 340 ? -17.891 -11.57 -24.125 1 94.62 340 TYR A N 1
ATOM 2735 C CA . TYR A 1 340 ? -17.844 -11.289 -22.688 1 94.62 340 TYR A CA 1
ATOM 2736 C C . TYR A 1 340 ? -19 -10.383 -22.266 1 94.62 340 TYR A C 1
ATOM 2738 O O . TYR A 1 340 ? -19.234 -9.344 -22.891 1 94.62 340 TYR A O 1
ATOM 2746 N N . VAL A 1 341 ? -19.641 -10.789 -21.25 1 95.12 341 VAL A N 1
ATOM 2747 C CA . VAL A 1 341 ? -20.672 -10 -20.594 1 95.12 341 VAL A CA 1
ATOM 2748 C C . VAL A 1 341 ? -20.297 -9.797 -19.125 1 95.12 341 VAL A C 1
ATOM 2750 O O . VAL A 1 341 ? -20.062 -10.766 -18.391 1 95.12 341 VAL A O 1
ATOM 2753 N N . ARG A 1 342 ? -20.234 -8.547 -18.766 1 94.62 342 ARG A N 1
ATOM 2754 C CA . ARG A 1 342 ? -19.922 -8.219 -17.391 1 94.62 342 ARG A CA 1
ATOM 2755 C C . ARG A 1 342 ? -20.953 -8.797 -16.438 1 94.62 342 ARG A C 1
ATOM 2757 O O . ARG A 1 342 ? -22.141 -8.828 -16.75 1 94.62 342 ARG A O 1
ATOM 2764 N N . LYS A 1 343 ? -20.438 -9.25 -15.25 1 93.44 343 LYS A N 1
ATOM 2765 C CA . LYS A 1 343 ? -21.344 -9.773 -14.234 1 93.44 343 LYS A CA 1
ATOM 2766 C C . LYS A 1 343 ? -22.422 -8.75 -13.875 1 93.44 343 LYS A C 1
ATOM 2768 O O . LYS A 1 343 ? -22.109 -7.578 -13.648 1 93.44 343 LYS A O 1
ATOM 2773 N N . GLY A 1 344 ? -23.672 -9.227 -13.812 1 91.94 344 GLY A N 1
ATOM 2774 C CA . GLY A 1 344 ? -24.781 -8.352 -13.469 1 91.94 344 GLY A CA 1
ATOM 2775 C C . GLY A 1 344 ? -25.344 -7.609 -14.664 1 91.94 344 GLY A C 1
ATOM 2776 O O . GLY A 1 344 ? -26.344 -6.906 -14.547 1 91.94 344 GLY A O 1
ATOM 2777 N N . GLU A 1 345 ? -24.688 -7.75 -15.797 1 93.69 345 GLU A N 1
ATOM 2778 C CA . GLU A 1 345 ? -25.156 -7.086 -17.016 1 93.69 345 GLU A CA 1
ATOM 2779 C C . GLU A 1 345 ? -25.703 -8.102 -18.016 1 93.69 345 GLU A C 1
ATOM 2781 O O . GLU A 1 345 ? -25.562 -9.305 -17.828 1 93.69 345 GLU A O 1
ATOM 2786 N N . THR A 1 346 ? -26.375 -7.57 -19.062 1 93 346 THR A N 1
ATOM 2787 C CA . THR A 1 346 ? -26.969 -8.438 -20.078 1 93 346 THR A CA 1
ATOM 2788 C C . THR A 1 346 ? -26.391 -8.133 -21.453 1 93 346 THR A C 1
ATOM 2790 O O . THR A 1 346 ? -26.531 -8.922 -22.375 1 93 346 THR A O 1
ATOM 2793 N N . SER A 1 347 ? -25.766 -7.012 -21.547 1 93.44 347 SER A N 1
ATOM 2794 C CA . SER A 1 347 ? -25.172 -6.621 -22.828 1 93.44 347 SER A CA 1
ATOM 2795 C C . SER A 1 347 ? -23.703 -6.98 -22.891 1 93.44 347 SER A C 1
ATOM 2797 O O . SER A 1 347 ? -23.031 -7.055 -21.859 1 93.44 347 SER A O 1
ATOM 2799 N N . LEU A 1 348 ? -23.312 -7.164 -24.125 1 93.94 348 LEU A N 1
ATOM 2800 C CA . LEU A 1 348 ? -21.906 -7.43 -24.375 1 93.94 348 LEU A CA 1
ATOM 2801 C C . LEU A 1 348 ? -21.047 -6.238 -23.953 1 93.94 348 LEU A C 1
ATOM 2803 O O . LEU A 1 348 ? -21.422 -5.086 -24.188 1 93.94 348 LEU A O 1
ATOM 2807 N N . SER A 1 349 ? -19.953 -6.531 -23.25 1 93.31 349 SER A N 1
ATOM 2808 C CA . SER A 1 349 ? -19.016 -5.477 -22.891 1 93.31 349 SER A CA 1
ATOM 2809 C C . SER A 1 349 ? -18.172 -5.051 -24.078 1 93.31 349 SER A C 1
ATOM 2811 O O . SER A 1 349 ? -17.828 -5.875 -24.938 1 93.31 349 SER A O 1
ATOM 2813 N N . LYS A 1 350 ? -17.875 -3.729 -24.109 1 89.5 350 LYS A N 1
ATOM 2814 C CA . LYS A 1 350 ? -16.984 -3.209 -25.156 1 89.5 350 LYS A CA 1
ATOM 2815 C C . LYS A 1 350 ? -15.523 -3.348 -24.75 1 89.5 350 LYS A C 1
ATOM 2817 O O . LYS A 1 350 ? -15.148 -3.021 -23.625 1 89.5 350 LYS A O 1
ATOM 2822 N N . PHE A 1 351 ? -14.758 -3.877 -25.656 1 92.56 351 PHE A N 1
ATOM 2823 C CA . PHE A 1 351 ? -13.328 -4.035 -25.438 1 92.56 351 PHE A CA 1
ATOM 2824 C C . PHE A 1 351 ? -12.578 -2.754 -25.781 1 92.56 351 PHE A C 1
ATOM 2826 O O . PHE A 1 351 ? -12.93 -2.072 -26.75 1 92.56 351 PHE A O 1
ATOM 2833 N N . SER A 1 352 ? -11.57 -2.346 -24.984 1 92.06 352 SER A N 1
ATOM 2834 C CA . SER A 1 352 ? -10.672 -1.232 -25.266 1 92.06 352 SER A CA 1
ATOM 2835 C C . SER A 1 352 ? -9.211 -1.647 -25.109 1 92.06 352 SER A C 1
ATOM 2837 O O . SER A 1 352 ? -8.859 -2.35 -24.156 1 92.06 352 SER A O 1
ATOM 2839 N N . MET A 1 353 ? -8.406 -1.186 -26.031 1 92.88 353 MET A N 1
ATOM 2840 C CA . MET A 1 353 ? -6.973 -1.467 -25.984 1 92.88 353 MET A CA 1
ATOM 2841 C C . MET A 1 353 ? -6.316 -0.733 -24.812 1 92.88 353 MET A C 1
ATOM 2843 O O . MET A 1 353 ? -5.191 -1.053 -24.438 1 92.88 353 MET A O 1
ATOM 2847 N N . LYS A 1 354 ? -6.949 0.184 -24.203 1 87.31 354 LYS A N 1
ATOM 2848 C CA . LYS A 1 354 ? -6.383 0.986 -23.125 1 87.31 354 LYS A CA 1
ATOM 2849 C C . LYS A 1 354 ? -6.375 0.209 -21.812 1 87.31 354 LYS A C 1
ATOM 2851 O O . LYS A 1 354 ? -5.629 0.548 -20.891 1 87.31 354 LYS A O 1
ATOM 2856 N N . THR A 1 355 ? -7.145 -0.811 -21.719 1 91.44 355 THR A N 1
ATOM 2857 C CA . THR A 1 355 ? -7.348 -1.496 -20.438 1 91.44 355 THR A CA 1
ATOM 2858 C C . THR A 1 355 ? -6.301 -2.588 -20.25 1 91.44 355 THR A C 1
ATOM 2860 O O . THR A 1 355 ? -6.242 -3.217 -19.188 1 91.44 355 THR A O 1
ATOM 2863 N N . SER A 1 356 ? -5.48 -2.828 -21.219 1 95.88 356 SER A N 1
ATOM 2864 C CA . SER A 1 356 ? -4.414 -3.82 -21.141 1 95.88 356 SER A CA 1
ATOM 2865 C C . SER A 1 356 ? -3.211 -3.404 -21.984 1 95.88 356 SER A C 1
ATOM 2867 O O . SER A 1 356 ? -3.355 -3.066 -23.156 1 95.88 356 SER A O 1
ATOM 2869 N N . VAL A 1 357 ? -2.039 -3.561 -21.422 1 95.06 357 VAL A N 1
ATOM 2870 C CA . VAL A 1 357 ? -0.835 -3.148 -22.125 1 95.06 357 VAL A CA 1
ATOM 2871 C C . VAL A 1 357 ? -0.539 -4.137 -23.25 1 95.06 357 VAL A C 1
ATOM 2873 O O . VAL A 1 357 ? 0.141 -3.795 -24.234 1 95.06 357 VAL A O 1
ATOM 2876 N N . THR A 1 358 ? -1.104 -5.379 -23.156 1 97.38 358 THR A N 1
ATOM 2877 C CA . THR A 1 358 ? -0.782 -6.426 -24.125 1 97.38 358 THR A CA 1
ATOM 2878 C C . THR A 1 358 ? -1.957 -6.676 -25.062 1 97.38 358 THR A C 1
ATOM 2880 O O . THR A 1 358 ? -1.818 -7.383 -26.062 1 97.38 358 THR A O 1
ATOM 2883 N N . GLY A 1 359 ? -3.086 -6.137 -24.75 1 96.56 359 GLY A N 1
ATOM 2884 C CA . GLY A 1 359 ? -4.297 -6.426 -25.5 1 96.56 359 GLY A CA 1
ATOM 2885 C C . GLY A 1 359 ? -5.051 -7.633 -24.969 1 96.56 359 GLY A C 1
ATOM 2886 O O . GLY A 1 359 ? -6.148 -7.938 -25.438 1 96.56 359 GLY A O 1
ATOM 2887 N N . TYR A 1 360 ? -4.477 -8.375 -24.078 1 97.69 360 TYR A N 1
ATOM 2888 C CA . TYR A 1 360 ? -5.141 -9.492 -23.422 1 97.69 360 TYR A CA 1
ATOM 2889 C C . TYR A 1 360 ? -5.617 -9.102 -22.031 1 97.69 360 TYR A C 1
ATOM 2891 O O . TYR A 1 360 ? -4.934 -9.367 -21.031 1 97.69 360 TYR A O 1
ATOM 2899 N N . GLN A 1 361 ? -6.805 -8.578 -21.953 1 97.38 361 GLN A N 1
ATOM 2900 C CA . GLN A 1 361 ? -7.34 -8.031 -20.703 1 97.38 361 GLN A CA 1
ATOM 2901 C C . GLN A 1 361 ? -7.75 -9.141 -19.75 1 97.38 361 GLN A C 1
ATOM 2903 O O . GLN A 1 361 ? -8.352 -10.133 -20.156 1 97.38 361 GLN A O 1
ATOM 2908 N N . ILE A 1 362 ? -7.445 -8.969 -18.5 1 97.88 362 ILE A N 1
ATOM 2909 C CA . ILE A 1 362 ? -7.738 -9.922 -17.438 1 97.88 362 ILE A CA 1
ATOM 2910 C C . ILE A 1 362 ? -9.18 -9.75 -16.969 1 97.88 362 ILE A C 1
ATOM 2912 O O . ILE A 1 362 ? -9.625 -8.625 -16.734 1 97.88 362 ILE A O 1
ATOM 2916 N N . ILE A 1 363 ? -9.953 -10.859 -16.766 1 97.81 363 ILE A N 1
ATOM 2917 C CA . ILE A 1 363 ? -11.312 -10.711 -16.266 1 97.81 363 ILE A CA 1
ATOM 2918 C C . ILE A 1 363 ? -11.562 -11.742 -15.156 1 97.81 363 ILE A C 1
ATOM 2920 O O . ILE A 1 363 ? -12.688 -11.859 -14.656 1 97.81 363 ILE A O 1
ATOM 2924 N N . LYS A 1 364 ? -10.547 -12.477 -14.703 1 97.44 364 LYS A N 1
ATOM 2925 C CA . LYS A 1 364 ? -10.695 -13.586 -13.766 1 97.44 364 LYS A CA 1
ATOM 2926 C C . LYS A 1 364 ? -11.438 -13.156 -12.508 1 97.44 364 LYS A C 1
ATOM 2928 O O . LYS A 1 364 ? -12.352 -13.844 -12.047 1 97.44 364 LYS A O 1
ATOM 2933 N N . TYR A 1 365 ? -11.086 -11.984 -11.938 1 97.31 365 TYR A N 1
ATOM 2934 C CA . TYR A 1 365 ? -11.656 -11.508 -10.688 1 97.31 365 TYR A CA 1
ATOM 2935 C C . TYR A 1 365 ? -12.648 -10.375 -10.938 1 97.31 365 TYR A C 1
ATOM 2937 O O . TYR A 1 365 ? -13.125 -9.742 -9.992 1 97.31 365 TYR A O 1
ATOM 2945 N N . ALA A 1 366 ? -12.969 -10.008 -12.164 1 96.5 366 ALA A N 1
ATOM 2946 C CA . ALA A 1 366 ? -13.844 -8.875 -12.484 1 96.5 366 ALA A CA 1
ATOM 2947 C C . ALA A 1 366 ? -15.273 -9.148 -12.039 1 96.5 366 ALA A C 1
ATOM 2949 O O . ALA A 1 366 ? -15.859 -10.172 -12.398 1 96.5 366 ALA A O 1
ATOM 2950 N N . MET A 1 367 ? -15.758 -8.266 -11.203 1 97 367 MET A N 1
ATOM 2951 C CA . MET A 1 367 ? -17.109 -8.336 -10.672 1 97 367 MET A CA 1
ATOM 2952 C C . MET A 1 367 ? -18.016 -7.293 -11.328 1 97 367 MET A C 1
ATOM 2954 O O . MET A 1 367 ? -17.797 -6.922 -12.484 1 97 367 MET A O 1
ATOM 2958 N N . GLU A 1 368 ? -19.078 -6.934 -10.703 1 95.75 368 GLU A N 1
ATOM 2959 C CA . GLU A 1 368 ? -20.031 -5.969 -11.242 1 95.75 368 GLU A CA 1
ATOM 2960 C C . GLU A 1 368 ? -19.406 -4.582 -11.359 1 95.75 368 GLU A C 1
ATOM 2962 O O . GLU A 1 368 ? -18.406 -4.285 -10.688 1 95.75 368 GLU A O 1
ATOM 2967 N N . SER A 1 369 ? -20.016 -3.729 -12.133 1 90.56 369 SER A N 1
ATOM 2968 C CA . SER A 1 369 ? -19.484 -2.412 -12.469 1 90.56 369 SER A CA 1
ATOM 2969 C C . SER A 1 369 ? -19.391 -1.521 -11.234 1 90.56 369 SER A C 1
ATOM 2971 O O . SER A 1 369 ? -18.594 -0.577 -11.195 1 90.56 369 SER A O 1
ATOM 2973 N N . LYS A 1 370 ? -20.156 -1.74 -10.25 1 86.06 370 LYS A N 1
ATOM 2974 C CA . LYS A 1 370 ? -20.078 -0.944 -9.031 1 86.06 370 LYS A CA 1
ATOM 2975 C C . LYS A 1 370 ? -18.719 -1.086 -8.367 1 86.06 370 LYS A C 1
ATOM 2977 O O . LYS A 1 370 ? -18.312 -0.245 -7.555 1 86.06 370 LYS A O 1
ATOM 2982 N N . TYR A 1 371 ? -18.016 -2.141 -8.719 1 91.69 371 TYR A N 1
ATOM 2983 C CA . TYR A 1 371 ? -16.719 -2.396 -8.117 1 91.69 371 TYR A CA 1
ATOM 2984 C C . TYR A 1 371 ? -15.602 -1.812 -8.969 1 91.69 371 TYR A C 1
ATOM 2986 O O . TYR A 1 371 ? -14.422 -2.078 -8.727 1 91.69 371 TYR A O 1
ATOM 2994 N N . ASP A 1 372 ? -15.906 -0.985 -9.961 1 87.56 372 ASP A N 1
ATOM 2995 C CA . ASP A 1 372 ? -14.906 -0.374 -10.828 1 87.56 372 ASP A CA 1
ATOM 2996 C C . ASP A 1 372 ? -14.125 0.712 -10.086 1 87.56 372 ASP A C 1
ATOM 2998 O O . ASP A 1 372 ? -13.031 1.09 -10.508 1 87.56 372 ASP A O 1
ATOM 3002 N N . VAL A 1 373 ? -14.695 1.192 -9.031 1 80.5 373 VAL A N 1
ATOM 3003 C CA . VAL A 1 373 ? -14.062 2.234 -8.234 1 80.5 373 VAL A CA 1
ATOM 3004 C C . VAL A 1 373 ? -12.891 1.643 -7.453 1 80.5 373 VAL A C 1
ATOM 3006 O O . VAL A 1 373 ? -12.953 0.498 -7 1 80.5 373 VAL A O 1
ATOM 3009 N N . TYR A 1 374 ? -11.852 2.457 -7.23 1 82.94 374 TYR A N 1
ATOM 3010 C CA . TYR A 1 374 ? -10.648 2.023 -6.531 1 82.94 374 TYR A CA 1
ATOM 3011 C C . TYR A 1 374 ? -10.992 1.439 -5.164 1 82.94 374 TYR A C 1
ATOM 3013 O O . TYR A 1 374 ? -11.789 2.014 -4.422 1 82.94 374 TYR A O 1
ATOM 3021 N N . ASN A 1 375 ? -10.43 0.25 -4.949 1 84.5 375 ASN A N 1
ATOM 3022 C CA . ASN A 1 375 ? -10.484 -0.415 -3.65 1 84.5 375 ASN A CA 1
ATOM 3023 C C . ASN A 1 375 ? -11.93 -0.634 -3.197 1 84.5 375 ASN A C 1
ATOM 3025 O O . ASN A 1 375 ? -12.25 -0.425 -2.027 1 84.5 375 ASN A O 1
ATOM 3029 N N . SER A 1 376 ? -12.789 -1.065 -4.105 1 87.62 376 SER A N 1
ATOM 3030 C CA . SER A 1 376 ? -14.195 -1.249 -3.77 1 87.62 376 SER A CA 1
ATOM 3031 C C . SER A 1 376 ? -14.594 -2.721 -3.834 1 87.62 376 SER A C 1
ATOM 3033 O O . SER A 1 376 ? -15.672 -3.098 -3.379 1 87.62 376 SER A O 1
ATOM 3035 N N . SER A 1 377 ? -13.695 -3.578 -4.363 1 94.62 377 SER A N 1
ATOM 3036 C CA . SER A 1 377 ?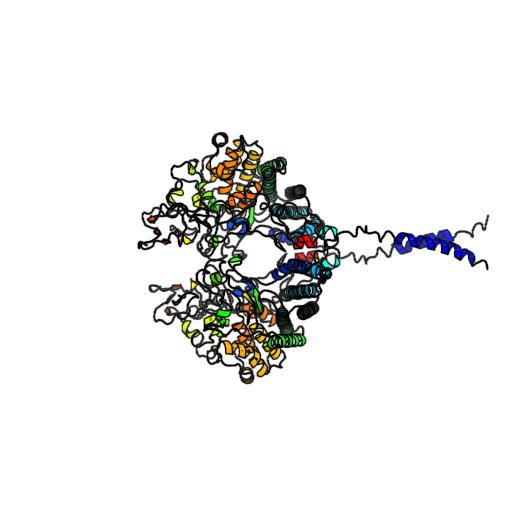 -14.016 -4.996 -4.492 1 94.62 377 SER A CA 1
ATOM 3037 C C . SER A 1 377 ? -14.141 -5.66 -3.123 1 94.62 377 SER A C 1
ATOM 3039 O O . SER A 1 377 ? -13.406 -5.316 -2.193 1 94.62 377 SER A O 1
ATOM 3041 N N . GLU A 1 378 ? -15.086 -6.629 -3.051 1 94.06 378 GLU A N 1
ATOM 3042 C CA . GLU A 1 378 ? -15.281 -7.293 -1.766 1 94.06 378 GLU A CA 1
ATOM 3043 C C . GLU A 1 378 ? -15.32 -8.812 -1.932 1 94.06 378 GLU A C 1
ATOM 3045 O O . GLU A 1 378 ? -15.781 -9.523 -1.037 1 94.06 378 GLU A O 1
ATOM 3050 N N . CYS A 1 379 ? -15.008 -9.32 -3.107 1 96.5 379 CYS A N 1
ATOM 3051 C CA . CYS A 1 379 ? -14.969 -10.773 -3.277 1 96.5 379 CYS A CA 1
ATOM 3052 C C . CYS A 1 379 ? -13.852 -11.383 -2.445 1 96.5 379 CYS A C 1
ATOM 3054 O O . CYS A 1 379 ? -12.773 -10.797 -2.314 1 96.5 379 CYS A O 1
ATOM 3056 N N . ASP A 1 380 ? -14.117 -12.57 -1.942 1 97 380 ASP A N 1
ATOM 3057 C CA . ASP A 1 380 ? -13.117 -13.305 -1.177 1 97 380 ASP A CA 1
ATOM 3058 C C . ASP A 1 380 ? -11.938 -13.719 -2.062 1 97 380 ASP A C 1
ATOM 3060 O O . ASP A 1 380 ? -12.07 -13.766 -3.287 1 97 380 ASP A O 1
ATOM 3064 N N . MET A 1 381 ? -10.844 -13.984 -1.43 1 97.69 381 MET A N 1
ATOM 3065 C CA . MET A 1 381 ? -9.648 -14.414 -2.154 1 97.69 381 MET A CA 1
ATOM 3066 C C . MET A 1 381 ? -9.211 -15.812 -1.712 1 97.69 381 MET A C 1
ATOM 3068 O O . MET A 1 381 ? -8.75 -15.992 -0.585 1 97.69 381 MET A O 1
ATOM 3072 N N . PRO A 1 382 ? -9.367 -16.781 -2.59 1 97.94 382 PRO A N 1
ATOM 3073 C CA . PRO A 1 382 ? -8.891 -18.125 -2.232 1 97.94 382 PRO A CA 1
ATOM 3074 C C . PRO A 1 382 ? -7.379 -18.172 -2.018 1 97.94 382 PRO A C 1
ATOM 3076 O O . PRO A 1 382 ? -6.617 -17.656 -2.83 1 97.94 382 PRO A O 1
ATOM 3079 N N . LEU A 1 383 ? -7.012 -18.812 -0.912 1 98.31 383 LEU A N 1
ATOM 3080 C CA . LEU A 1 383 ? -5.598 -18.953 -0.589 1 98.31 383 LEU A CA 1
ATOM 3081 C C . LEU A 1 383 ? -5.121 -20.375 -0.826 1 98.31 383 LEU A C 1
ATOM 3083 O O . LEU A 1 383 ? -3.992 -20.594 -1.274 1 98.31 383 LEU A O 1
ATOM 3087 N N . PHE A 1 384 ? -5.938 -21.344 -0.452 1 98.62 384 PHE A N 1
ATOM 3088 C CA . PHE A 1 384 ? -5.738 -22.766 -0.694 1 98.62 384 PHE A CA 1
ATOM 3089 C C . PHE A 1 384 ? -6.992 -23.406 -1.288 1 98.62 384 PHE A C 1
ATOM 3091 O O . PHE A 1 384 ? -8.102 -23.156 -0.804 1 98.62 384 PHE A O 1
ATOM 3098 N N . ARG A 1 385 ? -6.773 -24.156 -2.291 1 98.44 385 ARG A N 1
ATOM 3099 C CA . ARG A 1 385 ? -7.922 -24.828 -2.877 1 98.44 385 ARG A CA 1
ATOM 3100 C C . ARG A 1 385 ? -7.516 -26.188 -3.469 1 98.44 385 ARG A C 1
ATOM 3102 O O . ARG A 1 385 ? -6.336 -26.422 -3.729 1 98.44 385 ARG A O 1
ATOM 3109 N N . LEU A 1 386 ? -8.477 -26.984 -3.713 1 98.69 386 LEU A N 1
ATOM 3110 C CA . LEU A 1 386 ? -8.289 -28.359 -4.141 1 98.69 386 LEU A CA 1
ATOM 3111 C C . LEU A 1 386 ? -7.555 -28.422 -5.48 1 98.69 386 LEU A C 1
ATOM 3113 O O . LEU A 1 386 ? -6.73 -29.312 -5.699 1 98.69 386 LEU A O 1
ATOM 3117 N N . GLY A 1 387 ? -7.84 -27.5 -6.41 1 98.75 387 GLY A N 1
ATOM 3118 C CA . GLY A 1 387 ? -7.172 -27.469 -7.703 1 98.75 387 GLY A CA 1
ATOM 3119 C C . GLY A 1 387 ? -5.66 -27.438 -7.59 1 98.75 387 GLY A C 1
ATOM 3120 O O . GLY A 1 387 ? -4.961 -28.125 -8.352 1 98.75 387 GLY A O 1
ATOM 3121 N N . GLU A 1 388 ? -5.137 -26.656 -6.672 1 98.88 388 GLU A N 1
ATOM 3122 C CA . GLU A 1 388 ? -3.697 -26.625 -6.438 1 98.88 388 GLU A CA 1
ATOM 3123 C C . GLU A 1 388 ? -3.189 -27.969 -5.949 1 98.88 388 GLU A C 1
ATOM 3125 O O . GLU A 1 388 ? -2.127 -28.438 -6.375 1 98.88 388 GLU A O 1
ATOM 3130 N N . VAL A 1 389 ? -3.936 -28.594 -5.086 1 98.88 389 VAL A N 1
ATOM 3131 C CA . VAL A 1 389 ? -3.523 -29.859 -4.48 1 98.88 389 VAL A CA 1
ATOM 3132 C C . VAL A 1 389 ? -3.434 -30.938 -5.551 1 98.88 389 VAL A C 1
ATOM 3134 O O . VAL A 1 389 ? -2.494 -31.734 -5.559 1 98.88 389 VAL A O 1
ATOM 3137 N N . TYR A 1 390 ? -4.426 -30.953 -6.461 1 98.94 390 TYR A N 1
ATOM 3138 C CA . TYR A 1 390 ? -4.379 -31.891 -7.586 1 98.94 390 TYR A CA 1
ATOM 3139 C C . TYR A 1 390 ? -3.084 -31.734 -8.367 1 98.94 390 TYR A C 1
ATOM 3141 O O . TYR A 1 390 ? -2.424 -32.719 -8.695 1 98.94 390 TYR A O 1
ATOM 3149 N N . LEU A 1 391 ? -2.76 -30.547 -8.609 1 98.94 391 LEU A N 1
ATOM 3150 C CA . LEU A 1 391 ? -1.603 -30.25 -9.453 1 98.94 391 LEU A CA 1
ATOM 3151 C C . LEU A 1 391 ? -0.304 -30.547 -8.703 1 98.94 391 LEU A C 1
ATOM 3153 O O . LEU A 1 391 ? 0.67 -31 -9.297 1 98.94 391 LEU A O 1
ATOM 3157 N N . ASN A 1 392 ? -0.257 -30.234 -7.414 1 98.94 392 ASN A N 1
ATOM 3158 C CA . ASN A 1 392 ? 0.9 -30.609 -6.609 1 98.94 392 ASN A CA 1
ATOM 3159 C C . ASN A 1 392 ? 1.14 -32.125 -6.637 1 98.94 392 ASN A C 1
ATOM 3161 O O . ASN A 1 392 ? 2.271 -32.562 -6.816 1 98.94 392 ASN A O 1
ATOM 3165 N N . TYR A 1 393 ? 0.088 -32.875 -6.461 1 98.94 393 TYR A N 1
ATOM 3166 C CA . TYR A 1 393 ? 0.152 -34.344 -6.477 1 98.94 393 TYR A CA 1
ATOM 3167 C C . TYR A 1 393 ? 0.724 -34.844 -7.793 1 98.94 393 TYR A C 1
ATOM 3169 O O . TYR A 1 393 ? 1.686 -35.625 -7.805 1 98.94 393 TYR A O 1
ATOM 3177 N N . ALA A 1 394 ? 0.144 -34.406 -8.867 1 98.94 394 ALA A N 1
ATOM 3178 C CA . ALA A 1 394 ? 0.55 -34.875 -10.195 1 98.94 394 ALA A CA 1
ATOM 3179 C C . ALA A 1 394 ? 2.01 -34.531 -10.469 1 98.94 394 ALA A C 1
ATOM 3181 O O . ALA A 1 394 ? 2.771 -35.344 -10.961 1 98.94 394 ALA A O 1
ATOM 3182 N N . GLU A 1 395 ? 2.369 -33.281 -10.195 1 98.88 395 GLU A N 1
ATOM 3183 C CA . GLU A 1 395 ? 3.744 -32.875 -10.461 1 98.88 395 GLU A CA 1
ATOM 3184 C C . GLU A 1 395 ? 4.738 -33.656 -9.625 1 98.88 395 GLU A C 1
ATOM 3186 O O . GLU A 1 395 ? 5.793 -34.062 -10.117 1 98.88 395 GLU A O 1
ATOM 3191 N N . ALA A 1 396 ? 4.391 -33.844 -8.336 1 98.88 396 ALA A N 1
ATOM 3192 C CA . ALA A 1 396 ? 5.277 -34.625 -7.465 1 98.88 396 ALA A CA 1
ATOM 3193 C C . ALA A 1 396 ? 5.492 -36.031 -8.008 1 98.88 396 ALA A C 1
ATOM 3195 O O . ALA A 1 396 ? 6.625 -36.5 -8.094 1 98.88 396 ALA A O 1
ATOM 3196 N N . LYS A 1 397 ? 4.465 -36.688 -8.414 1 98.81 397 LYS A N 1
ATOM 3197 C CA . LYS A 1 397 ? 4.555 -38.062 -8.961 1 98.81 397 LYS A CA 1
ATOM 3198 C C . LYS A 1 397 ? 5.371 -38.062 -10.25 1 98.81 397 LYS A C 1
ATOM 3200 O O . LYS A 1 397 ? 6.164 -39 -10.469 1 98.81 397 LYS A O 1
ATOM 3205 N N . ALA A 1 398 ? 5.117 -37.094 -11.07 1 98.69 398 ALA A N 1
ATOM 3206 C CA . ALA A 1 398 ? 5.852 -37.031 -12.328 1 98.69 398 ALA A CA 1
ATOM 3207 C C . ALA A 1 398 ? 7.34 -36.781 -12.086 1 98.69 398 ALA A C 1
ATOM 3209 O O . ALA A 1 398 ? 8.188 -37.438 -12.703 1 98.69 398 ALA A O 1
ATOM 3210 N N . GLU A 1 399 ? 7.617 -35.875 -11.203 1 98.12 399 GLU A N 1
ATOM 3211 C CA . GLU A 1 399 ? 9 -35.531 -10.883 1 98.12 399 GLU A CA 1
ATOM 3212 C C . GLU A 1 399 ? 9.719 -36.719 -10.242 1 98.12 399 GLU A C 1
ATOM 3214 O O . GLU A 1 399 ? 10.938 -36.875 -10.391 1 98.12 399 GLU A O 1
ATOM 3219 N N . LEU A 1 400 ? 8.984 -37.562 -9.523 1 97.62 400 LEU A N 1
ATOM 3220 C CA . LEU A 1 400 ? 9.531 -38.781 -8.914 1 97.62 400 LEU A CA 1
ATOM 3221 C C . LEU A 1 400 ? 9.727 -39.875 -9.953 1 97.62 400 LEU A C 1
ATOM 3223 O O . LEU A 1 400 ? 10.445 -40.844 -9.711 1 97.62 400 LEU A O 1
ATOM 3227 N N . GLY A 1 401 ? 9.055 -39.719 -11.102 1 96.69 401 GLY A N 1
ATOM 3228 C CA . GLY A 1 401 ? 9.117 -40.75 -12.141 1 96.69 401 GLY A CA 1
ATOM 3229 C C . GLY A 1 401 ? 8.156 -41.875 -11.906 1 96.69 401 GLY A C 1
ATOM 3230 O O . GLY A 1 401 ? 8.289 -42.938 -12.516 1 96.69 401 GLY A O 1
ATOM 3231 N N . THR A 1 402 ? 7.176 -41.688 -11.039 1 97.56 402 THR A N 1
ATOM 3232 C CA . THR A 1 402 ? 6.297 -42.781 -10.664 1 97.56 402 THR A CA 1
ATOM 3233 C C . THR A 1 402 ? 4.863 -42.5 -11.109 1 97.56 402 THR A C 1
ATOM 3235 O O . THR A 1 402 ? 3.939 -43.219 -10.719 1 97.56 402 THR A O 1
ATOM 3238 N N . ILE A 1 403 ? 4.664 -41.531 -11.852 1 98.56 403 ILE A N 1
ATOM 3239 C CA . ILE A 1 403 ? 3.309 -41.125 -12.211 1 98.56 403 ILE A CA 1
ATOM 3240 C C . ILE A 1 403 ? 2.68 -42.188 -13.117 1 98.56 403 ILE A C 1
ATOM 3242 O O . ILE A 1 403 ? 3.35 -42.75 -14 1 98.56 403 ILE A O 1
ATOM 3246 N N . THR A 1 404 ? 1.401 -42.469 -12.914 1 98.69 404 THR A N 1
ATOM 3247 C CA . THR A 1 404 ? 0.606 -43.375 -13.734 1 98.69 404 THR A CA 1
ATOM 3248 C C . THR A 1 404 ? -0.593 -42.625 -14.336 1 98.69 404 THR A C 1
ATOM 3250 O O . THR A 1 404 ? -0.879 -41.5 -13.969 1 98.69 404 THR A O 1
ATOM 3253 N N . GLN A 1 405 ? -1.208 -43.344 -15.281 1 98.62 405 GLN A N 1
ATOM 3254 C CA . GLN A 1 405 ? -2.416 -42.75 -15.852 1 98.62 405 GLN A CA 1
ATOM 3255 C C . GLN A 1 405 ? -3.482 -42.531 -14.789 1 98.62 405 GLN A C 1
ATOM 3257 O O . GLN A 1 405 ? -4.215 -41.531 -14.828 1 98.62 405 GLN A O 1
ATOM 3262 N N . ASN A 1 406 ? -3.59 -43.438 -13.914 1 98.75 406 ASN A N 1
ATOM 3263 C CA . ASN A 1 406 ? -4.551 -43.281 -12.828 1 98.75 406 ASN A CA 1
ATOM 3264 C C . ASN A 1 406 ? -4.273 -42 -12.016 1 98.75 406 ASN A C 1
ATOM 3266 O O . ASN A 1 406 ? -5.203 -41.312 -11.594 1 98.75 406 ASN A O 1
ATOM 3270 N N . ASP A 1 407 ? -2.988 -41.75 -11.68 1 98.81 407 ASP A N 1
ATOM 3271 C CA . ASP A 1 407 ? -2.627 -40.531 -10.969 1 98.81 407 ASP A CA 1
ATOM 3272 C C . ASP A 1 407 ? -3.129 -39.281 -11.711 1 98.81 407 ASP A C 1
ATOM 3274 O O . ASP A 1 407 ? -3.604 -38.344 -11.094 1 98.81 407 ASP A O 1
ATOM 3278 N N . ILE A 1 408 ? -2.977 -39.281 -13.008 1 98.88 408 ILE A N 1
ATOM 3279 C CA . ILE A 1 408 ? -3.432 -38.188 -13.852 1 98.88 408 ILE A CA 1
ATOM 3280 C C . ILE A 1 408 ? -4.953 -38.094 -13.805 1 98.88 408 ILE A C 1
ATOM 3282 O O . ILE A 1 408 ? -5.512 -37 -13.672 1 98.88 408 ILE A O 1
ATOM 3286 N N . ASP A 1 409 ? -5.652 -39.219 -13.836 1 98.81 409 ASP A N 1
ATOM 3287 C CA . ASP A 1 409 ? -7.109 -39.281 -13.867 1 98.81 409 ASP A CA 1
ATOM 3288 C C . ASP A 1 409 ? -7.715 -38.719 -12.578 1 98.81 409 ASP A C 1
ATOM 3290 O O . ASP A 1 409 ? -8.781 -38.094 -12.602 1 98.81 409 ASP A O 1
ATOM 3294 N N . ILE A 1 410 ? -7.082 -38.875 -11.477 1 98.69 410 ILE A N 1
ATOM 3295 C CA . ILE A 1 410 ? -7.672 -38.438 -10.203 1 98.69 410 ILE A CA 1
ATOM 3296 C C . ILE A 1 410 ? -7.219 -37.031 -9.867 1 98.69 410 ILE A C 1
ATOM 3298 O O . ILE A 1 410 ? -7.582 -36.5 -8.82 1 98.69 410 ILE A O 1
ATOM 3302 N N . SER A 1 411 ? -6.418 -36.438 -10.703 1 98.75 411 SER A N 1
ATOM 3303 C CA . SER A 1 411 ? -5.898 -35.094 -10.43 1 98.75 411 SER A CA 1
ATOM 3304 C C . SER A 1 411 ? -6.125 -34.156 -11.609 1 98.75 411 SER A C 1
ATOM 3306 O O . SER A 1 411 ? -7.203 -33.594 -11.758 1 98.75 411 SER A O 1
ATOM 3308 N N . VAL A 1 412 ? -5.199 -34.156 -12.641 1 98.81 412 VAL A N 1
ATOM 3309 C CA . VAL A 1 412 ? -5.207 -33.219 -13.781 1 98.81 412 VAL A CA 1
ATOM 3310 C C . VAL A 1 412 ? -6.523 -33.375 -14.547 1 98.81 412 VAL A C 1
ATOM 3312 O O . VAL A 1 412 ? -7.152 -32.375 -14.898 1 98.81 412 VAL A O 1
ATOM 3315 N N . ASN A 1 413 ? -6.906 -34.594 -14.828 1 98.81 413 ASN A N 1
ATOM 3316 C CA . ASN A 1 413 ? -8.086 -3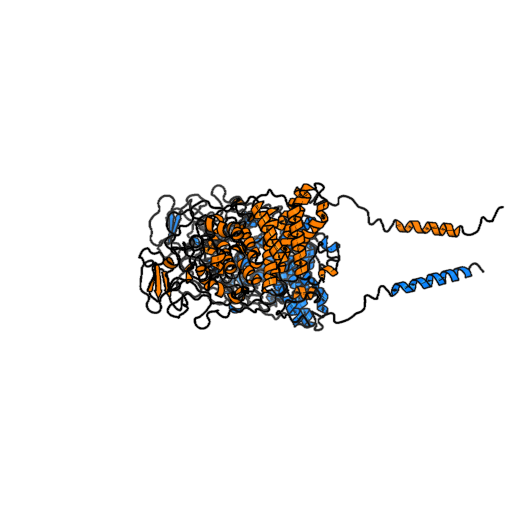4.812 -15.656 1 98.81 413 ASN A CA 1
ATOM 3317 C C . ASN A 1 413 ? -9.367 -34.375 -14.93 1 98.81 413 ASN A C 1
ATOM 3319 O O . ASN A 1 413 ? -10.375 -34.094 -15.562 1 98.81 413 ASN A O 1
ATOM 3323 N N . ARG A 1 414 ? -9.359 -34.344 -13.586 1 98.69 414 ARG A N 1
ATOM 3324 C CA . ARG A 1 414 ? -10.492 -33.781 -12.859 1 98.69 414 ARG A CA 1
ATOM 3325 C C . ARG A 1 414 ? -10.656 -32.281 -13.188 1 98.69 414 ARG A C 1
ATOM 3327 O O . ARG A 1 414 ? -11.781 -31.812 -13.32 1 98.69 414 ARG A O 1
ATOM 3334 N N . LEU A 1 415 ? -9.578 -31.594 -13.289 1 98.69 415 LEU A N 1
ATOM 3335 C CA . LEU A 1 415 ? -9.609 -30.188 -13.648 1 98.69 415 LEU A CA 1
ATOM 3336 C C . LEU A 1 415 ? -10.094 -30 -15.078 1 98.69 415 LEU A C 1
ATOM 3338 O O . LEU A 1 415 ? -10.883 -29.094 -15.359 1 98.69 415 LEU A O 1
ATOM 3342 N N . ARG A 1 416 ? -9.625 -30.812 -15.977 1 98.56 416 ARG A N 1
ATOM 3343 C CA . ARG A 1 416 ? -10.047 -30.734 -17.375 1 98.56 416 ARG A CA 1
ATOM 3344 C C . ARG A 1 416 ? -11.531 -31.062 -17.516 1 98.56 416 ARG A C 1
ATOM 3346 O O . ARG A 1 416 ? -12.242 -30.422 -18.297 1 98.56 416 ARG A O 1
ATOM 3353 N N . ASP A 1 417 ? -12.039 -32 -16.703 1 98.19 417 ASP A N 1
ATOM 3354 C CA . ASP A 1 417 ? -13.453 -32.375 -16.703 1 98.19 417 ASP A CA 1
ATOM 3355 C C . ASP A 1 417 ? -14.336 -31.188 -16.344 1 98.19 417 ASP A C 1
ATOM 3357 O O . ASP A 1 417 ? -15.453 -31.047 -16.859 1 98.19 417 ASP A O 1
ATOM 3361 N N . ARG A 1 418 ? -13.898 -30.359 -15.422 1 97.81 418 ARG A N 1
ATOM 3362 C CA . ARG A 1 418 ? -14.688 -29.203 -14.977 1 97.81 418 ARG A CA 1
ATOM 3363 C C . ARG A 1 418 ? -15.133 -28.359 -16.156 1 97.81 418 ARG A C 1
ATOM 3365 O O . ARG A 1 418 ? -16.234 -27.797 -16.156 1 97.81 418 ARG A O 1
ATOM 3372 N N . VAL A 1 419 ? -14.305 -28.281 -17.188 1 97.56 419 VAL A N 1
ATOM 3373 C CA . VAL A 1 419 ? -14.594 -27.359 -18.281 1 97.56 419 VAL A CA 1
ATOM 3374 C C . VAL A 1 419 ? -14.773 -28.125 -19.578 1 97.56 419 VAL A C 1
ATOM 3376 O O . VAL A 1 419 ? -14.781 -27.531 -20.656 1 97.56 419 VAL A O 1
ATOM 3379 N N . GLY A 1 420 ? -14.758 -29.422 -19.516 1 97.19 420 GLY A N 1
ATOM 3380 C CA . GLY A 1 420 ? -15.047 -30.266 -20.672 1 97.19 420 GLY A CA 1
ATOM 3381 C C . GLY A 1 420 ? -13.867 -30.406 -21.625 1 97.19 420 GLY A C 1
ATOM 3382 O O . GLY A 1 420 ? -14.047 -30.594 -22.828 1 97.19 420 GLY A O 1
ATOM 3383 N N . MET A 1 421 ? -12.656 -30.281 -21.172 1 98.44 421 MET A N 1
ATOM 3384 C CA . MET A 1 421 ? -11.461 -30.5 -21.984 1 98.44 421 MET A CA 1
ATOM 3385 C C . MET A 1 421 ? -11.133 -31.984 -22.078 1 98.44 421 MET A C 1
ATOM 3387 O O . MET A 1 421 ? -11.367 -32.719 -21.125 1 98.44 421 MET A O 1
ATOM 3391 N N . PRO A 1 422 ? -10.492 -32.406 -23.188 1 98.5 422 PRO A N 1
ATOM 3392 C CA . PRO A 1 422 ? -10.078 -33.812 -23.281 1 98.5 422 PRO A CA 1
ATOM 3393 C C . PRO A 1 422 ? -9.047 -34.188 -22.234 1 98.5 422 PRO A C 1
ATOM 3395 O O . PRO A 1 422 ? -8.195 -33.375 -21.859 1 98.5 422 PRO A O 1
ATOM 3398 N N . HIS A 1 423 ? -9.133 -35.406 -21.859 1 98.62 423 HIS A N 1
ATOM 3399 C CA . HIS A 1 423 ? -8.25 -35.938 -20.828 1 98.62 423 HIS A CA 1
ATOM 3400 C C . HIS A 1 423 ? -6.801 -35.969 -21.312 1 98.62 423 HIS A C 1
ATOM 3402 O O . HIS A 1 423 ? -6.531 -36.219 -22.484 1 98.62 423 HIS A O 1
ATOM 3408 N N . LEU A 1 424 ? -5.906 -35.719 -20.375 1 98.75 424 LEU A N 1
ATOM 3409 C CA . LEU A 1 424 ? -4.484 -35.938 -20.609 1 98.75 424 LEU A CA 1
ATOM 3410 C C . LEU A 1 424 ? -4.141 -37.438 -20.578 1 98.75 424 LEU A C 1
ATOM 3412 O O . LEU A 1 424 ? -4.484 -38.125 -19.625 1 98.75 424 LEU A O 1
ATOM 3416 N N . ASN A 1 425 ? -3.529 -37.875 -21.594 1 98.44 425 ASN A N 1
ATOM 3417 C CA . ASN A 1 425 ? -3.043 -39.219 -21.688 1 98.44 425 ASN A CA 1
ATOM 3418 C C . ASN A 1 425 ? -1.533 -39.312 -21.469 1 98.44 425 ASN A C 1
ATOM 3420 O O . ASN A 1 425 ? -0.767 -38.688 -22.219 1 98.44 425 ASN A O 1
ATOM 3424 N N . LEU A 1 426 ? -1.123 -40.094 -20.5 1 98.44 426 LEU A N 1
ATOM 3425 C CA . LEU A 1 426 ? 0.278 -40.188 -20.109 1 98.44 426 LEU A CA 1
ATOM 3426 C C . LEU A 1 426 ? 1.141 -40.656 -21.266 1 98.44 426 LEU A C 1
ATOM 3428 O O . LEU A 1 426 ? 2.176 -40.062 -21.562 1 98.44 426 LEU A O 1
ATOM 3432 N N . GLY A 1 427 ? 0.743 -41.75 -21.891 1 97.56 427 GLY A N 1
ATOM 3433 C CA . GLY A 1 427 ? 1.497 -42.312 -23 1 97.56 427 GLY A CA 1
ATOM 3434 C C . GLY A 1 427 ? 1.657 -41.312 -24.156 1 97.56 427 GLY A C 1
ATOM 3435 O O . GLY A 1 427 ? 2.754 -41.156 -24.688 1 97.56 427 GLY A O 1
ATOM 3436 N N . ASP A 1 428 ? 0.616 -40.688 -24.531 1 97.62 428 ASP A N 1
ATOM 3437 C CA . ASP A 1 428 ? 0.633 -39.75 -25.641 1 97.62 428 ASP A CA 1
ATOM 3438 C C . ASP A 1 428 ? 1.512 -38.531 -25.328 1 97.62 428 ASP A C 1
ATOM 3440 O O . ASP A 1 428 ? 2.271 -38.062 -26.172 1 97.62 428 ASP A O 1
ATOM 3444 N N . ALA A 1 429 ? 1.405 -38.031 -24.125 1 97.81 429 ALA A N 1
ATOM 3445 C CA . ALA A 1 429 ? 2.193 -36.875 -23.719 1 97.81 429 ALA A CA 1
ATOM 3446 C C . ALA A 1 429 ? 3.688 -37.156 -23.797 1 97.81 429 ALA A C 1
ATOM 3448 O O . ALA A 1 429 ? 4.465 -36.344 -24.297 1 97.81 429 ALA A O 1
ATOM 3449 N N . ASN A 1 430 ? 4.078 -38.312 -23.312 1 97.69 430 ASN A N 1
ATOM 3450 C CA . ASN A 1 430 ? 5.492 -38.656 -23.281 1 97.69 430 ASN A CA 1
ATOM 3451 C C . ASN A 1 430 ? 6.004 -39.062 -24.656 1 97.69 430 ASN A C 1
ATOM 3453 O O . ASN A 1 430 ? 7.184 -38.875 -24.969 1 97.69 430 ASN A O 1
ATOM 3457 N N . ALA A 1 431 ? 5.129 -39.562 -25.469 1 97.31 431 ALA A N 1
ATOM 3458 C CA . ALA A 1 431 ? 5.52 -39.938 -26.812 1 97.31 431 ALA A CA 1
ATOM 3459 C C . ALA A 1 431 ? 5.691 -38.688 -27.703 1 97.31 431 ALA A C 1
ATOM 3461 O O . ALA A 1 431 ? 6.473 -38.719 -28.656 1 97.31 431 ALA A O 1
ATOM 3462 N N . HIS A 1 432 ? 4.965 -37.656 -27.422 1 96.81 432 HIS A N 1
ATOM 3463 C CA . HIS A 1 432 ? 4.977 -36.469 -28.25 1 96.81 432 HIS A CA 1
ATOM 3464 C C . HIS A 1 432 ? 5.109 -35.188 -27.406 1 96.81 432 HIS A C 1
ATOM 3466 O O . HIS A 1 432 ? 4.203 -34.375 -27.391 1 96.81 432 HIS A O 1
ATOM 3472 N N . PRO A 1 433 ? 6.223 -35 -26.797 1 97.5 433 PRO A N 1
ATOM 3473 C CA . PRO A 1 433 ? 6.391 -33.812 -25.984 1 97.5 433 PRO A CA 1
ATOM 3474 C C . PRO A 1 433 ? 6.145 -32.531 -26.766 1 97.5 433 PRO A C 1
ATOM 3476 O O . PRO A 1 433 ? 6.555 -32.406 -27.922 1 97.5 433 PRO A O 1
ATOM 3479 N N . ASP A 1 434 ? 5.418 -31.594 -26.203 1 97.88 434 ASP A N 1
ATOM 3480 C CA . ASP A 1 434 ? 5.086 -30.328 -26.844 1 97.88 434 ASP A CA 1
ATOM 3481 C C . ASP A 1 434 ? 6.328 -29.469 -27.031 1 97.88 434 ASP A C 1
ATOM 3483 O O . ASP A 1 434 ? 6.953 -29.047 -26.047 1 97.88 434 ASP A O 1
ATOM 3487 N N . THR A 1 435 ? 6.609 -29.062 -28.25 1 96.56 435 THR A N 1
ATOM 3488 C CA . THR A 1 435 ? 7.82 -28.328 -28.562 1 96.56 435 THR A CA 1
ATOM 3489 C C . THR A 1 435 ? 7.727 -26.891 -28.031 1 96.56 435 THR A C 1
ATOM 3491 O O . THR A 1 435 ? 8.734 -26.297 -27.641 1 96.56 435 THR A O 1
ATOM 3494 N N . TYR A 1 436 ? 6.535 -26.312 -28.031 1 97.62 436 TYR A N 1
ATOM 3495 C CA . TYR A 1 436 ? 6.355 -24.969 -27.5 1 97.62 436 TYR A CA 1
ATOM 3496 C C . TYR A 1 436 ? 6.637 -24.938 -26 1 97.62 436 TYR A C 1
ATOM 3498 O O . TYR A 1 436 ? 7.367 -24.062 -25.516 1 97.62 436 TYR A O 1
ATOM 3506 N N . MET A 1 437 ? 6.082 -25.906 -25.266 1 98.19 437 MET A N 1
ATOM 3507 C CA . MET A 1 437 ? 6.289 -25.969 -23.812 1 98.19 437 MET A CA 1
ATOM 3508 C C . MET A 1 437 ? 7.754 -26.266 -23.5 1 98.19 437 MET A C 1
ATOM 3510 O O . MET A 1 437 ? 8.281 -25.75 -22.5 1 98.19 437 MET A O 1
ATOM 3514 N N . LYS A 1 438 ? 8.359 -27.094 -24.297 1 97.44 438 LYS A N 1
ATOM 3515 C CA . LYS A 1 438 ? 9.773 -27.375 -24.094 1 97.44 438 LYS A CA 1
ATOM 3516 C C . LYS A 1 438 ? 10.617 -26.109 -24.203 1 97.44 438 LYS A C 1
ATOM 3518 O O . LYS A 1 438 ? 11.586 -25.938 -23.453 1 97.44 438 LYS A O 1
ATOM 3523 N N . ALA A 1 439 ? 10.258 -25.266 -25.109 1 96.75 439 ALA A N 1
ATOM 3524 C CA . ALA A 1 439 ? 10.969 -24 -25.281 1 96.75 439 ALA A CA 1
ATOM 3525 C C . ALA A 1 439 ? 10.734 -23.062 -24.094 1 96.75 439 ALA A C 1
ATOM 3527 O O . ALA A 1 439 ? 11.617 -22.297 -23.719 1 96.75 439 ALA A O 1
ATOM 3528 N N . LEU A 1 440 ? 9.586 -23.141 -23.484 1 97.38 440 LEU A N 1
ATOM 3529 C CA . LEU A 1 440 ? 9.25 -22.297 -22.328 1 97.38 440 LEU A CA 1
ATOM 3530 C C . LEU A 1 440 ? 10.016 -22.75 -21.094 1 97.38 440 LEU A C 1
ATOM 3532 O O . LEU A 1 440 ? 10.344 -21.922 -20.234 1 97.38 440 LEU A O 1
ATOM 3536 N N . TYR A 1 441 ? 10.203 -24.047 -21.016 1 97.94 441 TYR A N 1
ATOM 3537 C CA . TYR A 1 441 ? 10.828 -24.625 -19.828 1 97.94 441 TYR A CA 1
ATOM 3538 C C . TYR A 1 441 ? 12.039 -25.469 -20.203 1 97.94 441 TYR A C 1
ATOM 3540 O O . TYR A 1 441 ? 12.031 -26.688 -20.031 1 97.94 441 TYR A O 1
ATOM 3548 N N . PRO A 1 442 ? 13.07 -24.828 -20.562 1 96.94 442 PRO A N 1
ATOM 3549 C CA . PRO A 1 442 ? 14.234 -25.547 -21.078 1 96.94 442 PRO A CA 1
ATOM 3550 C C . PRO A 1 442 ? 14.938 -26.375 -20 1 96.94 442 PRO A C 1
ATOM 3552 O O . PRO A 1 442 ? 15.727 -27.266 -20.328 1 96.94 442 PRO A O 1
ATOM 3555 N N . ASN A 1 443 ? 14.664 -26.125 -18.719 1 96.25 443 ASN A N 1
ATOM 3556 C CA . ASN A 1 443 ? 15.406 -26.797 -17.656 1 96.25 443 ASN A CA 1
ATOM 3557 C C . ASN A 1 443 ? 14.75 -28.109 -17.25 1 96.25 443 ASN A C 1
ATOM 3559 O O . ASN A 1 443 ? 15.297 -28.859 -16.453 1 96.25 443 ASN A O 1
ATOM 3563 N N . VAL A 1 444 ? 13.523 -28.422 -17.828 1 96.38 444 VAL A N 1
ATOM 3564 C CA . VAL A 1 444 ? 12.938 -29.719 -17.5 1 96.38 444 VAL A CA 1
ATOM 3565 C C . VAL A 1 444 ? 13.914 -30.828 -17.875 1 96.38 444 VAL A C 1
ATOM 3567 O O . VAL A 1 444 ? 14.453 -30.844 -18.984 1 96.38 444 VAL A O 1
ATOM 3570 N N . ILE A 1 445 ? 14.164 -31.703 -17.016 1 87.31 445 ILE A N 1
ATOM 3571 C CA . ILE A 1 445 ? 15.148 -32.75 -17.203 1 87.31 445 ILE A CA 1
ATOM 3572 C C . ILE A 1 445 ? 14.648 -33.75 -18.266 1 87.31 445 ILE A C 1
ATOM 3574 O O . ILE A 1 445 ? 13.555 -34.312 -18.141 1 87.31 445 ILE A O 1
ATOM 3578 N N . PRO A 1 446 ? 15.469 -33.875 -19.266 1 87.69 446 PRO A N 1
ATOM 3579 C CA . PRO A 1 446 ? 15.062 -34.812 -20.297 1 87.69 446 PRO A CA 1
ATOM 3580 C C . PRO A 1 446 ? 14.891 -36.25 -19.75 1 87.69 446 PRO A C 1
ATOM 3582 O O . PRO A 1 446 ? 15.609 -36.656 -18.844 1 87.69 446 PRO A O 1
ATOM 3585 N N . GLY A 1 447 ? 13.977 -36.969 -20.25 1 89.94 447 GLY A N 1
ATOM 3586 C CA . GLY A 1 447 ? 13.719 -38.312 -19.812 1 89.94 447 GLY A CA 1
ATOM 3587 C C . GLY A 1 447 ? 12.328 -38.812 -20.188 1 89.94 447 GLY A C 1
ATOM 3588 O O . GLY A 1 447 ? 11.625 -38.188 -20.969 1 89.94 447 GLY A O 1
ATOM 3589 N N . ASP A 1 448 ? 12 -39.875 -19.594 1 92.06 448 ASP A N 1
ATOM 3590 C CA . ASP A 1 448 ? 10.773 -40.594 -19.969 1 92.06 448 ASP A CA 1
ATOM 3591 C C . ASP A 1 448 ? 9.539 -39.781 -19.562 1 92.06 448 ASP A C 1
ATOM 3593 O O . ASP A 1 448 ? 8.453 -40 -20.109 1 92.06 448 ASP A O 1
ATOM 3597 N N . GLN A 1 449 ? 9.75 -38.844 -18.625 1 95.31 449 GLN A N 1
ATOM 3598 C CA . GLN A 1 449 ? 8.594 -38.125 -18.109 1 95.31 449 GLN A CA 1
ATOM 3599 C C . GLN A 1 449 ? 8.547 -36.719 -18.656 1 95.31 449 GLN A C 1
ATOM 3601 O O . GLN A 1 449 ? 7.742 -35.906 -18.203 1 95.31 449 GLN A O 1
ATOM 3606 N N . LEU A 1 450 ? 9.336 -36.375 -19.562 1 97.5 450 LEU A N 1
ATOM 3607 C CA . LEU A 1 450 ? 9.453 -35 -20.078 1 97.5 450 LEU A CA 1
ATOM 3608 C C . LEU A 1 450 ? 8.102 -34.469 -20.547 1 97.5 450 LEU A C 1
ATOM 3610 O O . LEU A 1 450 ? 7.68 -33.375 -20.125 1 97.5 450 LEU A O 1
ATOM 3614 N N . GLY A 1 451 ? 7.457 -35.25 -21.422 1 98.38 451 GLY A N 1
ATOM 3615 C CA . GLY A 1 451 ? 6.199 -34.812 -22 1 98.38 451 GLY A CA 1
ATOM 3616 C C . GLY A 1 451 ? 5.129 -34.531 -20.953 1 98.38 451 GLY A C 1
ATOM 3617 O O . GLY A 1 451 ? 4.441 -33.5 -21.016 1 98.38 451 GLY A O 1
ATOM 3618 N N . VAL A 1 452 ? 4.973 -35.438 -20.016 1 98.69 452 VAL A N 1
ATOM 3619 C CA . VAL A 1 452 ? 3.914 -35.281 -19.016 1 98.69 452 VAL A CA 1
ATOM 3620 C C . VAL A 1 452 ? 4.254 -34.125 -18.062 1 98.69 452 VAL A C 1
ATOM 3622 O O . VAL A 1 452 ? 3.365 -33.406 -17.609 1 98.69 452 VAL A O 1
ATOM 3625 N N . ILE A 1 453 ? 5.512 -33.906 -17.719 1 98.81 453 ILE A N 1
ATOM 3626 C CA . ILE A 1 453 ? 5.91 -32.781 -16.859 1 98.81 453 ILE A CA 1
ATOM 3627 C C . ILE A 1 453 ? 5.559 -31.469 -17.531 1 98.81 453 ILE A C 1
ATOM 3629 O O . ILE A 1 453 ? 5.023 -30.562 -16.875 1 98.81 453 ILE A O 1
ATOM 3633 N N . LEU A 1 454 ? 5.812 -31.344 -18.797 1 98.81 454 LEU A N 1
ATOM 3634 C CA . LEU A 1 454 ? 5.477 -30.141 -19.547 1 98.81 454 LEU A CA 1
ATOM 3635 C C . LEU A 1 454 ? 3.973 -29.891 -19.547 1 98.81 454 LEU A C 1
ATOM 3637 O O . LEU A 1 454 ? 3.525 -28.75 -19.344 1 98.81 454 LEU A O 1
ATOM 3641 N N . GLU A 1 455 ? 3.205 -30.953 -19.719 1 98.75 455 GLU A N 1
ATOM 3642 C CA . GLU A 1 455 ? 1.753 -30.797 -19.734 1 98.75 455 GLU A CA 1
ATOM 3643 C C . GLU A 1 455 ? 1.225 -30.422 -18.344 1 98.75 455 GLU A C 1
ATOM 3645 O O . GLU A 1 455 ? 0.253 -29.672 -18.234 1 98.75 455 GLU A O 1
ATOM 3650 N N . ILE A 1 456 ? 1.816 -30.984 -17.359 1 98.88 456 ILE A N 1
ATOM 3651 C CA . ILE A 1 456 ? 1.412 -30.641 -16 1 98.88 456 ILE A CA 1
ATOM 3652 C C . ILE A 1 456 ? 1.745 -29.172 -15.727 1 98.88 456 ILE A C 1
ATOM 3654 O O . ILE A 1 456 ? 0.957 -28.453 -15.102 1 98.88 456 ILE A O 1
ATOM 3658 N N . ARG A 1 457 ? 2.904 -28.688 -16.156 1 98.75 457 ARG A N 1
ATOM 3659 C CA . ARG A 1 457 ? 3.252 -27.281 -16 1 98.75 457 ARG A CA 1
ATOM 3660 C C . ARG A 1 457 ? 2.281 -26.391 -16.766 1 98.75 457 ARG A C 1
ATOM 3662 O O . ARG A 1 457 ? 1.9 -25.312 -16.281 1 98.75 457 ARG A O 1
ATOM 3669 N N . ARG A 1 458 ? 1.844 -26.812 -17.969 1 98.69 458 ARG A N 1
ATOM 3670 C CA . ARG A 1 458 ? 0.805 -26.109 -18.719 1 98.69 458 ARG A CA 1
ATOM 3671 C C . ARG A 1 458 ? -0.464 -25.969 -17.875 1 98.69 458 ARG A C 1
ATOM 3673 O O . ARG A 1 458 ? -1.01 -24.875 -17.734 1 98.69 458 ARG A O 1
ATOM 3680 N N . GLU A 1 459 ? -0.898 -27.125 -17.359 1 98.81 459 GLU A N 1
ATOM 3681 C CA . GLU A 1 459 ? -2.125 -27.141 -16.578 1 98.81 459 GLU A CA 1
ATOM 3682 C C . GLU A 1 459 ? -2.004 -26.25 -15.336 1 98.81 459 GLU A C 1
ATOM 3684 O O . GLU A 1 459 ? -2.957 -25.562 -14.969 1 98.81 459 GLU A O 1
ATOM 3689 N N . ARG A 1 460 ? -0.891 -26.297 -14.719 1 98.81 460 ARG A N 1
ATOM 3690 C CA . ARG A 1 460 ? -0.65 -25.469 -13.531 1 98.81 460 ARG A CA 1
ATOM 3691 C C . ARG A 1 460 ? -0.697 -23.984 -13.867 1 98.81 460 ARG A C 1
ATOM 3693 O O . ARG A 1 460 ? -1.336 -23.203 -13.164 1 98.81 460 ARG A O 1
ATOM 3700 N N . ASP A 1 461 ? -0.037 -23.531 -14.914 1 98.31 461 ASP A N 1
ATOM 3701 C CA . ASP A 1 461 ? -0.023 -22.125 -15.328 1 98.31 461 ASP A CA 1
ATOM 3702 C C . ASP A 1 461 ? -1.438 -21.625 -15.609 1 98.31 461 ASP A C 1
ATOM 3704 O O . ASP A 1 461 ? -1.822 -20.547 -15.141 1 98.31 461 ASP A O 1
ATOM 3708 N N . ILE A 1 462 ? -2.18 -22.422 -16.312 1 98.56 462 ILE A N 1
ATOM 3709 C CA . ILE A 1 462 ? -3.516 -22.031 -16.734 1 98.56 462 ILE A CA 1
ATOM 3710 C C . ILE A 1 462 ? -4.461 -22.031 -15.539 1 98.56 462 ILE A C 1
ATOM 3712 O O . ILE A 1 462 ? -5.176 -21.047 -15.312 1 98.56 462 ILE A O 1
ATOM 3716 N N . GLU A 1 463 ? -4.402 -23.062 -14.742 1 98.75 463 GLU A N 1
ATOM 3717 C CA . GLU A 1 463 ? -5.332 -23.25 -13.633 1 98.75 463 GLU A CA 1
ATOM 3718 C C . GLU A 1 463 ? -5.07 -22.234 -12.516 1 98.75 463 GLU A C 1
ATOM 3720 O O . GLU A 1 463 ? -6.004 -21.734 -11.898 1 98.75 463 GLU A O 1
ATOM 3725 N N . LEU A 1 464 ? -3.805 -21.906 -12.281 1 98.62 464 LEU A N 1
ATOM 3726 C CA . LEU A 1 464 ? -3.469 -21.188 -11.055 1 98.62 464 LEU A CA 1
ATOM 3727 C C . LEU A 1 464 ? -3.053 -19.766 -11.359 1 98.62 464 LEU A C 1
ATOM 3729 O O . LEU A 1 464 ? -2.605 -19.031 -10.461 1 98.62 464 LEU A O 1
ATOM 3733 N N . VAL A 1 465 ? -3.236 -19.25 -12.57 1 98.31 465 VAL A N 1
ATOM 3734 C CA . VAL A 1 465 ? -2.799 -17.906 -12.945 1 98.31 465 VAL A CA 1
ATOM 3735 C C . VAL A 1 465 ? -3.467 -16.875 -12.047 1 98.31 465 VAL A C 1
ATOM 3737 O O . VAL A 1 465 ? -4.648 -17 -11.711 1 98.31 465 VAL A O 1
ATOM 3740 N N . LEU A 1 466 ? -2.686 -15.867 -11.602 1 98 466 LEU A N 1
ATOM 3741 C CA . LEU A 1 466 ? -3.129 -14.742 -10.789 1 98 466 LEU A CA 1
ATOM 3742 C C . LEU A 1 466 ? -3.506 -15.203 -9.383 1 98 466 LEU A C 1
ATOM 3744 O O . LEU A 1 466 ? -4.379 -14.609 -8.742 1 98 466 LEU A O 1
ATOM 3748 N N . GLU A 1 467 ? -2.91 -16.312 -8.922 1 98.19 467 GLU A N 1
ATOM 3749 C CA . GLU A 1 467 ? -3.156 -16.797 -7.566 1 98.19 467 GLU A CA 1
ATOM 3750 C C . GLU A 1 467 ? -1.887 -16.75 -6.719 1 98.19 467 GLU A C 1
ATOM 3752 O O . GLU A 1 467 ? -1.843 -17.297 -5.621 1 98.19 467 GLU A O 1
ATOM 3757 N N . GLY A 1 468 ? -0.852 -16.156 -7.242 1 97.25 468 GLY A N 1
ATOM 3758 C CA . GLY A 1 468 ? 0.33 -15.844 -6.453 1 97.25 468 GLY A CA 1
ATOM 3759 C C . GLY A 1 468 ? 1.407 -16.906 -6.551 1 97.25 468 GLY A C 1
ATOM 3760 O O . GLY A 1 468 ? 2.307 -16.969 -5.707 1 97.25 468 GLY A O 1
ATOM 3761 N N . PHE A 1 469 ? 1.438 -17.719 -7.633 1 98.12 469 PHE A N 1
ATOM 3762 C CA . PHE A 1 469 ? 2.328 -18.875 -7.637 1 98.12 469 PHE A CA 1
ATOM 3763 C C . PHE A 1 469 ? 3.453 -18.688 -8.648 1 98.12 469 PHE A C 1
ATOM 3765 O O . PHE A 1 469 ? 4.516 -19.312 -8.523 1 98.12 469 PHE A O 1
ATOM 3772 N N . ARG A 1 470 ? 3.266 -17.875 -9.648 1 98.38 470 ARG A N 1
ATOM 3773 C CA . ARG A 1 470 ? 4.086 -17.938 -10.852 1 98.38 470 ARG A CA 1
ATOM 3774 C C . ARG A 1 470 ? 5.543 -17.609 -10.547 1 98.38 470 ARG A C 1
ATOM 3776 O O . ARG A 1 470 ? 6.449 -18.328 -10.969 1 98.38 470 ARG A O 1
ATOM 3783 N N . TYR A 1 471 ? 5.805 -16.594 -9.828 1 98.06 471 TYR A N 1
ATOM 3784 C CA . TYR A 1 471 ? 7.18 -16.219 -9.508 1 98.06 471 TYR A CA 1
ATOM 3785 C C . TYR A 1 471 ? 7.891 -17.344 -8.758 1 98.06 471 TYR A C 1
ATOM 3787 O O . TYR A 1 471 ? 9.016 -17.703 -9.094 1 98.06 471 TYR A O 1
ATOM 3795 N N . SER A 1 472 ? 7.238 -17.922 -7.793 1 98.12 472 SER A N 1
ATOM 3796 C CA . SER A 1 472 ? 7.812 -19.016 -7.023 1 98.12 472 SER A CA 1
ATOM 3797 C C . SER A 1 472 ? 8.062 -20.234 -7.902 1 98.12 472 SER A C 1
ATOM 3799 O O . SER A 1 472 ? 9.031 -20.969 -7.695 1 98.12 472 SER A O 1
ATOM 3801 N N . ASP A 1 473 ? 7.184 -20.438 -8.828 1 98.69 473 ASP A N 1
ATOM 3802 C CA . ASP A 1 473 ? 7.367 -21.562 -9.758 1 98.69 473 ASP A CA 1
ATOM 3803 C C . ASP A 1 473 ? 8.609 -21.359 -10.617 1 98.69 473 ASP A C 1
ATOM 3805 O O . ASP A 1 473 ? 9.391 -22.297 -10.812 1 98.69 473 ASP A O 1
ATOM 3809 N N . LEU A 1 474 ? 8.789 -20.125 -11.086 1 98.56 474 LEU A N 1
ATOM 3810 C CA . LEU A 1 474 ? 9.984 -19.859 -11.867 1 98.56 474 LEU A CA 1
ATOM 3811 C C . LEU A 1 474 ? 11.242 -20.094 -11.039 1 98.56 474 LEU A C 1
ATOM 3813 O O . LEU A 1 474 ? 12.227 -20.641 -11.539 1 98.56 474 LEU A O 1
ATOM 3817 N N . MET A 1 475 ? 11.18 -19.734 -9.766 1 98.44 475 MET A N 1
ATOM 3818 C CA . MET A 1 475 ? 12.336 -19.875 -8.891 1 98.44 475 MET A CA 1
ATOM 3819 C C . MET A 1 475 ? 12.625 -21.344 -8.602 1 98.44 475 MET A C 1
ATOM 3821 O O . MET A 1 475 ? 13.766 -21.797 -8.703 1 98.44 475 MET A O 1
ATOM 3825 N N . ARG A 1 476 ? 11.586 -22.109 -8.266 1 98.56 476 ARG A N 1
ATOM 3826 C CA . ARG A 1 476 ? 11.82 -23.5 -7.867 1 98.56 476 ARG A CA 1
ATOM 3827 C C . ARG A 1 476 ? 12.203 -24.359 -9.062 1 98.56 476 ARG A C 1
ATOM 3829 O O . ARG A 1 476 ? 12.898 -25.359 -8.914 1 98.56 476 ARG A O 1
ATOM 3836 N N . TRP A 1 477 ? 11.797 -23.969 -10.305 1 98.56 477 TRP A N 1
ATOM 3837 C CA . TRP A 1 477 ? 12.109 -24.719 -11.523 1 98.56 477 TRP A CA 1
ATOM 3838 C C . TRP A 1 477 ? 13.43 -24.25 -12.117 1 98.56 477 TRP A C 1
ATOM 3840 O O . TRP A 1 477 ? 13.875 -24.766 -13.148 1 98.56 477 TRP A O 1
ATOM 3850 N N . LYS A 1 478 ? 14.109 -23.203 -11.469 1 98.25 478 LYS A N 1
ATOM 3851 C CA . LYS A 1 478 ? 15.32 -22.578 -11.992 1 98.25 478 LYS A CA 1
ATOM 3852 C C . LYS A 1 478 ? 15.094 -22.047 -13.406 1 98.25 478 LYS A C 1
ATOM 3854 O O . LYS A 1 478 ? 15.883 -22.328 -14.312 1 98.25 478 LYS A O 1
ATOM 3859 N N . GLU A 1 479 ? 13.945 -21.406 -13.57 1 98.31 479 GLU A N 1
ATOM 3860 C CA . GLU A 1 479 ? 13.555 -20.844 -14.859 1 98.31 479 GLU A CA 1
ATOM 3861 C C . GLU A 1 479 ? 13.5 -19.328 -14.805 1 98.31 479 GLU A C 1
ATOM 3863 O O . GLU A 1 479 ? 12.609 -18.719 -15.398 1 98.31 479 GLU A O 1
ATOM 3868 N N . GLY A 1 480 ? 14.398 -18.656 -14.102 1 97.62 480 GLY A N 1
ATOM 3869 C CA . GLY A 1 480 ? 14.422 -17.203 -13.977 1 97.62 480 GLY A CA 1
ATOM 3870 C C . GLY A 1 480 ? 14.672 -16.484 -15.289 1 97.62 480 GLY A C 1
ATOM 3871 O O . GLY A 1 480 ? 14.242 -15.352 -15.477 1 97.62 480 GLY A O 1
ATOM 3872 N N . ALA A 1 481 ? 15.281 -17.125 -16.266 1 96.69 481 ALA A N 1
ATOM 3873 C CA . ALA A 1 481 ? 15.617 -16.547 -17.562 1 96.69 481 ALA A CA 1
ATOM 3874 C C . ALA A 1 481 ? 14.359 -16.156 -18.344 1 96.69 481 ALA A C 1
ATOM 3876 O O . ALA A 1 481 ? 14.414 -15.344 -19.266 1 96.69 481 ALA A O 1
ATOM 3877 N N . ALA A 1 482 ? 13.242 -16.75 -17.953 1 97.62 482 ALA A N 1
ATOM 3878 C CA . ALA A 1 482 ? 11.961 -16.406 -18.578 1 97.62 482 ALA A CA 1
ATOM 3879 C C . ALA A 1 482 ? 11.672 -14.914 -18.453 1 97.62 482 ALA A C 1
ATOM 3881 O O . ALA A 1 482 ? 11.031 -14.328 -19.312 1 97.62 482 ALA A O 1
ATOM 3882 N N . LEU A 1 483 ? 12.195 -14.281 -17.438 1 97.25 483 LEU A N 1
ATOM 3883 C CA . LEU A 1 483 ? 11.938 -12.875 -17.156 1 97.25 483 LEU A CA 1
ATOM 3884 C C . LEU A 1 483 ? 12.656 -11.984 -18.172 1 97.25 483 LEU A C 1
ATOM 3886 O O . LEU A 1 483 ? 12.344 -10.797 -18.297 1 97.25 483 LEU A O 1
ATOM 3890 N N . MET A 1 484 ? 13.586 -12.531 -18.922 1 96.44 484 MET A N 1
ATOM 3891 C CA . MET A 1 484 ? 14.367 -11.75 -19.875 1 96.44 484 MET A CA 1
ATOM 3892 C C . MET A 1 484 ? 13.789 -11.891 -21.281 1 96.44 484 MET A C 1
ATOM 3894 O O . MET A 1 484 ? 14.242 -11.219 -22.219 1 96.44 484 MET A O 1
ATOM 3898 N N . GLN A 1 485 ? 12.859 -12.742 -21.438 1 96.44 485 GLN A N 1
ATOM 3899 C CA . GLN A 1 485 ? 12.273 -12.93 -22.766 1 96.44 485 GLN A CA 1
ATOM 3900 C C . GLN A 1 485 ? 11.398 -11.734 -23.141 1 96.44 485 GLN A C 1
ATOM 3902 O O . GLN A 1 485 ? 10.859 -11.047 -22.281 1 96.44 485 GLN A O 1
ATOM 3907 N N . PRO A 1 486 ? 11.258 -11.477 -24.484 1 97.06 486 PRO A N 1
ATOM 3908 C CA . PRO A 1 486 ? 10.398 -10.375 -24.891 1 97.06 486 PRO A CA 1
ATOM 3909 C C . PRO A 1 486 ? 8.953 -10.547 -24.438 1 97.06 486 PRO A C 1
ATOM 3911 O O . PRO A 1 486 ? 8.422 -11.656 -24.453 1 97.06 486 PRO A O 1
ATOM 3914 N N . PHE A 1 487 ? 8.406 -9.477 -23.969 1 97.75 487 PHE A N 1
ATOM 3915 C CA . PHE A 1 487 ? 6.988 -9.453 -23.641 1 97.75 487 PHE A CA 1
ATOM 3916 C C . PHE A 1 487 ? 6.152 -9.109 -24.875 1 97.75 487 PHE A C 1
ATOM 3918 O O . PHE A 1 487 ? 6.113 -7.953 -25.297 1 97.75 487 PHE A O 1
ATOM 3925 N N . HIS A 1 488 ? 5.441 -10.094 -25.391 1 97.12 488 HIS A N 1
ATOM 3926 C CA . HIS A 1 488 ? 4.617 -9.914 -26.594 1 97.12 488 HIS A CA 1
ATOM 3927 C C . HIS A 1 488 ? 3.137 -9.836 -26.219 1 97.12 488 HIS A C 1
ATOM 3929 O O . HIS A 1 488 ? 2.695 -10.477 -25.266 1 97.12 488 HIS A O 1
ATOM 3935 N N . GLY A 1 489 ? 2.391 -9.031 -26.922 1 97.12 489 GLY A N 1
ATOM 3936 C CA . GLY A 1 489 ? 0.939 -8.977 -26.844 1 97.12 489 GLY A CA 1
ATOM 3937 C C . GLY A 1 489 ? 0.252 -9.422 -28.125 1 97.12 489 GLY A C 1
ATOM 3938 O O . GLY A 1 489 ? 0.774 -10.266 -28.859 1 97.12 489 GLY A O 1
ATOM 3939 N N . GLN A 1 490 ? -0.9 -8.93 -28.344 1 95.75 490 GLN A N 1
ATOM 3940 C CA . GLN A 1 490 ? -1.69 -9.273 -29.516 1 95.75 490 GLN A CA 1
ATOM 3941 C C . GLN A 1 490 ? -0.938 -8.945 -30.797 1 95.75 490 GLN A C 1
ATOM 3943 O O . GLN A 1 490 ? -0.071 -8.07 -30.812 1 95.75 490 GLN A O 1
ATOM 3948 N N . SER A 1 491 ? -1.298 -9.617 -31.828 1 94.69 491 SER A N 1
ATOM 3949 C CA . SER A 1 491 ? -0.627 -9.438 -33.094 1 94.69 491 SER A CA 1
ATOM 3950 C C . SER A 1 491 ? -1.45 -8.562 -34.031 1 94.69 491 SER A C 1
ATOM 3952 O O . SER A 1 491 ? -2.682 -8.594 -34 1 94.69 491 SER A O 1
ATOM 3954 N N . PHE A 1 492 ? -0.731 -7.809 -34.812 1 94.69 492 PHE A N 1
ATOM 3955 C CA . PHE A 1 492 ? -1.316 -7.008 -35.875 1 94.69 492 PHE A CA 1
ATOM 3956 C C . PHE A 1 492 ? -0.59 -7.254 -37.188 1 94.69 492 PHE A C 1
ATOM 3958 O O . PHE A 1 492 ? 0.641 -7.203 -37.25 1 94.69 492 PHE A O 1
ATOM 3965 N N . ASN A 1 493 ? -1.318 -7.484 -38.188 1 91.88 493 ASN A N 1
ATOM 3966 C CA . ASN A 1 493 ? -0.745 -7.785 -39.5 1 91.88 493 ASN A CA 1
ATOM 3967 C C . ASN A 1 493 ? -0.276 -6.52 -40.219 1 91.88 493 ASN A C 1
ATOM 3969 O O . ASN A 1 493 ? 0.202 -6.582 -41.344 1 91.88 493 ASN A O 1
ATOM 3973 N N . GLY A 1 494 ? -0.363 -5.344 -39.594 1 92.25 494 GLY A N 1
ATOM 3974 C CA . GLY A 1 494 ? 0.031 -4.059 -40.156 1 92.25 494 GLY A CA 1
ATOM 3975 C C . GLY A 1 494 ? -1.004 -2.973 -39.938 1 92.25 494 GLY A C 1
ATOM 3976 O O . GLY A 1 494 ? -1.924 -3.137 -39.125 1 92.25 494 GLY A O 1
ATOM 3977 N N . GLU A 1 495 ? -0.757 -1.854 -40.625 1 94.69 495 GLU A N 1
ATOM 3978 C CA . GLU A 1 495 ? -1.775 -0.808 -40.594 1 94.69 495 GLU A CA 1
ATOM 3979 C C . GLU A 1 495 ? -3.105 -1.314 -41.156 1 94.69 495 GLU A C 1
ATOM 3981 O O . GLU A 1 495 ? -3.131 -2.129 -42.062 1 94.69 495 GLU A O 1
ATOM 3986 N N . GLY A 1 496 ? -4.168 -0.827 -40.531 1 94.25 496 GLY A N 1
ATOM 3987 C CA . GLY A 1 496 ? -5.449 -1.257 -41.062 1 94.25 496 GLY A CA 1
ATOM 3988 C C . GLY A 1 496 ? -6.59 -1.118 -40.062 1 94.25 496 GLY A C 1
ATOM 3989 O O . GLY A 1 496 ? -6.414 -0.549 -39 1 94.25 496 GLY A O 1
ATOM 3990 N N . LEU A 1 497 ? -7.707 -1.521 -40.594 1 94.62 497 LEU A N 1
ATOM 3991 C CA . LEU A 1 497 ? -8.938 -1.541 -39.812 1 94.62 497 LEU A CA 1
ATOM 3992 C C . LEU A 1 497 ? -9.164 -2.918 -39.188 1 94.62 497 LEU A C 1
ATOM 3994 O O . LEU A 1 497 ? -9.133 -3.93 -39.906 1 94.62 497 LEU A O 1
ATOM 3998 N N . TYR A 1 498 ? -9.32 -2.969 -37.938 1 93.88 498 TYR A N 1
ATOM 3999 C CA . TYR A 1 498 ? -9.422 -4.254 -37.25 1 93.88 498 TYR A CA 1
ATOM 4000 C C . TYR A 1 498 ? -10.781 -4.406 -36.594 1 93.88 498 TYR A C 1
ATOM 4002 O O . TYR A 1 498 ? -11.242 -3.504 -35.875 1 93.88 498 TYR A O 1
ATOM 4010 N N . ASP A 1 499 ? -11.438 -5.488 -36.906 1 92.19 499 ASP A N 1
ATOM 4011 C CA . ASP A 1 499 ? -12.625 -5.961 -36.188 1 92.19 499 ASP A CA 1
ATOM 4012 C C . ASP A 1 499 ? -12.242 -6.898 -35.062 1 92.19 499 ASP A C 1
ATOM 4014 O O . ASP A 1 499 ? -11.93 -8.07 -35.281 1 92.19 499 ASP A O 1
ATOM 4018 N N . LEU A 1 500 ? -12.328 -6.402 -33.844 1 90.81 500 LEU A N 1
ATOM 4019 C CA . LEU A 1 500 ? -11.797 -7.148 -32.719 1 90.81 500 LEU A CA 1
ATOM 4020 C C . LEU A 1 500 ? -12.844 -8.102 -32.156 1 90.81 500 LEU A C 1
ATOM 4022 O O . LEU A 1 500 ? -12.508 -9.07 -31.453 1 90.81 500 LEU A O 1
ATOM 4026 N N . ASP A 1 501 ? -14.141 -7.887 -32.406 1 89.5 501 ASP A N 1
ATOM 4027 C CA . ASP A 1 501 ? -15.172 -8.68 -31.75 1 89.5 501 ASP A CA 1
ATOM 4028 C C . ASP A 1 501 ? -15.906 -9.562 -32.75 1 89.5 501 ASP A C 1
ATOM 4030 O O . ASP A 1 501 ? -16.812 -10.312 -32.406 1 89.5 501 ASP A O 1
ATOM 4034 N N . GLY A 1 502 ? -15.68 -9.445 -34.031 1 86.62 502 GLY A N 1
ATOM 4035 C CA . GLY A 1 502 ? -16.203 -10.328 -35.062 1 86.62 502 GLY A CA 1
ATOM 4036 C C . GLY A 1 502 ? -17.578 -9.914 -35.562 1 86.62 502 GLY A C 1
ATOM 4037 O O . GLY A 1 502 ? -18.297 -10.719 -36.156 1 86.62 502 GLY A O 1
ATOM 4038 N N . ASP A 1 503 ? -17.969 -8.672 -35.312 1 88.5 503 ASP A N 1
ATOM 4039 C CA . ASP A 1 503 ? -19.328 -8.273 -35.688 1 88.5 503 ASP A CA 1
ATOM 4040 C C . ASP A 1 503 ? -19.328 -7.574 -37.062 1 88.5 503 ASP A C 1
ATOM 4042 O O . ASP A 1 503 ? -20.375 -7.066 -37.5 1 88.5 503 ASP A O 1
ATOM 4046 N N . GLY A 1 504 ? -18.234 -7.426 -37.656 1 89.06 504 GLY A N 1
ATOM 4047 C CA . GLY A 1 504 ? -18.141 -6.863 -39 1 89.06 504 GLY A CA 1
ATOM 4048 C C . GLY A 1 504 ? -17.859 -5.371 -39 1 89.06 504 GLY A C 1
ATOM 4049 O O . GLY A 1 504 ? -17.672 -4.77 -40.062 1 89.06 504 GLY A O 1
ATOM 4050 N N . LYS A 1 505 ? -17.781 -4.75 -37.875 1 91.44 505 LYS A N 1
ATOM 4051 C CA . LYS A 1 505 ? -17.484 -3.328 -37.75 1 91.44 505 LYS A CA 1
ATOM 4052 C C . LYS A 1 505 ? -16.062 -3.104 -37.25 1 91.44 505 LYS A C 1
ATOM 4054 O O . LYS A 1 505 ? -15.516 -3.953 -36.531 1 91.44 505 LYS A O 1
ATOM 4059 N N . THR A 1 506 ? -15.562 -1.928 -37.594 1 93.69 506 THR A N 1
ATOM 4060 C CA . THR A 1 506 ? -14.203 -1.594 -37.156 1 93.69 506 THR A CA 1
ATOM 4061 C C . THR A 1 506 ? -14.195 -1.115 -35.719 1 93.69 506 THR A C 1
ATOM 4063 O O . THR A 1 506 ? -14.891 -0.152 -35.375 1 93.69 506 THR A O 1
ATOM 4066 N N . ASP A 1 507 ? -13.43 -1.78 -34.938 1 94 507 ASP A N 1
ATOM 4067 C CA . ASP A 1 507 ? -13.305 -1.396 -33.531 1 94 507 ASP A CA 1
ATOM 4068 C C . ASP A 1 507 ? -12.023 -0.604 -33.281 1 94 507 ASP A C 1
ATOM 4070 O O . ASP A 1 507 ? -11.953 0.199 -32.344 1 94 507 ASP A O 1
ATOM 4074 N N . LEU A 1 508 ? -11 -0.875 -34.094 1 95.44 508 LEU A N 1
ATOM 4075 C CA . LEU A 1 508 ? -9.664 -0.328 -33.875 1 95.44 508 LEU A CA 1
ATOM 4076 C C . LEU A 1 508 ? -9 0.027 -35.188 1 95.44 508 LEU A C 1
ATOM 4078 O O . LEU A 1 508 ? -9.062 -0.748 -36.156 1 95.44 508 LEU A O 1
ATOM 4082 N N . VAL A 1 509 ? -8.477 1.191 -35.219 1 96.06 509 VAL A N 1
ATOM 4083 C CA . VAL A 1 509 ? -7.656 1.63 -36.344 1 96.06 509 VAL A CA 1
ATOM 4084 C C . VAL A 1 509 ? -6.184 1.659 -35.938 1 96.06 509 VAL A C 1
ATOM 4086 O O . VAL A 1 509 ? -5.805 2.377 -35 1 96.06 509 VAL A O 1
ATOM 4089 N N . VAL A 1 510 ? -5.402 0.849 -36.594 1 96.31 510 VAL A N 1
ATOM 4090 C CA . VAL A 1 510 ? -3.949 0.895 -36.438 1 96.31 510 VAL A CA 1
ATOM 4091 C C . VAL A 1 510 ? -3.332 1.641 -37.625 1 96.31 510 VAL A C 1
ATOM 4093 O O . VAL A 1 510 ? -3.572 1.291 -38.781 1 96.31 510 VAL A O 1
ATOM 4096 N N . TRP A 1 511 ? -2.598 2.695 -37.219 1 95.75 511 TRP A N 1
ATOM 4097 C CA . TRP A 1 511 ? -2.08 3.535 -38.281 1 95.75 511 TRP A CA 1
ATOM 4098 C C . TRP A 1 511 ? -0.653 3.984 -38 1 95.75 511 TRP A C 1
ATOM 4100 O O . TRP A 1 511 ? -0.177 3.846 -36.875 1 95.75 511 TRP A O 1
ATOM 4110 N N . LYS A 1 512 ? 0.115 4.457 -39.062 1 92.88 512 LYS A N 1
ATOM 4111 C CA . LYS A 1 512 ? 1.48 4.945 -38.875 1 92.88 512 LYS A CA 1
ATOM 4112 C C . LYS A 1 512 ? 1.618 6.383 -39.375 1 92.88 512 LYS A C 1
ATOM 4114 O O . LYS A 1 512 ? 2.016 7.27 -38.625 1 92.88 512 LYS A O 1
ATOM 4119 N N . THR A 1 513 ? 1.245 6.637 -40.656 1 90.94 513 THR A N 1
ATOM 4120 C CA . THR A 1 513 ? 1.454 7.945 -41.25 1 90.94 513 THR A CA 1
ATOM 4121 C C . THR A 1 513 ? 0.122 8.656 -41.469 1 90.94 513 THR A C 1
ATOM 4123 O O . THR A 1 513 ? -0.042 9.812 -41.094 1 90.94 513 THR A O 1
ATOM 4126 N N . THR A 1 514 ? -0.823 7.93 -42.125 1 90 514 THR A N 1
ATOM 4127 C CA . THR A 1 514 ? -2.127 8.516 -42.406 1 90 514 THR A CA 1
ATOM 4128 C C . THR A 1 514 ? -3.211 7.875 -41.562 1 90 514 THR A C 1
ATOM 4130 O O . THR A 1 514 ? -3.35 6.652 -41.531 1 90 514 THR A O 1
ATOM 4133 N N . ARG A 1 515 ? -3.953 8.68 -40.875 1 90 515 ARG A N 1
ATOM 4134 C CA . ARG A 1 515 ? -4.988 8.219 -39.969 1 90 515 ARG A CA 1
ATOM 4135 C C . ARG A 1 515 ? -6.352 8.18 -40.656 1 90 515 ARG A C 1
ATOM 4137 O O . ARG A 1 515 ? -6.973 9.227 -40.844 1 90 515 ARG A O 1
ATOM 4144 N N . PRO A 1 516 ? -6.867 7.062 -41 1 90.06 516 PRO A N 1
ATOM 4145 C CA . PRO A 1 516 ? -8.234 6.996 -41.531 1 90.06 516 PRO A CA 1
ATOM 4146 C C . PRO A 1 516 ? -9.281 7.414 -40.5 1 90.06 516 PRO A C 1
ATOM 4148 O O . PRO A 1 516 ? -9.125 7.133 -39.281 1 90.06 516 PRO A O 1
ATOM 4151 N N . LEU A 1 517 ? -10.328 8.062 -40.875 1 88.44 517 LEU A N 1
ATOM 4152 C CA . LEU A 1 517 ? -11.391 8.477 -39.969 1 88.44 517 LEU A CA 1
ATOM 4153 C C . LEU A 1 517 ? -12.508 7.438 -39.906 1 88.44 517 LEU A C 1
ATOM 4155 O O . LEU A 1 517 ? -13.141 7.156 -40.938 1 88.44 517 LEU A O 1
ATOM 4159 N N . VAL A 1 518 ? -12.586 6.762 -38.875 1 89.06 518 VAL A N 1
ATOM 4160 C CA . VAL A 1 518 ? -13.641 5.785 -38.625 1 89.06 518 VAL A CA 1
ATOM 4161 C C . VAL A 1 518 ? -14.367 6.125 -37.344 1 89.06 518 VAL A C 1
ATOM 4163 O O . VAL A 1 518 ? -13.766 6.133 -36.25 1 89.06 518 VAL A O 1
ATOM 4166 N N . PHE A 1 519 ? -15.664 6.324 -37.406 1 85.12 519 PHE A N 1
ATOM 4167 C CA . PHE A 1 519 ? -16.453 6.742 -36.25 1 85.12 519 PHE A CA 1
ATOM 4168 C C . PHE A 1 519 ? -16.578 5.613 -35.219 1 85.12 519 PHE A C 1
ATOM 4170 O O . PHE A 1 519 ? -16.844 4.469 -35.594 1 85.12 519 PHE A O 1
ATOM 4177 N N . GLY A 1 520 ? -16.312 5.918 -33.969 1 84.38 520 GLY A N 1
ATOM 4178 C CA . GLY A 1 520 ? -16.531 4.977 -32.875 1 84.38 520 GLY A CA 1
ATOM 4179 C C . GLY A 1 520 ? -15.352 4.047 -32.656 1 84.38 520 GLY A C 1
ATOM 4180 O O . GLY A 1 520 ? -15.336 3.266 -31.719 1 84.38 520 GLY A O 1
ATOM 4181 N N . ALA A 1 521 ? -14.344 4.102 -33.562 1 91.62 521 ALA A N 1
ATOM 4182 C CA . ALA A 1 521 ? -13.188 3.213 -33.438 1 91.62 521 ALA A CA 1
ATOM 4183 C C . ALA A 1 521 ? -12.117 3.82 -32.562 1 91.62 521 ALA A C 1
ATOM 4185 O O . ALA A 1 521 ? -12.031 5.043 -32.406 1 91.62 521 ALA A O 1
ATOM 4186 N N . GLU A 1 522 ? -11.391 2.959 -31.859 1 93.38 522 GLU A N 1
ATOM 4187 C CA . GLU A 1 522 ? -10.172 3.369 -31.172 1 93.38 522 GLU A CA 1
ATOM 4188 C C . GLU A 1 522 ? -9 3.479 -32.156 1 93.38 522 GLU A C 1
ATOM 4190 O O . GLU A 1 522 ? -9.008 2.861 -33.219 1 93.38 522 GLU A O 1
ATOM 4195 N N . TYR A 1 523 ? -8.055 4.316 -31.812 1 92.5 523 TYR A N 1
ATOM 4196 C CA . TYR A 1 523 ? -6.91 4.551 -32.688 1 92.5 523 TYR A CA 1
ATOM 4197 C C . TYR A 1 523 ? -5.602 4.258 -31.969 1 92.5 523 TYR A C 1
ATOM 4199 O O . TYR A 1 523 ? -5.418 4.648 -30.812 1 92.5 523 TYR A O 1
ATOM 4207 N N . LEU A 1 524 ? -4.73 3.541 -32.625 1 95.25 524 LEU A N 1
ATOM 4208 C CA . LEU A 1 524 ? -3.371 3.289 -32.156 1 95.25 524 LEU A CA 1
ATOM 4209 C C . LEU A 1 524 ? -2.354 3.611 -33.25 1 95.25 524 LEU A C 1
ATOM 4211 O O . LEU A 1 524 ? -2.424 3.062 -34.344 1 95.25 524 LEU A O 1
ATOM 4215 N N . GLN A 1 525 ? -1.452 4.469 -32.906 1 94.5 525 GLN A N 1
ATOM 4216 C CA . GLN A 1 525 ? -0.411 4.828 -33.875 1 94.5 525 GLN A CA 1
ATOM 4217 C C . GLN A 1 525 ? 0.858 4.012 -33.625 1 94.5 525 GLN A C 1
ATOM 4219 O O . GLN A 1 525 ? 1.391 3.99 -32.531 1 94.5 525 GLN A O 1
ATOM 4224 N N . ILE A 1 526 ? 1.368 3.383 -34.719 1 94.31 526 ILE A N 1
ATOM 4225 C CA . ILE A 1 526 ? 2.615 2.629 -34.656 1 94.31 526 ILE A CA 1
ATOM 4226 C C . ILE A 1 526 ? 3.783 3.584 -34.438 1 94.31 526 ILE A C 1
ATOM 4228 O O . ILE A 1 526 ? 3.918 4.594 -35.125 1 94.31 526 ILE A O 1
ATOM 4232 N N . GLY A 1 527 ? 4.57 3.268 -33.438 1 90.69 527 GLY A N 1
ATOM 4233 C CA . GLY A 1 527 ? 5.734 4.082 -33.125 1 90.69 527 GLY A CA 1
ATOM 4234 C C . GLY A 1 527 ? 5.469 5.125 -32.062 1 90.69 527 GLY A C 1
ATOM 4235 O O . GLY A 1 527 ? 6.402 5.699 -31.484 1 90.69 527 GLY A O 1
ATOM 4236 N N . LYS A 1 528 ? 4.238 5.371 -31.812 1 87.75 528 LYS A N 1
ATOM 4237 C CA . LYS A 1 528 ? 3.883 6.336 -30.781 1 87.75 528 LYS A CA 1
ATOM 4238 C C . LYS A 1 528 ? 3.105 5.668 -29.656 1 87.75 528 LYS A C 1
ATOM 4240 O O . LYS A 1 528 ? 3.557 5.656 -28.5 1 87.75 528 LYS A O 1
ATOM 4245 N N . ASP A 1 529 ? 1.984 5.008 -30.031 1 89.31 529 ASP A N 1
ATOM 4246 C CA . ASP A 1 529 ? 1.134 4.355 -29.047 1 89.31 529 ASP A CA 1
ATOM 4247 C C . ASP A 1 529 ? 1.58 2.918 -28.797 1 89.31 529 ASP A C 1
ATOM 4249 O O . ASP A 1 529 ? 1.427 2.396 -27.688 1 89.31 529 ASP A O 1
ATOM 4253 N N . ILE A 1 530 ? 2.082 2.285 -29.859 1 94.62 530 ILE A N 1
ATOM 4254 C CA . ILE A 1 530 ? 2.441 0.876 -29.75 1 94.62 530 ILE A CA 1
ATOM 4255 C C . ILE A 1 530 ? 3.742 0.616 -30.516 1 94.62 530 ILE A C 1
ATOM 4257 O O . ILE A 1 530 ? 4.098 1.367 -31.422 1 94.62 530 ILE A O 1
ATOM 4261 N N . THR A 1 531 ? 4.48 -0.372 -30.125 1 95.75 531 THR A N 1
ATOM 4262 C CA . THR A 1 531 ? 5.637 -0.941 -30.812 1 95.75 531 THR A CA 1
ATOM 4263 C C . THR A 1 531 ? 5.344 -2.367 -31.281 1 95.75 531 THR A C 1
ATOM 4265 O O . THR A 1 531 ? 4.871 -3.193 -30.484 1 95.75 531 THR A O 1
ATOM 4268 N N . LEU A 1 532 ? 5.574 -2.607 -32.562 1 96.06 532 LEU A N 1
ATOM 4269 C CA . LEU A 1 532 ? 5.352 -3.938 -33.094 1 96.06 532 LEU A CA 1
ATOM 4270 C C . LEU A 1 532 ? 6.676 -4.66 -33.344 1 96.06 532 LEU A C 1
ATOM 4272 O O . LEU A 1 532 ? 7.676 -4.035 -33.688 1 96.06 532 LEU A O 1
ATOM 4276 N N . SER A 1 533 ? 6.715 -5.941 -33.156 1 95.12 533 SER A N 1
ATOM 4277 C CA . SER A 1 533 ? 7.926 -6.754 -33.094 1 95.12 533 SER A CA 1
ATOM 4278 C C . SER A 1 533 ? 8.648 -6.73 -34.438 1 95.12 533 SER A C 1
ATOM 4280 O O . SER A 1 533 ? 9.852 -6.984 -34.5 1 95.12 533 SER A O 1
ATOM 4282 N N . GLN A 1 534 ? 7.957 -6.484 -35.531 1 94.31 534 GLN A N 1
ATOM 4283 C CA . GLN A 1 534 ? 8.562 -6.371 -36.844 1 94.31 534 GLN A CA 1
ATOM 4284 C C . GLN A 1 534 ? 8.398 -4.965 -37.406 1 94.31 534 GLN A C 1
ATOM 4286 O O . GLN A 1 534 ? 8.148 -4.793 -38.625 1 94.31 534 GLN A O 1
ATOM 4291 N N . GLU A 1 535 ? 8.375 -3.98 -36.625 1 93.25 535 GLU A N 1
ATOM 4292 C CA . GLU A 1 535 ? 8.367 -2.549 -36.906 1 93.25 535 GLU A CA 1
ATOM 4293 C C . GLU A 1 535 ? 7.016 -2.107 -37.469 1 93.25 535 GLU A C 1
ATOM 4295 O O . GLU A 1 535 ? 6.418 -1.147 -36.969 1 93.25 535 GLU A O 1
ATOM 4300 N N . THR A 1 536 ? 6.574 -2.822 -38.531 1 94.5 536 THR A N 1
ATOM 4301 C CA . THR A 1 536 ? 5.332 -2.379 -39.156 1 94.5 536 THR A CA 1
ATOM 4302 C C . THR A 1 536 ? 4.223 -3.406 -38.938 1 94.5 536 THR A C 1
ATOM 4304 O O . THR A 1 536 ? 3.049 -3.117 -39.156 1 94.5 536 THR A O 1
ATOM 4307 N N . HIS A 1 537 ? 4.574 -4.574 -38.531 1 93.94 537 HIS A N 1
ATOM 4308 C CA . HIS A 1 537 ? 3.643 -5.656 -38.25 1 93.94 537 HIS A CA 1
ATOM 4309 C C . HIS A 1 537 ? 4.207 -6.586 -37.188 1 93.94 537 HIS A C 1
ATOM 4311 O O . HIS A 1 537 ? 5.324 -6.383 -36.688 1 93.94 537 HIS A O 1
ATOM 4317 N N . GLY A 1 538 ? 3.354 -7.578 -36.719 1 94.38 538 GLY A N 1
ATOM 4318 C CA . GLY A 1 538 ? 3.781 -8.523 -35.719 1 94.38 538 GLY A CA 1
ATOM 4319 C C . GLY A 1 538 ? 3.082 -8.336 -34.375 1 94.38 538 GLY A C 1
ATOM 4320 O O . GLY A 1 538 ? 1.989 -7.762 -34.344 1 94.38 538 GLY A O 1
ATOM 4321 N N . CYS A 1 539 ? 3.73 -8.859 -33.375 1 95.38 539 CYS A N 1
ATOM 4322 C CA . CYS A 1 539 ? 3.164 -8.773 -32.031 1 95.38 539 CYS A CA 1
ATOM 4323 C C . CYS A 1 539 ? 3.479 -7.43 -31.391 1 95.38 539 CYS A C 1
ATOM 4325 O O . CYS A 1 539 ? 4.52 -6.832 -31.656 1 95.38 539 CYS A O 1
ATOM 4327 N N . LEU A 1 540 ? 2.521 -6.984 -30.578 1 96.31 540 LEU A N 1
ATOM 4328 C CA . LEU A 1 540 ? 2.877 -5.883 -29.688 1 96.31 540 LEU A CA 1
ATOM 4329 C C . LEU A 1 540 ? 4.125 -6.223 -28.875 1 96.31 540 LEU A C 1
ATOM 4331 O O . LEU A 1 540 ? 4.27 -7.352 -28.406 1 96.31 540 LEU A O 1
ATOM 4335 N N . LEU A 1 541 ? 5.023 -5.344 -28.812 1 96.94 541 LEU A N 1
ATOM 4336 C CA . LEU A 1 541 ? 6.207 -5.461 -27.969 1 96.94 541 LEU A CA 1
ATOM 4337 C C . LEU A 1 541 ? 6.145 -4.488 -26.797 1 96.94 541 LEU A C 1
ATOM 4339 O O . LEU A 1 541 ? 6.188 -3.27 -27 1 96.94 541 LEU A O 1
ATOM 4343 N N . ILE A 1 542 ? 6.02 -4.992 -25.594 1 96.56 542 ILE A N 1
ATOM 4344 C CA . ILE A 1 542 ? 5.887 -4.176 -24.391 1 96.56 542 ILE A CA 1
ATOM 4345 C C . ILE A 1 542 ? 7.207 -4.172 -23.625 1 96.56 542 ILE A C 1
ATOM 4347 O O . ILE A 1 542 ? 7.844 -5.215 -23.469 1 96.56 542 ILE A O 1
ATOM 4351 N N . HIS A 1 543 ? 7.625 -3.012 -23.141 1 94.06 543 HIS A N 1
ATOM 4352 C CA . HIS A 1 543 ? 8.859 -2.805 -22.391 1 94.06 543 HIS A CA 1
ATOM 4353 C C . HIS A 1 543 ? 10.078 -3.225 -23.219 1 94.06 543 HIS A C 1
ATOM 4355 O O . HIS A 1 543 ? 11.016 -3.814 -22.672 1 94.06 543 HIS A O 1
ATOM 4361 N N . GLY A 1 544 ? 10.008 -3.133 -24.484 1 94.25 544 GLY A N 1
ATOM 4362 C CA . GLY A 1 544 ? 11.094 -3.447 -25.406 1 94.25 544 GLY A CA 1
ATOM 4363 C C . GLY A 1 544 ? 10.992 -2.713 -26.719 1 94.25 544 GLY A C 1
ATOM 4364 O O . GLY A 1 544 ? 10.039 -1.973 -26.953 1 94.25 544 GLY A O 1
ATOM 4365 N N . SER A 1 545 ? 12.062 -2.855 -27.516 1 93.94 545 SER A N 1
ATOM 4366 C CA . SER A 1 545 ? 12.125 -2.326 -28.875 1 93.94 545 SER A CA 1
ATOM 4367 C C . SER A 1 545 ? 12.547 -3.4 -29.875 1 93.94 545 SER A C 1
ATOM 4369 O O . SER A 1 545 ? 12.938 -4.5 -29.484 1 93.94 545 SER A O 1
ATOM 4371 N N . VAL A 1 546 ? 12.352 -3.039 -31.078 1 93.5 546 VAL A N 1
ATOM 4372 C CA . VAL A 1 546 ? 12.711 -3.986 -32.125 1 93.5 546 VAL A CA 1
ATOM 4373 C C . VAL A 1 546 ? 14.188 -4.355 -32 1 93.5 546 VAL A C 1
ATOM 4375 O O . VAL A 1 546 ? 14.562 -5.523 -32.156 1 93.5 546 VAL A O 1
ATOM 4378 N N . ASP A 1 547 ? 15.023 -3.371 -31.641 1 94.06 547 ASP A N 1
ATOM 4379 C CA . ASP A 1 547 ? 16.469 -3.582 -31.547 1 94.06 547 ASP A CA 1
ATOM 4380 C C . ASP A 1 547 ? 16.859 -4.215 -30.219 1 94.06 547 ASP A C 1
ATOM 4382 O O . ASP A 1 547 ? 17.922 -4.82 -30.094 1 94.06 547 ASP A O 1
ATOM 4386 N N . ASN A 1 548 ? 16.016 -4.082 -29.234 1 94.94 548 ASN A N 1
ATOM 4387 C CA . ASN A 1 548 ? 16.219 -4.641 -27.906 1 94.94 548 ASN A CA 1
ATOM 4388 C C . ASN A 1 548 ? 14.922 -5.191 -27.328 1 94.94 548 ASN A C 1
ATOM 4390 O O . ASN A 1 548 ? 14.352 -4.605 -26.406 1 94.94 548 ASN A O 1
ATOM 4394 N N . PRO A 1 549 ? 14.5 -6.328 -27.781 1 94.06 549 PRO A N 1
ATOM 4395 C CA . PRO A 1 549 ? 13.172 -6.844 -27.469 1 94.06 549 PRO A CA 1
ATOM 4396 C C . PRO A 1 549 ? 12.984 -7.102 -25.969 1 94.06 549 PRO A C 1
ATOM 4398 O O . PRO A 1 549 ? 11.852 -7.078 -25.469 1 94.06 549 PRO A O 1
ATOM 4401 N N . SER A 1 550 ? 14.031 -7.324 -25.188 1 93.38 550 SER A N 1
ATOM 4402 C CA . SER A 1 550 ? 13.922 -7.578 -23.75 1 93.38 550 SER A CA 1
ATOM 4403 C C . SER A 1 550 ? 13.836 -6.273 -22.969 1 93.38 550 SER A C 1
ATOM 4405 O O . SER A 1 550 ? 13.477 -6.277 -21.797 1 93.38 550 SER A O 1
ATOM 4407 N N . GLY A 1 551 ? 14.117 -5.152 -23.594 1 92.25 551 GLY A N 1
ATOM 4408 C CA . GLY A 1 551 ? 14.086 -3.85 -22.953 1 92.25 551 GLY A CA 1
ATOM 4409 C C . GLY A 1 551 ? 15.195 -3.66 -21.938 1 92.25 551 GLY A C 1
ATOM 4410 O O . GLY A 1 551 ? 15.039 -2.891 -20.984 1 92.25 551 GLY A O 1
ATOM 4411 N N . GLY A 1 552 ? 16.203 -4.453 -21.984 1 92.75 552 GLY A N 1
ATOM 4412 C CA . GLY A 1 552 ? 17.328 -4.301 -21.094 1 92.75 552 GLY A CA 1
ATOM 4413 C C . GLY A 1 552 ? 17.156 -5.059 -19.781 1 92.75 552 GLY A C 1
ATOM 4414 O O . GLY A 1 552 ? 17.969 -4.906 -18.859 1 92.75 552 GLY A O 1
ATOM 4415 N N . ARG A 1 553 ? 16.109 -5.82 -19.641 1 95 553 ARG A N 1
ATOM 4416 C CA . ARG A 1 553 ? 15.922 -6.633 -18.438 1 95 553 ARG A CA 1
ATOM 4417 C C . ARG A 1 553 ? 17.031 -7.66 -18.297 1 95 553 ARG A C 1
ATOM 4419 O O . ARG A 1 553 ? 17.562 -8.156 -19.281 1 95 553 ARG A O 1
ATOM 4426 N N . THR A 1 554 ? 17.375 -7.941 -17.016 1 95.56 554 THR A N 1
ATOM 4427 C CA . THR A 1 554 ? 18.453 -8.891 -16.75 1 95.56 554 THR A CA 1
ATOM 4428 C C . THR A 1 554 ? 18.047 -9.867 -15.648 1 95.56 554 THR A C 1
ATOM 4430 O O . THR A 1 554 ? 17.156 -9.57 -14.844 1 95.56 554 THR A O 1
ATOM 4433 N N . PHE A 1 555 ? 18.641 -11.023 -15.742 1 97.19 555 PHE A N 1
ATOM 4434 C CA . PHE A 1 555 ? 18.531 -12.039 -14.703 1 97.19 555 PHE A CA 1
ATOM 4435 C C . PHE A 1 555 ? 19.828 -12.82 -14.555 1 97.19 555 PHE A C 1
ATOM 4437 O O . PHE A 1 555 ? 20.234 -13.523 -15.484 1 97.19 555 PHE A O 1
ATOM 4444 N N . ARG A 1 556 ? 20.422 -12.68 -13.383 1 96.75 556 ARG A N 1
ATOM 4445 C CA . ARG A 1 556 ? 21.656 -13.414 -13.117 1 96.75 556 ARG A CA 1
ATOM 4446 C C . ARG A 1 556 ? 21.359 -14.789 -12.539 1 96.75 556 ARG A C 1
ATOM 4448 O O . ARG A 1 556 ? 20.906 -14.906 -11.398 1 96.75 556 ARG A O 1
ATOM 4455 N N . GLU A 1 557 ? 21.734 -15.836 -13.289 1 96.5 557 GLU A N 1
ATOM 4456 C CA . GLU A 1 557 ? 21.453 -17.219 -12.922 1 96.5 557 GLU A CA 1
ATOM 4457 C C . GLU A 1 557 ? 22.188 -17.609 -11.641 1 96.5 557 GLU A C 1
ATOM 4459 O O . GLU A 1 557 ? 21.734 -18.5 -10.914 1 96.5 557 GLU A O 1
ATOM 4464 N N . ASP A 1 558 ? 23.203 -17 -11.32 1 95.88 558 ASP A N 1
ATOM 4465 C CA . ASP A 1 558 ? 24.016 -17.375 -10.172 1 95.88 558 ASP A CA 1
ATOM 4466 C C . ASP A 1 558 ? 23.641 -16.531 -8.945 1 95.88 558 ASP A C 1
ATOM 4468 O O . ASP A 1 558 ? 24.203 -16.719 -7.863 1 95.88 558 ASP A O 1
ATOM 4472 N N . ARG A 1 559 ? 22.625 -15.648 -9.016 1 96.44 559 ARG A N 1
ATOM 4473 C CA . ARG A 1 559 ? 22.406 -14.68 -7.949 1 96.44 559 ARG A CA 1
ATOM 4474 C C . ARG A 1 559 ? 20.922 -14.469 -7.676 1 96.44 559 ARG A C 1
ATOM 4476 O O . ARG A 1 559 ? 20.484 -14.5 -6.523 1 96.44 559 ARG A O 1
ATOM 4483 N N . ASP A 1 560 ? 20.125 -14.312 -8.727 1 97.44 560 ASP A N 1
ATOM 4484 C CA . ASP A 1 560 ? 18.844 -13.617 -8.617 1 97.44 560 ASP A CA 1
ATOM 4485 C C . ASP A 1 560 ? 17.75 -14.562 -8.148 1 97.44 560 ASP A C 1
ATOM 4487 O O . ASP A 1 560 ? 16.594 -14.156 -8 1 97.44 560 ASP A O 1
ATOM 4491 N N . TYR A 1 561 ? 18.109 -15.812 -7.801 1 98.19 561 TYR A N 1
ATOM 4492 C CA . TYR A 1 561 ? 17.125 -16.75 -7.281 1 98.19 561 TYR A CA 1
ATOM 4493 C C . TYR A 1 561 ? 16.844 -16.5 -5.805 1 98.19 561 TYR A C 1
ATOM 4495 O O . TYR A 1 561 ? 15.859 -16.984 -5.254 1 98.19 561 TYR A O 1
ATOM 4503 N N . LEU A 1 562 ? 17.781 -15.773 -5.156 1 97.69 562 LEU A N 1
ATOM 4504 C CA . LEU A 1 562 ? 17.609 -15.359 -3.77 1 97.69 562 LEU A CA 1
ATOM 4505 C C . LEU A 1 562 ? 17.781 -13.852 -3.621 1 97.69 562 LEU A C 1
ATOM 4507 O O . LEU A 1 562 ? 18.516 -13.234 -4.398 1 97.69 562 LEU A O 1
ATOM 4511 N N . TYR A 1 563 ? 17.188 -13.273 -2.656 1 97.06 563 TYR A N 1
ATOM 4512 C CA . TYR A 1 563 ? 17.344 -11.859 -2.322 1 97.06 563 TYR A CA 1
ATOM 4513 C C . TYR A 1 563 ? 18.547 -11.641 -1.408 1 97.06 563 TYR A C 1
ATOM 4515 O O . TYR A 1 563 ? 18.969 -12.555 -0.694 1 97.06 563 TYR A O 1
ATOM 4523 N N . PRO A 1 564 ? 19.094 -10.484 -1.44 1 95.75 564 PRO A N 1
ATOM 4524 C CA . PRO A 1 564 ? 20.188 -10.195 -0.508 1 95.75 564 PRO A CA 1
ATOM 4525 C C . PRO A 1 564 ? 19.703 -10.008 0.928 1 95.75 564 PRO A C 1
ATOM 4527 O O . PRO A 1 564 ? 18.578 -9.57 1.151 1 95.75 564 PRO A O 1
ATOM 4530 N N . ILE A 1 565 ? 20.547 -10.367 1.841 1 94.06 565 ILE A N 1
ATOM 4531 C CA . ILE A 1 565 ? 20.297 -10.07 3.248 1 94.06 565 ILE A CA 1
ATOM 4532 C C . ILE A 1 565 ? 20.562 -8.586 3.51 1 94.06 565 ILE A C 1
ATOM 4534 O O . ILE A 1 565 ? 21.562 -8.031 3.041 1 94.06 565 ILE A O 1
ATOM 4538 N N . PRO A 1 566 ? 19.688 -7.922 4.215 1 89.5 566 PRO A N 1
ATOM 4539 C CA . PRO A 1 566 ? 19.875 -6.488 4.449 1 89.5 566 PRO A CA 1
ATOM 4540 C C . PRO A 1 566 ? 21.188 -6.176 5.188 1 89.5 566 PRO A C 1
ATOM 4542 O O . PRO A 1 566 ? 21.516 -6.852 6.16 1 89.5 566 PRO A O 1
ATOM 4545 N N . VAL A 1 567 ? 21.844 -5.164 4.766 1 87.25 567 VAL A N 1
ATOM 4546 C CA . VAL A 1 567 ? 23.172 -4.793 5.246 1 87.25 567 VAL A CA 1
ATOM 4547 C C . VAL A 1 567 ? 23.125 -4.512 6.746 1 87.25 567 VAL A C 1
ATOM 4549 O O . VAL A 1 567 ? 24 -4.953 7.496 1 87.25 567 VAL A O 1
ATOM 4552 N N . ASN A 1 568 ? 22.125 -3.84 7.184 1 83.12 568 ASN A N 1
ATOM 4553 C CA . ASN A 1 568 ? 22.062 -3.416 8.578 1 83.12 568 ASN A CA 1
ATOM 4554 C C . ASN A 1 568 ? 21.906 -4.605 9.516 1 83.12 568 ASN A C 1
ATOM 4556 O O . ASN A 1 568 ? 22.406 -4.59 10.641 1 83.12 568 ASN A O 1
ATOM 4560 N N . ASP A 1 569 ? 21.188 -5.582 9.086 1 85.31 569 ASP A N 1
ATOM 4561 C CA . ASP A 1 569 ? 21.031 -6.781 9.906 1 85.31 569 ASP A CA 1
ATOM 4562 C C . ASP A 1 569 ? 22.328 -7.57 9.977 1 85.31 569 ASP A C 1
ATOM 4564 O O . ASP A 1 569 ? 22.625 -8.211 10.992 1 85.31 569 ASP A O 1
ATOM 4568 N N . ARG A 1 570 ? 23.062 -7.535 8.93 1 88.06 570 ARG A N 1
ATOM 4569 C CA . ARG A 1 570 ? 24.375 -8.172 8.953 1 88.06 570 ARG A CA 1
ATOM 4570 C C . ARG A 1 570 ? 25.328 -7.438 9.891 1 88.06 570 ARG A C 1
ATOM 4572 O O . ARG A 1 570 ? 26.078 -8.062 10.641 1 88.06 570 ARG A O 1
ATOM 4579 N N . ILE A 1 571 ? 25.234 -6.148 9.859 1 82.31 571 ILE A N 1
ATOM 4580 C CA . ILE A 1 571 ? 26.062 -5.332 10.742 1 82.31 571 ILE A CA 1
ATOM 4581 C C . ILE A 1 571 ? 25.656 -5.562 12.195 1 82.31 571 ILE A C 1
ATOM 4583 O O . ILE A 1 571 ? 26.516 -5.715 13.07 1 82.31 571 ILE A O 1
ATOM 4587 N N . LEU A 1 572 ? 24.344 -5.609 12.438 1 79.25 572 LEU A N 1
ATOM 4588 C CA . LEU A 1 572 ? 23.812 -5.781 13.789 1 79.25 572 LEU A CA 1
ATOM 4589 C C . LEU A 1 572 ? 24.312 -7.086 14.398 1 79.25 572 LEU A C 1
ATOM 4591 O O . LEU A 1 572 ? 24.406 -7.207 15.625 1 79.25 572 LEU A O 1
ATOM 4595 N N . THR A 1 573 ? 24.609 -8.055 13.586 1 81.38 573 THR A N 1
ATOM 4596 C CA . THR A 1 573 ? 25.062 -9.352 14.07 1 81.38 573 THR A CA 1
ATOM 4597 C C . THR A 1 573 ? 26.578 -9.453 14 1 81.38 573 THR A C 1
ATOM 4599 O O . THR A 1 573 ? 27.141 -10.547 14.055 1 81.38 573 THR A O 1
ATOM 4602 N N . ASN A 1 574 ? 27.188 -8.344 13.82 1 76.94 574 ASN A N 1
ATOM 4603 C CA . ASN A 1 574 ? 28.641 -8.25 13.742 1 76.94 574 ASN A CA 1
ATOM 4604 C C . ASN A 1 574 ? 29.203 -9.164 12.648 1 76.94 574 ASN A C 1
ATOM 4606 O O . ASN A 1 574 ? 30.203 -9.844 12.859 1 76.94 574 ASN A O 1
ATOM 4610 N N . GLY A 1 575 ? 28.391 -9.305 11.594 1 78.31 575 GLY A N 1
ATOM 4611 C CA . GLY A 1 575 ? 28.844 -10.023 10.422 1 78.31 575 GLY A CA 1
ATOM 4612 C C . GLY A 1 575 ? 28.578 -11.516 10.5 1 78.31 575 GLY A C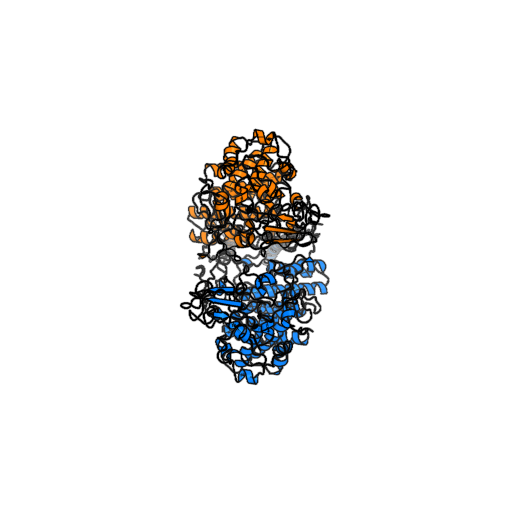 1
ATOM 4613 O O . GLY A 1 575 ? 28.969 -12.266 9.602 1 78.31 575 GLY A O 1
ATOM 4614 N N . THR A 1 576 ? 27.953 -11.93 11.539 1 86.19 576 THR A N 1
ATOM 4615 C CA . THR A 1 576 ? 27.641 -13.352 11.664 1 86.19 576 THR A CA 1
ATOM 4616 C C . THR A 1 576 ? 26.688 -13.797 10.547 1 86.19 576 THR A C 1
ATOM 4618 O O . THR A 1 576 ? 26.812 -14.914 10.039 1 86.19 576 THR A O 1
ATOM 4621 N N . LEU A 1 577 ? 25.859 -12.906 10.18 1 90.12 577 LEU A N 1
ATOM 4622 C CA . LEU A 1 577 ? 24.984 -13.172 9.039 1 90.12 577 LEU A CA 1
ATOM 4623 C C . LEU A 1 577 ? 25.75 -13.016 7.727 1 90.12 577 LEU A C 1
ATOM 4625 O O . LEU A 1 577 ? 26.266 -11.93 7.422 1 90.12 577 LEU A O 1
ATOM 4629 N N . LYS A 1 578 ? 25.859 -14.094 7.027 1 91.44 578 LYS A N 1
ATOM 4630 C CA . LYS A 1 578 ? 26.531 -14.039 5.73 1 91.44 578 LYS A CA 1
ATOM 4631 C C . LYS A 1 578 ? 25.547 -13.656 4.621 1 91.44 578 LYS A C 1
ATOM 4633 O O . LYS A 1 578 ? 24.359 -13.945 4.715 1 91.44 578 LYS A O 1
ATOM 4638 N N . GLN A 1 579 ? 26.094 -13.039 3.574 1 94.06 579 GLN A N 1
ATOM 4639 C CA . GLN A 1 579 ? 25.281 -12.633 2.439 1 94.06 579 GLN A CA 1
ATOM 4640 C C . GLN A 1 579 ? 25 -13.805 1.507 1 94.06 579 GLN A C 1
ATOM 4642 O O . GLN A 1 579 ? 25.75 -14.789 1.495 1 94.06 579 GLN A O 1
ATOM 4647 N N . ASN A 1 580 ? 24 -13.695 0.696 1 96.06 580 ASN A N 1
ATOM 4648 C CA . ASN A 1 580 ? 23.719 -14.688 -0.336 1 96.06 580 ASN A CA 1
ATOM 4649 C C . ASN A 1 580 ? 24.703 -14.594 -1.492 1 96.06 580 ASN A C 1
ATOM 4651 O O . ASN A 1 580 ? 25.266 -13.523 -1.754 1 96.06 580 ASN A O 1
ATOM 4655 N N . PRO A 1 581 ? 24.906 -15.703 -2.158 1 93.75 581 PRO A N 1
ATOM 4656 C CA . PRO A 1 581 ? 25.891 -15.727 -3.242 1 93.75 581 PRO A CA 1
ATOM 4657 C C . PRO A 1 581 ? 25.594 -14.703 -4.336 1 93.75 581 PRO A C 1
ATOM 4659 O O . PRO A 1 581 ? 24.438 -14.547 -4.734 1 93.75 581 PRO A O 1
ATOM 4662 N N . GLY A 1 582 ? 26.594 -14.062 -4.746 1 94.62 582 GLY A N 1
ATOM 4663 C CA . GLY A 1 582 ? 26.484 -13.125 -5.852 1 94.62 582 GLY A CA 1
ATOM 4664 C C . GLY A 1 582 ? 26.156 -11.711 -5.402 1 94.62 582 GLY A C 1
ATOM 4665 O O . GLY A 1 582 ? 26.328 -10.758 -6.164 1 94.62 582 GLY A O 1
ATOM 4666 N N . TRP A 1 583 ? 25.672 -11.578 -4.203 1 94.44 583 TRP A N 1
ATOM 4667 C CA . TRP A 1 583 ? 25.422 -10.258 -3.631 1 94.44 583 TRP A CA 1
ATOM 4668 C C . TRP A 1 583 ? 26.625 -9.773 -2.832 1 94.44 583 TRP A C 1
ATOM 4670 O O . TRP A 1 583 ? 27.094 -10.461 -1.931 1 94.44 583 TRP A O 1
ATOM 4680 N N . ASP A 1 584 ? 27.109 -8.641 -3.199 1 91 584 ASP A N 1
ATOM 4681 C CA . ASP A 1 584 ? 28.312 -8.141 -2.547 1 91 584 ASP A CA 1
ATOM 4682 C C . ASP A 1 584 ? 28.047 -6.809 -1.852 1 91 584 ASP A C 1
ATOM 4684 O O . ASP A 1 584 ? 27.953 -5.77 -2.508 1 91 584 ASP A O 1
ATOM 4688 N N . ASP A 1 585 ? 27.984 -6.859 -0.543 1 85.69 585 ASP A N 1
ATOM 4689 C CA . ASP A 1 585 ? 27.859 -5.633 0.242 1 85.69 585 ASP A CA 1
ATOM 4690 C C . ASP A 1 585 ? 29.203 -5.27 0.89 1 85.69 585 ASP A C 1
ATOM 4692 O O . ASP A 1 585 ? 29.266 -4.367 1.729 1 85.69 585 ASP A O 1
ATOM 4696 N N . LYS A 1 586 ? 30.234 -6.008 0.616 1 77.44 586 LYS A N 1
ATOM 4697 C CA . LYS A 1 586 ? 31.625 -5.781 0.999 1 77.44 586 LYS A CA 1
ATOM 4698 C C . LYS A 1 586 ? 31.844 -6.059 2.484 1 77.44 586 LYS A C 1
ATOM 4700 O O . LYS A 1 586 ? 32.812 -5.562 3.082 1 77.44 586 LYS A O 1
ATOM 4705 N N . LEU A 1 587 ? 30.875 -6.727 3.068 1 81.38 587 LEU A N 1
ATOM 4706 C CA . LEU A 1 587 ? 31.016 -7.031 4.488 1 81.38 587 LEU A CA 1
ATOM 4707 C C . LEU A 1 587 ? 31.672 -8.391 4.688 1 81.38 587 LEU A C 1
ATOM 4709 O O . LEU A 1 587 ? 32.156 -8.703 5.781 1 81.38 587 LEU A O 1
ATOM 4713 N N . ASP A 1 588 ? 31.562 -9.242 3.668 1 72.94 588 ASP A N 1
ATOM 4714 C CA . ASP A 1 588 ? 32.156 -10.57 3.771 1 72.94 588 ASP A CA 1
ATOM 4715 C C . ASP A 1 588 ? 33.625 -10.539 3.346 1 72.94 588 ASP A C 1
ATOM 4717 O O . ASP A 1 588 ? 33.969 -9.93 2.334 1 72.94 588 ASP A O 1
ATOM 4721 N N . LEU A 1 589 ? 34.656 -10.336 4.316 1 53.53 589 LEU A N 1
ATOM 4722 C CA . LEU A 1 589 ? 36.062 -10.375 3.99 1 53.53 589 LEU A CA 1
ATOM 4723 C C . LEU A 1 589 ? 36.469 -11.742 3.447 1 53.53 589 LEU A C 1
ATOM 4725 O O . LEU A 1 589 ? 35.969 -12.773 3.9 1 53.53 589 LEU A O 1
ATOM 4729 N N . MET B 1 1 ? 70 -19.312 68.688 1 19.83 1 MET B N 1
ATOM 4730 C CA . MET B 1 1 ? 69.625 -18.484 67.562 1 19.83 1 MET B CA 1
ATOM 4731 C C . MET B 1 1 ? 68.75 -19.25 66.562 1 19.83 1 MET B C 1
ATOM 4733 O O . MET B 1 1 ? 68.125 -18.641 65.75 1 19.83 1 MET B O 1
ATOM 4737 N N . LYS B 1 2 ? 68.75 -20.609 66.5 1 19.64 2 LYS B N 1
ATOM 4738 C CA . LYS B 1 2 ? 68.625 -21.469 65.312 1 19.64 2 LYS B CA 1
ATOM 4739 C C . LYS B 1 2 ? 67.188 -21.766 65 1 19.64 2 LYS B C 1
ATOM 4741 O O . LYS B 1 2 ? 66.75 -21.625 63.844 1 19.64 2 LYS B O 1
ATOM 4746 N N . ILE B 1 3 ? 66.562 -22.812 65.562 1 22.25 3 ILE B N 1
ATOM 4747 C CA . ILE B 1 3 ? 65.5 -23.609 64.938 1 22.25 3 ILE B CA 1
ATOM 4748 C C . ILE B 1 3 ? 64.188 -22.844 65 1 22.25 3 ILE B C 1
ATOM 4750 O O . ILE B 1 3 ? 63.094 -23.438 64.938 1 22.25 3 ILE B O 1
ATOM 4754 N N . LYS B 1 4 ? 64.125 -21.781 65.562 1 28.86 4 LYS B N 1
ATOM 4755 C CA . LYS B 1 4 ? 62.875 -21.047 65.562 1 28.86 4 LYS B CA 1
ATOM 4756 C C . LYS B 1 4 ? 62.312 -20.922 64.125 1 28.86 4 LYS B C 1
ATOM 4758 O O . LYS B 1 4 ? 61.469 -20.078 63.844 1 28.86 4 LYS B O 1
ATOM 4763 N N . ASN B 1 5 ? 62.906 -22 63.156 1 28.36 5 ASN B N 1
ATOM 4764 C CA . ASN B 1 5 ? 62.781 -22.188 61.688 1 28.36 5 ASN B CA 1
ATOM 4765 C C . ASN B 1 5 ? 61.469 -22.906 61.344 1 28.36 5 ASN B C 1
ATOM 4767 O O . ASN B 1 5 ? 61.062 -22.875 60.188 1 28.36 5 ASN B O 1
ATOM 4771 N N . THR B 1 6 ? 61 -23.875 62.125 1 27.77 6 THR B N 1
ATOM 4772 C CA . THR B 1 6 ? 60.156 -24.906 61.531 1 27.77 6 THR B CA 1
ATOM 4773 C C . THR B 1 6 ? 58.75 -24.391 61.312 1 27.77 6 THR B C 1
ATOM 4775 O O . THR B 1 6 ? 58.062 -24.797 60.375 1 27.77 6 THR B O 1
ATOM 4778 N N . TYR B 1 7 ? 58.156 -23.844 62.375 1 29.77 7 TYR B N 1
ATOM 4779 C CA . TYR B 1 7 ? 56.719 -23.656 62.312 1 29.77 7 TYR B CA 1
ATOM 4780 C C . TYR B 1 7 ? 56.312 -22.781 61.125 1 29.77 7 TYR B C 1
ATOM 4782 O O . TYR B 1 7 ? 57.156 -22.016 60.625 1 29.77 7 TYR B O 1
ATOM 4790 N N . ILE B 1 8 ? 54.969 -22.234 60.781 1 32.12 8 ILE B N 1
ATOM 4791 C CA . ILE B 1 8 ? 53.938 -21.984 59.75 1 32.12 8 ILE B CA 1
ATOM 4792 C C . ILE B 1 8 ? 54.594 -21.219 58.562 1 32.12 8 ILE B C 1
ATOM 4794 O O . ILE B 1 8 ? 55.031 -20.078 58.75 1 32.12 8 ILE B O 1
ATOM 4798 N N . ALA B 1 9 ? 55.531 -21.969 57.562 1 28.84 9 ALA B N 1
ATOM 4799 C CA . ALA B 1 9 ? 55.594 -22.375 56.188 1 28.84 9 ALA B CA 1
ATOM 4800 C C . ALA B 1 9 ? 54.219 -22.484 55.562 1 28.84 9 ALA B C 1
ATOM 4802 O O . ALA B 1 9 ? 54 -22.172 54.375 1 28.84 9 ALA B O 1
ATOM 4803 N N . LEU B 1 10 ? 53.344 -23.172 56.438 1 33.12 10 LEU B N 1
ATOM 4804 C CA . LEU B 1 10 ? 52 -23.438 55.938 1 33.12 10 LEU B CA 1
ATOM 4805 C C . LEU B 1 10 ? 51.312 -22.125 55.531 1 33.12 10 LEU B C 1
ATOM 4807 O O . LEU B 1 10 ? 50.531 -22.094 54.594 1 33.12 10 LEU B O 1
ATOM 4811 N N . LEU B 1 11 ? 51.656 -21.094 56.406 1 32.53 11 LEU B N 1
ATOM 4812 C CA . LEU B 1 11 ? 51.031 -19.812 56.062 1 32.53 11 LEU B CA 1
ATOM 4813 C C . LEU B 1 11 ? 51.438 -19.391 54.656 1 32.53 11 LEU B C 1
ATOM 4815 O O . LEU B 1 11 ? 50.594 -18.828 53.906 1 32.53 11 LEU B O 1
ATOM 4819 N N . VAL B 1 12 ? 52.719 -19.688 54.344 1 34.69 12 VAL B N 1
ATOM 4820 C CA . VAL B 1 12 ? 53.25 -19.172 53.094 1 34.69 12 VAL B CA 1
ATOM 4821 C C . VAL B 1 12 ? 52.562 -19.906 51.938 1 34.69 12 VAL B C 1
ATOM 4823 O O . VAL B 1 12 ? 52.5 -19.391 50.812 1 34.69 12 VAL B O 1
ATOM 4826 N N . ALA B 1 13 ? 52.312 -21.203 52.25 1 30.59 13 ALA B N 1
ATOM 4827 C CA . ALA B 1 13 ? 51.812 -22.016 51.156 1 30.59 13 ALA B CA 1
ATOM 4828 C C . ALA B 1 13 ? 50.406 -21.594 50.75 1 30.59 13 ALA B C 1
ATOM 4830 O O . ALA B 1 13 ? 49.938 -21.938 49.688 1 30.59 13 ALA B O 1
ATOM 4831 N N . LEU B 1 14 ? 49.688 -21.266 51.812 1 31.84 14 LEU B N 1
ATOM 4832 C CA . LEU B 1 14 ? 48.312 -20.828 51.531 1 31.84 14 LEU B CA 1
ATOM 4833 C C . LEU B 1 14 ? 48.312 -19.609 50.625 1 31.84 14 LEU B C 1
ATOM 4835 O O . LEU B 1 14 ? 47.25 -19.172 50.156 1 31.84 14 LEU B O 1
ATOM 4839 N N . LEU B 1 15 ? 49.438 -18.781 50.719 1 30.05 15 LEU B N 1
ATOM 4840 C CA . LEU B 1 15 ? 49.469 -17.609 49.875 1 30.05 15 LEU B CA 1
ATOM 4841 C C . LEU B 1 15 ? 49.438 -18.016 48.406 1 30.05 15 LEU B C 1
ATOM 4843 O O . LEU B 1 15 ? 49.188 -17.172 47.531 1 30.05 15 LEU B O 1
ATOM 4847 N N . PHE B 1 16 ? 50.094 -19.188 48.156 1 29.05 16 PHE B N 1
ATOM 4848 C CA . PHE B 1 16 ? 50.312 -19.438 46.75 1 29.05 16 PHE B CA 1
ATOM 4849 C C . PHE B 1 16 ? 49 -19.703 46.031 1 29.05 16 PHE B C 1
ATOM 4851 O O . PHE B 1 16 ? 48.969 -19.812 44.812 1 29.05 16 PHE B O 1
ATOM 4858 N N . ILE B 1 17 ? 48.125 -20.359 46.812 1 29.55 17 ILE B N 1
ATOM 4859 C CA . ILE B 1 17 ? 47.125 -20.984 45.969 1 29.55 17 ILE B CA 1
ATOM 4860 C C . ILE B 1 17 ? 46.25 -19.891 45.344 1 29.55 17 ILE B C 1
ATOM 4862 O O . ILE B 1 17 ? 45.281 -20.188 44.625 1 29.55 17 ILE B O 1
ATOM 4866 N N . SER B 1 18 ? 46.281 -18.719 46 1 29.16 18 SER B N 1
ATOM 4867 C CA . SER B 1 18 ? 45.281 -17.75 45.531 1 29.16 18 SER B CA 1
ATOM 4868 C C . SER B 1 18 ? 45.531 -17.375 44.094 1 29.16 18 SER B C 1
ATOM 4870 O O . SER B 1 18 ? 44.781 -16.547 43.531 1 29.16 18 SER B O 1
ATOM 4872 N N . THR B 1 19 ? 46.812 -17.531 43.688 1 28.16 19 THR B N 1
ATOM 4873 C CA . THR B 1 19 ? 47.125 -16.891 42.406 1 28.16 19 THR B CA 1
ATOM 4874 C C . THR B 1 19 ? 46.375 -17.562 41.281 1 28.16 19 THR B C 1
ATOM 4876 O O . THR B 1 19 ? 46.438 -17.109 40.125 1 28.16 19 THR B O 1
ATOM 4879 N N . ALA B 1 20 ? 46.219 -18.859 41.469 1 27.73 20 ALA B N 1
ATOM 4880 C CA . ALA B 1 20 ? 46 -19.547 40.188 1 27.73 20 ALA B CA 1
ATOM 4881 C C . ALA B 1 20 ? 44.656 -19.125 39.562 1 27.73 20 ALA B C 1
ATOM 4883 O O . ALA B 1 20 ? 44.438 -19.359 38.375 1 27.73 20 ALA B O 1
ATOM 4884 N N . CYS B 1 21 ? 43.688 -19.156 40.438 1 28.12 21 CYS B N 1
ATOM 4885 C CA . CYS B 1 21 ? 42.375 -19.219 39.812 1 28.12 21 CYS B CA 1
ATOM 4886 C C . CYS B 1 21 ? 42.062 -17.938 39.062 1 28.12 21 CYS B C 1
ATOM 4888 O O . CYS B 1 21 ? 40.969 -17.75 38.531 1 28.12 21 CYS B O 1
ATOM 4890 N N . ASP B 1 22 ? 42.906 -16.891 39.375 1 27.91 22 ASP B N 1
ATOM 4891 C CA . ASP B 1 22 ? 42.5 -15.633 38.75 1 27.91 22 ASP B CA 1
ATOM 4892 C C . ASP B 1 22 ? 42.531 -15.727 37.25 1 27.91 22 ASP B C 1
ATOM 4894 O O . ASP B 1 22 ? 42.031 -14.836 36.562 1 27.91 22 ASP B O 1
ATOM 4898 N N . ASP B 1 23 ? 43.5 -16.5 36.75 1 28.17 23 ASP B N 1
ATOM 4899 C CA . ASP B 1 23 ? 43.781 -16.406 35.312 1 28.17 23 ASP B CA 1
ATOM 4900 C C . ASP B 1 23 ? 42.656 -17 34.5 1 28.17 23 ASP B C 1
ATOM 4902 O O . ASP B 1 23 ? 42.719 -17.016 33.25 1 28.17 23 ASP B O 1
ATOM 4906 N N . CYS B 1 24 ? 42.125 -18.078 35.031 1 26.41 24 CYS B N 1
ATOM 4907 C CA . CYS B 1 24 ? 41.25 -18.844 34.156 1 26.41 24 CYS B CA 1
ATOM 4908 C C . CYS B 1 24 ? 40.062 -18.031 33.719 1 26.41 24 CYS B C 1
ATOM 4910 O O . CYS B 1 24 ? 39.25 -18.469 32.875 1 26.41 24 CYS B O 1
ATOM 4912 N N . LEU B 1 25 ? 39.406 -17.359 34.719 1 26.53 25 LEU B N 1
ATOM 4913 C CA . LEU B 1 25 ? 38.156 -16.703 34.438 1 26.53 25 LEU B CA 1
ATOM 4914 C C . LEU B 1 25 ? 38.312 -15.672 33.312 1 26.53 25 LEU B C 1
ATOM 4916 O O . LEU B 1 25 ? 37.344 -15.086 32.844 1 26.53 25 LEU B O 1
ATOM 4920 N N . ASP B 1 26 ? 39.531 -15.109 33.312 1 27.38 26 ASP B N 1
ATOM 4921 C CA . ASP B 1 26 ? 39.812 -13.984 32.406 1 27.38 26 ASP B CA 1
ATOM 4922 C C . ASP B 1 26 ? 39.75 -14.422 30.953 1 27.38 26 ASP B C 1
ATOM 4924 O O . ASP B 1 26 ? 40.031 -13.617 30.047 1 27.38 26 ASP B O 1
ATOM 4928 N N . ARG B 1 27 ? 40.188 -15.672 30.766 1 26.58 27 ARG B N 1
ATOM 4929 C CA . ARG B 1 27 ? 40.5 -15.945 29.375 1 26.58 27 ARG B CA 1
ATOM 4930 C C . ARG B 1 27 ? 39.25 -16.266 28.578 1 26.58 27 ARG B C 1
ATOM 4932 O O . ARG B 1 27 ? 38.844 -17.422 28.484 1 26.58 27 ARG B O 1
ATOM 4939 N N . TYR B 1 28 ? 38.188 -15.711 28.969 1 28.56 28 TYR B N 1
ATOM 4940 C CA . TYR B 1 28 ? 37.312 -15.953 27.812 1 28.56 28 TYR B CA 1
ATOM 4941 C C . TYR B 1 28 ? 38.125 -15.953 26.516 1 28.56 28 TYR B C 1
ATOM 4943 O O . TYR B 1 28 ? 39.094 -15.211 26.391 1 28.56 28 TYR B O 1
ATOM 4951 N N . PRO B 1 29 ? 38.375 -17 25.781 1 30.8 29 PRO B N 1
ATOM 4952 C CA . PRO B 1 29 ? 39.375 -16.688 24.766 1 30.8 29 PRO B CA 1
ATOM 4953 C C . PRO B 1 29 ? 39.375 -15.211 24.375 1 30.8 29 PRO B C 1
ATOM 4955 O O . PRO B 1 29 ? 38.312 -14.609 24.203 1 30.8 29 PRO B O 1
ATOM 4958 N N . LYS B 1 30 ? 40.281 -14.328 24.734 1 29.84 30 LYS B N 1
ATOM 4959 C CA . LYS B 1 30 ? 40.688 -13.039 24.188 1 29.84 30 LYS B CA 1
ATOM 4960 C C . LYS B 1 30 ? 40.625 -13.047 22.656 1 29.84 30 LYS B C 1
ATOM 4962 O O . LYS B 1 30 ? 41.469 -12.477 21.984 1 29.84 30 LYS B O 1
ATOM 4967 N N . ASP B 1 31 ? 40.344 -14.141 22.078 1 30.17 31 ASP B N 1
ATOM 4968 C CA . ASP B 1 31 ? 40.375 -13.82 20.656 1 30.17 31 ASP B CA 1
ATOM 4969 C C . ASP B 1 31 ? 39.75 -12.453 20.391 1 30.17 31 ASP B C 1
ATOM 4971 O O . ASP B 1 31 ? 38.531 -12.312 20.422 1 30.17 31 ASP B O 1
ATOM 4975 N N . SER B 1 32 ? 40.188 -11.445 20.922 1 32.94 32 SER B N 1
ATOM 4976 C CA . SER B 1 32 ? 40.281 -9.984 20.922 1 32.94 32 SER B CA 1
ATOM 4977 C C . SER B 1 32 ? 39.812 -9.398 19.594 1 32.94 32 SER B C 1
ATOM 4979 O O . SER B 1 32 ? 39.75 -8.18 19.438 1 32.94 32 SER B O 1
ATOM 4981 N N . THR B 1 33 ? 40.438 -9.852 18.406 1 34.22 33 THR B N 1
ATOM 4982 C CA . THR B 1 33 ? 41.031 -9.422 17.141 1 34.22 33 THR B CA 1
ATOM 4983 C C . THR B 1 33 ? 40 -8.641 16.312 1 34.22 33 THR B C 1
ATOM 4985 O O . THR B 1 33 ? 40.281 -7.516 15.883 1 34.22 33 THR B O 1
ATOM 4988 N N . ASN B 1 34 ? 39.625 -9.125 14.977 1 34.72 34 ASN B N 1
ATOM 4989 C CA . ASN B 1 34 ? 39.062 -8.289 13.938 1 34.72 34 ASN B CA 1
ATOM 4990 C C . ASN B 1 34 ? 37.625 -7.898 14.281 1 34.72 34 ASN B C 1
ATOM 4992 O O . ASN B 1 34 ? 36.688 -8.617 13.938 1 34.72 34 ASN B O 1
ATOM 4996 N N . SER B 1 35 ? 37.25 -7.691 15.359 1 45.16 35 SER B N 1
ATOM 4997 C CA . SER B 1 35 ? 35.938 -7.059 15.523 1 45.16 35 SER B CA 1
ATOM 4998 C C . SER B 1 35 ? 35.594 -6.188 14.328 1 45.16 35 SER B C 1
ATOM 5000 O O . SER B 1 35 ? 36.281 -5.203 14.047 1 45.16 35 SER B O 1
ATOM 5002 N N . LYS B 1 36 ? 35.094 -6.793 13.484 1 55.88 36 LYS B N 1
ATOM 5003 C CA . LYS B 1 36 ? 34.75 -6.027 12.289 1 55.88 36 LYS B CA 1
ATOM 5004 C C . LYS B 1 36 ? 34.156 -4.664 12.656 1 55.88 36 LYS B C 1
ATOM 5006 O O . LYS B 1 36 ? 33.281 -4.574 13.5 1 55.88 36 LYS B O 1
ATOM 5011 N N . VAL B 1 37 ? 35.031 -3.67 12.602 1 68.81 37 VAL B N 1
ATOM 5012 C CA . VAL B 1 37 ? 34.625 -2.268 12.711 1 68.81 37 VAL B CA 1
ATOM 5013 C C . VAL B 1 37 ? 33.75 -1.888 11.531 1 68.81 37 VAL B C 1
ATOM 5015 O O . VAL B 1 37 ? 34.219 -1.832 10.391 1 68.81 37 VAL B O 1
ATOM 5018 N N . PHE B 1 38 ? 32.5 -1.884 11.977 1 79 38 PHE B N 1
ATOM 5019 C CA . PHE B 1 38 ? 31.562 -1.592 10.898 1 79 38 PHE B CA 1
ATOM 5020 C C . PHE B 1 38 ? 31.406 -0.088 10.711 1 79 38 PHE B C 1
ATOM 5022 O O . PHE B 1 38 ? 30.953 0.367 9.664 1 79 38 PHE B O 1
ATOM 5029 N N . PHE B 1 39 ? 31.844 0.667 11.773 1 88.69 39 PHE B N 1
ATOM 5030 C CA . PHE B 1 39 ? 31.688 2.113 11.695 1 88.69 39 PHE B CA 1
ATOM 5031 C C . PHE B 1 39 ? 33.031 2.816 11.727 1 88.69 39 PHE B C 1
ATOM 5033 O O . PHE B 1 39 ? 33.25 3.719 12.539 1 88.69 39 PHE B O 1
ATOM 5040 N N . ALA B 1 40 ? 33.875 2.406 10.828 1 88.88 40 ALA B N 1
ATOM 5041 C CA . ALA B 1 40 ? 35.219 2.922 10.844 1 88.88 40 ALA B CA 1
ATOM 5042 C C . ALA B 1 40 ? 35.344 4.223 10.055 1 88.88 40 ALA B C 1
ATOM 5044 O O . ALA B 1 40 ? 36.156 5.094 10.383 1 88.88 40 ALA B O 1
ATOM 5045 N N . THR B 1 41 ? 34.531 4.352 9.023 1 91.5 41 THR B N 1
ATOM 5046 C CA . THR B 1 41 ? 34.656 5.484 8.117 1 91.5 41 THR B CA 1
ATOM 5047 C C . THR B 1 41 ? 33.344 6.215 7.961 1 91.5 41 THR B C 1
ATOM 5049 O O . THR B 1 41 ? 32.281 5.691 8.344 1 91.5 41 THR B O 1
ATOM 5052 N N . GLY B 1 42 ? 33.5 7.445 7.414 1 92.19 42 GLY B N 1
ATOM 5053 C CA . GLY B 1 42 ? 32.281 8.188 7.094 1 92.19 42 GLY B CA 1
ATOM 5054 C C . GLY B 1 42 ? 31.359 7.445 6.148 1 92.19 42 GLY B C 1
ATOM 5055 O O . GLY B 1 42 ? 30.141 7.52 6.285 1 92.19 42 GLY B O 1
ATOM 5056 N N . SER B 1 43 ? 31.969 6.816 5.27 1 89.25 43 SER B N 1
ATOM 5057 C CA . SER B 1 43 ? 31.188 6.035 4.32 1 89.25 43 SER B CA 1
ATOM 5058 C C . SER B 1 43 ? 30.422 4.922 5.02 1 89.25 43 SER B C 1
ATOM 5060 O O . SER B 1 43 ? 29.297 4.602 4.633 1 89.25 43 SER B O 1
ATOM 5062 N N . ASP B 1 44 ? 31 4.348 6.059 1 86.88 44 ASP B N 1
ATOM 5063 C CA . ASP B 1 44 ? 30.328 3.322 6.848 1 86.88 44 ASP B CA 1
ATOM 5064 C C . ASP B 1 44 ? 29.125 3.904 7.586 1 86.88 44 ASP B C 1
ATOM 5066 O O . ASP B 1 44 ? 28.047 3.301 7.609 1 86.88 44 ASP B O 1
ATOM 5070 N N . LEU B 1 45 ? 29.391 5.039 8.109 1 93.62 45 LEU B N 1
ATOM 5071 C CA . LEU B 1 45 ? 28.328 5.695 8.859 1 93.62 45 LEU B CA 1
ATOM 5072 C C . LEU B 1 45 ? 27.172 6.07 7.945 1 93.62 45 LEU B C 1
ATOM 5074 O O . LEU B 1 45 ? 26.016 5.859 8.289 1 93.62 45 LEU B O 1
ATOM 5078 N N . LYS B 1 46 ? 27.484 6.531 6.801 1 91.62 46 LYS B N 1
ATOM 5079 C CA . LYS B 1 46 ? 26.453 6.926 5.832 1 91.62 46 LYS B CA 1
ATOM 5080 C C . LYS B 1 46 ? 25.609 5.727 5.402 1 91.62 46 LYS B C 1
ATOM 5082 O O . LYS B 1 46 ? 24.391 5.805 5.371 1 91.62 46 LYS B O 1
ATOM 5087 N N . LEU B 1 47 ? 26.312 4.703 5.117 1 84.5 47 LEU B N 1
ATOM 5088 C CA . LEU B 1 47 ? 25.625 3.504 4.652 1 84.5 47 LEU B CA 1
ATOM 5089 C C . LEU B 1 47 ? 24.625 3.008 5.703 1 84.5 47 LEU B C 1
ATOM 5091 O O . LEU B 1 47 ? 23.516 2.621 5.367 1 84.5 47 LEU B O 1
ATOM 5095 N N . TYR B 1 48 ? 25.031 3.051 6.965 1 88.56 48 TYR B N 1
ATOM 5096 C CA . TYR B 1 48 ? 24.156 2.557 8.031 1 88.56 48 TYR B CA 1
ATOM 5097 C C . TYR B 1 48 ? 23.016 3.518 8.289 1 88.56 48 TYR B C 1
ATOM 5099 O O . TYR B 1 48 ? 21.859 3.092 8.469 1 88.56 48 TYR B O 1
ATOM 5107 N N . THR B 1 49 ? 23.281 4.793 8.227 1 93.62 49 THR B N 1
ATOM 5108 C CA . THR B 1 49 ? 22.297 5.773 8.664 1 93.62 49 THR B CA 1
ATOM 5109 C C . THR B 1 49 ? 21.312 6.09 7.539 1 93.62 49 THR B C 1
ATOM 5111 O O . THR B 1 49 ? 20.25 6.664 7.781 1 93.62 49 THR B O 1
ATOM 5114 N N . ASP B 1 50 ? 21.609 5.684 6.375 1 88.56 50 ASP B N 1
ATOM 5115 C CA . ASP B 1 50 ? 20.719 5.934 5.238 1 88.56 50 ASP B CA 1
ATOM 5116 C C . ASP B 1 50 ? 19.344 5.309 5.465 1 88.56 50 ASP B C 1
ATOM 5118 O O . ASP B 1 50 ? 18.344 5.848 5.02 1 88.56 50 ASP B O 1
ATOM 5122 N N . GLN B 1 51 ? 19.25 4.266 6.219 1 88.94 51 GLN B N 1
ATOM 5123 C CA . GLN B 1 51 ? 17.984 3.57 6.422 1 88.94 51 GLN B CA 1
ATOM 5124 C C . GLN B 1 51 ? 17.047 4.391 7.301 1 88.94 51 GLN B C 1
ATOM 5126 O O . GLN B 1 51 ? 15.828 4.172 7.289 1 88.94 51 GLN B O 1
ATOM 5131 N N . PHE B 1 52 ? 17.688 5.312 8.055 1 94.44 52 PHE B N 1
ATOM 5132 C CA . PHE B 1 52 ? 16.859 6.074 8.977 1 94.44 52 PHE B CA 1
ATOM 5133 C C . PHE B 1 52 ? 15.859 6.945 8.227 1 94.44 52 PHE B C 1
ATOM 5135 O O . PHE B 1 52 ? 14.773 7.234 8.734 1 94.44 52 PHE B O 1
ATOM 5142 N N . TYR B 1 53 ? 16.156 7.273 7 1 93.81 53 TYR B N 1
ATOM 5143 C CA . TYR B 1 53 ? 15.297 8.141 6.203 1 93.81 53 TYR B CA 1
ATOM 5144 C C . TYR B 1 53 ? 14 7.426 5.84 1 93.81 53 TYR B C 1
ATOM 5146 O O . TYR B 1 53 ? 13.039 8.062 5.41 1 93.81 53 TYR B O 1
ATOM 5154 N N . MET B 1 54 ? 13.938 6.172 6.121 1 89.56 54 MET B N 1
ATOM 5155 C CA . MET B 1 54 ? 12.719 5.406 5.848 1 89.56 54 MET B CA 1
ATOM 5156 C C . MET B 1 54 ? 11.625 5.758 6.844 1 89.56 54 MET B C 1
ATOM 5158 O O . MET B 1 54 ? 10.453 5.438 6.625 1 89.56 54 MET B O 1
ATOM 5162 N N . ILE B 1 55 ? 11.961 6.43 7.902 1 93.81 55 ILE B N 1
ATOM 5163 C CA . ILE B 1 55 ? 10.984 6.828 8.906 1 93.81 55 ILE B CA 1
ATOM 5164 C C . ILE B 1 55 ? 10.109 7.957 8.359 1 93.81 55 ILE B C 1
ATOM 5166 O O . ILE B 1 55 ? 8.969 8.133 8.797 1 93.81 55 ILE B O 1
ATOM 5170 N N . LEU B 1 56 ? 10.602 8.672 7.395 1 96.31 56 LEU B N 1
ATOM 5171 C CA . LEU B 1 56 ? 9.906 9.844 6.871 1 96.31 56 LEU B CA 1
ATOM 5172 C C . LEU B 1 56 ? 8.641 9.43 6.113 1 96.31 56 LEU B C 1
ATOM 5174 O O . LEU B 1 56 ? 8.602 8.352 5.512 1 96.31 56 LEU B O 1
ATOM 5178 N N . PRO B 1 57 ? 7.648 10.297 6.145 1 96.12 57 PRO B N 1
ATOM 5179 C CA . PRO B 1 57 ? 6.41 10 5.418 1 96.12 57 PRO B CA 1
ATOM 5180 C C . PRO B 1 57 ? 6.625 9.883 3.912 1 96.12 57 PRO B C 1
ATOM 5182 O O . PRO B 1 57 ? 7.48 10.57 3.352 1 96.12 57 PRO B O 1
ATOM 5185 N N . ASP B 1 58 ? 5.84 9.039 3.332 1 94.25 58 ASP B N 1
ATOM 5186 C CA . ASP B 1 58 ? 5.824 8.984 1.874 1 94.25 58 ASP B CA 1
ATOM 5187 C C . ASP B 1 58 ? 4.809 9.969 1.3 1 94.25 58 ASP B C 1
ATOM 5189 O O . ASP B 1 58 ? 4.125 10.672 2.047 1 94.25 58 ASP B O 1
ATOM 5193 N N . ALA B 1 59 ? 4.715 9.984 0.003 1 96.94 59 ALA B N 1
ATOM 5194 C CA . ALA B 1 59 ? 3.891 10.984 -0.669 1 96.94 59 ALA B CA 1
ATOM 5195 C C . ALA B 1 59 ? 2.42 10.82 -0.3 1 96.94 59 ALA B C 1
ATOM 5197 O O . ALA B 1 59 ? 1.722 11.805 -0.052 1 96.94 59 ALA B O 1
ATOM 5198 N N . SER B 1 60 ? 1.959 9.617 -0.243 1 95.38 60 SER B N 1
ATOM 5199 C CA . SER B 1 60 ? 0.543 9.359 0.005 1 95.38 60 SER B CA 1
ATOM 5200 C C . SER B 1 60 ? 0.141 9.797 1.41 1 95.38 60 SER B C 1
ATOM 5202 O O . SER B 1 60 ? -1.021 10.133 1.652 1 95.38 60 SER B O 1
ATOM 5204 N N . ASP B 1 61 ? 1.073 9.844 2.336 1 94.5 61 ASP B N 1
ATOM 5205 C CA . ASP B 1 61 ? 0.814 10.32 3.689 1 94.5 61 ASP B CA 1
ATOM 5206 C C . ASP B 1 61 ? 0.469 11.812 3.688 1 94.5 61 ASP B C 1
ATOM 5208 O O . ASP B 1 61 ? -0.147 12.312 4.629 1 94.5 61 ASP B O 1
ATOM 5212 N N . LEU B 1 62 ? 0.886 12.438 2.676 1 97.25 62 LEU B N 1
ATOM 5213 C CA . LEU B 1 62 ? 0.701 13.883 2.588 1 97.25 62 LEU B CA 1
ATOM 5214 C C . LEU B 1 62 ? -0.53 14.219 1.754 1 97.25 62 LEU B C 1
ATOM 5216 O O . LEU B 1 62 ? -1.599 14.5 2.301 1 97.25 62 LEU B O 1
ATOM 5220 N N . TYR B 1 63 ? -0.473 13.859 0.471 1 96.62 63 TYR B N 1
ATOM 5221 C CA . TYR B 1 63 ? -1.573 14.258 -0.398 1 96.62 63 TYR B CA 1
ATOM 5222 C C . TYR B 1 63 ? -2.83 13.453 -0.097 1 96.62 63 TYR B C 1
ATOM 5224 O O . TYR B 1 63 ? -3.934 13.844 -0.481 1 96.62 63 TYR B O 1
ATOM 5232 N N . GLY B 1 64 ? -2.668 12.383 0.592 1 94.81 64 GLY B N 1
ATOM 5233 C CA . GLY B 1 64 ? -3.789 11.492 0.853 1 94.81 64 GLY B CA 1
ATOM 5234 C C . GLY B 1 64 ? -4.453 11.75 2.193 1 94.81 64 GLY B C 1
ATOM 5235 O O . GLY B 1 64 ? -5.242 10.93 2.668 1 94.81 64 GLY B O 1
ATOM 5236 N N . GLU B 1 65 ? -4.16 12.836 2.789 1 94 65 GLU B N 1
ATOM 5237 C CA . GLU B 1 65 ? -4.723 13.117 4.105 1 94 65 GLU B CA 1
ATOM 5238 C C . GLU B 1 65 ? -6.246 13.195 4.051 1 94 65 GLU B C 1
ATOM 5240 O O . GLU B 1 65 ? -6.809 13.805 3.137 1 94 65 GLU B O 1
ATOM 5245 N N . LEU B 1 66 ? -6.91 12.5 4.965 1 91.69 66 LEU B N 1
ATOM 5246 C CA . LEU B 1 66 ? -8.359 12.5 5.109 1 91.69 66 LEU B CA 1
ATOM 5247 C C . LEU B 1 66 ? -8.766 12.875 6.531 1 91.69 66 LEU B C 1
ATOM 5249 O O . LEU B 1 66 ? -8.25 12.305 7.496 1 91.69 66 LEU B O 1
ATOM 5253 N N . SER B 1 67 ? -9.523 13.867 6.633 1 95.38 67 SER B N 1
ATOM 5254 C CA . SER B 1 67 ? -10.133 14.32 7.883 1 95.38 67 SER B CA 1
ATOM 5255 C C . SER B 1 67 ? -11.469 15.008 7.629 1 95.38 67 SER B C 1
ATOM 5257 O O . SER B 1 67 ? -12.375 14.422 7.031 1 95.38 67 SER B O 1
ATOM 5259 N N . ASP B 1 68 ? -11.57 16.188 8.195 1 97.38 68 ASP B N 1
ATOM 5260 C CA . ASP B 1 68 ? -12.828 16.922 8.055 1 97.38 68 ASP B CA 1
ATOM 5261 C C . ASP B 1 68 ? -12.797 17.828 6.828 1 97.38 68 ASP B C 1
ATOM 5263 O O . ASP B 1 68 ? -13.852 18.266 6.348 1 97.38 68 ASP B O 1
ATOM 5267 N N . GLU B 1 69 ? -11.625 18.047 6.266 1 97.81 69 GLU B N 1
ATOM 5268 C CA . GLU B 1 69 ? -11.508 19.031 5.207 1 97.81 69 GLU B CA 1
ATOM 5269 C C . GLU B 1 69 ? -11.367 18.375 3.84 1 97.81 69 GLU B C 1
ATOM 5271 O O . GLU B 1 69 ? -11.672 18.984 2.814 1 97.81 69 GLU B O 1
ATOM 5276 N N . VAL B 1 70 ? -10.891 17.156 3.799 1 97.94 70 VAL B N 1
ATOM 5277 C CA . VAL B 1 70 ? -10.734 16.375 2.582 1 97.94 70 VAL B CA 1
ATOM 5278 C C . VAL B 1 70 ? -11.359 14.992 2.779 1 97.94 70 VAL B C 1
ATOM 5280 O O . VAL B 1 70 ? -11.07 14.305 3.764 1 97.94 70 VAL B O 1
ATOM 5283 N N . ILE B 1 71 ? -12.242 14.586 1.831 1 96.5 71 ILE B N 1
ATOM 5284 C CA . ILE B 1 71 ? -12.883 13.289 1.956 1 96.5 71 ILE B CA 1
ATOM 5285 C C . ILE B 1 71 ? -12.898 12.586 0.601 1 96.5 71 ILE B C 1
ATOM 5287 O O . ILE B 1 71 ? -12.703 13.219 -0.438 1 96.5 71 ILE B O 1
ATOM 5291 N N . THR B 1 72 ? -13 11.297 0.617 1 94.19 72 THR B N 1
ATOM 5292 C CA . THR B 1 72 ? -13.117 10.438 -0.557 1 94.19 72 THR B CA 1
ATOM 5293 C C . THR B 1 72 ? -14.359 9.555 -0.455 1 94.19 72 THR B C 1
ATOM 5295 O O . THR B 1 72 ? -15.164 9.703 0.464 1 94.19 72 THR B O 1
ATOM 5298 N N . THR B 1 73 ? -14.539 8.75 -1.419 1 88.81 73 THR B N 1
ATOM 5299 C CA . THR B 1 73 ? -15.672 7.828 -1.448 1 88.81 73 THR B CA 1
ATOM 5300 C C . THR B 1 73 ? -15.641 6.891 -0.243 1 88.81 73 THR B C 1
ATOM 5302 O O . THR B 1 73 ? -16.688 6.457 0.238 1 88.81 73 THR B O 1
ATOM 5305 N N . ASN B 1 74 ? -14.484 6.598 0.214 1 83.12 74 ASN B N 1
ATOM 5306 C CA . ASN B 1 74 ? -14.32 5.785 1.412 1 83.12 74 ASN B CA 1
ATOM 5307 C C . ASN B 1 74 ? -13.602 6.551 2.518 1 83.12 74 ASN B C 1
ATOM 5309 O O . ASN B 1 74 ? -12.664 7.301 2.244 1 83.12 74 ASN B O 1
ATOM 5313 N N . LEU B 1 75 ? -14.117 6.391 3.686 1 89.94 75 LEU B N 1
ATOM 5314 C CA . LEU B 1 75 ? -13.531 7.082 4.828 1 89.94 75 LEU B CA 1
ATOM 5315 C C . LEU B 1 75 ? -12.766 6.105 5.715 1 89.94 75 LEU B C 1
ATOM 5317 O O . LEU B 1 75 ? -13.195 4.969 5.914 1 89.94 75 LEU B O 1
ATOM 5321 N N . PRO B 1 76 ? -11.648 6.543 6.27 1 89.31 76 PRO B N 1
ATOM 5322 C CA . PRO B 1 76 ? -10.914 5.691 7.215 1 89.31 76 PRO B CA 1
ATOM 5323 C C . PRO B 1 76 ? -11.617 5.57 8.562 1 89.31 76 PRO B C 1
ATOM 5325 O O . PRO B 1 76 ? -12.461 6.406 8.906 1 89.31 76 PRO B O 1
ATOM 5328 N N . PRO B 1 77 ? -11.227 4.625 9.391 1 88.88 77 PRO B N 1
ATOM 5329 C CA . PRO B 1 77 ? -11.867 4.391 10.688 1 88.88 77 PRO B CA 1
ATOM 5330 C C . PRO B 1 77 ? -11.758 5.586 11.625 1 88.88 77 PRO B C 1
ATOM 5332 O O . PRO B 1 77 ? -12.656 5.832 12.43 1 88.88 77 PRO B O 1
ATOM 5335 N N . GLU B 1 78 ? -10.664 6.332 11.523 1 93.88 78 GLU B N 1
ATOM 5336 C CA . GLU B 1 78 ? -10.461 7.5 12.375 1 93.88 78 GLU B CA 1
ATOM 5337 C C . GLU B 1 78 ? -11.547 8.547 12.133 1 93.88 78 GLU B C 1
ATOM 5339 O O . GLU B 1 78 ? -11.969 9.234 13.07 1 93.88 78 GLU B O 1
ATOM 5344 N N . VAL B 1 79 ? -11.969 8.641 10.875 1 94.88 79 VAL B N 1
ATOM 5345 C CA . VAL B 1 79 ? -12.977 9.625 10.508 1 94.88 79 VAL B CA 1
ATOM 5346 C C . VAL B 1 79 ? -14.375 9.07 10.781 1 94.88 79 VAL B C 1
ATOM 5348 O O . VAL B 1 79 ? -15.258 9.789 11.242 1 94.88 79 VAL B O 1
ATOM 5351 N N . MET B 1 80 ? -14.516 7.793 10.586 1 92.31 80 MET B N 1
ATOM 5352 C CA . MET B 1 80 ? -15.812 7.152 10.773 1 92.31 80 MET B CA 1
ATOM 5353 C C . MET B 1 80 ? -16.125 6.977 12.258 1 92.31 80 MET B C 1
ATOM 5355 O O . MET B 1 80 ? -17.281 6.867 12.641 1 92.31 80 MET B O 1
ATOM 5359 N N . GLY B 1 81 ? -15.086 6.91 13.047 1 93.19 81 GLY B N 1
ATOM 5360 C CA . GLY B 1 81 ? -15.273 6.641 14.461 1 93.19 81 GLY B CA 1
ATOM 5361 C C . GLY B 1 81 ? -15.414 5.164 14.773 1 93.19 81 GLY B C 1
ATOM 5362 O O . GLY B 1 81 ? -16.109 4.785 15.711 1 93.19 81 GLY B O 1
ATOM 5363 N N . THR B 1 82 ? -14.758 4.34 13.945 1 90.12 82 THR B N 1
ATOM 5364 C CA . THR B 1 82 ? -14.945 2.902 14.109 1 90.12 82 THR B CA 1
ATOM 5365 C C . THR B 1 82 ? -13.633 2.221 14.484 1 90.12 82 THR B C 1
ATOM 5367 O O . THR B 1 82 ? -13.469 1.019 14.266 1 90.12 82 THR B O 1
ATOM 5370 N N . ARG B 1 83 ? -12.703 2.955 15 1 89.75 83 ARG B N 1
ATOM 5371 C CA . ARG B 1 83 ? -11.453 2.344 15.438 1 89.75 83 ARG B CA 1
ATOM 5372 C C . ARG B 1 83 ? -11.703 1.308 16.531 1 89.75 83 ARG B C 1
ATOM 5374 O O . ARG B 1 83 ? -12.539 1.516 17.406 1 89.75 83 ARG B O 1
ATOM 5381 N N . ASN B 1 84 ? -10.969 0.223 16.484 1 87.06 84 ASN B N 1
ATOM 5382 C CA . ASN B 1 84 ? -11.094 -0.84 17.484 1 87.06 84 ASN B CA 1
ATOM 5383 C C . ASN B 1 84 ? -9.727 -1.273 18 1 87.06 84 ASN B C 1
ATOM 5385 O O . ASN B 1 84 ? -8.695 -0.924 17.438 1 87.06 84 ASN B O 1
ATOM 5389 N N . ILE B 1 85 ? -9.758 -1.911 19.141 1 88.44 85 ILE B N 1
ATOM 5390 C CA . ILE B 1 85 ? -8.547 -2.504 19.688 1 88.44 85 ILE B CA 1
ATOM 5391 C C . ILE B 1 85 ? -8.109 -3.684 18.828 1 88.44 85 ILE B C 1
ATOM 5393 O O . ILE B 1 85 ? -8.914 -4.562 18.516 1 88.44 85 ILE B O 1
ATOM 5397 N N . THR B 1 86 ? -6.934 -3.615 18.438 1 83.38 86 THR B N 1
ATOM 5398 C CA . THR B 1 86 ? -6.422 -4.676 17.578 1 83.38 86 THR B CA 1
ATOM 5399 C C . THR B 1 86 ? -5.379 -5.512 18.312 1 83.38 86 THR B C 1
ATOM 5401 O O . THR B 1 86 ? -4.828 -5.074 19.328 1 83.38 86 THR B O 1
ATOM 5404 N N . SER B 1 87 ? -5.141 -6.723 17.844 1 79.81 87 SER B N 1
ATOM 5405 C CA . SER B 1 87 ? -4.113 -7.594 18.406 1 79.81 87 SER B CA 1
ATOM 5406 C C . SER B 1 87 ? -2.719 -7.02 18.172 1 79.81 87 SER B C 1
ATOM 5408 O O . SER B 1 87 ? -1.866 -7.066 19.062 1 79.81 87 SER B O 1
ATOM 5410 N N . GLY B 1 88 ? -2.518 -6.5 17.016 1 79.56 88 GLY B N 1
ATOM 5411 C CA . GLY B 1 88 ? -1.283 -5.832 16.641 1 79.56 88 GLY B CA 1
ATOM 5412 C C . GLY B 1 88 ? -1.514 -4.512 15.93 1 79.56 88 GLY B C 1
ATOM 5413 O O . GLY B 1 88 ? -2.621 -4.234 15.469 1 79.56 88 GLY B O 1
ATOM 5414 N N . ASP B 1 89 ? -0.449 -3.656 15.945 1 82.25 89 ASP B N 1
ATOM 5415 C CA . ASP B 1 89 ? -0.487 -2.354 15.289 1 82.25 89 ASP B CA 1
ATOM 5416 C C . ASP B 1 89 ? 0.838 -2.051 14.594 1 82.25 89 ASP B C 1
ATOM 5418 O O . ASP B 1 89 ? 1.904 -2.152 15.203 1 82.25 89 ASP B O 1
ATOM 5422 N N . GLU B 1 90 ? 0.727 -1.646 13.406 1 80.38 90 GLU B N 1
ATOM 5423 C CA . GLU B 1 90 ? 1.92 -1.399 12.602 1 80.38 90 GLU B CA 1
ATOM 5424 C C . GLU B 1 90 ? 2.703 -0.2 13.133 1 80.38 90 GLU B C 1
ATOM 5426 O O . GLU B 1 90 ? 3.883 -0.033 12.812 1 80.38 90 GLU B O 1
ATOM 5431 N N . TYR B 1 91 ? 2.057 0.602 13.898 1 89.12 91 TYR B N 1
ATOM 5432 C CA . TYR B 1 91 ? 2.719 1.791 14.422 1 89.12 91 TYR B CA 1
ATOM 5433 C C . TYR B 1 91 ? 3.332 1.514 15.789 1 89.12 91 TYR B C 1
ATOM 5435 O O . TYR B 1 91 ? 4.062 2.348 16.328 1 89.12 91 TYR B O 1
ATOM 5443 N N . TRP B 1 92 ? 3.053 0.332 16.266 1 89.75 92 TRP B N 1
ATOM 5444 C CA . TRP B 1 92 ? 3.695 -0.092 17.516 1 89.75 92 TRP B CA 1
ATOM 5445 C C . TRP B 1 92 ? 4.836 -1.063 17.219 1 89.75 92 TRP B C 1
ATOM 5447 O O . TRP B 1 92 ? 4.797 -2.219 17.656 1 89.75 92 TRP B O 1
ATOM 5457 N N . THR B 1 93 ? 5.762 -0.64 16.484 1 85.31 93 THR B N 1
ATOM 5458 C CA . THR B 1 93 ? 6.969 -1.389 16.156 1 85.31 93 THR B CA 1
ATOM 5459 C C . THR B 1 93 ? 8.211 -0.63 16.609 1 85.31 93 THR B C 1
ATOM 5461 O O . THR B 1 93 ? 8.227 0.603 16.609 1 85.31 93 THR B O 1
ATOM 5464 N N . TRP B 1 94 ? 9.305 -1.331 16.922 1 86.25 94 TRP B N 1
ATOM 5465 C CA . TRP B 1 94 ? 10.438 -0.694 17.578 1 86.25 94 TRP B CA 1
ATOM 5466 C C . TRP B 1 94 ? 11.742 -1.062 16.891 1 86.25 94 TRP B C 1
ATOM 5468 O O . TRP B 1 94 ? 12.82 -0.66 17.344 1 86.25 94 TRP B O 1
ATOM 5478 N N . ASP B 1 95 ? 11.711 -1.778 15.727 1 81.5 95 ASP B N 1
ATOM 5479 C CA . ASP B 1 95 ? 12.898 -2.279 15.047 1 81.5 95 ASP B CA 1
ATOM 5480 C C . ASP B 1 95 ? 13.82 -1.133 14.641 1 81.5 95 ASP B C 1
ATOM 5482 O O . ASP B 1 95 ? 15.031 -1.208 14.836 1 81.5 95 ASP B O 1
ATOM 5486 N N . MET B 1 96 ? 13.258 -0.074 14.047 1 88.19 96 MET B N 1
ATOM 5487 C CA . MET B 1 96 ? 14.078 1.057 13.617 1 88.19 96 MET B CA 1
ATOM 5488 C C . MET B 1 96 ? 14.789 1.698 14.805 1 88.19 96 MET B C 1
ATOM 5490 O O . MET B 1 96 ? 15.93 2.137 14.68 1 88.19 96 MET B O 1
ATOM 5494 N N . LEU B 1 97 ? 14.078 1.757 15.914 1 91.62 97 LEU B N 1
ATOM 5495 C CA . LEU B 1 97 ? 14.695 2.311 17.109 1 91.62 97 LEU B CA 1
ATOM 5496 C C . LEU B 1 97 ? 15.914 1.489 17.531 1 91.62 97 LEU B C 1
ATOM 5498 O O . LEU B 1 97 ? 16.906 2.043 17.984 1 91.62 97 LEU B O 1
ATOM 5502 N N . ARG B 1 98 ? 15.828 0.194 17.391 1 85.12 98 ARG B N 1
ATOM 5503 C CA . ARG B 1 98 ? 16.953 -0.675 17.703 1 85.12 98 ARG B CA 1
ATOM 5504 C C . ARG B 1 98 ? 18.172 -0.317 16.844 1 85.12 98 ARG B C 1
ATOM 5506 O O . ARG B 1 98 ? 19.297 -0.249 17.359 1 85.12 98 ARG B O 1
ATOM 5513 N N . HIS B 1 99 ? 17.938 -0.058 15.578 1 87 99 HIS B N 1
ATOM 5514 C CA . HIS B 1 99 ? 19.016 0.324 14.68 1 87 99 HIS B CA 1
ATOM 5515 C C . HIS B 1 99 ? 19.609 1.676 15.062 1 87 99 HIS B C 1
ATOM 5517 O O . HIS B 1 99 ? 20.828 1.856 15.031 1 87 99 HIS B O 1
ATOM 5523 N N . ILE B 1 100 ? 18.75 2.564 15.406 1 93.81 100 ILE B N 1
ATOM 5524 C CA . ILE B 1 100 ? 19.219 3.9 15.773 1 93.81 100 ILE B CA 1
ATOM 5525 C C . ILE B 1 100 ? 20.062 3.824 17.047 1 93.81 100 ILE B C 1
ATOM 5527 O O . ILE B 1 100 ? 21.172 4.363 17.078 1 93.81 100 ILE B O 1
ATOM 5531 N N . ASN B 1 101 ? 19.562 3.146 18.062 1 91.62 101 ASN B N 1
ATOM 5532 C CA . ASN B 1 101 ? 20.281 3.035 19.328 1 91.62 101 ASN B CA 1
ATOM 5533 C C . ASN B 1 101 ? 21.594 2.275 19.156 1 91.62 101 ASN B C 1
ATOM 5535 O O . ASN B 1 101 ? 22.594 2.615 19.797 1 91.62 101 ASN B O 1
ATOM 5539 N N . TYR B 1 102 ? 21.578 1.243 18.297 1 87.56 102 TYR B N 1
ATOM 5540 C CA . TYR B 1 102 ? 22.797 0.516 18.016 1 87.56 102 TYR B CA 1
ATOM 5541 C C . TYR B 1 102 ? 23.859 1.442 17.422 1 87.56 102 TYR B C 1
ATOM 5543 O O . TYR B 1 102 ? 25.016 1.407 17.844 1 87.56 102 TYR B O 1
ATOM 5551 N N . PHE B 1 103 ? 23.469 2.232 16.438 1 93.31 103 PHE B N 1
ATOM 5552 C CA . PHE B 1 103 ? 24.391 3.182 15.82 1 93.31 103 PHE B CA 1
ATOM 5553 C C . PHE B 1 103 ? 24.953 4.145 16.859 1 93.31 103 PHE B C 1
ATOM 5555 O O . PHE B 1 103 ? 26.172 4.359 16.906 1 93.31 103 PHE B O 1
ATOM 5562 N N . LEU B 1 104 ? 24.047 4.723 17.688 1 94.81 104 LEU B N 1
ATOM 5563 C CA . LEU B 1 104 ? 24.453 5.719 18.672 1 94.81 104 LEU B CA 1
ATOM 5564 C C . LEU B 1 104 ? 25.406 5.117 19.703 1 94.81 104 LEU B C 1
ATOM 5566 O O . LEU B 1 104 ? 26.281 5.809 20.219 1 94.81 104 LEU B O 1
ATOM 5570 N N . GLN B 1 105 ? 25.312 3.838 19.906 1 90.44 105 GLN B N 1
ATOM 5571 C CA . GLN B 1 105 ? 26.172 3.168 20.875 1 90.44 105 GLN B CA 1
ATOM 5572 C C . GLN B 1 105 ? 27.531 2.857 20.266 1 90.44 105 GLN B C 1
ATOM 5574 O O . GLN B 1 105 ? 28.516 2.717 21 1 90.44 105 GLN B O 1
ATOM 5579 N N . HIS B 1 106 ? 27.641 2.779 18.938 1 89.44 106 HIS B N 1
ATOM 5580 C CA . HIS B 1 106 ? 28.859 2.256 18.344 1 89.44 106 HIS B CA 1
ATOM 5581 C C . HIS B 1 106 ? 29.516 3.283 17.422 1 89.44 106 HIS B C 1
ATOM 5583 O O . HIS B 1 106 ? 30.594 3.049 16.891 1 89.44 106 HIS B O 1
ATOM 5589 N N . SER B 1 107 ? 28.906 4.398 17.266 1 93.06 107 SER B N 1
ATOM 5590 C CA . SER B 1 107 ? 29.391 5.41 16.328 1 93.06 107 SER B CA 1
ATOM 5591 C C . SER B 1 107 ? 30.781 5.898 16.719 1 93.06 107 SER B C 1
ATOM 5593 O O . SER B 1 107 ? 31.531 6.375 15.867 1 93.06 107 SER B O 1
ATOM 5595 N N . SER B 1 108 ? 31.188 5.703 17.922 1 92.69 108 SER B N 1
ATOM 5596 C CA . SER B 1 108 ? 32.469 6.18 18.422 1 92.69 108 SER B CA 1
ATOM 5597 C C . SER B 1 108 ? 33.625 5.395 17.812 1 92.69 108 SER B C 1
ATOM 5599 O O . SER B 1 108 ? 34.781 5.793 17.938 1 92.69 108 SER B O 1
ATOM 5601 N N . GLN B 1 109 ? 33.281 4.395 17.109 1 91.12 109 GLN B N 1
ATOM 5602 C CA . GLN B 1 109 ? 34.281 3.611 16.406 1 91.12 109 GLN B CA 1
ATOM 5603 C C . GLN B 1 109 ? 34.906 4.406 15.266 1 91.12 109 GLN B C 1
ATOM 5605 O O . GLN B 1 109 ? 36 4.086 14.797 1 91.12 109 GLN B O 1
ATOM 5610 N N . CYS B 1 110 ? 34.156 5.363 14.789 1 94.88 110 CYS B N 1
ATOM 5611 C CA . CYS B 1 110 ? 34.688 6.227 13.75 1 94.88 110 CYS B CA 1
ATOM 5612 C C . CYS B 1 110 ? 35.625 7.293 14.336 1 94.88 110 CYS B C 1
ATOM 5614 O O . CYS B 1 110 ? 35.188 8.117 15.148 1 94.88 110 CYS B O 1
ATOM 5616 N N . ASP B 1 111 ? 36.844 7.316 13.906 1 94.19 111 ASP B N 1
ATOM 5617 C CA . ASP B 1 111 ? 37.812 8.219 14.484 1 94.19 111 ASP B CA 1
ATOM 5618 C C . ASP B 1 111 ? 37.625 9.648 13.977 1 94.19 111 ASP B C 1
ATOM 5620 O O . ASP B 1 111 ? 38 10.609 14.648 1 94.19 111 ASP B O 1
ATOM 5624 N N . ASP B 1 112 ? 37.125 9.812 12.836 1 96.5 112 ASP B N 1
ATOM 5625 C CA . ASP B 1 112 ? 36.844 11.141 12.305 1 96.5 112 ASP B CA 1
ATOM 5626 C C . ASP B 1 112 ? 35.688 11.805 13.055 1 96.5 112 ASP B C 1
ATOM 5628 O O . ASP B 1 112 ? 34.531 11.492 12.805 1 96.5 112 ASP B O 1
ATOM 5632 N N . VAL B 1 113 ? 36 12.766 13.812 1 96 113 VAL B N 1
ATOM 5633 C CA . VAL B 1 113 ? 35.062 13.375 14.727 1 96 113 VAL B CA 1
ATOM 5634 C C . VAL B 1 113 ? 34 14.133 13.938 1 96 113 VAL B C 1
ATOM 5636 O O . VAL B 1 113 ? 32.812 14.125 14.297 1 96 113 VAL B O 1
ATOM 5639 N N . GLU B 1 114 ? 34.375 14.812 12.938 1 95.69 114 GLU B N 1
ATOM 5640 C CA . GLU B 1 114 ? 33.438 15.578 12.141 1 95.69 114 GLU B CA 1
ATOM 5641 C C . GLU B 1 114 ? 32.406 14.664 11.492 1 95.69 114 GLU B C 1
ATOM 5643 O O . GLU B 1 114 ? 31.203 14.953 11.523 1 95.69 114 GLU B O 1
ATOM 5648 N N . GLU B 1 115 ? 32.875 13.625 10.93 1 95.62 115 GLU B N 1
ATOM 5649 C CA . GLU B 1 115 ? 31.953 12.648 10.344 1 95.62 115 GLU B CA 1
ATOM 5650 C C . GLU B 1 115 ? 31.062 12.008 11.406 1 95.62 115 GLU B C 1
ATOM 5652 O O . GLU B 1 115 ? 29.859 11.836 11.188 1 95.62 115 GLU B O 1
ATOM 5657 N N . ARG B 1 116 ? 31.641 11.695 12.438 1 96.25 116 ARG B N 1
ATOM 5658 C CA . ARG B 1 116 ? 30.891 11.086 13.523 1 96.25 116 ARG B CA 1
ATOM 5659 C C . ARG B 1 116 ? 29.781 12.016 14.008 1 96.25 116 ARG B C 1
ATOM 5661 O O . ARG B 1 116 ? 28.625 11.586 14.18 1 96.25 116 ARG B O 1
ATOM 5668 N N . ASN B 1 117 ? 30.141 13.234 14.234 1 96.88 117 ASN B N 1
ATOM 5669 C CA . ASN B 1 117 ? 29.156 14.211 14.68 1 96.88 117 ASN B CA 1
ATOM 5670 C C . ASN B 1 117 ? 28 14.336 13.695 1 96.88 117 ASN B C 1
ATOM 5672 O O . ASN B 1 117 ? 26.844 14.375 14.094 1 96.88 117 ASN B O 1
ATOM 5676 N N . HIS B 1 118 ? 28.359 14.406 12.469 1 97.06 118 HIS B N 1
ATOM 5677 C CA . HIS B 1 118 ? 27.344 14.539 11.422 1 97.06 118 HIS B CA 1
ATOM 5678 C C . HIS B 1 118 ? 26.328 13.406 11.492 1 97.06 118 HIS B C 1
ATOM 5680 O O . HIS B 1 118 ? 25.125 13.656 11.562 1 97.06 118 HIS B O 1
ATOM 5686 N N . TYR B 1 119 ? 26.781 12.242 11.578 1 97.38 119 TYR B N 1
ATOM 5687 C CA . TYR B 1 119 ? 25.875 11.102 11.484 1 97.38 119 TYR B CA 1
ATOM 5688 C C . TYR B 1 119 ? 25.219 10.805 12.828 1 97.38 119 TYR B C 1
ATOM 5690 O O . TYR B 1 119 ? 24.109 10.273 12.883 1 97.38 119 TYR B O 1
ATOM 5698 N N . GLU B 1 120 ? 25.844 11.156 13.938 1 97.75 120 GLU B N 1
ATOM 5699 C CA . GLU B 1 120 ? 25.141 11.141 15.227 1 97.75 120 GLU B CA 1
ATOM 5700 C C . GLU B 1 120 ? 23.984 12.133 15.234 1 97.75 120 GLU B C 1
ATOM 5702 O O . GLU B 1 120 ? 22.906 11.836 15.773 1 97.75 120 GLU B O 1
ATOM 5707 N N . GLY B 1 121 ? 24.266 13.305 14.695 1 98.31 121 GLY B N 1
ATOM 5708 C CA . GLY B 1 121 ? 23.203 14.273 14.562 1 98.31 121 GLY B CA 1
ATOM 5709 C C . GLY B 1 121 ? 22 13.734 13.805 1 98.31 121 GLY B C 1
ATOM 5710 O O . GLY B 1 121 ? 20.859 13.945 14.211 1 98.31 121 GLY B O 1
ATOM 5711 N N . ILE B 1 122 ? 22.297 13.031 12.711 1 98.06 122 ILE B N 1
ATOM 5712 C CA . ILE B 1 122 ? 21.234 12.398 11.93 1 98.06 122 ILE B CA 1
ATOM 5713 C C . ILE B 1 122 ? 20.484 11.391 12.789 1 98.06 122 ILE B C 1
ATOM 5715 O O . ILE B 1 122 ? 19.25 11.352 12.789 1 98.06 122 ILE B O 1
ATOM 5719 N N . ALA B 1 123 ? 21.156 10.594 13.555 1 97.81 123 ALA B N 1
ATOM 5720 C CA . ALA B 1 123 ? 20.547 9.57 14.406 1 97.81 123 ALA B CA 1
ATOM 5721 C C . ALA B 1 123 ? 19.656 10.195 15.461 1 97.81 123 ALA B C 1
ATOM 5723 O O . ALA B 1 123 ? 18.531 9.742 15.688 1 97.81 123 ALA B O 1
ATOM 5724 N N . TYR B 1 124 ? 20.156 11.258 16.078 1 98.31 124 TYR B N 1
ATOM 5725 C CA . TYR B 1 124 ? 19.359 11.953 17.094 1 98.31 124 TYR B CA 1
ATOM 5726 C C . TYR B 1 124 ? 18.094 12.539 16.469 1 98.31 124 TYR B C 1
ATOM 5728 O O . TYR B 1 124 ? 17.016 12.469 17.062 1 98.31 124 TYR B O 1
ATOM 5736 N N . PHE B 1 125 ? 18.266 13.117 15.32 1 98.62 125 PHE B N 1
ATOM 5737 C CA . PHE B 1 125 ? 17.109 13.656 14.609 1 98.62 125 PHE B CA 1
ATOM 5738 C C . PHE B 1 125 ? 16.047 12.586 14.406 1 98.62 125 PHE B C 1
ATOM 5740 O O . PHE B 1 125 ? 14.875 12.797 14.719 1 98.62 125 PHE B O 1
ATOM 5747 N N . PHE B 1 126 ? 16.438 11.461 13.922 1 98.56 126 PHE B N 1
ATOM 5748 C CA . PHE B 1 126 ? 15.461 10.445 13.539 1 98.56 126 PHE B CA 1
ATOM 5749 C C . PHE B 1 126 ? 14.914 9.727 14.766 1 98.56 126 PHE B C 1
ATOM 5751 O O . PHE B 1 126 ? 13.766 9.281 14.773 1 98.56 126 PHE B O 1
ATOM 5758 N N . ARG B 1 127 ? 15.672 9.586 15.852 1 98.19 127 ARG B N 1
ATOM 5759 C CA . ARG B 1 127 ? 15.094 9.055 17.078 1 98.19 127 ARG B CA 1
ATOM 5760 C C . ARG B 1 127 ? 14 9.977 17.625 1 98.19 127 ARG B C 1
ATOM 5762 O O . ARG B 1 127 ? 12.961 9.508 18.094 1 98.19 127 ARG B O 1
ATOM 5769 N N . ALA B 1 128 ? 14.305 11.25 17.516 1 98.75 128 ALA B N 1
ATOM 5770 C CA . ALA B 1 128 ? 13.289 12.227 17.906 1 98.75 128 ALA B CA 1
ATOM 5771 C C . ALA B 1 128 ? 12.039 12.086 17.047 1 98.75 128 ALA B C 1
ATOM 5773 O O . ALA B 1 128 ? 10.914 12.094 17.562 1 98.75 128 ALA B O 1
ATOM 5774 N N . PHE B 1 129 ? 12.25 12.008 15.742 1 98.69 129 PHE B N 1
ATOM 5775 C CA . PHE B 1 129 ? 11.133 11.867 14.82 1 98.69 129 PHE B CA 1
ATOM 5776 C C . PHE B 1 129 ? 10.336 10.609 15.133 1 98.69 129 PHE B C 1
ATOM 5778 O O . PHE B 1 129 ? 9.102 10.648 15.164 1 98.69 129 PHE B O 1
ATOM 5785 N N . PHE B 1 130 ? 11.039 9.477 15.375 1 97.62 130 PHE B N 1
ATOM 5786 C CA . PHE B 1 130 ? 10.43 8.195 15.711 1 97.62 130 PHE B CA 1
ATOM 5787 C C . PHE B 1 130 ? 9.523 8.336 16.922 1 97.62 130 PHE B C 1
ATOM 5789 O O . PHE B 1 130 ? 8.359 7.926 16.891 1 97.62 130 PHE B O 1
ATOM 5796 N N . TYR B 1 131 ? 9.961 8.914 17.938 1 98.25 131 TYR B N 1
ATOM 5797 C CA . TYR B 1 131 ? 9.219 9.008 19.188 1 98.25 131 TYR B CA 1
ATOM 5798 C C . TYR B 1 131 ? 8.094 10.039 19.094 1 98.25 131 TYR B C 1
ATOM 5800 O O . TYR B 1 131 ? 7.055 9.898 19.734 1 98.25 131 TYR B O 1
ATOM 5808 N N . PHE B 1 132 ? 8.344 11.094 18.391 1 98.62 132 PHE B N 1
ATOM 5809 C CA . PHE B 1 132 ? 7.281 12.07 18.188 1 98.62 132 PHE B CA 1
ATOM 5810 C C . PHE B 1 132 ? 6.047 11.414 17.578 1 98.62 132 PHE B C 1
ATOM 5812 O O . PHE B 1 132 ? 4.926 11.656 18.031 1 98.62 132 PHE B O 1
ATOM 5819 N N . ASP B 1 133 ? 6.258 10.578 16.609 1 98.06 133 ASP B N 1
ATOM 5820 C CA . ASP B 1 133 ? 5.145 9.867 15.992 1 98.06 133 ASP B CA 1
ATOM 5821 C C . ASP B 1 133 ? 4.453 8.945 16.984 1 98.06 133 ASP B C 1
ATOM 5823 O O . ASP B 1 133 ? 3.225 8.828 16.984 1 98.06 133 ASP B O 1
ATOM 5827 N N . LYS B 1 134 ? 5.258 8.328 17.844 1 97.88 134 LYS B N 1
ATOM 5828 C CA . LYS B 1 134 ? 4.684 7.445 18.859 1 97.88 134 LYS B CA 1
ATOM 5829 C C . LYS B 1 134 ? 3.838 8.234 19.859 1 97.88 134 LYS B C 1
ATOM 5831 O O . LYS B 1 134 ? 2.746 7.805 20.234 1 97.88 134 LYS B O 1
ATOM 5836 N N . VAL B 1 135 ? 4.328 9.344 20.234 1 98.06 135 VAL B N 1
ATOM 5837 C CA . VAL B 1 135 ? 3.652 10.156 21.234 1 98.06 135 VAL B CA 1
ATOM 5838 C C . VAL B 1 135 ? 2.342 10.695 20.672 1 98.06 135 VAL B C 1
ATOM 5840 O O . VAL B 1 135 ? 1.321 10.719 21.359 1 98.06 135 VAL B O 1
ATOM 5843 N N . LYS B 1 136 ? 2.338 11.164 19.438 1 98 136 LYS B N 1
ATOM 5844 C CA . LYS B 1 136 ? 1.121 11.672 18.812 1 98 136 LYS B CA 1
ATOM 5845 C C . LYS B 1 136 ? 0.029 10.602 18.781 1 98 136 LYS B C 1
ATOM 5847 O O . LYS B 1 136 ? -1.143 10.906 19.031 1 98 136 LYS B O 1
ATOM 5852 N N . ARG B 1 137 ? 0.436 9.414 18.578 1 97.5 137 ARG B N 1
ATOM 5853 C CA . ARG B 1 137 ? -0.525 8.336 18.359 1 97.5 137 ARG B CA 1
ATOM 5854 C C . ARG B 1 137 ? -0.937 7.691 19.672 1 97.5 137 ARG B C 1
ATOM 5856 O O . ARG B 1 137 ? -2.117 7.414 19.891 1 97.5 137 ARG B O 1
ATOM 5863 N N . PHE B 1 138 ? 0.054 7.531 20.656 1 97.5 138 PHE B N 1
ATOM 5864 C CA . PHE B 1 138 ? -0.223 6.652 21.781 1 97.5 138 PHE B CA 1
ATOM 5865 C C . PHE B 1 138 ? -0.103 7.406 23.094 1 97.5 138 PHE B C 1
ATOM 5867 O O . PHE B 1 138 ? -0.506 6.902 24.141 1 97.5 138 PHE B O 1
ATOM 5874 N N . GLY B 1 139 ? 0.448 8.594 23.109 1 97.31 139 GLY B N 1
ATOM 5875 C CA . GLY B 1 139 ? 0.681 9.305 24.359 1 97.31 139 GLY B CA 1
ATOM 5876 C C . GLY B 1 139 ? 1.896 8.805 25.125 1 97.31 139 GLY B C 1
ATOM 5877 O O . GLY B 1 139 ? 3.033 9.062 24.719 1 97.31 139 GLY B O 1
ATOM 5878 N N . ASP B 1 140 ? 1.652 8.062 26.172 1 97 140 ASP B N 1
ATOM 5879 C CA . ASP B 1 140 ? 2.742 7.438 26.922 1 97 140 ASP B CA 1
ATOM 5880 C C . ASP B 1 140 ? 3.303 6.238 26.156 1 97 140 ASP B C 1
ATOM 5882 O O . ASP B 1 140 ? 2.545 5.398 25.672 1 97 140 ASP B O 1
ATOM 5886 N N . VAL B 1 141 ? 4.668 6.152 26.047 1 96.25 141 VAL B N 1
ATOM 5887 C CA . VAL B 1 141 ? 5.328 5.02 25.406 1 96.25 141 VAL B CA 1
ATOM 5888 C C . VAL B 1 141 ? 6.648 4.723 26.109 1 96.25 141 VAL B C 1
ATOM 5890 O O . VAL B 1 141 ? 7.238 5.609 26.734 1 96.25 141 VAL B O 1
ATOM 5893 N N . PRO B 1 142 ? 7.113 3.496 25.984 1 93.5 142 PRO B N 1
ATOM 5894 C CA . PRO B 1 142 ? 8.406 3.205 26.609 1 93.5 142 PRO B CA 1
ATOM 5895 C C . PRO B 1 142 ? 9.57 3.91 25.922 1 93.5 142 PRO B C 1
ATOM 5897 O O . PRO B 1 142 ? 9.648 3.91 24.688 1 93.5 142 PRO B O 1
ATOM 5900 N N . TRP B 1 143 ? 10.375 4.578 26.625 1 94.56 143 TRP B N 1
ATOM 5901 C CA . TRP B 1 143 ? 11.609 5.168 26.109 1 94.56 143 TRP B CA 1
ATOM 5902 C C . TRP B 1 143 ? 12.789 4.215 26.297 1 94.56 143 TRP B C 1
ATOM 5904 O O . TRP B 1 143 ? 13.094 3.803 27.406 1 94.56 143 TRP B O 1
ATOM 5914 N N . TYR B 1 144 ? 13.43 3.814 25.188 1 87.81 144 TYR B N 1
ATOM 5915 C CA . TYR B 1 144 ? 14.625 2.977 25.203 1 87.81 144 TYR B CA 1
ATOM 5916 C C . TYR B 1 144 ? 15.844 3.756 24.734 1 87.81 144 TYR B C 1
ATOM 5918 O O . TYR B 1 144 ? 15.836 4.324 23.641 1 87.81 144 TYR B O 1
ATOM 5926 N N . ASP B 1 145 ? 16.891 3.873 25.5 1 81.81 145 ASP B N 1
ATOM 5927 C CA . ASP B 1 145 ? 18.078 4.613 25.094 1 81.81 145 ASP B CA 1
ATOM 5928 C C . ASP B 1 145 ? 19.234 3.66 24.766 1 81.81 145 ASP B C 1
ATOM 5930 O O . ASP B 1 145 ? 20.375 4.094 24.594 1 81.81 145 ASP B O 1
ATOM 5934 N N . GLN B 1 146 ? 18.969 2.441 24.75 1 76.5 146 GLN B N 1
ATOM 5935 C CA . GLN B 1 146 ? 19.922 1.41 24.328 1 76.5 146 GLN B CA 1
ATOM 5936 C C . GLN B 1 146 ? 19.25 0.382 23.422 1 76.5 146 GLN B C 1
ATOM 5938 O O . GLN B 1 146 ? 18.016 0.262 23.406 1 76.5 146 GLN B O 1
ATOM 5943 N N . PRO B 1 147 ? 20.219 -0.048 22.531 1 64.88 147 PRO B N 1
ATOM 5944 C CA . PRO B 1 147 ? 19.594 -1.057 21.656 1 64.88 147 PRO B CA 1
ATOM 5945 C C . PRO B 1 147 ? 18.906 -2.16 22.453 1 64.88 147 PRO B C 1
ATOM 5947 O O . PRO B 1 147 ? 19.406 -2.602 23.484 1 64.88 147 PRO B O 1
ATOM 5950 N N . ILE B 1 148 ? 17.594 -2.201 22.219 1 51.97 148 ILE B N 1
ATOM 5951 C CA . ILE B 1 148 ? 16.828 -3.242 22.891 1 51.97 148 ILE B CA 1
ATOM 5952 C C . ILE B 1 148 ? 17.5 -4.598 22.688 1 51.97 148 ILE B C 1
ATOM 5954 O O . ILE B 1 148 ? 17.625 -5.062 21.547 1 51.97 148 ILE B O 1
ATOM 5958 N N . GLY B 1 149 ? 18.531 -4.668 23.406 1 45.28 149 GLY B N 1
ATOM 5959 C CA . GLY B 1 149 ? 19.109 -6 23.391 1 45.28 149 GLY B CA 1
ATOM 5960 C C . GLY B 1 149 ? 18.375 -6.98 24.297 1 45.28 149 GLY B C 1
ATOM 5961 O O . GLY B 1 149 ? 17.578 -6.574 25.125 1 45.28 149 GLY B O 1
ATOM 5962 N N . SER B 1 150 ? 18.219 -8.188 23.812 1 41.41 150 SER B N 1
ATOM 5963 C CA . SER B 1 150 ? 17.5 -9.266 24.484 1 41.41 150 SER B CA 1
ATOM 5964 C C . SER B 1 150 ? 17.844 -9.328 25.969 1 41.41 150 SER B C 1
ATOM 5966 O O . SER B 1 150 ? 17.297 -10.156 26.703 1 41.41 150 SER B O 1
ATOM 5968 N N . SER B 1 151 ? 18.891 -8.797 26.406 1 39.41 151 SER B N 1
ATOM 5969 C CA . SER B 1 151 ? 19.312 -9.25 27.734 1 39.41 151 SER B CA 1
ATOM 5970 C C . SER B 1 151 ? 18.391 -8.703 28.812 1 39.41 151 SER B C 1
ATOM 5972 O O . SER B 1 151 ? 18.359 -9.211 29.938 1 39.41 151 SER B O 1
ATOM 5974 N N . GLU B 1 152 ? 17.906 -7.578 28.578 1 44.53 152 GLU B N 1
ATOM 5975 C CA . GLU B 1 152 ? 17.266 -7.102 29.797 1 44.53 152 GLU B CA 1
ATOM 5976 C C . GLU B 1 152 ? 15.75 -7.289 29.719 1 44.53 152 GLU B C 1
ATOM 5978 O O . GLU B 1 152 ? 15.062 -6.574 28.984 1 44.53 152 GLU B O 1
ATOM 5983 N N . ASP B 1 153 ? 15.328 -8.516 30.188 1 48.03 153 ASP B N 1
ATOM 5984 C CA . ASP B 1 153 ? 13.93 -8.773 30.516 1 48.03 153 ASP B CA 1
ATOM 5985 C C . ASP B 1 153 ? 13.195 -7.473 30.844 1 48.03 153 ASP B C 1
ATOM 5987 O O . ASP B 1 153 ? 12.016 -7.316 30.531 1 48.03 153 ASP B O 1
ATOM 5991 N N . GLU B 1 154 ? 14.039 -6.691 31.406 1 50.03 154 GLU B N 1
ATOM 5992 C CA . GLU B 1 154 ? 13.438 -5.461 31.922 1 50.03 154 GLU B CA 1
ATOM 5993 C C . GLU B 1 154 ? 12.969 -4.566 30.766 1 50.03 154 GLU B C 1
ATOM 5995 O O . GLU B 1 154 ? 11.914 -3.93 30.859 1 50.03 154 GLU B O 1
ATOM 6000 N N . LEU B 1 155 ? 13.711 -4.684 29.672 1 56.44 155 LEU B N 1
ATOM 6001 C CA . LEU B 1 155 ? 13.328 -3.758 28.594 1 56.44 155 LEU B CA 1
ATOM 6002 C C . LEU B 1 155 ? 12.109 -4.273 27.844 1 56.44 155 LEU B C 1
ATOM 6004 O O . LEU B 1 155 ? 11.289 -3.482 27.375 1 56.44 155 LEU B O 1
ATOM 6008 N N . LEU B 1 156 ? 12 -5.578 27.906 1 59.16 156 LEU B N 1
ATOM 6009 C CA . LEU B 1 156 ? 10.867 -6.172 27.219 1 59.16 156 LEU B CA 1
ATOM 6010 C C . LEU B 1 156 ? 9.586 -6.004 28.031 1 59.16 156 LEU B C 1
ATOM 6012 O O . LEU B 1 156 ? 8.484 -5.973 27.469 1 59.16 156 LEU B O 1
ATOM 6016 N N . ASN B 1 157 ? 9.828 -5.879 29.266 1 68.88 157 ASN B N 1
ATOM 6017 C CA . ASN B 1 157 ? 8.664 -5.738 30.141 1 68.88 157 ASN B CA 1
ATOM 6018 C C . ASN B 1 157 ? 8.562 -4.328 30.703 1 68.88 157 ASN B C 1
ATOM 6020 O O . ASN B 1 157 ? 7.969 -4.121 31.766 1 68.88 157 ASN B O 1
ATOM 6024 N N . LYS B 1 158 ? 9.141 -3.502 29.969 1 81.62 158 LYS B N 1
ATOM 6025 C CA . LYS B 1 158 ? 9.133 -2.121 30.438 1 81.62 158 LYS B CA 1
ATOM 6026 C C . LYS B 1 158 ? 7.746 -1.499 30.297 1 81.62 158 LYS B C 1
ATOM 6028 O O . LYS B 1 158 ? 7.062 -1.719 29.297 1 81.62 158 LYS B O 1
ATOM 6033 N N . SER B 1 159 ? 7.383 -0.794 31.422 1 89 159 SER B N 1
ATOM 6034 C CA . SER B 1 159 ? 6.148 -0.021 31.344 1 89 159 SER B CA 1
ATOM 6035 C C . SER B 1 159 ? 6.309 1.202 30.453 1 89 159 SER B C 1
ATOM 6037 O O . SER B 1 159 ? 7.418 1.528 30.031 1 89 159 SER B O 1
ATOM 6039 N N . ARG B 1 160 ? 5.242 1.827 30.219 1 94 160 ARG B N 1
ATOM 6040 C CA . ARG B 1 160 ? 5.301 3.066 29.453 1 94 160 ARG B CA 1
ATOM 6041 C C . ARG B 1 160 ? 5.906 4.195 30.281 1 94 160 ARG B C 1
ATOM 6043 O O . ARG B 1 160 ? 5.746 4.23 31.5 1 94 160 ARG B O 1
ATOM 6050 N N . ASP B 1 161 ? 6.648 5.02 29.703 1 95.31 161 ASP B N 1
ATOM 6051 C CA . ASP B 1 161 ? 7.109 6.266 30.312 1 95.31 161 ASP B CA 1
ATOM 6052 C C . ASP B 1 161 ? 6.133 7.402 30.047 1 95.31 161 ASP B C 1
ATOM 6054 O O . ASP B 1 161 ? 5.418 7.391 29.031 1 95.31 161 ASP B O 1
ATOM 6058 N N . SER B 1 162 ? 6.078 8.336 30.953 1 95.81 162 SER B N 1
ATOM 6059 C CA . SER B 1 162 ? 5.137 9.445 30.812 1 95.81 162 SER B CA 1
ATOM 6060 C C . SER B 1 162 ? 5.406 10.242 29.531 1 95.81 162 SER B C 1
ATOM 6062 O O . SER B 1 162 ? 6.559 10.414 29.141 1 95.81 162 SER B O 1
ATOM 6064 N N . ARG B 1 163 ? 4.344 10.68 28.969 1 96.44 163 ARG B N 1
ATOM 6065 C CA . ARG B 1 163 ? 4.43 11.562 27.812 1 96.44 163 ARG B CA 1
ATOM 6066 C C . ARG B 1 163 ? 5.387 12.719 28.078 1 96.44 163 ARG B C 1
ATOM 6068 O O . ARG B 1 163 ? 6.168 13.102 27.203 1 96.44 163 ARG B O 1
ATOM 6075 N N . GLU B 1 164 ? 5.387 13.281 29.234 1 96.25 164 GLU B N 1
ATOM 6076 C CA . GLU B 1 164 ? 6.254 14.398 29.609 1 96.25 164 GLU B CA 1
ATOM 6077 C C . GLU B 1 164 ? 7.727 14 29.516 1 96.25 164 GLU B C 1
ATOM 6079 O O . GLU B 1 164 ? 8.539 14.727 28.938 1 96.25 164 GLU B O 1
ATOM 6084 N N . LEU B 1 165 ? 8.008 12.844 30.031 1 96.56 165 LEU B N 1
ATOM 6085 C CA . LEU B 1 165 ? 9.383 12.367 29.984 1 96.56 165 LEU B CA 1
ATOM 6086 C C . LEU B 1 165 ? 9.828 12.117 28.547 1 96.56 165 LEU B C 1
ATOM 6088 O O . LEU B 1 165 ? 10.938 12.508 28.156 1 96.56 165 LEU B O 1
ATOM 6092 N N . VAL B 1 166 ? 9 11.453 27.828 1 97.88 166 VAL B N 1
ATOM 6093 C CA . VAL B 1 166 ? 9.352 11.102 26.453 1 97.88 166 VAL B CA 1
ATOM 6094 C C . VAL B 1 166 ? 9.555 12.367 25.625 1 97.88 166 VAL B C 1
ATOM 6096 O O . VAL B 1 166 ? 10.531 12.477 24.875 1 97.88 166 VAL B O 1
ATOM 6099 N N . VAL B 1 167 ? 8.719 13.352 25.781 1 98.25 167 VAL B N 1
ATOM 6100 C CA . VAL B 1 167 ? 8.844 14.602 25.031 1 98.25 167 VAL B CA 1
ATOM 6101 C C . VAL B 1 167 ? 10.125 15.32 25.453 1 98.25 167 VAL B C 1
ATOM 6103 O O . VAL B 1 167 ? 10.812 15.914 24.625 1 98.25 167 VAL B O 1
ATOM 6106 N N . GLY B 1 168 ? 10.406 15.336 26.734 1 98.06 168 GLY B N 1
ATOM 6107 C CA . GLY B 1 168 ? 11.68 15.891 27.172 1 98.06 168 GLY B CA 1
ATOM 6108 C C . GLY B 1 168 ? 12.875 15.273 26.484 1 98.06 168 GLY B C 1
ATOM 6109 O O . GLY B 1 168 ? 13.789 15.977 26.062 1 98.06 168 GLY B O 1
ATOM 6110 N N . ASN B 1 169 ? 12.828 13.961 26.391 1 98.31 169 ASN B N 1
ATOM 6111 C CA . ASN B 1 169 ? 13.906 13.25 25.703 1 98.31 169 ASN B CA 1
ATOM 6112 C C . ASN B 1 169 ? 13.938 13.594 24.219 1 98.31 169 ASN B C 1
ATOM 6114 O O . ASN B 1 169 ? 15.016 13.688 23.625 1 98.31 169 ASN B O 1
ATOM 6118 N N . ILE B 1 170 ? 12.789 13.734 23.594 1 98.75 170 ILE B N 1
ATOM 6119 C CA . ILE B 1 170 ? 12.703 14.133 22.188 1 98.75 170 ILE B CA 1
ATOM 6120 C C . ILE B 1 170 ? 13.398 15.484 22 1 98.75 170 ILE B C 1
ATOM 6122 O O . ILE B 1 170 ? 14.219 15.641 21.094 1 98.75 170 ILE B O 1
ATOM 6126 N N . ILE B 1 171 ? 13.109 16.438 22.859 1 98.69 171 ILE B N 1
ATOM 6127 C CA . ILE B 1 171 ? 13.695 17.781 22.766 1 98.69 171 ILE B CA 1
ATOM 6128 C C . ILE B 1 171 ? 15.203 17.688 22.984 1 98.69 171 ILE B C 1
ATOM 6130 O O . ILE B 1 171 ? 15.977 18.359 22.281 1 98.69 171 ILE B O 1
ATOM 6134 N N . GLY B 1 172 ? 15.602 16.844 23.938 1 98.44 172 GLY B N 1
ATOM 6135 C CA . GLY B 1 172 ? 17.016 16.625 24.141 1 98.44 172 GLY B CA 1
ATOM 6136 C C . GLY B 1 172 ? 17.719 16.094 22.891 1 98.44 172 GLY B C 1
ATOM 6137 O O . GLY B 1 172 ? 18.797 16.578 22.531 1 98.44 172 GLY B O 1
ATOM 6138 N N . ASP B 1 173 ? 17.125 15.133 22.281 1 98.62 173 ASP B N 1
ATOM 6139 C CA . ASP B 1 173 ? 17.656 14.578 21.031 1 98.62 173 ASP B CA 1
ATOM 6140 C C . ASP B 1 173 ? 17.734 15.641 19.938 1 98.62 173 ASP B C 1
ATOM 6142 O O . ASP B 1 173 ? 18.703 15.695 19.188 1 98.62 173 ASP B O 1
ATOM 6146 N N . LEU B 1 174 ? 16.75 16.469 19.844 1 98.88 174 LEU B N 1
ATOM 6147 C CA . LEU B 1 174 ? 16.734 17.531 18.828 1 98.88 174 LEU B CA 1
ATOM 6148 C C . LEU B 1 174 ? 17.812 18.578 19.125 1 98.88 174 LEU B C 1
ATOM 6150 O O . LEU B 1 174 ? 18.438 19.094 18.188 1 98.88 174 LEU B O 1
ATOM 6154 N N . ASP B 1 175 ? 18.016 18.891 20.391 1 98.81 175 ASP B N 1
ATOM 6155 C CA . ASP B 1 175 ? 19.109 19.797 20.75 1 98.81 175 ASP B CA 1
ATOM 6156 C C . ASP B 1 175 ? 20.469 19.219 20.328 1 98.81 175 ASP B C 1
ATOM 6158 O O . ASP B 1 175 ? 21.312 19.953 19.828 1 98.81 175 ASP B O 1
ATOM 6162 N N . ASN B 1 176 ? 20.625 17.938 20.562 1 98.62 176 ASN B N 1
ATOM 6163 C CA . ASN B 1 176 ? 21.844 17.281 20.094 1 98.62 176 ASN B CA 1
ATOM 6164 C C . ASN B 1 176 ? 21.969 17.344 18.578 1 98.62 176 ASN B C 1
ATOM 6166 O O . ASN B 1 176 ? 23.047 17.625 18.062 1 98.62 176 ASN B O 1
ATOM 6170 N N . ALA B 1 177 ? 20.906 17.062 17.859 1 98.75 177 ALA B N 1
ATOM 6171 C CA . ALA B 1 177 ? 20.922 17.109 16.406 1 98.75 177 ALA B CA 1
ATOM 6172 C C . ALA B 1 177 ? 21.297 18.5 15.906 1 98.75 177 ALA B C 1
ATOM 6174 O O . ALA B 1 177 ? 22.141 18.641 15.016 1 98.75 177 ALA B O 1
ATOM 6175 N N . ILE B 1 178 ? 20.688 19.547 16.484 1 98.62 178 ILE B N 1
ATOM 6176 C CA . ILE B 1 178 ? 20.938 20.922 16.094 1 98.62 178 ILE B CA 1
ATOM 6177 C C . ILE B 1 178 ? 22.422 21.266 16.312 1 98.62 178 ILE B C 1
ATOM 6179 O O . ILE B 1 178 ? 23.031 21.938 15.484 1 98.62 178 ILE B O 1
ATOM 6183 N N . ARG B 1 179 ? 22.969 20.797 17.375 1 98 179 ARG B N 1
ATOM 6184 C CA . ARG B 1 179 ? 24.359 21.078 17.703 1 98 179 ARG B CA 1
ATOM 6185 C C . ARG B 1 179 ? 25.312 20.359 16.766 1 98 179 ARG B C 1
ATOM 6187 O O . ARG B 1 179 ? 26.328 20.922 16.359 1 98 179 ARG B O 1
ATOM 6194 N N . LEU B 1 180 ? 24.953 19.156 16.344 1 98 180 LEU B N 1
ATOM 6195 C CA . LEU B 1 180 ? 25.922 18.281 15.68 1 98 180 LEU B CA 1
ATOM 6196 C C . LEU B 1 180 ? 25.797 18.375 14.164 1 98 180 LEU B C 1
ATOM 6198 O O . LEU B 1 180 ? 26.781 18.172 13.445 1 98 180 LEU B O 1
ATOM 6202 N N . LEU B 1 181 ? 24.656 18.688 13.648 1 97.81 181 LEU B N 1
ATOM 6203 C CA . LEU B 1 181 ? 24.422 18.672 12.203 1 97.81 181 LEU B CA 1
ATOM 6204 C C . LEU B 1 181 ? 25 19.922 11.547 1 97.81 181 LEU B C 1
ATOM 6206 O O . LEU B 1 181 ? 24.906 21.016 12.109 1 97.81 181 LEU B O 1
ATOM 6210 N N . PRO B 1 182 ? 25.516 19.703 10.391 1 95.25 182 PRO B N 1
ATOM 6211 C CA . PRO B 1 182 ? 25.969 20.875 9.648 1 95.25 182 PRO B CA 1
ATOM 6212 C C . PRO B 1 182 ? 24.828 21.719 9.094 1 95.25 182 PRO B C 1
ATOM 6214 O O . PRO B 1 182 ? 23.719 21.203 8.914 1 95.25 182 PRO B O 1
ATOM 6217 N N . GLY B 1 183 ? 25.047 22.984 8.836 1 90.31 183 GLY B N 1
ATOM 6218 C CA . GLY B 1 183 ? 24.062 23.859 8.211 1 90.31 183 GLY B CA 1
ATOM 6219 C C . GLY B 1 183 ? 23.891 23.609 6.727 1 90.31 183 GLY B C 1
ATOM 6220 O O . GLY B 1 183 ? 22.781 23.594 6.215 1 90.31 183 GLY B O 1
ATOM 6221 N N . GLU B 1 184 ? 24.969 23.469 6.047 1 83.19 184 GLU B N 1
ATOM 6222 C CA . GLU B 1 184 ? 24.953 23.234 4.605 1 83.19 184 GLU B CA 1
ATOM 6223 C C . GLU B 1 184 ? 24.562 21.797 4.285 1 83.19 184 GLU B C 1
ATOM 6225 O O . GLU B 1 184 ? 25.109 20.859 4.875 1 83.19 184 GLU B O 1
ATOM 6230 N N . SER B 1 185 ? 23.453 21.625 3.52 1 79.81 185 SER B N 1
ATOM 6231 C CA . SER B 1 185 ? 23.047 20.312 3.057 1 79.81 185 SER B CA 1
ATOM 6232 C C . SER B 1 185 ? 22.203 20.406 1.788 1 79.81 185 SER B C 1
ATOM 6234 O O . SER B 1 185 ? 22.062 21.484 1.211 1 79.81 185 SER B O 1
ATOM 6236 N N . THR B 1 186 ? 21.875 19.281 1.3 1 87.31 186 THR B N 1
ATOM 6237 C CA . THR B 1 186 ? 20.922 19.203 0.194 1 87.31 186 THR B CA 1
ATOM 6238 C C . THR B 1 186 ? 19.5 19.219 0.713 1 87.31 186 THR B C 1
ATOM 6240 O O . THR B 1 186 ? 19.25 19 1.904 1 87.31 186 THR B O 1
ATOM 6243 N N . THR B 1 187 ? 18.562 19.484 -0.131 1 94.69 187 THR B N 1
ATOM 6244 C CA . THR B 1 187 ? 17.141 19.5 0.2 1 94.69 187 THR B CA 1
ATOM 6245 C C . THR B 1 187 ? 16.625 18.094 0.479 1 94.69 187 THR B C 1
ATOM 6247 O O . THR B 1 187 ? 15.508 17.906 0.963 1 94.69 187 THR B O 1
ATOM 6250 N N . TYR B 1 188 ? 17.5 17.125 0.333 1 94.94 188 TYR B N 1
ATOM 6251 C CA . TYR B 1 188 ? 17.047 15.75 0.469 1 94.94 188 TYR B CA 1
ATOM 6252 C C . TYR B 1 188 ? 17.656 15.094 1.7 1 94.94 188 TYR B C 1
ATOM 6254 O O . TYR B 1 188 ? 17.406 13.922 1.974 1 94.94 188 TYR B O 1
ATOM 6262 N N . THR B 1 189 ? 18.484 15.82 2.416 1 95.62 189 THR B N 1
ATOM 6263 C CA . THR B 1 189 ? 19.109 15.281 3.615 1 95.62 189 THR B CA 1
ATOM 6264 C C . THR B 1 189 ? 18.875 16.203 4.812 1 95.62 189 THR B C 1
ATOM 6266 O O . THR B 1 189 ? 18.734 17.422 4.648 1 95.62 189 THR B O 1
ATOM 6269 N N . VAL B 1 190 ? 18.906 15.625 5.941 1 97.06 190 VAL B N 1
ATOM 6270 C CA . VAL B 1 190 ? 18.656 16.359 7.176 1 97.06 190 VAL B CA 1
ATOM 6271 C C . VAL B 1 190 ? 19.859 17.219 7.523 1 97.06 190 VAL B C 1
ATOM 6273 O O . VAL B 1 190 ? 21 16.797 7.344 1 97.06 190 VAL B O 1
ATOM 6276 N N . ASN B 1 191 ? 19.625 18.391 7.973 1 97.19 191 ASN B N 1
ATOM 6277 C CA . ASN B 1 191 ? 20.641 19.312 8.461 1 97.19 191 ASN B CA 1
ATOM 6278 C C . ASN B 1 191 ? 20.188 20.062 9.711 1 97.19 191 ASN B C 1
ATOM 6280 O O . ASN B 1 191 ? 19.156 19.703 10.305 1 97.19 191 ASN B O 1
ATOM 6284 N N . LYS B 1 192 ? 20.984 21 10.117 1 97.81 192 LYS B N 1
ATOM 6285 C CA . LYS B 1 192 ? 20.703 21.75 11.336 1 97.81 192 LYS B CA 1
ATOM 6286 C C . LYS B 1 192 ? 19.344 22.438 11.266 1 97.81 192 LYS B C 1
ATOM 6288 O O . LYS B 1 192 ? 18.594 22.453 12.25 1 97.81 192 LYS B O 1
ATOM 6293 N N . TRP B 1 193 ? 18.969 22.969 10.18 1 98.31 193 TRP B N 1
ATOM 6294 C CA . TRP B 1 193 ? 17.719 23.703 10 1 98.31 193 TRP B CA 1
ATOM 6295 C C . TRP B 1 193 ? 16.531 22.75 9.992 1 98.31 193 TRP B C 1
ATOM 6297 O O . TRP B 1 193 ? 15.453 23.094 10.5 1 98.31 193 TRP B O 1
ATOM 6307 N N . THR B 1 194 ? 16.719 21.547 9.406 1 98.5 194 THR B N 1
ATOM 6308 C CA . THR B 1 194 ? 15.672 20.531 9.492 1 98.5 194 THR B CA 1
ATOM 6309 C C . THR B 1 194 ? 15.375 20.188 10.945 1 98.5 194 THR B C 1
ATOM 6311 O O . THR B 1 194 ? 14.219 20.031 11.328 1 98.5 194 THR B O 1
ATOM 6314 N N . ALA B 1 195 ? 16.453 20.078 11.711 1 98.69 195 ALA B N 1
ATOM 6315 C CA . ALA B 1 195 ? 16.281 19.75 13.125 1 98.69 195 ALA B CA 1
ATOM 6316 C C . ALA B 1 195 ? 15.547 20.859 13.859 1 98.69 195 ALA B C 1
ATOM 6318 O O . ALA B 1 195 ? 14.688 20.609 14.703 1 98.69 195 ALA B O 1
ATOM 6319 N N . LEU B 1 196 ? 15.891 22.094 13.57 1 98.75 196 LEU B N 1
ATOM 6320 C CA . LEU B 1 196 ? 15.203 23.234 14.172 1 98.75 196 LEU B CA 1
ATOM 6321 C C . LEU B 1 196 ? 13.727 23.25 13.773 1 98.75 196 LEU B C 1
ATOM 6323 O O . LEU B 1 196 ? 12.859 23.562 14.594 1 98.75 196 LEU B O 1
ATOM 6327 N N . ALA B 1 197 ? 13.484 23 12.523 1 98.88 197 ALA B N 1
ATOM 6328 C CA . ALA B 1 197 ? 12.109 22.938 12.047 1 98.88 197 ALA B CA 1
ATOM 6329 C C . ALA B 1 197 ? 11.312 21.875 12.781 1 98.88 197 ALA B C 1
ATOM 6331 O O . ALA B 1 197 ? 10.164 22.094 13.172 1 98.88 197 ALA B O 1
ATOM 6332 N N . LEU B 1 198 ? 11.906 20.688 12.938 1 98.94 198 LEU B N 1
ATOM 6333 C CA . LEU B 1 198 ? 11.211 19.625 13.664 1 98.94 198 LEU B CA 1
ATOM 6334 C C . LEU B 1 198 ? 10.984 20.016 15.117 1 98.94 198 LEU B C 1
ATOM 6336 O O . LEU B 1 198 ? 9.938 19.719 15.695 1 98.94 198 LEU B O 1
ATOM 6340 N N . LYS B 1 199 ? 12.016 20.641 15.734 1 98.94 199 LYS B N 1
ATOM 6341 C CA . LYS B 1 199 ? 11.828 21.109 17.109 1 98.94 199 LYS B CA 1
ATOM 6342 C C . LYS B 1 199 ? 10.656 22.078 17.203 1 98.94 199 LYS B C 1
ATOM 6344 O O . LYS B 1 199 ? 9.844 21.984 18.125 1 98.94 199 LYS B O 1
ATOM 6349 N N . SER B 1 200 ? 10.625 23 16.266 1 98.94 200 SER B N 1
ATOM 6350 C CA . SER B 1 200 ? 9.492 23.922 16.188 1 98.94 200 SER B CA 1
ATOM 6351 C C . SER B 1 200 ? 8.172 23.156 16.109 1 98.94 200 SER B C 1
ATOM 6353 O O . SER B 1 200 ? 7.238 23.469 16.859 1 98.94 200 SER B O 1
ATOM 6355 N N . ARG B 1 201 ? 8.039 22.188 15.258 1 98.94 201 ARG B N 1
ATOM 6356 C CA . ARG B 1 201 ? 6.832 21.391 15.055 1 98.94 201 ARG B CA 1
ATOM 6357 C C . ARG B 1 201 ? 6.465 20.625 16.312 1 98.94 201 ARG B C 1
ATOM 6359 O O . ARG B 1 201 ? 5.305 20.641 16.734 1 98.94 201 ARG B O 1
ATOM 6366 N N . VAL B 1 202 ? 7.449 19.938 16.938 1 98.94 202 VAL B N 1
ATOM 6367 C CA . VAL B 1 202 ? 7.223 19.109 18.125 1 98.94 202 VAL B CA 1
ATOM 6368 C C . VAL B 1 202 ? 6.727 19.984 19.266 1 98.94 202 VAL B C 1
ATOM 6370 O O . VAL B 1 202 ? 5.742 19.656 19.938 1 98.94 202 VAL B O 1
ATOM 6373 N N . CYS B 1 203 ? 7.383 21.078 19.469 1 98.94 203 CYS B N 1
ATOM 6374 C CA . CYS B 1 203 ? 7.062 21.953 20.594 1 98.94 203 CYS B CA 1
ATOM 6375 C C . CYS B 1 203 ? 5.707 22.609 20.391 1 98.94 203 CYS B C 1
ATOM 6377 O O . CYS B 1 203 ? 4.961 22.812 21.359 1 98.94 203 CYS B O 1
ATOM 6379 N N . LEU B 1 204 ? 5.383 22.953 19.172 1 98.94 204 LEU B N 1
ATOM 6380 C CA . LEU B 1 204 ? 4.051 23.5 18.922 1 98.94 204 LEU B CA 1
ATOM 6381 C C . LEU B 1 204 ? 2.977 22.469 19.234 1 98.94 204 LEU B C 1
ATOM 6383 O O . LEU B 1 204 ? 2.014 22.75 19.938 1 98.94 204 LEU B O 1
ATOM 6387 N N . PHE B 1 205 ? 3.137 21.297 18.672 1 98.88 205 PHE B N 1
ATOM 6388 C CA . PHE B 1 205 ? 2.16 20.234 18.859 1 98.88 205 PHE B CA 1
ATOM 6389 C C . PHE B 1 205 ? 1.945 19.969 20.344 1 98.88 205 PHE B C 1
ATOM 6391 O O . PHE B 1 205 ? 0.814 20.016 20.828 1 98.88 205 PHE B O 1
ATOM 6398 N N . GLU B 1 206 ? 3.029 19.75 21.016 1 98.69 206 GLU B N 1
ATOM 6399 C CA . GLU B 1 206 ? 2.918 19.344 22.406 1 98.69 206 GLU B CA 1
ATOM 6400 C C . GLU B 1 206 ? 2.445 20.5 23.297 1 98.69 206 GLU B C 1
ATOM 6402 O O . GLU B 1 206 ? 1.673 20.297 24.234 1 98.69 206 GLU B O 1
ATOM 6407 N N . GLY B 1 207 ? 2.975 21.688 23.078 1 98.69 207 GLY B N 1
ATOM 6408 C CA . GLY B 1 207 ? 2.535 22.844 23.828 1 98.69 207 GLY B CA 1
ATOM 6409 C C . GLY B 1 207 ? 1.042 23.094 23.734 1 98.69 207 GLY B C 1
ATOM 6410 O O . GLY B 1 207 ? 0.372 23.297 24.75 1 98.69 207 GLY B O 1
ATOM 6411 N N . THR B 1 208 ? 0.504 23.062 22.562 1 98.56 208 THR B N 1
ATOM 6412 C CA . THR B 1 208 ? -0.923 23.297 22.375 1 98.56 208 THR B CA 1
ATOM 6413 C C . THR B 1 208 ? -1.735 22.094 22.828 1 98.56 208 THR B C 1
ATOM 6415 O O . THR B 1 208 ? -2.84 22.25 23.359 1 98.56 208 THR B O 1
ATOM 6418 N N . TYR B 1 209 ? -1.203 20.906 22.594 1 98.56 209 TYR B N 1
ATOM 6419 C CA . TYR B 1 209 ? -1.886 19.719 23.094 1 98.56 209 TYR B CA 1
ATOM 6420 C C . TYR B 1 209 ? -2.111 19.812 24.609 1 98.56 209 TYR B C 1
ATOM 6422 O O . TYR B 1 209 ? -3.227 19.594 25.094 1 98.56 209 TYR B O 1
ATOM 6430 N N . ARG B 1 210 ? -1.065 20.156 25.359 1 97.94 210 ARG B N 1
ATOM 6431 C CA . ARG B 1 210 ? -1.171 20.281 26.812 1 97.94 210 ARG B CA 1
ATOM 6432 C C . ARG B 1 210 ? -2.158 21.375 27.203 1 97.94 210 ARG B C 1
ATOM 6434 O O . ARG B 1 210 ? -3.006 21.172 28.078 1 97.94 210 ARG B O 1
ATOM 6441 N N . LYS B 1 211 ? -2.055 22.438 26.547 1 97.31 211 LYS B N 1
ATOM 6442 C CA . LYS B 1 211 ? -2.906 23.578 26.844 1 97.31 211 LYS B CA 1
ATOM 6443 C C . LYS B 1 211 ? -4.379 23.234 26.641 1 97.31 211 LYS B C 1
ATOM 6445 O O . LYS B 1 211 ? -5.195 23.438 27.547 1 97.31 211 LYS B O 1
ATOM 6450 N N . TYR B 1 212 ? -4.738 22.656 25.562 1 97.75 212 TYR B N 1
ATOM 6451 C CA . TYR B 1 212 ? -6.141 22.469 25.203 1 97.75 212 TYR B CA 1
ATOM 6452 C C . TYR B 1 212 ? -6.707 21.219 25.844 1 97.75 212 TYR B C 1
ATOM 6454 O O . TYR B 1 212 ? -7.918 21.109 26.062 1 97.75 212 TYR B O 1
ATOM 6462 N N . HIS B 1 213 ? -5.867 20.281 26.188 1 96.94 213 HIS B N 1
ATOM 6463 C CA . HIS B 1 213 ? -6.34 19.094 26.859 1 96.94 213 HIS B CA 1
ATOM 6464 C C . HIS B 1 213 ? -6.301 19.266 28.375 1 96.94 213 HIS B C 1
ATOM 6466 O O . HIS B 1 213 ? -6.738 18.375 29.125 1 96.94 213 HIS B O 1
ATOM 6472 N N . GLY B 1 214 ? -5.668 20.312 28.859 1 95.06 214 GLY B N 1
ATOM 6473 C CA . GLY B 1 214 ? -5.648 20.625 30.281 1 95.06 214 GLY B CA 1
ATOM 6474 C C . GLY B 1 214 ? -4.691 19.75 31.062 1 95.06 214 GLY B C 1
ATOM 6475 O O . GLY B 1 214 ? -4.98 19.375 32.219 1 95.06 214 GLY B O 1
ATOM 6476 N N . ILE B 1 215 ? -3.586 19.312 30.438 1 93.38 215 ILE B N 1
ATOM 6477 C CA . ILE B 1 215 ? -2.66 18.438 31.141 1 93.38 215 ILE B CA 1
ATOM 6478 C C . ILE B 1 215 ? -1.36 19.188 31.438 1 93.38 215 ILE B C 1
ATOM 6480 O O . ILE B 1 215 ? -0.346 18.562 31.781 1 93.38 215 ILE B O 1
ATOM 6484 N N . GLY B 1 216 ? -1.35 20.469 31.312 1 88.5 216 GLY B N 1
ATOM 6485 C CA . GLY B 1 216 ? -0.24 21.375 31.562 1 88.5 216 GLY B CA 1
ATOM 6486 C C . GLY B 1 216 ? -0.361 22.672 30.797 1 88.5 216 GLY B C 1
ATOM 6487 O O . GLY B 1 216 ? -1.214 22.812 29.906 1 88.5 216 GLY B O 1
ATOM 6488 N N . SER B 1 217 ? 0.428 23.672 31.109 1 86.19 217 SER B N 1
ATOM 6489 C CA . SER B 1 217 ? 0.305 24.969 30.453 1 86.19 217 SER B CA 1
ATOM 6490 C C . SER B 1 217 ? 0.867 24.938 29.047 1 86.19 217 SER B C 1
ATOM 6492 O O . SER B 1 217 ? 0.381 25.656 28.156 1 86.19 217 SER B O 1
ATOM 6494 N N . GLY B 1 218 ? 1.826 24.141 28.859 1 95 218 GLY B N 1
ATOM 6495 C CA . GLY B 1 218 ? 2.488 24.078 27.562 1 95 218 GLY B CA 1
ATOM 6496 C C . GLY B 1 218 ? 3.352 25.281 27.266 1 95 218 GLY B C 1
ATOM 6497 O O . GLY B 1 218 ? 3.961 25.391 26.203 1 95 218 GLY B O 1
ATOM 6498 N N . GLU B 1 219 ? 3.426 26.25 28.141 1 97.56 219 GLU B N 1
ATOM 6499 C CA . GLU B 1 219 ? 4.062 27.547 27.906 1 97.56 219 GLU B CA 1
ATOM 6500 C C . GLU B 1 219 ? 5.543 27.375 27.578 1 97.56 219 GLU B C 1
ATOM 6502 O O . GLU B 1 219 ? 6.051 28.016 26.656 1 97.56 219 GLU B O 1
ATOM 6507 N N . GLU B 1 220 ? 6.188 26.547 28.344 1 98.19 220 GLU B N 1
ATOM 6508 C CA . GLU B 1 220 ? 7.613 26.344 28.094 1 98.19 220 GLU B CA 1
ATOM 6509 C C . GLU B 1 220 ? 7.859 25.797 26.688 1 98.19 220 GLU B C 1
ATOM 6511 O O . GLU B 1 220 ? 8.789 26.234 26.016 1 98.19 220 GLU B O 1
ATOM 6516 N N . LEU B 1 221 ? 7.031 24.875 26.312 1 98.81 221 LEU B N 1
ATOM 6517 C CA . LEU B 1 221 ? 7.164 24.281 25 1 98.81 221 LEU B CA 1
ATOM 6518 C C . LEU B 1 221 ? 6.828 25.297 23.906 1 98.81 221 LEU B C 1
ATOM 6520 O O . LEU B 1 221 ? 7.496 25.344 22.875 1 98.81 221 LEU B O 1
ATOM 6524 N N . LEU B 1 222 ? 5.801 26.125 24.109 1 98.88 222 LEU B N 1
ATOM 6525 C CA . LEU B 1 222 ? 5.449 27.156 23.141 1 98.88 222 LEU B CA 1
ATOM 6526 C C . LEU B 1 222 ? 6.57 28.172 23 1 98.88 222 LEU B C 1
ATOM 6528 O O . LEU B 1 222 ? 6.828 28.672 21.906 1 98.88 222 LEU B O 1
ATOM 6532 N N . GLN B 1 223 ? 7.223 28.453 24.094 1 98.81 223 GLN B N 1
ATOM 6533 C CA . GLN B 1 223 ? 8.391 29.328 24.031 1 98.81 223 GLN B CA 1
ATOM 6534 C C . GLN B 1 223 ? 9.508 28.703 23.203 1 98.81 223 GLN B C 1
ATOM 6536 O O . GLN B 1 223 ? 10.133 29.375 22.391 1 98.81 223 GLN B O 1
ATOM 6541 N N . LYS B 1 224 ? 9.727 27.438 23.438 1 98.88 224 LYS B N 1
ATOM 6542 C CA . LYS B 1 224 ? 10.742 26.734 22.656 1 98.88 224 LYS B CA 1
ATOM 6543 C C . LYS B 1 224 ? 10.391 26.719 21.172 1 98.88 224 LYS B C 1
ATOM 6545 O O . LYS B 1 224 ? 11.273 26.812 20.328 1 98.88 224 LYS B O 1
ATOM 6550 N N . CYS B 1 225 ? 9.125 26.578 20.891 1 98.94 225 CYS B N 1
ATOM 6551 C CA . CYS B 1 225 ? 8.672 26.641 19.5 1 98.94 225 CYS B CA 1
ATOM 6552 C C . CYS B 1 225 ? 9 27.984 18.891 1 98.94 225 CYS B C 1
ATOM 6554 O O . CYS B 1 225 ? 9.594 28.047 17.797 1 98.94 225 CYS B O 1
ATOM 6556 N N . ALA B 1 226 ? 8.625 29.047 19.562 1 98.88 226 ALA B N 1
ATOM 6557 C CA . ALA B 1 226 ? 8.859 30.406 19.047 1 98.88 226 ALA B CA 1
ATOM 6558 C C . ALA B 1 226 ? 10.352 30.656 18.844 1 98.88 226 ALA B C 1
ATOM 6560 O O . ALA B 1 226 ? 10.758 31.203 17.812 1 98.88 226 ALA B O 1
ATOM 6561 N N . GLU B 1 227 ? 11.148 30.219 19.781 1 98.88 227 GLU B N 1
ATOM 6562 C CA . GLU B 1 227 ? 12.586 30.438 19.703 1 98.88 227 GLU B CA 1
ATOM 6563 C C . GLU B 1 227 ? 13.211 29.656 18.562 1 98.88 227 GLU B C 1
ATOM 6565 O O . GLU B 1 227 ? 14.016 30.188 17.797 1 98.88 227 GLU B O 1
ATOM 6570 N N . ALA B 1 228 ? 12.859 28.375 18.453 1 98.88 228 ALA B N 1
ATOM 6571 C CA . ALA B 1 228 ? 13.398 27.547 17.375 1 98.88 228 ALA B CA 1
ATOM 6572 C C . ALA B 1 228 ? 12.984 28.094 16 1 98.88 228 ALA B C 1
ATOM 6574 O O . ALA B 1 228 ? 13.805 28.156 15.078 1 98.88 228 ALA B O 1
ATOM 6575 N N . SER B 1 229 ? 11.758 28.484 15.898 1 98.94 229 SER B N 1
ATOM 6576 C CA . SER B 1 229 ? 11.258 29.047 14.648 1 98.94 229 SER B CA 1
ATOM 6577 C C . SER B 1 229 ? 11.992 30.344 14.289 1 98.94 229 SER B C 1
ATOM 6579 O O . SER B 1 229 ? 12.445 30.5 13.156 1 98.94 229 SER B O 1
ATOM 6581 N N . LEU B 1 230 ? 12.07 31.203 15.234 1 98.81 230 LEU B N 1
ATOM 6582 C CA . LEU B 1 230 ? 12.695 32.5 15 1 98.81 230 LEU B CA 1
ATOM 6583 C C . LEU B 1 230 ? 14.156 32.344 14.594 1 98.81 230 LEU B C 1
ATOM 6585 O O . LEU B 1 230 ? 14.648 33.031 13.711 1 98.81 230 LEU B O 1
ATOM 6589 N N . GLU B 1 231 ? 14.82 31.438 15.289 1 98.69 231 GLU B N 1
ATOM 6590 C CA . GLU B 1 231 ? 16.203 31.203 14.914 1 98.69 231 GLU B CA 1
ATOM 6591 C C . GLU B 1 231 ? 16.328 30.75 13.461 1 98.69 231 GLU B C 1
ATOM 6593 O O . GLU B 1 231 ? 17.172 31.234 12.719 1 98.69 231 GLU B O 1
ATOM 6598 N N . LEU B 1 232 ? 15.531 29.812 13.062 1 98.56 232 LEU B N 1
ATOM 6599 C CA . LEU B 1 232 ? 15.539 29.328 11.695 1 98.56 232 LEU B CA 1
ATOM 6600 C C . LEU B 1 232 ? 15.18 30.438 10.711 1 98.56 232 LEU B C 1
ATOM 6602 O O . LEU B 1 232 ? 15.836 30.594 9.672 1 98.56 232 LEU B O 1
ATOM 6606 N N . MET B 1 233 ? 14.172 31.219 11.023 1 98.56 233 MET B N 1
ATOM 6607 C CA . MET B 1 233 ? 13.727 32.312 10.172 1 98.56 233 MET B CA 1
ATOM 6608 C C . MET B 1 233 ? 14.852 33.312 9.945 1 98.56 233 MET B C 1
ATOM 6610 O O . MET B 1 233 ? 15 33.844 8.844 1 98.56 233 MET B O 1
ATOM 6614 N N . ASN B 1 234 ? 15.641 33.531 10.969 1 97.81 234 ASN B N 1
ATOM 6615 C CA . ASN B 1 234 ? 16.656 34.594 10.93 1 97.81 234 ASN B CA 1
ATOM 6616 C C . ASN B 1 234 ? 17.969 34.062 10.359 1 97.81 234 ASN B C 1
ATOM 6618 O O . ASN B 1 234 ? 18.688 34.781 9.664 1 97.81 234 ASN B O 1
ATOM 6622 N N . LYS B 1 235 ? 18.266 32.844 10.641 1 97 235 LYS B N 1
ATOM 6623 C CA . LYS B 1 235 ? 19.625 32.375 10.391 1 97 235 LYS B CA 1
ATOM 6624 C C . LYS B 1 235 ? 19.656 31.297 9.312 1 97 235 LYS B C 1
ATOM 6626 O O . LYS B 1 235 ? 20.719 30.984 8.773 1 97 235 LYS B O 1
ATOM 6631 N N . GLY B 1 236 ? 18.578 30.688 9.016 1 95.62 236 GLY B N 1
ATOM 6632 C CA . GLY B 1 236 ? 18.578 29.547 8.117 1 95.62 236 GLY B CA 1
ATOM 6633 C C . GLY B 1 236 ? 18.859 29.906 6.676 1 95.62 236 GLY B C 1
ATOM 6634 O O . GLY B 1 236 ? 19.281 29.062 5.887 1 95.62 236 GLY B O 1
ATOM 6635 N N . GLY B 1 237 ? 18.594 31.125 6.289 1 95.62 237 GLY B N 1
ATOM 6636 C CA . GLY B 1 237 ? 18.844 31.578 4.934 1 95.62 237 GLY B CA 1
ATOM 6637 C C . GLY B 1 237 ? 17.734 31.203 3.959 1 95.62 237 GLY B C 1
ATOM 6638 O O . GLY B 1 237 ? 17.906 31.359 2.746 1 95.62 237 GLY B O 1
ATOM 6639 N N . TYR B 1 238 ? 16.688 30.719 4.359 1 97 238 TYR B N 1
ATOM 6640 C CA . TYR B 1 238 ? 15.57 30.344 3.508 1 97 238 TYR B CA 1
ATOM 6641 C C . TYR B 1 238 ? 14.672 31.531 3.213 1 97 238 TYR B C 1
ATOM 6643 O O . TYR B 1 238 ? 14.594 32.469 4.012 1 97 238 TYR B O 1
ATOM 6651 N N . THR B 1 239 ? 14.023 31.469 2.051 1 97.12 239 THR B N 1
ATOM 6652 C CA . THR B 1 239 ? 13.055 32.469 1.635 1 97.12 239 THR B CA 1
ATOM 6653 C C . THR B 1 239 ? 11.859 31.828 0.938 1 97.12 239 THR B C 1
ATOM 6655 O O . THR B 1 239 ? 11.945 30.672 0.492 1 97.12 239 THR B O 1
ATOM 6658 N N . LEU B 1 240 ? 10.75 32.531 0.872 1 97.81 240 LEU B N 1
ATOM 6659 C CA . LEU B 1 240 ? 9.562 32 0.215 1 97.81 240 LEU B CA 1
ATOM 6660 C C . LEU B 1 240 ? 9.727 32 -1.301 1 97.81 240 LEU B C 1
ATOM 6662 O O . LEU B 1 240 ? 10.297 32.938 -1.864 1 97.81 240 LEU B O 1
ATOM 6666 N N . TYR B 1 241 ? 9.25 30.969 -1.904 1 97.38 241 TYR B N 1
ATOM 6667 C CA . TYR B 1 241 ? 9.156 30.922 -3.359 1 97.38 241 TYR B CA 1
ATOM 6668 C C . TYR B 1 241 ? 8.062 31.844 -3.861 1 97.38 241 TYR B C 1
ATOM 6670 O O . TYR B 1 241 ? 6.898 31.719 -3.467 1 97.38 241 TYR B O 1
ATOM 6678 N N . LYS B 1 242 ? 8.398 32.781 -4.832 1 95.12 242 LYS B N 1
ATOM 6679 C CA . LYS B 1 242 ? 7.434 33.781 -5.262 1 95.12 242 LYS B CA 1
ATOM 6680 C C . LYS B 1 242 ? 7.422 33.906 -6.781 1 95.12 242 LYS B C 1
ATOM 6682 O O . LYS B 1 242 ? 6.766 34.812 -7.324 1 95.12 242 LYS B O 1
ATOM 6687 N N . ALA B 1 243 ? 8.016 33.094 -7.434 1 92.88 243 ALA B N 1
ATOM 6688 C CA . ALA B 1 243 ? 8.195 33.25 -8.875 1 92.88 243 ALA B CA 1
ATOM 6689 C C . ALA B 1 243 ? 6.961 32.781 -9.641 1 92.88 243 ALA B C 1
ATOM 6691 O O . ALA B 1 243 ? 6.344 31.781 -9.266 1 92.88 243 ALA B O 1
ATOM 6692 N N . GLY B 1 244 ? 6.609 33.531 -10.641 1 91.69 244 GLY B N 1
ATOM 6693 C CA . GLY B 1 244 ? 5.562 33.094 -11.562 1 91.69 244 GLY B CA 1
ATOM 6694 C C . GLY B 1 244 ? 4.188 33.594 -11.164 1 91.69 244 GLY B C 1
ATOM 6695 O O . GLY B 1 244 ? 4.043 34.344 -10.18 1 91.69 244 GLY B O 1
ATOM 6696 N N . GLU B 1 245 ? 3.152 33.156 -11.93 1 91.81 245 GLU B N 1
ATOM 6697 C CA . GLU B 1 245 ? 1.776 33.594 -11.742 1 91.81 245 GLU B CA 1
ATOM 6698 C C . GLU B 1 245 ? 1.078 32.812 -10.648 1 91.81 245 GLU B C 1
ATOM 6700 O O . GLU B 1 245 ? 0.15 33.312 -10.008 1 91.81 245 GLU B O 1
ATOM 6705 N N . GLU B 1 246 ? 1.503 31.625 -10.453 1 95.81 246 GLU B N 1
ATOM 6706 C CA . GLU B 1 246 ? 0.939 30.734 -9.438 1 95.81 246 GLU B CA 1
ATOM 6707 C C . GLU B 1 246 ? 2.029 30.172 -8.531 1 95.81 246 GLU B C 1
ATOM 6709 O O . GLU B 1 246 ? 2.221 28.953 -8.461 1 95.81 246 GLU B O 1
ATOM 6714 N N . PRO B 1 247 ? 2.641 31.016 -7.797 1 96.94 247 PRO B N 1
ATOM 6715 C CA . PRO B 1 247 ? 3.805 30.562 -7.023 1 96.94 247 PRO B CA 1
ATOM 6716 C C . PRO B 1 247 ? 3.451 29.516 -5.973 1 96.94 247 PRO B C 1
ATOM 6718 O O . PRO B 1 247 ? 4.262 28.641 -5.684 1 96.94 247 PRO B O 1
ATOM 6721 N N . TYR B 1 248 ? 2.271 29.656 -5.441 1 98.06 248 TYR B N 1
ATOM 6722 C CA . TYR B 1 248 ? 1.895 28.672 -4.438 1 98.06 248 TYR B CA 1
ATOM 6723 C C . TYR B 1 248 ? 1.771 27.281 -5.055 1 98.06 248 TYR B C 1
ATOM 6725 O O . TYR B 1 248 ? 2.371 26.328 -4.562 1 98.06 248 TYR B O 1
ATOM 6733 N N . ARG B 1 249 ? 1.021 27.109 -6.117 1 97 249 ARG B N 1
ATOM 6734 C CA . ARG B 1 249 ? 0.839 25.812 -6.754 1 97 249 ARG B CA 1
ATOM 6735 C C . ARG B 1 249 ? 2.158 25.281 -7.312 1 97 249 ARG B C 1
ATOM 6737 O O . ARG B 1 249 ? 2.439 24.078 -7.227 1 97 249 ARG B O 1
ATOM 6744 N N . THR B 1 250 ? 2.975 26.172 -7.871 1 96.56 250 THR B N 1
ATOM 6745 C CA . THR B 1 250 ? 4.242 25.781 -8.484 1 96.56 250 THR B CA 1
ATOM 6746 C C . THR B 1 250 ? 5.172 25.156 -7.449 1 96.56 250 THR B C 1
ATOM 6748 O O . THR B 1 250 ? 5.938 24.25 -7.766 1 96.56 250 THR B O 1
ATOM 6751 N N . LEU B 1 251 ? 5.074 25.625 -6.258 1 97.38 251 LEU B N 1
ATOM 6752 C CA . LEU B 1 251 ? 5.883 25.094 -5.168 1 97.38 251 LEU B CA 1
ATOM 6753 C C . LEU B 1 251 ? 5.664 23.578 -5.027 1 97.38 251 LEU B C 1
ATOM 6755 O O . LEU B 1 251 ? 6.59 22.844 -4.668 1 97.38 251 LEU B O 1
ATOM 6759 N N . PHE B 1 252 ? 4.492 23.078 -5.363 1 97.38 252 PHE B N 1
ATOM 6760 C CA . PHE B 1 252 ? 4.121 21.688 -5.121 1 97.38 252 PHE B CA 1
ATOM 6761 C C . PHE B 1 252 ? 4.027 20.922 -6.434 1 97.38 252 PHE B C 1
ATOM 6763 O O . PHE B 1 252 ? 4.348 19.734 -6.484 1 97.38 252 PHE B O 1
ATOM 6770 N N . ALA B 1 253 ? 3.539 21.547 -7.422 1 96.62 253 ALA B N 1
ATOM 6771 C CA . ALA B 1 253 ? 3.393 20.922 -8.734 1 96.62 253 ALA B CA 1
ATOM 6772 C C . ALA B 1 253 ? 4.645 21.141 -9.586 1 96.62 253 ALA B C 1
ATOM 6774 O O . ALA B 1 253 ? 4.57 21.719 -10.672 1 96.62 253 ALA B O 1
ATOM 6775 N N . SER B 1 254 ? 5.734 20.719 -9.102 1 95.88 254 SER B N 1
ATOM 6776 C CA . SER B 1 254 ? 7.035 20.75 -9.758 1 95.88 254 SER B CA 1
ATOM 6777 C C . SER B 1 254 ? 7.805 19.453 -9.516 1 95.88 254 SER B C 1
ATOM 6779 O O . SER B 1 254 ? 7.742 18.891 -8.422 1 95.88 254 SER B O 1
ATOM 6781 N N . ASN B 1 255 ? 8.516 18.984 -10.531 1 95.56 255 ASN B N 1
ATOM 6782 C CA . ASN B 1 255 ? 9.234 17.719 -10.398 1 95.56 255 ASN B CA 1
ATOM 6783 C C . ASN B 1 255 ? 10.281 17.797 -9.289 1 95.56 255 ASN B C 1
ATOM 6785 O O . ASN B 1 255 ? 10.484 16.828 -8.562 1 95.56 255 ASN B O 1
ATOM 6789 N N . HIS B 1 256 ? 10.93 18.969 -9.172 1 95.56 256 HIS B N 1
ATOM 6790 C CA . HIS B 1 256 ? 11.961 19.141 -8.156 1 95.56 256 HIS B CA 1
ATOM 6791 C C . HIS B 1 256 ? 11.555 20.188 -7.133 1 95.56 256 HIS B C 1
ATOM 6793 O O . HIS B 1 256 ? 11.016 21.234 -7.496 1 95.56 256 HIS B O 1
ATOM 6799 N N . SER B 1 257 ? 11.852 19.875 -5.891 1 95.5 257 SER B N 1
ATOM 6800 C CA . SER B 1 257 ? 11.523 20.812 -4.824 1 95.5 257 SER B CA 1
ATOM 6801 C C . SER B 1 257 ? 12.352 22.078 -4.93 1 95.5 257 SER B C 1
ATOM 6803 O O . SER B 1 257 ? 13.531 22.031 -5.277 1 95.5 257 SER B O 1
ATOM 6805 N N . ASP B 1 258 ? 11.695 23.156 -4.629 1 93.38 258 ASP B N 1
ATOM 6806 C CA . ASP B 1 258 ? 12.383 24.438 -4.523 1 93.38 258 ASP B CA 1
ATOM 6807 C C . ASP B 1 258 ? 13.367 24.438 -3.354 1 93.38 258 ASP B C 1
ATOM 6809 O O . ASP B 1 258 ? 13 24.094 -2.227 1 93.38 258 ASP B O 1
ATOM 6813 N N . THR B 1 259 ? 14.57 24.891 -3.633 1 93.19 259 THR B N 1
ATOM 6814 C CA . THR B 1 259 ? 15.602 24.797 -2.607 1 93.19 259 THR B CA 1
ATOM 6815 C C . THR B 1 259 ? 15.625 26.062 -1.744 1 93.19 259 THR B C 1
ATOM 6817 O O . THR B 1 259 ? 16.359 26.125 -0.761 1 93.19 259 THR B O 1
ATOM 6820 N N . LYS B 1 260 ? 14.844 27.031 -2.09 1 93.25 260 LYS B N 1
ATOM 6821 C CA . LYS B 1 260 ? 14.828 28.266 -1.301 1 93.25 260 LYS B CA 1
ATOM 6822 C C . LYS B 1 260 ? 13.828 28.156 -0.149 1 93.25 260 LYS B C 1
ATOM 6824 O O . LYS B 1 260 ? 14.133 28.562 0.975 1 93.25 260 LYS B O 1
ATOM 6829 N N . GLU B 1 261 ? 12.703 27.594 -0.374 1 97.75 261 GLU B N 1
ATOM 6830 C CA . GLU B 1 261 ? 11.688 27.531 0.674 1 97.75 261 GLU B CA 1
ATOM 6831 C C . GLU B 1 261 ? 11.68 26.172 1.357 1 97.75 261 GLU B C 1
ATOM 6833 O O . GLU B 1 261 ? 11.438 26.078 2.562 1 97.75 261 GLU B O 1
ATOM 6838 N N . VAL B 1 262 ? 11.844 25.109 0.549 1 98.19 262 VAL B N 1
ATOM 6839 C CA . VAL B 1 262 ? 11.758 23.75 1.071 1 98.19 262 VAL B CA 1
ATOM 6840 C C . VAL B 1 262 ? 13.047 23.406 1.812 1 98.19 262 VAL B C 1
ATOM 6842 O O . VAL B 1 262 ? 14.141 23.562 1.271 1 98.19 262 VAL B O 1
ATOM 6845 N N . ILE B 1 263 ? 12.883 22.969 2.986 1 98.19 263 ILE B N 1
ATOM 6846 C CA . ILE B 1 263 ? 14.008 22.656 3.867 1 98.19 263 ILE B CA 1
ATOM 6847 C C . ILE B 1 263 ? 14.406 21.203 3.701 1 98.19 263 ILE B C 1
ATOM 6849 O O . ILE B 1 263 ? 15.594 20.875 3.623 1 98.19 263 ILE B O 1
ATOM 6853 N N . LEU B 1 264 ? 13.43 20.359 3.664 1 98.06 264 LEU B N 1
ATOM 6854 C CA . LEU B 1 264 ? 13.617 18.922 3.416 1 98.06 264 LEU B CA 1
ATOM 6855 C C . LEU B 1 264 ? 12.516 18.391 2.506 1 98.06 264 LEU B C 1
ATOM 6857 O O . LEU B 1 264 ? 11.344 18.75 2.664 1 98.06 264 LEU B O 1
ATOM 6861 N N . SER B 1 265 ? 12.922 17.578 1.59 1 97.75 265 SER B N 1
ATOM 6862 C CA . SER B 1 265 ? 11.992 16.984 0.639 1 97.75 265 SER B CA 1
ATOM 6863 C C . SER B 1 265 ? 12.273 15.508 0.434 1 97.75 265 SER B C 1
ATOM 6865 O O . SER B 1 265 ? 13.414 15.062 0.574 1 97.75 265 SER B O 1
ATOM 6867 N N . ARG B 1 266 ? 11.266 14.789 0.227 1 97.25 266 ARG B N 1
ATOM 6868 C CA . ARG B 1 266 ? 11.461 13.43 -0.28 1 97.25 266 ARG B CA 1
ATOM 6869 C C . ARG B 1 266 ? 11.586 13.43 -1.8 1 97.25 266 ARG B C 1
ATOM 6871 O O . ARG B 1 266 ? 10.742 14 -2.498 1 97.25 266 ARG B O 1
ATOM 6878 N N . ARG B 1 267 ? 12.562 12.75 -2.236 1 94.56 267 ARG B N 1
ATOM 6879 C CA . ARG B 1 267 ? 12.883 12.75 -3.66 1 94.56 267 ARG B CA 1
ATOM 6880 C C . ARG B 1 267 ? 12.078 11.688 -4.398 1 94.56 267 ARG B C 1
ATOM 6882 O O . ARG B 1 267 ? 11.914 10.57 -3.902 1 94.56 267 ARG B O 1
ATOM 6889 N N . TYR B 1 268 ? 11.555 12.039 -5.508 1 94.69 268 TYR B N 1
ATOM 6890 C CA . TYR B 1 268 ? 10.977 11.148 -6.5 1 94.69 268 TYR B CA 1
ATOM 6891 C C . TYR B 1 268 ? 11.523 11.445 -7.891 1 94.69 268 TYR B C 1
ATOM 6893 O O . TYR B 1 268 ? 11.836 12.594 -8.211 1 94.69 268 TYR B O 1
ATOM 6901 N N . ASN B 1 269 ? 11.68 10.359 -8.562 1 90.5 269 ASN B N 1
ATOM 6902 C CA . ASN B 1 269 ? 12.312 10.508 -9.867 1 90.5 269 ASN B CA 1
ATOM 6903 C C . ASN B 1 269 ? 12.148 9.242 -10.711 1 90.5 269 ASN B C 1
ATOM 6905 O O . ASN B 1 269 ? 12.43 8.141 -10.234 1 90.5 269 ASN B O 1
ATOM 6909 N N . ALA B 1 270 ? 11.805 9.477 -11.961 1 82 270 ALA B N 1
ATOM 6910 C CA . ALA B 1 270 ? 11.617 8.352 -12.875 1 82 270 ALA B CA 1
ATOM 6911 C C . ALA B 1 270 ? 12.914 7.562 -13.047 1 82 270 ALA B C 1
ATOM 6913 O O . ALA B 1 270 ? 12.898 6.332 -13.109 1 82 270 ALA B O 1
ATOM 6914 N N . SER B 1 271 ? 14.047 8.305 -13.117 1 78 271 SER B N 1
ATOM 6915 C CA . SER B 1 271 ? 15.328 7.656 -13.359 1 78 271 SER B CA 1
ATOM 6916 C C . SER B 1 271 ? 15.711 6.734 -12.203 1 78 271 SER B C 1
ATOM 6918 O O . SER B 1 271 ? 16.469 5.777 -12.391 1 78 271 SER B O 1
ATOM 6920 N N . LEU B 1 272 ? 15.203 7.094 -11.047 1 76.25 272 LEU B N 1
ATOM 6921 C CA . LEU B 1 272 ? 15.484 6.289 -9.867 1 76.25 272 LEU B CA 1
ATOM 6922 C C . LEU B 1 272 ? 14.375 5.273 -9.617 1 76.25 272 LEU B C 1
ATOM 6924 O O . LEU B 1 272 ? 14.414 4.535 -8.633 1 76.25 272 LEU B O 1
ATOM 6928 N N . GLY B 1 273 ? 13.367 5.297 -10.492 1 76.56 273 GLY B N 1
ATOM 6929 C CA . GLY B 1 273 ? 12.234 4.402 -10.328 1 76.56 273 GLY B CA 1
ATOM 6930 C C . GLY B 1 273 ? 11.367 4.758 -9.133 1 76.56 273 GLY B C 1
ATOM 6931 O O . GLY B 1 273 ? 10.703 3.889 -8.562 1 76.56 273 GLY B O 1
ATOM 6932 N N . LEU B 1 274 ? 11.445 5.926 -8.68 1 85.94 274 LEU B N 1
ATOM 6933 C CA . LEU B 1 274 ? 10.648 6.391 -7.547 1 85.94 274 LEU B CA 1
ATOM 6934 C C . LEU B 1 274 ? 9.438 7.188 -8.023 1 85.94 274 LEU B C 1
ATOM 6936 O O . LEU B 1 274 ? 9.586 8.25 -8.625 1 85.94 274 LEU B O 1
ATOM 6940 N N . PHE B 1 275 ? 8.227 6.617 -7.742 1 90 275 PHE B N 1
ATOM 6941 C CA . PHE B 1 275 ? 6.977 7.203 -8.203 1 90 275 PHE B CA 1
ATOM 6942 C C . PHE B 1 275 ? 5.949 7.258 -7.078 1 90 275 PHE B C 1
ATOM 6944 O O . PHE B 1 275 ? 6.141 6.641 -6.031 1 90 275 PHE B O 1
ATOM 6951 N N . HIS B 1 276 ? 4.953 8.07 -7.273 1 94.25 276 HIS B N 1
ATOM 6952 C CA . HIS B 1 276 ? 3.771 8.07 -6.418 1 94.25 276 HIS B CA 1
ATOM 6953 C C . HIS B 1 276 ? 2.512 8.391 -7.219 1 94.25 276 HIS B C 1
ATOM 6955 O O . HIS B 1 276 ? 2.566 8.523 -8.445 1 94.25 276 HIS B O 1
ATOM 6961 N N . ASN B 1 277 ? 1.378 8.492 -6.531 1 92.94 277 ASN B N 1
ATOM 6962 C CA . ASN B 1 277 ? 0.096 8.5 -7.23 1 92.94 277 ASN B CA 1
ATOM 6963 C C . ASN B 1 277 ? -0.587 9.859 -7.141 1 92.94 277 ASN B C 1
ATOM 6965 O O . ASN B 1 277 ? -1.779 9.984 -7.43 1 92.94 277 ASN B O 1
ATOM 6969 N N . ALA B 1 278 ? 0.062 10.922 -6.895 1 96.25 278 ALA B N 1
ATOM 6970 C CA . ALA B 1 278 ? -0.562 12.188 -6.527 1 96.25 278 ALA B CA 1
ATOM 6971 C C . ALA B 1 278 ? -1.44 12.711 -7.656 1 96.25 278 ALA B C 1
ATOM 6973 O O . ALA B 1 278 ? -2.59 13.102 -7.43 1 96.25 278 ALA B O 1
ATOM 6974 N N . THR B 1 279 ? -0.942 12.688 -8.859 1 95.25 279 THR B N 1
ATOM 6975 C CA . THR B 1 279 ? -1.718 13.227 -9.969 1 95.25 279 THR B CA 1
ATOM 6976 C C . THR B 1 279 ? -2.93 12.344 -10.266 1 95.25 279 THR B C 1
ATOM 6978 O O . THR B 1 279 ? -4.062 12.828 -10.305 1 95.25 279 THR B O 1
ATOM 6981 N N . SER B 1 280 ? -2.709 11.07 -10.398 1 90.69 280 SER B N 1
ATOM 6982 C CA . SER B 1 280 ? -3.82 10.164 -10.672 1 90.69 280 SER B CA 1
ATOM 6983 C C . SER B 1 280 ? -4.871 10.234 -9.57 1 90.69 280 SER B C 1
ATOM 6985 O O . SER B 1 280 ? -6.074 10.18 -9.852 1 90.69 280 SER B O 1
ATOM 6987 N N . TYR B 1 281 ? -4.461 10.398 -8.375 1 92.38 281 TYR B N 1
ATOM 6988 C CA . TYR B 1 281 ? -5.336 10.469 -7.207 1 92.38 281 TYR B CA 1
ATOM 6989 C C . TYR B 1 281 ? -6.324 11.617 -7.336 1 92.38 281 TYR B C 1
ATOM 6991 O O . TYR B 1 281 ? -7.492 11.492 -6.957 1 92.38 281 TYR B O 1
ATOM 6999 N N . THR B 1 282 ? -5.891 12.672 -7.938 1 91.31 282 THR B N 1
ATOM 7000 C CA . THR B 1 282 ? -6.719 13.875 -7.922 1 91.31 282 THR B CA 1
ATOM 7001 C C . THR B 1 282 ? -7.484 14.016 -9.234 1 91.31 282 THR B C 1
ATOM 7003 O O . THR B 1 282 ? -8.445 14.789 -9.32 1 91.31 282 THR B O 1
ATOM 7006 N N . VAL B 1 283 ? -7.133 13.25 -10.297 1 89.75 283 VAL B N 1
ATOM 7007 C CA . VAL B 1 283 ? -7.777 13.492 -11.578 1 89.75 283 VAL B CA 1
ATOM 7008 C C . VAL B 1 283 ? -8.648 12.297 -11.961 1 89.75 283 VAL B C 1
ATOM 7010 O O . VAL B 1 283 ? -9.5 12.398 -12.852 1 89.75 283 VAL B O 1
ATOM 7013 N N . SER B 1 284 ? -8.445 11.195 -11.281 1 84.69 284 SER B N 1
ATOM 7014 C CA . SER B 1 284 ? -9.125 9.977 -11.711 1 84.69 284 SER B CA 1
ATOM 7015 C C . SER B 1 284 ? -10.289 9.641 -10.789 1 84.69 284 SER B C 1
ATOM 7017 O O . SER B 1 284 ? -10.141 9.625 -9.562 1 84.69 284 SER B O 1
ATOM 7019 N N . PHE B 1 285 ? -11.391 9.266 -11.383 1 79.62 285 PHE B N 1
ATOM 7020 C CA . PHE B 1 285 ? -12.57 8.906 -10.609 1 79.62 285 PHE B CA 1
ATOM 7021 C C . PHE B 1 285 ? -12.383 7.562 -9.922 1 79.62 285 PHE B C 1
ATOM 7023 O O . PHE B 1 285 ? -13.062 7.258 -8.938 1 79.62 285 PHE B O 1
ATOM 7030 N N . THR B 1 286 ? -11.469 6.789 -10.391 1 77.88 286 THR B N 1
ATOM 7031 C CA . THR B 1 286 ? -11.305 5.445 -9.844 1 77.88 286 THR B CA 1
ATOM 7032 C C . THR B 1 286 ? -10.438 5.473 -8.586 1 77.88 286 THR B C 1
ATOM 7034 O O . THR B 1 286 ? -10.281 4.449 -7.914 1 77.88 286 THR B O 1
ATOM 7037 N N . GLN B 1 287 ? -9.883 6.672 -8.281 1 83.31 287 GLN B N 1
ATOM 7038 C CA . GLN B 1 287 ? -8.992 6.773 -7.133 1 83.31 287 GLN B CA 1
ATOM 7039 C C . GLN B 1 287 ? -9.727 7.316 -5.91 1 83.31 287 GLN B C 1
ATOM 7041 O O . GLN B 1 287 ? -9.102 7.867 -5 1 83.31 287 GLN B O 1
ATOM 7046 N N . GLY B 1 288 ? -11.016 7.305 -5.84 1 85.38 288 GLY B N 1
ATOM 7047 C CA . GLY B 1 288 ? -11.82 7.707 -4.695 1 85.38 288 GLY B CA 1
ATOM 7048 C C . GLY B 1 288 ? -12.383 9.109 -4.824 1 85.38 288 GLY B C 1
ATOM 7049 O O . GLY B 1 288 ? -13.148 9.555 -3.967 1 85.38 288 GLY B O 1
ATOM 7050 N N . SER B 1 289 ? -11.953 9.844 -5.891 1 92.06 289 SER B N 1
ATOM 7051 C CA . SER B 1 289 ? -12.484 11.164 -6.211 1 92.06 289 SER B CA 1
ATOM 7052 C C . SER B 1 289 ? -12.398 12.102 -5.012 1 92.06 289 SER B C 1
ATOM 7054 O O . SER B 1 289 ? -13.398 12.711 -4.617 1 92.06 289 SER B O 1
ATOM 7056 N N . PRO B 1 290 ? -11.156 12.32 -4.508 1 96.19 290 PRO B N 1
ATOM 7057 C CA . PRO B 1 290 ? -11.023 13.203 -3.344 1 96.19 290 PRO B CA 1
ATOM 7058 C C . PRO B 1 290 ? -11.547 14.609 -3.607 1 96.19 290 PRO B C 1
ATOM 7060 O O . PRO B 1 290 ? -11.406 15.125 -4.719 1 96.19 290 PRO B O 1
ATOM 7063 N N . GLY B 1 291 ? -12.156 15.242 -2.576 1 97.81 291 GLY B N 1
ATOM 7064 C CA . GLY B 1 291 ? -12.656 16.609 -2.666 1 97.81 291 GLY B CA 1
ATOM 7065 C C . GLY B 1 291 ? -12.609 17.344 -1.343 1 97.81 291 GLY B C 1
ATOM 7066 O O . GLY B 1 291 ? -12.664 16.734 -0.277 1 97.81 291 GLY B O 1
ATOM 7067 N N . PHE B 1 292 ? -12.469 18.656 -1.438 1 98.38 292 PHE B N 1
ATOM 7068 C CA . PHE B 1 292 ? -12.539 19.484 -0.249 1 98.38 292 PHE B CA 1
ATOM 7069 C C . PHE B 1 292 ? -13.977 19.656 0.223 1 98.38 292 PHE B C 1
ATOM 7071 O O . PHE B 1 292 ? -14.906 19.625 -0.586 1 98.38 292 PHE B O 1
ATOM 7078 N N . THR B 1 293 ? -14.148 19.812 1.459 1 98.12 293 THR B N 1
ATOM 7079 C CA . THR B 1 293 ? -15.469 20.109 2.004 1 98.12 293 THR B CA 1
ATOM 7080 C C . THR B 1 293 ? -15.742 21.609 1.961 1 98.12 293 THR B C 1
ATOM 7082 O O . THR B 1 293 ? -14.82 22.422 1.973 1 98.12 293 THR B O 1
ATOM 7085 N N . LYS B 1 294 ? -17 21.922 1.966 1 97.06 294 LYS B N 1
ATOM 7086 C CA . LYS B 1 294 ? -17.406 23.328 1.97 1 97.06 294 LYS B CA 1
ATOM 7087 C C . LYS B 1 294 ? -16.891 24.047 3.213 1 97.06 294 LYS B C 1
ATOM 7089 O O . LYS B 1 294 ? -16.578 25.234 3.16 1 97.06 294 LYS B O 1
ATOM 7094 N N . ARG B 1 295 ? -16.797 23.328 4.312 1 96.06 295 ARG B N 1
ATOM 7095 C CA . ARG B 1 295 ? -16.25 23.891 5.551 1 96.06 295 ARG B CA 1
ATOM 7096 C C . ARG B 1 295 ? -14.852 24.453 5.336 1 96.06 295 ARG B C 1
ATOM 7098 O O . ARG B 1 295 ? -14.516 25.516 5.871 1 96.06 295 ARG B O 1
ATOM 7105 N N . PHE B 1 296 ? -14.047 23.781 4.598 1 98.19 296 PHE B N 1
ATOM 7106 C CA . PHE B 1 296 ? -12.695 24.234 4.27 1 98.19 296 PHE B CA 1
ATOM 7107 C C . PHE B 1 296 ? -12.742 25.375 3.256 1 98.19 296 PHE B C 1
ATOM 7109 O O . PHE B 1 296 ? -12.086 26.391 3.439 1 98.19 296 PHE B O 1
ATOM 7116 N N . VAL B 1 297 ? -13.523 25.25 2.223 1 98.12 297 VAL B N 1
ATOM 7117 C CA . VAL B 1 297 ? -13.594 26.188 1.107 1 98.12 297 VAL B CA 1
ATOM 7118 C C . VAL B 1 297 ? -14.023 27.562 1.615 1 98.12 297 VAL B C 1
ATOM 7120 O O . VAL B 1 297 ? -13.508 28.578 1.165 1 98.12 297 VAL B O 1
ATOM 7123 N N . ASN B 1 298 ? -14.93 27.547 2.559 1 98.06 298 ASN B N 1
ATOM 7124 C CA . ASN B 1 298 ? -15.484 28.797 3.084 1 98.06 298 ASN B CA 1
ATOM 7125 C C . ASN B 1 298 ? -14.445 29.578 3.889 1 98.06 298 ASN B C 1
ATOM 7127 O O . ASN B 1 298 ? -14.641 30.75 4.195 1 98.06 298 ASN B O 1
ATOM 7131 N N . GLN B 1 299 ? -13.352 28.984 4.215 1 98.31 299 GLN B N 1
ATOM 7132 C CA . GLN B 1 299 ? -12.328 29.656 5.004 1 98.31 299 GLN B CA 1
ATOM 7133 C C . GLN B 1 299 ? -11.562 30.672 4.156 1 98.31 299 GLN B C 1
ATOM 7135 O O . GLN B 1 299 ? -11 31.625 4.688 1 98.31 299 GLN B O 1
ATOM 7140 N N . TYR B 1 300 ? -11.453 30.469 2.865 1 98.75 300 TYR B N 1
ATOM 7141 C CA . TYR B 1 300 ? -10.727 31.406 2.004 1 98.75 300 TYR B CA 1
ATOM 7142 C C . TYR B 1 300 ? -11.336 32.781 2.068 1 98.75 300 TYR B C 1
ATOM 7144 O O . TYR B 1 300 ? -12.555 32.938 1.957 1 98.75 300 TYR B O 1
ATOM 7152 N N . LEU B 1 301 ? -10.5 33.781 2.23 1 98.56 301 LEU B N 1
ATOM 7153 C CA . LEU B 1 301 ? -10.938 35.188 2.229 1 98.56 301 LEU B CA 1
ATOM 7154 C C . LEU B 1 301 ? -11.164 35.656 0.804 1 98.56 301 LEU B C 1
ATOM 7156 O O . LEU B 1 301 ? -10.766 35 -0.158 1 98.56 301 LEU B O 1
ATOM 7160 N N . THR B 1 302 ? -11.914 36.75 0.674 1 97.94 302 THR B N 1
ATOM 7161 C CA . THR B 1 302 ? -11.992 37.438 -0.603 1 97.94 302 THR B CA 1
ATOM 7162 C C . THR B 1 302 ? -10.672 38.156 -0.913 1 97.94 302 THR B C 1
ATOM 7164 O O . THR B 1 302 ? -9.812 38.281 -0.036 1 97.94 302 THR B O 1
ATOM 7167 N N . ILE B 1 303 ? -10.492 38.562 -2.102 1 97.69 303 ILE B N 1
ATOM 7168 C CA . ILE B 1 303 ? -9.227 39.094 -2.58 1 97.69 303 ILE B CA 1
ATOM 7169 C C . ILE B 1 303 ? -8.906 40.406 -1.834 1 97.69 303 ILE B C 1
ATOM 7171 O O . ILE B 1 303 ? -7.738 40.781 -1.718 1 97.69 303 ILE B O 1
ATOM 7175 N N . ASP B 1 304 ? -9.883 41.094 -1.24 1 97.31 304 ASP B N 1
ATOM 7176 C CA . ASP B 1 304 ? -9.656 42.344 -0.513 1 97.31 304 ASP B CA 1
ATOM 7177 C C . ASP B 1 304 ? -9.453 42.062 0.979 1 97.31 304 ASP B C 1
ATOM 7179 O O . ASP B 1 304 ? -9.359 43 1.773 1 97.31 304 ASP B O 1
ATOM 7183 N N . GLY B 1 305 ? -9.461 40.812 1.353 1 96.88 305 GLY B N 1
ATOM 7184 C CA . GLY B 1 305 ? -9.164 40.438 2.727 1 96.88 305 GLY B CA 1
ATOM 7185 C C . GLY B 1 305 ? -10.406 40.25 3.58 1 96.88 305 GLY B C 1
ATOM 7186 O O . GLY B 1 305 ? -10.32 39.781 4.719 1 96.88 305 GLY B O 1
ATOM 7187 N N . SER B 1 306 ? -11.586 40.625 3.047 1 96.75 306 SER B N 1
ATOM 7188 C CA . SER B 1 306 ? -12.82 40.438 3.805 1 96.75 306 SER B CA 1
ATOM 7189 C C . SER B 1 306 ? -13.242 38.969 3.854 1 96.75 306 SER B C 1
ATOM 7191 O O . SER B 1 306 ? -12.758 38.156 3.066 1 96.75 306 SER B O 1
ATOM 7193 N N . ARG B 1 307 ? -14.086 38.75 4.812 1 97.56 307 ARG B N 1
ATOM 7194 C CA . ARG B 1 307 ? -14.555 37.375 5.02 1 97.56 307 ARG B CA 1
ATOM 7195 C C . ARG B 1 307 ? -15.602 37 3.975 1 97.56 307 ARG B C 1
ATOM 7197 O O . ARG B 1 307 ? -16.547 37.75 3.736 1 97.56 307 ARG B O 1
ATOM 7204 N N . PHE B 1 308 ? -15.414 35.875 3.328 1 97.44 308 PHE B N 1
ATOM 7205 C CA . PHE B 1 308 ? -16.344 35.375 2.32 1 97.44 308 PHE B CA 1
ATOM 7206 C C . PHE B 1 308 ? -17.734 35.156 2.924 1 97.44 308 PHE B C 1
ATOM 7208 O O . PHE B 1 308 ? -18.75 35.469 2.295 1 97.44 308 PHE B O 1
ATOM 7215 N N . THR B 1 309 ? -17.797 34.656 4.141 1 96.38 309 THR B N 1
ATOM 7216 C CA . THR B 1 309 ? -19.047 34.281 4.801 1 96.38 309 THR B CA 1
ATOM 7217 C C . THR B 1 309 ? -19.812 35.5 5.27 1 96.38 309 THR B C 1
ATOM 7219 O O . THR B 1 309 ? -20.922 35.375 5.801 1 96.38 309 THR B O 1
ATOM 7222 N N . ASP B 1 310 ? -19.203 36.656 5.105 1 94.88 310 ASP B N 1
ATOM 7223 C CA . ASP B 1 310 ? -19.938 37.875 5.391 1 94.88 310 ASP B CA 1
ATOM 7224 C C . ASP B 1 310 ? -20.797 38.312 4.203 1 94.88 310 ASP B C 1
ATOM 7226 O O . ASP B 1 310 ? -21.672 39.156 4.336 1 94.88 310 ASP B O 1
ATOM 7230 N N . ILE B 1 311 ? -20.547 37.719 3.08 1 93.38 311 ILE B N 1
ATOM 7231 C CA . ILE B 1 311 ? -21.328 38 1.892 1 93.38 311 ILE B CA 1
ATOM 7232 C C . ILE B 1 311 ? -22.734 37.406 2.035 1 93.38 311 ILE B C 1
ATOM 7234 O O . ILE B 1 311 ? -22.859 36.25 2.428 1 93.38 311 ILE B O 1
ATOM 7238 N N . SER B 1 312 ? -23.688 38.219 1.653 1 90.25 312 SER B N 1
ATOM 7239 C CA . SER B 1 312 ? -25.062 37.75 1.716 1 90.25 312 SER B CA 1
ATOM 7240 C C . SER B 1 312 ? -25.281 36.562 0.764 1 90.25 312 SER B C 1
ATOM 7242 O O . SER B 1 312 ? -24.828 36.594 -0.384 1 90.25 312 SER B O 1
ATOM 7244 N N . CYS B 1 313 ? -25.828 35.5 1.151 1 88 313 CYS B N 1
ATOM 7245 C CA . CYS B 1 313 ? -26.188 34.312 0.386 1 88 313 CYS B CA 1
ATOM 7246 C C . CYS B 1 313 ? -24.938 33.625 -0.163 1 88 313 CYS B C 1
ATOM 7248 O O . CYS B 1 313 ? -24.969 33.062 -1.26 1 88 313 CYS B O 1
ATOM 7250 N N . TYR B 1 314 ? -23.828 33.75 0.532 1 90.56 314 TYR B N 1
ATOM 7251 C CA . TYR B 1 314 ? -22.578 33.125 0.086 1 90.56 314 TYR B CA 1
ATOM 7252 C C . TYR B 1 314 ? -22.766 31.625 -0.143 1 90.56 314 TYR B C 1
ATOM 7254 O O . TYR B 1 314 ? -22.094 31.031 -0.99 1 90.56 314 TYR B O 1
ATOM 7262 N N . ASP B 1 315 ? -23.734 30.922 0.509 1 87.5 315 ASP B N 1
ATOM 7263 C CA . ASP B 1 315 ? -23.891 29.469 0.504 1 87.5 315 ASP B CA 1
ATOM 7264 C C . ASP B 1 315 ? -24.766 29.016 -0.665 1 87.5 315 ASP B C 1
ATOM 7266 O O . ASP B 1 315 ? -25.016 27.812 -0.83 1 87.5 315 ASP B O 1
ATOM 7270 N N . THR B 1 316 ? -25.203 29.953 -1.491 1 86.94 316 THR B N 1
ATOM 7271 C CA . THR B 1 316 ? -26.047 29.594 -2.619 1 86.94 316 THR B CA 1
ATOM 7272 C C . THR B 1 316 ? -25.359 29.922 -3.941 1 86.94 316 THR B C 1
ATOM 7274 O O . THR B 1 316 ? -25.938 29.719 -5.012 1 86.94 316 THR B O 1
ATOM 7277 N N . LEU B 1 317 ? -24.188 30.375 -3.855 1 87.94 317 LEU B N 1
ATOM 7278 C CA . LEU B 1 317 ? -23.469 30.766 -5.059 1 87.94 317 LEU B CA 1
ATOM 7279 C C . LEU B 1 317 ? -23.062 29.547 -5.879 1 87.94 317 LEU B C 1
ATOM 7281 O O . LEU B 1 317 ? -22.812 28.469 -5.324 1 87.94 317 LEU B O 1
ATOM 7285 N N . SER B 1 318 ? -23.016 29.797 -7.242 1 84.62 318 SER B N 1
ATOM 7286 C CA . SER B 1 318 ? -22.453 28.766 -8.109 1 84.62 318 SER B CA 1
ATOM 7287 C C . SER B 1 318 ? -20.953 28.562 -7.852 1 84.62 318 SER B C 1
ATOM 7289 O O . SER B 1 318 ? -20.312 29.438 -7.273 1 84.62 318 SER B O 1
ATOM 7291 N N . LEU B 1 319 ? -20.484 27.438 -8.289 1 88.69 319 LEU B N 1
ATOM 7292 C CA . LEU B 1 319 ? -19.078 27.125 -8.094 1 88.69 319 LEU B CA 1
ATOM 7293 C C . LEU B 1 319 ? -18.188 28.234 -8.664 1 88.69 319 LEU B C 1
ATOM 7295 O O . LEU B 1 319 ? -17.25 28.688 -8.008 1 88.69 319 LEU B O 1
ATOM 7299 N N . HIS B 1 320 ? -18.484 28.641 -9.859 1 87.38 320 HIS B N 1
ATOM 7300 C CA . HIS B 1 320 ? -17.703 29.703 -10.492 1 87.38 320 HIS B CA 1
ATOM 7301 C C . HIS B 1 320 ? -17.75 30.984 -9.672 1 87.38 320 HIS B C 1
ATOM 7303 O O . HIS B 1 320 ? -16.703 31.594 -9.422 1 87.38 320 HIS B O 1
ATOM 7309 N N . ASP B 1 321 ? -18.906 31.438 -9.203 1 88.62 321 ASP B N 1
ATOM 7310 C CA . ASP B 1 321 ? -19.047 32.688 -8.445 1 88.62 321 ASP B CA 1
ATOM 7311 C C . ASP B 1 321 ? -18.422 32.562 -7.066 1 88.62 321 ASP B C 1
ATOM 7313 O O . ASP B 1 321 ? -17.812 33.5 -6.566 1 88.62 321 ASP B O 1
ATOM 7317 N N . GLU B 1 322 ? -18.578 31.391 -6.555 1 93.31 322 GLU B N 1
ATOM 7318 C CA . GLU B 1 322 ? -18.016 31.125 -5.234 1 93.31 322 GLU B CA 1
ATOM 7319 C C . GLU B 1 322 ? -16.5 31.266 -5.25 1 93.31 322 GLU B C 1
ATOM 7321 O O . GLU B 1 322 ? -15.898 31.656 -4.246 1 93.31 322 GLU B O 1
ATOM 7326 N N . MET B 1 323 ? -15.883 31.031 -6.348 1 95.25 323 MET B N 1
ATOM 7327 C CA . MET B 1 323 ? -14.422 31 -6.414 1 95.25 323 MET B CA 1
ATOM 7328 C C . MET B 1 323 ? -13.875 32.281 -7.004 1 95.25 323 MET B C 1
ATOM 7330 O O . MET B 1 323 ? -12.664 32.438 -7.168 1 95.25 323 MET B O 1
ATOM 7334 N N . THR B 1 324 ? -14.789 33.219 -7.383 1 93.81 324 THR B N 1
ATOM 7335 C CA . THR B 1 324 ? -14.375 34.469 -8 1 93.81 324 THR B CA 1
ATOM 7336 C C . THR B 1 324 ? -14 35.5 -6.938 1 93.81 324 THR B C 1
ATOM 7338 O O . THR B 1 324 ? -14.68 35.625 -5.914 1 93.81 324 THR B O 1
ATOM 7341 N N . ASP B 1 325 ? -12.906 36.219 -7.125 1 95.5 325 ASP B N 1
ATOM 7342 C CA . ASP B 1 325 ? -12.398 37.281 -6.285 1 95.5 325 ASP B CA 1
ATOM 7343 C C . ASP B 1 325 ? -12.094 36.781 -4.875 1 95.5 325 ASP B C 1
ATOM 7345 O O . ASP B 1 325 ? -12.531 37.406 -3.891 1 95.5 325 ASP B O 1
ATOM 7349 N N . ARG B 1 326 ? -11.484 35.688 -4.863 1 97.81 326 ARG B N 1
ATOM 7350 C CA . ARG B 1 326 ? -11.086 35.062 -3.613 1 97.81 326 ARG B CA 1
ATOM 7351 C C . ARG B 1 326 ? -9.562 35.062 -3.471 1 97.81 326 ARG B C 1
ATOM 7353 O O . ARG B 1 326 ? -8.844 35.406 -4.406 1 97.81 326 ARG B O 1
ATOM 7360 N N . ASP B 1 327 ? -9.016 34.75 -2.32 1 98.44 327 ASP B N 1
ATOM 7361 C CA . ASP B 1 327 ? -7.605 34.438 -2.117 1 98.44 327 ASP B CA 1
ATOM 7362 C C . ASP B 1 327 ? -7.047 33.625 -3.277 1 98.44 327 ASP B C 1
ATOM 7364 O O . ASP B 1 327 ? -7.543 32.531 -3.562 1 98.44 327 ASP B O 1
ATOM 7368 N N . PRO B 1 328 ? -6.008 34.094 -3.949 1 98.19 328 PRO B N 1
ATOM 7369 C CA . PRO B 1 328 ? -5.488 33.438 -5.145 1 98.19 328 PRO B CA 1
ATOM 7370 C C . PRO B 1 328 ? -5.039 32 -4.867 1 98.19 328 PRO B C 1
ATOM 7372 O O . PRO B 1 328 ? -5.016 31.172 -5.777 1 98.19 328 PRO B O 1
ATOM 7375 N N . ARG B 1 329 ? -4.703 31.734 -3.656 1 98.06 329 ARG B N 1
ATOM 7376 C CA . ARG B 1 329 ? -4.324 30.359 -3.334 1 98.06 329 ARG B CA 1
ATOM 7377 C C . ARG B 1 329 ? -5.48 29.406 -3.602 1 98.06 329 ARG B C 1
ATOM 7379 O O . ARG B 1 329 ? -5.262 28.219 -3.855 1 98.06 329 ARG B O 1
ATOM 7386 N N . MET B 1 330 ? -6.668 29.797 -3.545 1 98.62 330 MET B N 1
ATOM 7387 C CA . MET B 1 330 ? -7.828 28.953 -3.758 1 98.62 330 MET B CA 1
ATOM 7388 C C . MET B 1 330 ? -7.797 28.328 -5.152 1 98.62 330 MET B C 1
ATOM 7390 O O . MET B 1 330 ? -7.902 27.109 -5.293 1 98.62 330 MET B O 1
ATOM 7394 N N . SER B 1 331 ? -7.637 29.156 -6.18 1 97.5 331 SER B N 1
ATOM 7395 C CA . SER B 1 331 ? -7.637 28.672 -7.551 1 97.5 331 SER B CA 1
ATOM 7396 C C . SER B 1 331 ? -6.348 27.906 -7.867 1 97.5 331 SER B C 1
ATOM 7398 O O . SER B 1 331 ? -6.215 27.328 -8.945 1 97.5 331 SER B O 1
ATOM 7400 N N . GLN B 1 332 ? -5.414 27.984 -6.957 1 97.75 332 GLN B N 1
ATOM 7401 C CA . GLN B 1 332 ? -4.18 27.219 -7.105 1 97.75 332 GLN B CA 1
ATOM 7402 C C . GLN B 1 332 ? -4.277 25.875 -6.387 1 97.75 332 GLN B C 1
ATOM 7404 O O . GLN B 1 332 ? -3.42 25 -6.566 1 97.75 332 GLN B O 1
ATOM 7409 N N . THR B 1 333 ? -5.262 25.672 -5.574 1 98.31 333 THR B N 1
ATOM 7410 C CA . THR B 1 333 ? -5.469 24.469 -4.781 1 98.31 333 THR B CA 1
ATOM 7411 C C . THR B 1 333 ? -6.68 23.688 -5.285 1 98.31 333 THR B C 1
ATOM 7413 O O . THR B 1 333 ? -6.691 22.453 -5.254 1 98.31 333 THR B O 1
ATOM 7416 N N . ILE B 1 334 ? -7.68 24.406 -5.746 1 98.12 334 ILE B N 1
ATOM 7417 C CA . ILE B 1 334 ? -8.969 23.875 -6.168 1 98.12 334 ILE B CA 1
ATOM 7418 C C . ILE B 1 334 ? -9.203 24.188 -7.641 1 98.12 334 ILE B C 1
ATOM 7420 O O . ILE B 1 334 ? -8.961 25.297 -8.094 1 98.12 334 ILE B O 1
ATOM 7424 N N . PHE B 1 335 ? -9.688 23.188 -8.344 1 97.44 335 PHE B N 1
ATOM 7425 C CA . PHE B 1 335 ? -10.023 23.359 -9.758 1 97.44 335 PHE B CA 1
ATOM 7426 C C . PHE B 1 335 ? -11.102 24.422 -9.938 1 97.44 335 PHE B C 1
ATOM 7428 O O . PHE B 1 335 ? -12.227 24.25 -9.469 1 97.44 335 PHE B O 1
ATOM 7435 N N . LYS B 1 336 ? -10.734 25.484 -10.539 1 95.81 336 LYS B N 1
ATOM 7436 C CA . LYS B 1 336 ? -11.711 26.5 -10.906 1 95.81 336 LYS B CA 1
ATOM 7437 C C . LYS B 1 336 ? -12.156 26.344 -12.359 1 95.81 336 LYS B C 1
ATOM 7439 O O . LYS B 1 336 ? -11.383 26.625 -13.281 1 95.81 336 LYS B O 1
ATOM 7444 N N . PRO B 1 337 ? -13.391 25.969 -12.555 1 94 337 PRO B N 1
ATOM 7445 C CA . PRO B 1 337 ? -13.875 25.812 -13.922 1 94 337 PRO B CA 1
ATOM 7446 C C . PRO B 1 337 ? -13.789 27.094 -14.742 1 94 337 PRO B C 1
ATOM 7448 O O . PRO B 1 337 ? -14.062 28.172 -14.219 1 94 337 PRO B O 1
ATOM 7451 N N . GLY B 1 338 ? -13.359 26.953 -15.961 1 92.44 338 GLY B N 1
ATOM 7452 C CA . GLY B 1 338 ? -13.266 28.094 -16.859 1 92.44 338 GLY B CA 1
ATOM 7453 C C . GLY B 1 338 ? -11.969 28.875 -16.703 1 92.44 338 GLY B C 1
ATOM 7454 O O . GLY B 1 338 ? -11.758 29.875 -17.391 1 92.44 338 GLY B O 1
ATOM 7455 N N . VAL B 1 339 ? -11.141 28.438 -15.859 1 93.19 339 VAL B N 1
ATOM 7456 C CA . VAL B 1 339 ? -9.906 29.172 -15.617 1 93.19 339 VAL B CA 1
ATOM 7457 C C . VAL B 1 339 ? -8.719 28.219 -15.633 1 93.19 339 VAL B C 1
ATOM 7459 O O . VAL B 1 339 ? -7.664 28.531 -16.188 1 93.19 339 VAL B O 1
ATOM 7462 N N . TYR B 1 340 ? -8.836 27.031 -15.133 1 94.62 340 TYR B N 1
ATOM 7463 C CA . TYR B 1 340 ? -7.742 26.094 -14.898 1 94.62 340 TYR B CA 1
ATOM 7464 C C . TYR B 1 340 ? -7.211 25.531 -16.219 1 94.62 340 TYR B C 1
ATOM 7466 O O . TYR B 1 340 ? -7.984 25.078 -17.062 1 94.62 340 TYR B O 1
ATOM 7474 N N . VAL B 1 341 ? -5.945 25.594 -16.328 1 95.12 341 VAL B N 1
ATOM 7475 C CA . VAL B 1 341 ? -5.211 24.969 -17.438 1 95.12 341 VAL B CA 1
ATOM 7476 C C . VAL B 1 341 ? -4.195 23.969 -16.891 1 95.12 341 VAL B C 1
ATOM 7478 O O . VAL B 1 341 ? -3.361 24.328 -16.047 1 95.12 341 VAL B O 1
ATOM 7481 N N . ARG B 1 342 ? -4.344 22.75 -17.359 1 94.69 342 ARG B N 1
ATOM 7482 C CA . ARG B 1 342 ? -3.416 21.719 -16.922 1 94.69 342 ARG B CA 1
ATOM 7483 C C . ARG B 1 342 ? -1.981 22.062 -17.312 1 94.69 342 ARG B C 1
ATOM 7485 O O . ARG B 1 342 ? -1.741 22.641 -18.375 1 94.69 342 ARG B O 1
ATOM 7492 N N . LYS B 1 343 ? -1.049 21.703 -16.375 1 93.56 343 LYS B N 1
ATOM 7493 C CA . LYS B 1 343 ? 0.364 21.938 -16.656 1 93.56 343 LYS B CA 1
ATOM 7494 C C . LYS B 1 343 ? 0.772 21.281 -17.969 1 93.56 343 LYS B C 1
ATOM 7496 O O . LYS B 1 343 ? 0.443 20.125 -18.234 1 93.56 343 LYS B O 1
ATOM 7501 N N . GLY B 1 344 ? 1.498 22.062 -18.781 1 92 344 GLY B N 1
ATOM 7502 C CA . GLY B 1 344 ? 1.965 21.547 -20.062 1 92 344 GLY B CA 1
ATOM 7503 C C . GLY B 1 344 ? 0.948 21.719 -21.172 1 92 344 GLY B C 1
ATOM 7504 O O . GLY B 1 344 ? 1.237 21.422 -22.344 1 92 344 GLY B O 1
ATOM 7505 N N . GLU B 1 345 ? -0.228 22.172 -20.828 1 93.75 345 GLU B N 1
ATOM 7506 C CA . GLU B 1 345 ? -1.282 22.375 -21.812 1 93.75 345 GLU B CA 1
ATOM 7507 C C . GLU B 1 345 ? -1.565 23.859 -22.016 1 93.75 345 GLU B C 1
ATOM 7509 O O . GLU B 1 345 ? -1.062 24.703 -21.266 1 93.75 345 GLU B O 1
ATOM 7514 N N . THR B 1 346 ? -2.324 24.156 -23.078 1 93 346 THR B N 1
ATOM 7515 C CA . THR B 1 346 ? -2.65 25.547 -23.391 1 93 346 THR B CA 1
ATOM 7516 C C . THR B 1 346 ? -4.16 25.766 -23.359 1 93 346 THR B C 1
ATOM 7518 O O . THR B 1 346 ? -4.629 26.906 -23.312 1 93 346 THR B O 1
ATOM 7521 N N . SER B 1 347 ? -4.879 24.703 -23.406 1 93.38 347 SER B N 1
ATOM 7522 C CA . SER B 1 347 ? -6.336 24.797 -23.391 1 93.38 347 SER B CA 1
ATOM 7523 C C . SER B 1 347 ? -6.891 24.641 -21.984 1 93.38 347 SER B C 1
ATOM 7525 O O . SER B 1 347 ? -6.281 23.984 -21.141 1 93.38 347 SER B O 1
ATOM 7527 N N . LEU B 1 348 ? -8.039 25.25 -21.844 1 93.88 348 LEU B N 1
ATOM 7528 C CA . LEU B 1 348 ? -8.742 25.125 -20.578 1 93.88 348 LEU B CA 1
ATOM 7529 C C . LEU B 1 348 ? -9.141 23.672 -20.328 1 93.88 348 LEU B C 1
ATOM 7531 O O . LEU B 1 348 ? -9.578 22.969 -21.25 1 93.88 348 LEU B O 1
ATOM 7535 N N . SER B 1 349 ? -8.906 23.203 -19.109 1 93.38 349 SER B N 1
ATOM 7536 C CA . SER B 1 349 ? -9.344 21.859 -18.734 1 93.38 349 SER B CA 1
ATOM 7537 C C . SER B 1 349 ? -10.852 21.812 -18.5 1 93.38 349 SER B C 1
ATOM 7539 O O . SER B 1 349 ? -11.438 22.781 -18 1 93.38 349 SER B O 1
ATOM 7541 N N . LYS B 1 350 ? -11.445 20.656 -18.891 1 89.44 350 LYS B N 1
ATOM 7542 C CA . LYS B 1 350 ? -12.867 20.453 -18.641 1 89.44 350 LYS B CA 1
ATOM 7543 C C . LYS B 1 350 ? -13.102 19.891 -17.234 1 89.44 350 LYS B C 1
ATOM 7545 O O . LYS B 1 350 ? -12.422 18.953 -16.828 1 89.44 350 LYS B O 1
ATOM 7550 N N . PHE B 1 351 ? -14.008 20.5 -16.547 1 92.62 351 PHE B N 1
ATOM 7551 C CA . PHE B 1 351 ? -14.367 20.047 -15.203 1 92.62 351 PHE B CA 1
ATOM 7552 C C . PHE B 1 351 ? -15.406 18.922 -15.273 1 92.62 351 PHE B C 1
ATOM 7554 O O . PHE B 1 351 ? -16.312 18.969 -16.109 1 92.62 351 PHE B O 1
ATOM 7561 N N . SER B 1 352 ? -15.281 17.875 -14.438 1 92.06 352 SER B N 1
ATOM 7562 C CA . SER B 1 352 ? -16.266 16.812 -14.281 1 92.06 352 SER B CA 1
ATOM 7563 C C . SER B 1 352 ? -16.609 16.594 -12.805 1 92.06 352 SER B C 1
ATOM 7565 O O . SER B 1 352 ? -15.719 16.578 -11.953 1 92.06 352 SER B O 1
ATOM 7567 N N . MET B 1 353 ? -17.891 16.391 -12.562 1 92.88 353 MET B N 1
ATOM 7568 C CA . MET B 1 353 ? -18.359 16.125 -11.211 1 92.88 353 MET B CA 1
ATOM 7569 C C . MET B 1 353 ? -17.891 14.75 -10.742 1 92.88 353 MET B C 1
ATOM 7571 O O . MET B 1 353 ? -17.922 14.445 -9.547 1 92.88 353 MET B O 1
ATOM 7575 N N . LYS B 1 354 ? -17.422 13.922 -11.578 1 87.38 354 LYS B N 1
ATOM 7576 C CA . LYS B 1 354 ? -17.016 12.562 -11.242 1 87.38 354 LYS B CA 1
ATOM 7577 C C . LYS B 1 354 ? -15.648 12.547 -10.562 1 87.38 354 LYS B C 1
ATOM 7579 O O . LYS B 1 354 ? -15.297 11.586 -9.883 1 87.38 354 LYS B O 1
ATOM 7584 N N . THR B 1 355 ? -14.891 13.578 -10.703 1 91.5 355 THR B N 1
ATOM 7585 C CA . THR B 1 355 ? -13.508 13.578 -10.25 1 91.5 355 THR B CA 1
ATOM 7586 C C . THR B 1 355 ? -13.414 14.023 -8.797 1 91.5 355 THR B C 1
ATOM 7588 O O . THR B 1 355 ? -12.336 14.008 -8.203 1 91.5 355 THR B O 1
ATOM 7591 N N . SER B 1 356 ? -14.508 14.422 -8.211 1 95.94 356 SER B N 1
ATOM 7592 C CA . SER B 1 356 ? -14.555 14.836 -6.812 1 95.94 356 SER B CA 1
ATOM 7593 C C . SER B 1 356 ? -15.906 14.508 -6.188 1 95.94 356 SER B C 1
ATOM 7595 O O . SER B 1 356 ? -16.953 14.852 -6.742 1 95.94 356 SER B O 1
ATOM 7597 N N . VAL B 1 357 ? -15.867 13.977 -4.996 1 95.12 357 VAL B N 1
ATOM 7598 C CA . VAL B 1 357 ? -17.109 13.594 -4.344 1 95.12 357 VAL B CA 1
ATOM 7599 C C . VAL B 1 357 ? -17.859 14.836 -3.877 1 95.12 357 VAL B C 1
ATOM 7601 O O . VAL B 1 357 ? -19.078 14.805 -3.691 1 95.12 357 VAL B O 1
ATOM 7604 N N . THR B 1 358 ? -17.125 15.984 -3.727 1 97.38 358 THR B N 1
ATOM 7605 C CA . THR B 1 358 ? -17.734 17.188 -3.17 1 97.38 358 THR B CA 1
ATOM 7606 C C . THR B 1 358 ? -17.953 18.234 -4.258 1 97.38 358 THR B C 1
ATOM 7608 O O . THR B 1 358 ? -18.625 19.25 -4.027 1 97.38 358 THR B O 1
ATOM 7611 N N . GLY B 1 359 ? -17.391 18.016 -5.395 1 96.56 359 GLY B N 1
ATOM 7612 C CA . GLY B 1 359 ? -17.422 19.016 -6.449 1 96.56 359 GLY B CA 1
ATOM 7613 C C . GLY B 1 359 ? -16.25 20 -6.379 1 96.56 359 GLY B C 1
ATOM 7614 O O . GLY B 1 359 ? -16.078 20.828 -7.27 1 96.56 359 GLY B O 1
ATOM 7615 N N . TYR B 1 360 ? -15.492 19.969 -5.332 1 97.75 360 TYR B N 1
ATOM 7616 C CA . TYR B 1 360 ? -14.289 20.781 -5.199 1 97.75 360 TYR B CA 1
ATOM 7617 C C . TYR B 1 360 ? -13.039 19.938 -5.473 1 97.75 360 TYR B C 1
ATOM 7619 O O . TYR B 1 360 ? -12.398 19.453 -4.543 1 97.75 360 TYR B O 1
ATOM 7627 N N . GLN B 1 361 ? -12.648 19.875 -6.711 1 97.38 361 GLN B N 1
ATOM 7628 C CA . GLN B 1 361 ? -11.562 19 -7.148 1 97.38 361 GLN B CA 1
ATOM 7629 C C . GLN B 1 361 ? -10.203 19.562 -6.742 1 97.38 361 GLN B C 1
ATOM 7631 O O . GLN B 1 361 ? -9.969 20.766 -6.855 1 97.38 361 GLN B O 1
ATOM 7636 N N . ILE B 1 362 ? -9.344 18.719 -6.285 1 97.94 362 ILE B N 1
ATOM 7637 C CA . ILE B 1 362 ? -8 19.078 -5.824 1 97.94 362 ILE B CA 1
ATOM 7638 C C . ILE B 1 362 ? -7.059 19.188 -7.02 1 97.94 362 ILE B C 1
ATOM 7640 O O . ILE B 1 362 ? -7.051 18.312 -7.891 1 97.94 362 ILE B O 1
ATOM 7644 N N . ILE B 1 363 ? -6.184 20.25 -7.094 1 97.81 363 ILE B N 1
ATOM 7645 C CA . ILE B 1 363 ? -5.234 20.344 -8.195 1 97.81 363 ILE B CA 1
ATOM 7646 C C . ILE B 1 363 ? -3.857 20.719 -7.66 1 97.81 363 ILE B C 1
ATOM 7648 O O . ILE B 1 363 ? -2.924 20.938 -8.438 1 97.81 363 ILE B O 1
ATOM 7652 N N . LYS B 1 364 ? -3.658 20.75 -6.344 1 97.5 364 LYS B N 1
ATOM 7653 C CA . LYS B 1 364 ? -2.439 21.25 -5.711 1 97.5 364 LYS B CA 1
ATOM 7654 C C . LYS B 1 364 ? -1.207 20.531 -6.258 1 97.5 364 LYS B C 1
ATOM 7656 O O . LYS B 1 364 ? -0.211 21.172 -6.602 1 97.5 364 LYS B O 1
ATOM 7661 N N . TYR B 1 365 ? -1.264 19.203 -6.406 1 97.31 365 TYR B N 1
ATOM 7662 C CA . TYR B 1 365 ? -0.124 18.406 -6.836 1 97.31 365 TYR B CA 1
ATOM 7663 C C . TYR B 1 365 ? -0.299 17.922 -8.273 1 97.31 365 TYR B C 1
ATOM 7665 O O . TYR B 1 365 ? 0.488 17.109 -8.766 1 97.31 365 TYR B O 1
ATOM 7673 N N . ALA B 1 366 ? -1.323 18.344 -8.992 1 96.56 366 ALA B N 1
ATOM 7674 C CA . ALA B 1 366 ? -1.604 17.875 -10.352 1 96.56 366 ALA B CA 1
ATOM 7675 C C . ALA B 1 366 ? -0.537 18.344 -11.328 1 96.56 366 ALA B C 1
ATOM 7677 O O . ALA B 1 366 ? -0.25 19.547 -11.414 1 96.56 366 ALA B O 1
ATOM 7678 N N . MET B 1 367 ? 0.071 17.391 -11.984 1 97.12 367 MET B N 1
ATOM 7679 C CA . MET B 1 367 ? 1.113 17.641 -12.977 1 97.12 367 MET B CA 1
ATOM 7680 C C . MET B 1 367 ? 0.591 17.406 -14.391 1 97.12 367 MET B C 1
ATOM 7682 O O . MET B 1 367 ? -0.596 17.609 -14.656 1 97.12 367 MET B O 1
ATOM 7686 N N . GLU B 1 368 ? 1.451 17.172 -15.32 1 95.88 368 GLU B N 1
ATOM 7687 C CA . GLU B 1 368 ? 1.077 16.969 -16.719 1 95.88 368 GLU B CA 1
ATOM 7688 C C . GLU B 1 368 ? 0.252 15.695 -16.875 1 95.88 368 GLU B C 1
ATOM 7690 O O . GLU B 1 368 ? 0.306 14.797 -16.031 1 95.88 368 GLU B O 1
ATOM 7695 N N . SER B 1 369 ? -0.428 15.578 -17.984 1 90.69 369 SER B N 1
ATOM 7696 C CA . SER B 1 369 ? -1.372 14.492 -18.25 1 90.69 369 SER B CA 1
ATOM 7697 C C . SER B 1 369 ? -0.663 13.148 -18.328 1 90.69 369 SER B C 1
ATOM 7699 O O . SER B 1 369 ? -1.279 12.102 -18.094 1 90.69 369 SER B O 1
ATOM 7701 N N . LYS B 1 370 ? 0.561 13.109 -18.625 1 86.25 370 LYS B N 1
ATOM 7702 C CA . LYS B 1 370 ? 1.294 11.844 -18.672 1 86.25 370 LYS B CA 1
ATOM 7703 C C . LYS B 1 370 ? 1.33 11.188 -17.297 1 86.25 370 LYS B C 1
ATOM 7705 O O . LYS B 1 370 ? 1.575 9.984 -17.172 1 86.25 370 LYS B O 1
ATOM 7710 N N . TYR B 1 371 ? 1.087 11.984 -16.281 1 91.94 371 TYR B N 1
ATOM 7711 C CA . TYR B 1 371 ? 1.13 11.461 -14.914 1 91.94 371 TYR B CA 1
ATOM 7712 C C . TYR B 1 371 ? -0.257 11.031 -14.453 1 91.94 371 TYR B C 1
ATOM 7714 O O . TYR B 1 371 ? -0.46 10.742 -13.266 1 91.94 371 TYR B O 1
ATOM 7722 N N . ASP B 1 372 ? -1.237 10.945 -15.344 1 87.75 372 ASP B N 1
ATOM 7723 C CA . ASP B 1 372 ? -2.594 10.539 -14.992 1 87.75 372 ASP B CA 1
ATOM 7724 C C . ASP B 1 372 ? -2.654 9.039 -14.695 1 87.75 372 ASP B C 1
ATOM 7726 O O . ASP B 1 372 ? -3.592 8.57 -14.047 1 87.75 372 ASP B O 1
ATOM 7730 N N . VAL B 1 373 ? -1.681 8.336 -15.172 1 80.56 373 VAL B N 1
ATOM 7731 C CA . VAL B 1 373 ? -1.619 6.898 -14.953 1 80.56 373 VAL B CA 1
ATOM 7732 C C . VAL B 1 373 ? -1.25 6.609 -13.5 1 80.56 373 VAL B C 1
ATOM 7734 O O . VAL B 1 373 ? -0.461 7.34 -12.898 1 80.56 373 VAL B O 1
ATOM 7737 N N . TYR B 1 374 ? -1.77 5.492 -12.969 1 82.75 374 TYR B N 1
ATOM 7738 C CA . TYR B 1 374 ? -1.537 5.105 -11.578 1 82.75 374 TYR B CA 1
ATOM 7739 C C . TYR B 1 374 ? -0.046 5.035 -11.273 1 82.75 374 TYR B C 1
ATOM 7741 O O . TYR B 1 374 ? 0.728 4.473 -12.055 1 82.75 374 TYR B O 1
ATOM 7749 N N . ASN B 1 375 ? 0.291 5.703 -10.172 1 85.06 375 ASN B N 1
ATOM 7750 C CA . ASN B 1 375 ? 1.633 5.633 -9.602 1 85.06 375 ASN B CA 1
ATOM 7751 C C . ASN B 1 375 ? 2.693 6.066 -10.609 1 85.06 375 ASN B C 1
ATOM 7753 O O . ASN B 1 375 ? 3.75 5.441 -10.711 1 85.06 375 ASN B O 1
ATOM 7757 N N . SER B 1 376 ? 2.432 7.145 -11.336 1 87.75 376 SER B N 1
ATOM 7758 C CA . SER B 1 376 ? 3.365 7.594 -12.359 1 87.75 376 SER B CA 1
ATOM 7759 C C . SER B 1 376 ? 3.971 8.945 -12 1 87.75 376 SER B C 1
ATOM 7761 O O . SER B 1 376 ? 4.93 9.391 -12.633 1 87.75 376 SER B O 1
ATOM 7763 N N . SER B 1 377 ? 3.432 9.594 -10.945 1 94.75 377 SER B N 1
ATOM 7764 C CA . SER B 1 377 ? 3.93 10.914 -10.562 1 94.75 377 SER B CA 1
ATOM 7765 C C . SER B 1 377 ? 5.359 10.828 -10.031 1 94.75 377 SER B C 1
ATOM 7767 O O . SER B 1 377 ? 5.727 9.852 -9.375 1 94.75 377 SER B O 1
ATOM 7769 N N . GLU B 1 378 ? 6.145 11.898 -10.352 1 94.19 378 GLU B N 1
ATOM 7770 C CA . GLU B 1 378 ? 7.531 11.883 -9.891 1 94.19 378 GLU B CA 1
ATOM 7771 C C . GLU B 1 378 ? 7.914 13.203 -9.234 1 94.19 378 GLU B C 1
ATOM 7773 O O . GLU B 1 378 ? 9.102 13.5 -9.078 1 94.19 378 GLU B O 1
ATOM 7778 N N . CYS B 1 379 ? 6.957 14.086 -8.992 1 96.62 379 CYS B N 1
ATOM 7779 C CA . CYS B 1 379 ? 7.281 15.328 -8.297 1 96.62 379 CYS B CA 1
ATOM 7780 C C . CYS B 1 379 ? 7.719 15.055 -6.863 1 96.62 379 CYS B C 1
ATOM 7782 O O . CYS B 1 379 ? 7.184 14.156 -6.207 1 96.62 379 CYS B O 1
ATOM 7784 N N . ASP B 1 380 ? 8.648 15.859 -6.395 1 97.06 380 ASP B N 1
ATOM 7785 C CA . ASP B 1 380 ? 9.117 15.75 -5.02 1 97.06 380 ASP B CA 1
ATOM 7786 C C . ASP B 1 380 ? 8.023 16.125 -4.027 1 97.06 380 ASP B C 1
ATOM 7788 O O . ASP B 1 380 ? 7.055 16.797 -4.395 1 97.06 380 ASP B O 1
ATOM 7792 N N . MET B 1 381 ? 8.18 15.664 -2.824 1 97.75 381 MET B N 1
ATOM 7793 C CA . MET B 1 381 ? 7.211 15.961 -1.775 1 97.75 381 MET B CA 1
ATOM 7794 C C . MET B 1 381 ? 7.867 16.734 -0.632 1 97.75 381 MET B C 1
ATOM 7796 O O . MET B 1 381 ? 8.688 16.172 0.1 1 97.75 381 MET B O 1
ATOM 7800 N N . PRO B 1 382 ? 7.508 18 -0.49 1 98 382 PRO B N 1
ATOM 7801 C CA . PRO B 1 382 ? 8.062 18.766 0.64 1 98 382 PRO B CA 1
ATOM 7802 C C . PRO B 1 382 ? 7.629 18.188 1.991 1 98 382 PRO B C 1
ATOM 7804 O O . PRO B 1 382 ? 6.445 17.906 2.195 1 98 382 PRO B O 1
ATOM 7807 N N . LEU B 1 383 ? 8.617 18.047 2.859 1 98.38 383 LEU B N 1
ATOM 7808 C CA . LEU B 1 383 ? 8.344 17.531 4.195 1 98.38 383 LEU B CA 1
ATOM 7809 C C . LEU B 1 383 ? 8.414 18.641 5.234 1 98.38 383 LEU B C 1
ATOM 7811 O O . LEU B 1 383 ? 7.641 18.656 6.191 1 98.38 383 LEU B O 1
ATOM 7815 N N . PHE B 1 384 ? 9.398 19.516 5.094 1 98.62 384 PHE B N 1
ATOM 7816 C CA . PHE B 1 384 ? 9.586 20.719 5.895 1 98.62 384 PHE B CA 1
ATOM 7817 C C . PHE B 1 384 ? 9.82 21.938 5.004 1 98.62 384 PHE B C 1
ATOM 7819 O O . PHE B 1 384 ? 10.609 21.875 4.062 1 98.62 384 PHE B O 1
ATOM 7826 N N . ARG B 1 385 ? 9.133 22.953 5.324 1 98.5 385 ARG B N 1
ATOM 7827 C CA . ARG B 1 385 ? 9.344 24.172 4.551 1 98.5 385 ARG B CA 1
ATOM 7828 C C . ARG B 1 385 ? 9.117 25.406 5.402 1 98.5 385 ARG B C 1
ATOM 7830 O O . ARG B 1 385 ? 8.477 25.344 6.453 1 98.5 385 ARG B O 1
ATOM 7837 N N . LEU B 1 386 ? 9.586 26.5 4.934 1 98.69 386 LEU B N 1
ATOM 7838 C CA . LEU B 1 386 ? 9.602 27.766 5.664 1 98.69 386 LEU B CA 1
ATOM 7839 C C . LEU B 1 386 ? 8.188 28.219 6 1 98.69 386 LEU B C 1
ATOM 7841 O O . LEU B 1 386 ? 7.945 28.766 7.078 1 98.69 386 LEU B O 1
ATOM 7845 N N . GLY B 1 387 ? 7.219 28.016 5.098 1 98.75 387 GLY B N 1
ATOM 7846 C CA . GLY B 1 387 ? 5.836 28.391 5.348 1 98.75 387 GLY B CA 1
ATOM 7847 C C . GLY B 1 387 ? 5.285 27.812 6.641 1 98.75 387 GLY B C 1
ATOM 7848 O O . GLY B 1 387 ? 4.582 28.5 7.383 1 98.75 387 GLY B O 1
ATOM 7849 N N . GLU B 1 388 ? 5.574 26.562 6.914 1 98.88 388 GLU B N 1
ATOM 7850 C CA . GLU B 1 388 ? 5.156 25.938 8.172 1 98.88 388 GLU B CA 1
ATOM 7851 C C . GLU B 1 388 ? 5.809 26.625 9.367 1 98.88 388 GLU B C 1
ATOM 7853 O O . GLU B 1 388 ? 5.16 26.859 10.391 1 98.88 388 GLU B O 1
ATOM 7858 N N . VAL B 1 389 ? 7.059 26.969 9.234 1 98.88 389 VAL B N 1
ATOM 7859 C CA . VAL B 1 389 ? 7.82 27.547 10.328 1 98.88 389 VAL B CA 1
ATOM 7860 C C . VAL B 1 389 ? 7.238 28.922 10.688 1 98.88 389 VAL B C 1
ATOM 7862 O O . VAL B 1 389 ? 7.102 29.25 11.859 1 98.88 389 VAL B O 1
ATOM 7865 N N . TYR B 1 390 ? 6.895 29.703 9.656 1 98.94 390 TYR B N 1
ATOM 7866 C CA . TYR B 1 390 ? 6.238 30.984 9.883 1 98.94 390 TYR B CA 1
ATOM 7867 C C . TYR B 1 390 ? 4.977 30.812 10.727 1 98.94 390 TYR B C 1
ATOM 7869 O O . TYR B 1 390 ? 4.758 31.547 11.688 1 98.94 390 TYR B O 1
ATOM 7877 N N . LEU B 1 391 ? 4.238 29.844 10.359 1 98.94 391 LEU B N 1
ATOM 7878 C CA . LEU B 1 391 ? 2.947 29.641 11.008 1 98.94 391 LEU B CA 1
ATOM 7879 C C . LEU B 1 391 ? 3.129 29.078 12.414 1 98.94 391 LEU B C 1
ATOM 7881 O O . LEU B 1 391 ? 2.373 29.422 13.32 1 98.94 391 LEU B O 1
ATOM 7885 N N . ASN B 1 392 ? 4.09 28.188 12.602 1 98.94 392 ASN B N 1
ATOM 7886 C CA . ASN B 1 392 ? 4.406 27.719 13.945 1 98.94 392 ASN B CA 1
ATOM 7887 C C . ASN B 1 392 ? 4.789 28.859 14.867 1 98.94 392 ASN B C 1
ATOM 7889 O O . ASN B 1 392 ? 4.312 28.938 16 1 98.94 392 ASN B O 1
ATOM 7893 N N . TYR B 1 393 ? 5.633 29.75 14.391 1 98.94 393 TYR B N 1
ATOM 7894 C CA . TYR B 1 393 ? 6.074 30.922 15.141 1 98.94 393 TYR B CA 1
ATOM 7895 C C . TYR B 1 393 ? 4.891 31.781 15.57 1 98.94 393 TYR B C 1
ATOM 7897 O O . TYR B 1 393 ? 4.734 32.094 16.75 1 98.94 393 TYR B O 1
ATOM 7905 N N . ALA B 1 394 ? 4.09 32.156 14.633 1 98.94 394 ALA B N 1
ATOM 7906 C CA . ALA B 1 394 ? 2.947 33.031 14.891 1 98.94 394 ALA B CA 1
ATOM 7907 C C . ALA B 1 394 ? 1.985 32.375 15.891 1 98.94 394 ALA B C 1
ATOM 7909 O O . ALA B 1 394 ? 1.529 33.062 16.828 1 98.94 394 ALA B O 1
ATOM 7910 N N . GLU B 1 395 ? 1.662 31.125 15.656 1 98.88 395 GLU B N 1
ATOM 7911 C CA . GLU B 1 395 ? 0.719 30.469 16.562 1 98.88 395 GLU B CA 1
ATOM 7912 C C . GLU B 1 395 ? 1.277 30.375 17.969 1 98.88 395 GLU B C 1
ATOM 7914 O O . GLU B 1 395 ? 0.553 30.594 18.953 1 98.88 395 GLU B O 1
ATOM 7919 N N . ALA B 1 396 ? 2.562 30.016 18.062 1 98.88 396 ALA B N 1
ATOM 7920 C CA . ALA B 1 396 ? 3.18 29.922 19.375 1 98.88 396 ALA B CA 1
ATOM 7921 C C . ALA B 1 396 ? 3.102 31.25 20.125 1 98.88 396 ALA B C 1
ATOM 7923 O O . ALA B 1 396 ? 2.709 31.297 21.281 1 98.88 396 ALA B O 1
ATOM 7924 N N . LYS B 1 397 ? 3.416 32.344 19.484 1 98.81 397 LYS B N 1
ATOM 7925 C CA . LYS B 1 397 ? 3.369 33.656 20.094 1 98.81 397 LYS B CA 1
ATOM 7926 C C . LYS B 1 397 ? 1.945 34.031 20.5 1 98.81 397 LYS B C 1
ATOM 7928 O O . LYS B 1 397 ? 1.729 34.625 21.562 1 98.81 397 LYS B O 1
ATOM 7933 N N . ALA B 1 398 ? 1.036 33.75 19.641 1 98.69 398 ALA B N 1
ATOM 7934 C CA . ALA B 1 398 ? -0.361 34.031 19.922 1 98.69 398 ALA B CA 1
ATOM 7935 C C . ALA B 1 398 ? -0.861 33.25 21.125 1 98.69 398 ALA B C 1
ATOM 7937 O O . ALA B 1 398 ? -1.528 33.781 22 1 98.69 398 ALA B O 1
ATOM 7938 N N . GLU B 1 399 ? -0.531 31.969 21.109 1 98.12 399 GLU B N 1
ATOM 7939 C CA . GLU B 1 399 ? -0.96 31.078 22.188 1 98.12 399 GLU B CA 1
ATOM 7940 C C . GLU B 1 399 ? -0.323 31.484 23.516 1 98.12 399 GLU B C 1
ATOM 7942 O O . GLU B 1 399 ? -0.909 31.281 24.578 1 98.12 399 GLU B O 1
ATOM 7947 N N . LEU B 1 400 ? 0.869 32.062 23.484 1 97.62 400 LEU B N 1
ATOM 7948 C CA . LEU B 1 400 ? 1.558 32.562 24.656 1 97.62 400 LEU B CA 1
ATOM 7949 C C . LEU B 1 400 ? 0.954 33.906 25.125 1 97.62 400 LEU B C 1
ATOM 7951 O O . LEU B 1 400 ? 1.182 34.312 26.25 1 97.62 400 LEU B O 1
ATOM 7955 N N . GLY B 1 401 ? 0.226 34.562 24.219 1 96.69 401 GLY B N 1
ATOM 7956 C CA . GLY B 1 401 ? -0.335 35.844 24.516 1 96.69 401 GLY B CA 1
ATOM 7957 C C . GLY B 1 401 ? 0.652 37 24.328 1 96.69 401 GLY B C 1
ATOM 7958 O O . GLY B 1 401 ? 0.434 38.094 24.812 1 96.69 401 GLY B O 1
ATOM 7959 N N . THR B 1 402 ? 1.729 36.75 23.594 1 97.56 402 THR B N 1
ATOM 7960 C CA . THR B 1 402 ? 2.781 37.75 23.469 1 97.56 402 THR B CA 1
ATOM 7961 C C . THR B 1 402 ? 2.92 38.219 22.031 1 97.56 402 THR B C 1
ATOM 7963 O O . THR B 1 402 ? 3.877 38.906 21.688 1 97.56 402 THR B O 1
ATOM 7966 N N . ILE B 1 403 ? 2.049 37.844 21.203 1 98.56 403 ILE B N 1
ATOM 7967 C CA . ILE B 1 403 ? 2.184 38.156 19.781 1 98.56 403 ILE B CA 1
ATOM 7968 C C . ILE B 1 403 ? 2.031 39.656 19.562 1 98.56 403 ILE B C 1
ATOM 7970 O O . ILE B 1 403 ? 1.188 40.281 20.188 1 98.56 403 ILE B O 1
ATOM 7974 N N . THR B 1 404 ? 2.84 40.188 18.672 1 98.69 404 THR B N 1
ATOM 7975 C CA . THR B 1 404 ? 2.777 41.594 18.234 1 98.69 404 THR B CA 1
ATOM 7976 C C . THR B 1 404 ? 2.531 41.688 16.734 1 98.69 404 THR B C 1
ATOM 7978 O O . THR B 1 404 ? 2.588 40.688 16.031 1 98.69 404 THR B O 1
ATOM 7981 N N . GLN B 1 405 ? 2.215 42.906 16.344 1 98.62 405 GLN B N 1
ATOM 7982 C CA . GLN B 1 405 ? 2.041 43.125 14.906 1 98.62 405 GLN B CA 1
ATOM 7983 C C . GLN B 1 405 ? 3.318 42.781 14.141 1 98.62 405 GLN B C 1
ATOM 7985 O O . GLN B 1 405 ? 3.264 42.25 13.031 1 98.62 405 GLN B O 1
ATOM 7990 N N . ASN B 1 406 ? 4.406 43.125 14.695 1 98.75 406 ASN B N 1
ATOM 7991 C CA . ASN B 1 406 ? 5.676 42.781 14.055 1 98.75 406 ASN B CA 1
ATOM 7992 C C . ASN B 1 406 ? 5.824 41.281 13.867 1 98.75 406 ASN B C 1
ATOM 7994 O O . ASN B 1 406 ? 6.34 40.844 12.844 1 98.75 406 ASN B O 1
ATOM 7998 N N . ASP B 1 407 ? 5.48 40.469 14.891 1 98.81 407 ASP B N 1
ATOM 7999 C CA . ASP B 1 407 ? 5.523 39.031 14.766 1 98.81 407 ASP B CA 1
ATOM 8000 C C . ASP B 1 407 ? 4.695 38.562 13.57 1 98.81 407 ASP B C 1
ATOM 8002 O O . ASP B 1 407 ? 5.102 37.625 12.852 1 98.81 407 ASP B O 1
ATOM 8006 N N . ILE B 1 408 ? 3.535 39.125 13.406 1 98.88 408 ILE B N 1
ATOM 8007 C CA . ILE B 1 408 ? 2.646 38.781 12.297 1 98.88 408 ILE B CA 1
ATOM 8008 C C . ILE B 1 408 ? 3.293 39.188 10.977 1 98.88 408 ILE B C 1
ATOM 8010 O O . ILE B 1 408 ? 3.273 38.438 10.008 1 98.88 408 ILE B O 1
ATOM 8014 N N . ASP B 1 409 ? 3.934 40.344 10.93 1 98.81 409 ASP B N 1
ATOM 8015 C CA . ASP B 1 409 ? 4.535 40.906 9.719 1 98.81 409 ASP B CA 1
ATOM 8016 C C . ASP B 1 409 ? 5.695 40.031 9.242 1 98.81 409 ASP B C 1
ATOM 8018 O O . ASP B 1 409 ? 5.922 39.906 8.031 1 98.81 409 ASP B O 1
ATOM 8022 N N . ILE B 1 410 ? 6.406 39.406 10.094 1 98.69 410 ILE B N 1
ATOM 8023 C CA . ILE B 1 410 ? 7.586 38.656 9.688 1 98.69 410 ILE B CA 1
ATOM 8024 C C . ILE B 1 410 ? 7.211 37.188 9.461 1 98.69 410 ILE B C 1
ATOM 8026 O O . ILE B 1 410 ? 8.07 36.375 9.141 1 98.69 410 ILE B O 1
ATOM 8030 N N . SER B 1 411 ? 5.957 36.844 9.648 1 98.75 411 SER B N 1
ATOM 8031 C CA . SER B 1 411 ? 5.527 35.438 9.5 1 98.75 411 SER B CA 1
ATOM 8032 C C . SER B 1 411 ? 4.312 35.344 8.586 1 98.75 411 SER B C 1
ATOM 8034 O O . SER B 1 411 ? 4.449 35.312 7.363 1 98.75 411 SER B O 1
ATOM 8036 N N . VAL B 1 412 ? 3.051 35.531 9.125 1 98.81 412 VAL B N 1
ATOM 8037 C CA . VAL B 1 412 ? 1.79 35.344 8.414 1 98.81 412 VAL B CA 1
ATOM 8038 C C . VAL B 1 412 ? 1.743 36.25 7.195 1 98.81 412 VAL B C 1
ATOM 8040 O O . VAL B 1 412 ? 1.379 35.844 6.102 1 98.81 412 VAL B O 1
ATOM 8043 N N . ASN B 1 413 ? 2.066 37.5 7.402 1 98.81 413 ASN B N 1
ATOM 8044 C CA . ASN B 1 413 ? 1.936 38.469 6.316 1 98.81 413 ASN B CA 1
ATOM 8045 C C . ASN B 1 413 ? 2.945 38.219 5.203 1 98.81 413 ASN B C 1
ATOM 8047 O O . ASN B 1 413 ? 2.738 38.625 4.059 1 98.81 413 ASN B O 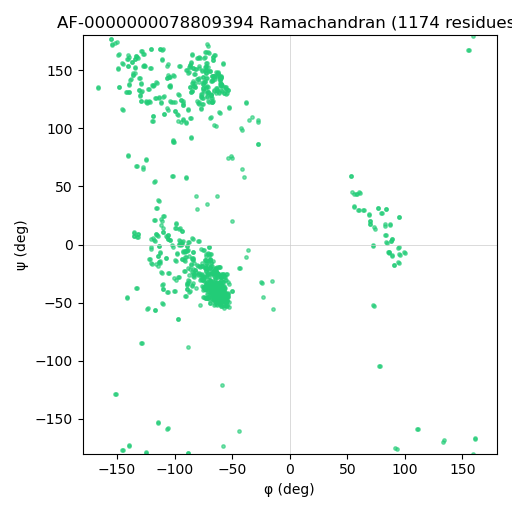1
ATOM 8051 N N . ARG B 1 414 ? 4.07 37.531 5.496 1 98.69 414 ARG B N 1
ATOM 8052 C CA . ARG B 1 414 ? 4.969 37.094 4.43 1 98.69 414 ARG B CA 1
ATOM 8053 C C . ARG B 1 414 ? 4.27 36.125 3.496 1 98.69 414 ARG B C 1
ATOM 8055 O O . ARG B 1 414 ? 4.465 36.156 2.279 1 98.69 414 ARG B O 1
ATOM 8062 N N . LEU B 1 415 ? 3.49 35.25 4.047 1 98.69 415 LEU B N 1
ATOM 8063 C CA . LEU B 1 415 ? 2.73 34.281 3.252 1 98.69 415 LEU B CA 1
ATOM 8064 C C . LEU B 1 415 ? 1.662 34.969 2.426 1 98.69 415 LEU B C 1
ATOM 8066 O O . LEU B 1 415 ? 1.454 34.656 1.256 1 98.69 415 LEU B O 1
ATOM 8070 N N . ARG B 1 416 ? 0.98 35.906 3.021 1 98.56 416 ARG B N 1
ATOM 8071 C CA . ARG B 1 416 ? -0.043 36.688 2.312 1 98.56 416 ARG B CA 1
ATOM 8072 C C . ARG B 1 416 ? 0.571 37.5 1.184 1 98.56 416 ARG B C 1
ATOM 8074 O O . ARG B 1 416 ? -0.005 37.594 0.098 1 98.56 416 ARG B O 1
ATOM 8081 N N . ASP B 1 417 ? 1.782 38.031 1.383 1 98.19 417 ASP B N 1
ATOM 8082 C CA . ASP B 1 417 ? 2.492 38.812 0.37 1 98.19 417 ASP B CA 1
ATOM 8083 C C . ASP B 1 417 ? 2.771 37.969 -0.871 1 98.19 417 ASP B C 1
ATOM 8085 O O . ASP B 1 417 ? 2.768 38.469 -1.991 1 98.19 417 ASP B O 1
ATOM 8089 N N . ARG B 1 418 ? 3.086 36.688 -0.694 1 97.88 418 ARG B N 1
ATOM 8090 C CA . ARG B 1 418 ? 3.414 35.812 -1.813 1 97.88 418 ARG B CA 1
ATOM 8091 C C . ARG B 1 418 ? 2.316 35.844 -2.871 1 97.88 418 ARG B C 1
ATOM 8093 O O . ARG B 1 418 ? 2.6 35.75 -4.07 1 97.88 418 ARG B O 1
ATOM 8100 N N . VAL B 1 419 ? 1.079 36.031 -2.436 1 97.56 419 VAL B N 1
ATOM 8101 C CA . VAL B 1 419 ? -0.025 35.875 -3.381 1 97.56 419 VAL B CA 1
ATOM 8102 C C . VAL B 1 419 ? -0.795 37.219 -3.453 1 97.56 419 VAL B C 1
ATOM 8104 O O . VAL B 1 419 ? -1.902 37.25 -3.994 1 97.56 419 VAL B O 1
ATOM 8107 N N . GLY B 1 420 ? -0.327 38.219 -2.795 1 97.19 420 GLY B N 1
ATOM 8108 C CA . GLY B 1 420 ? -0.901 39.562 -2.895 1 97.19 420 GLY B CA 1
ATOM 8109 C C . GLY B 1 420 ? -2.143 39.719 -2.041 1 97.19 420 GLY B C 1
ATOM 8110 O O . GLY B 1 420 ? -3.025 40.531 -2.379 1 97.19 420 GLY B O 1
ATOM 8111 N N . MET B 1 421 ? -2.318 39 -0.98 1 98.44 421 MET B N 1
ATOM 8112 C CA . MET B 1 421 ? -3.43 39.188 -0.047 1 98.44 421 MET B CA 1
ATOM 8113 C C . MET B 1 421 ? -3.145 40.312 0.932 1 98.44 421 MET B C 1
ATOM 8115 O O . MET B 1 421 ? -1.993 40.531 1.312 1 98.44 421 MET B O 1
ATOM 8119 N N . PRO B 1 422 ? -4.195 41 1.416 1 98.5 422 PRO B N 1
ATOM 8120 C CA . PRO B 1 422 ? -3.986 42.031 2.416 1 98.5 422 PRO B CA 1
ATOM 8121 C C . PRO B 1 422 ? -3.4 41.5 3.721 1 98.5 422 PRO B C 1
ATOM 8123 O O . PRO B 1 422 ? -3.725 40.375 4.133 1 98.5 422 PRO B O 1
ATOM 8126 N N . HIS B 1 423 ? -2.656 42.312 4.312 1 98.62 423 HIS B N 1
ATOM 8127 C CA . HIS B 1 423 ? -1.982 41.969 5.559 1 98.62 423 HIS B CA 1
ATOM 8128 C C . HIS B 1 423 ? -2.986 41.75 6.684 1 98.62 423 HIS B C 1
ATOM 8130 O O . HIS B 1 423 ? -4.008 42.438 6.758 1 98.62 423 HIS B O 1
ATOM 8136 N N . LEU B 1 424 ? -2.646 40.812 7.531 1 98.75 424 LEU B N 1
ATOM 8137 C CA . LEU B 1 424 ? -3.371 40.594 8.781 1 98.75 424 LEU B CA 1
ATOM 8138 C C . LEU B 1 424 ? -2.992 41.688 9.805 1 98.75 424 LEU B C 1
ATOM 8140 O O . LEU B 1 424 ? -1.808 41.906 10.07 1 98.75 424 LEU B O 1
ATOM 8144 N N . ASN B 1 425 ? -3.963 42.312 10.289 1 98.44 425 ASN B N 1
ATOM 8145 C CA . ASN B 1 425 ? -3.783 43.312 11.344 1 98.44 425 ASN B CA 1
ATOM 8146 C C . ASN B 1 425 ? -4.211 42.781 12.703 1 98.44 425 ASN B C 1
ATOM 8148 O O . ASN B 1 425 ? -5.367 42.375 12.891 1 98.44 425 ASN B O 1
ATOM 8152 N N . LEU B 1 426 ? -3.297 42.812 13.656 1 98.44 426 LEU B N 1
ATOM 8153 C CA . LEU B 1 426 ? -3.521 42.219 14.969 1 98.44 426 LEU B CA 1
ATOM 8154 C C . LEU B 1 426 ? -4.711 42.875 15.664 1 98.44 426 LEU B C 1
ATOM 8156 O O . LEU B 1 426 ? -5.594 42.188 16.172 1 98.44 426 LEU B O 1
ATOM 8160 N N . GLY B 1 427 ? -4.707 44.188 15.703 1 97.56 427 GLY B N 1
ATOM 8161 C CA . GLY B 1 427 ? -5.785 44.938 16.359 1 97.56 427 GLY B CA 1
ATOM 8162 C C . GLY B 1 427 ? -7.148 44.656 15.758 1 97.56 427 GLY B C 1
ATOM 8163 O O . GLY B 1 427 ? -8.117 44.406 16.484 1 97.56 4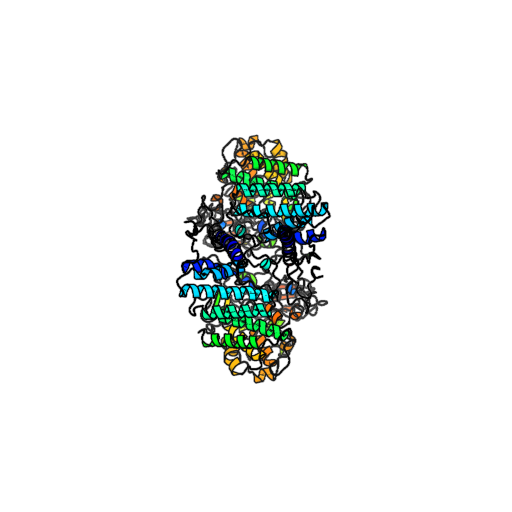27 GLY B O 1
ATOM 8164 N N . ASP B 1 428 ? -7.238 44.656 14.484 1 97.62 428 ASP B N 1
ATOM 8165 C CA . ASP B 1 428 ? -8.5 44.406 13.789 1 97.62 428 ASP B CA 1
ATOM 8166 C C . ASP B 1 428 ? -9.008 43 14.016 1 97.62 428 ASP B C 1
ATOM 8168 O O . ASP B 1 428 ? -10.203 42.781 14.242 1 97.62 428 ASP B O 1
ATOM 8172 N N . ALA B 1 429 ? -8.117 42.031 13.953 1 97.88 429 ALA B N 1
ATOM 8173 C CA . ALA B 1 429 ? -8.492 40.656 14.156 1 97.88 429 ALA B CA 1
ATOM 8174 C C . ALA B 1 429 ? -9.086 40.438 15.539 1 97.88 429 ALA B C 1
ATOM 8176 O O . ALA B 1 429 ? -10.102 39.75 15.688 1 97.88 429 ALA B O 1
ATOM 8177 N N . ASN B 1 430 ? -8.445 40.969 16.531 1 97.69 430 ASN B N 1
ATOM 8178 C CA . ASN B 1 430 ? -8.891 40.781 17.906 1 97.69 430 ASN B CA 1
ATOM 8179 C C . ASN B 1 430 ? -10.141 41.594 18.219 1 97.69 430 ASN B C 1
ATOM 8181 O O . ASN B 1 430 ? -10.953 41.219 19.047 1 97.69 430 ASN B O 1
ATOM 8185 N N . ALA B 1 431 ? -10.305 42.688 17.531 1 97.31 431 ALA B N 1
ATOM 8186 C CA . ALA B 1 431 ? -11.484 43.5 17.734 1 97.31 431 ALA B CA 1
ATOM 8187 C C . ALA B 1 431 ? -12.719 42.875 17.078 1 97.31 431 ALA B C 1
ATOM 8189 O O . ALA B 1 431 ? -13.844 43.094 17.531 1 97.31 431 ALA B O 1
ATOM 8190 N N . HIS B 1 432 ? -12.523 42.156 16.031 1 96.81 432 HIS B N 1
ATOM 8191 C CA . HIS B 1 432 ? -13.633 41.562 15.266 1 96.81 432 HIS B CA 1
ATOM 8192 C C . HIS B 1 432 ? -13.398 40.094 14.961 1 96.81 432 HIS B C 1
ATOM 8194 O O . HIS B 1 432 ? -13.266 39.719 13.797 1 96.81 432 HIS B O 1
ATOM 8200 N N . PRO B 1 433 ? -13.398 39.281 15.945 1 97.5 433 PRO B N 1
ATOM 8201 C CA . PRO B 1 433 ? -13.188 37.844 15.695 1 97.5 433 PRO B CA 1
ATOM 8202 C C . PRO B 1 433 ? -14.18 37.281 14.688 1 97.5 433 PRO B C 1
ATOM 8204 O O . PRO B 1 433 ? -15.367 37.625 14.719 1 97.5 433 PRO B O 1
ATOM 8207 N N . ASP B 1 434 ? -13.711 36.5 13.758 1 97.88 434 ASP B N 1
ATOM 8208 C CA . ASP B 1 434 ? -14.531 35.906 12.711 1 97.88 434 ASP B CA 1
ATOM 8209 C C . ASP B 1 434 ? -15.492 34.875 13.297 1 97.88 434 ASP B C 1
ATOM 8211 O O . ASP B 1 434 ? -15.062 33.844 13.859 1 97.88 434 ASP B O 1
ATOM 8215 N N . THR B 1 435 ? -16.781 35.062 13.07 1 96.56 435 THR B N 1
ATOM 8216 C CA . THR B 1 435 ? -17.797 34.188 13.664 1 96.56 435 THR B CA 1
ATOM 8217 C C . THR B 1 435 ? -17.781 32.812 13.016 1 96.56 435 THR B C 1
ATOM 8219 O O . THR B 1 435 ? -18.062 31.812 13.672 1 96.56 435 THR B O 1
ATOM 8222 N N . TYR B 1 436 ? -17.469 32.75 11.742 1 97.62 436 TYR B N 1
ATOM 8223 C CA . TYR B 1 436 ? -17.391 31.453 11.062 1 97.62 436 TYR B CA 1
ATOM 8224 C C . TYR B 1 436 ? -16.25 30.609 11.625 1 97.62 436 TYR B C 1
ATOM 8226 O O . TYR B 1 436 ? -16.438 29.422 11.93 1 97.62 436 TYR B O 1
ATOM 8234 N N . MET B 1 437 ? -15.078 31.219 11.781 1 98.25 437 MET B N 1
ATOM 8235 C CA . MET B 1 437 ? -13.914 30.516 12.328 1 98.25 437 MET B CA 1
ATOM 8236 C C . MET B 1 437 ? -14.156 30.109 13.773 1 98.25 437 MET B C 1
ATOM 8238 O O . MET B 1 437 ? -13.711 29.031 14.203 1 98.25 437 MET B O 1
ATOM 8242 N N . LYS B 1 438 ? -14.812 30.953 14.492 1 97.5 438 LYS B N 1
ATOM 8243 C CA . LYS B 1 438 ? -15.141 30.625 15.875 1 97.5 438 LYS B CA 1
ATOM 8244 C C . LYS B 1 438 ? -16.016 29.375 15.953 1 97.5 438 LYS B C 1
ATOM 8246 O O . LYS B 1 438 ? -15.844 28.547 16.859 1 97.5 438 LYS B O 1
ATOM 8251 N N . ALA B 1 439 ? -16.906 29.234 15.031 1 96.69 439 ALA B N 1
ATOM 8252 C CA . ALA B 1 439 ? -17.766 28.062 14.984 1 96.69 439 ALA B CA 1
ATOM 8253 C C . ALA B 1 439 ? -16.984 26.812 14.609 1 96.69 439 ALA B C 1
ATOM 8255 O O . ALA B 1 439 ? -17.297 25.703 15.062 1 96.69 439 ALA B O 1
ATOM 8256 N N . LEU B 1 440 ? -15.961 26.953 13.812 1 97.38 440 LEU B N 1
ATOM 8257 C CA . LEU B 1 440 ? -15.125 25.828 13.383 1 97.38 440 LEU B CA 1
ATOM 8258 C C . LEU B 1 440 ? -14.25 25.344 14.531 1 97.38 440 LEU B C 1
ATOM 8260 O O . LEU B 1 440 ? -13.938 24.156 14.609 1 97.38 440 LEU B O 1
ATOM 8264 N N . TYR B 1 441 ? -13.828 26.297 15.344 1 97.94 441 TYR B N 1
ATOM 8265 C CA . TYR B 1 441 ? -12.898 25.984 16.422 1 97.94 441 TYR B CA 1
ATOM 8266 C C . TYR B 1 441 ? -13.445 26.438 17.766 1 97.94 441 TYR B C 1
ATOM 8268 O O . TYR B 1 441 ? -12.883 27.344 18.391 1 97.94 441 TYR B O 1
ATOM 8276 N N . PRO B 1 442 ? -14.398 25.75 18.234 1 96.88 442 PRO B N 1
ATOM 8277 C CA . PRO B 1 442 ? -15.086 26.188 19.453 1 96.88 442 PRO B CA 1
ATOM 8278 C C . PRO B 1 442 ? -14.195 26.094 20.703 1 96.88 442 PRO B C 1
ATOM 8280 O O . PRO B 1 442 ? -14.5 26.719 21.719 1 96.88 442 PRO B O 1
ATOM 8283 N N . ASN B 1 443 ? -13.07 25.375 20.641 1 96.12 443 ASN B N 1
ATOM 8284 C CA . ASN B 1 443 ? -12.266 25.156 21.828 1 96.12 443 ASN B CA 1
ATOM 8285 C C . ASN B 1 443 ? -11.211 26.234 22 1 96.12 443 ASN B C 1
ATOM 8287 O O . ASN B 1 443 ? -10.508 26.266 23.016 1 96.12 443 ASN B O 1
ATOM 8291 N N . VAL B 1 444 ? -11.086 27.172 20.984 1 96.19 444 VAL B N 1
ATOM 8292 C CA . VAL B 1 444 ? -10.141 28.266 21.203 1 96.19 444 VAL B CA 1
ATOM 8293 C C . VAL B 1 444 ? -10.492 29.031 22.469 1 96.19 444 VAL B C 1
ATOM 8295 O O . VAL B 1 444 ? -11.656 29.391 22.688 1 96.19 444 VAL B O 1
ATOM 8298 N N . ILE B 1 445 ? -9.57 29.25 23.297 1 87.19 445 ILE B N 1
ATOM 8299 C CA . ILE B 1 445 ? -9.805 29.859 24.594 1 87.19 445 ILE B CA 1
ATOM 8300 C C . ILE B 1 445 ? -10.156 31.344 24.406 1 87.19 445 ILE B C 1
ATOM 8302 O O . ILE B 1 445 ? -9.406 32.094 23.781 1 87.19 445 ILE B O 1
ATOM 8306 N N . PRO B 1 446 ? -11.297 31.641 24.938 1 87.56 446 PRO B N 1
ATOM 8307 C CA . PRO B 1 446 ? -11.68 33.031 24.812 1 87.56 446 PRO B CA 1
ATOM 8308 C C . PRO B 1 446 ? -10.68 34 25.484 1 87.56 446 PRO B C 1
ATOM 8310 O O . PRO B 1 446 ? -10.078 33.625 26.5 1 87.56 446 PRO B O 1
ATOM 8313 N N . GLY B 1 447 ? -10.469 35.125 24.938 1 90 447 GLY B N 1
ATOM 8314 C CA . GLY B 1 447 ? -9.539 36.094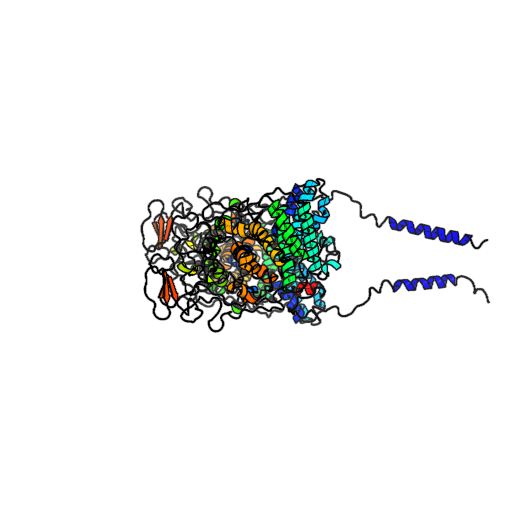 25.484 1 90 447 GLY B CA 1
ATOM 8315 C C . GLY B 1 447 ? -9.109 37.125 24.469 1 90 447 GLY B C 1
ATOM 8316 O O . GLY B 1 447 ? -9.695 37.25 23.391 1 90 447 GLY B O 1
ATOM 8317 N N . ASP B 1 448 ? -8.117 37.812 24.828 1 92.06 448 ASP B N 1
ATOM 8318 C CA . ASP B 1 448 ? -7.68 38.969 24.062 1 92.06 448 ASP B CA 1
ATOM 8319 C C . ASP B 1 448 ? -7.082 38.531 22.719 1 92.06 448 ASP B C 1
ATOM 8321 O O . ASP B 1 448 ? -7.031 39.344 21.766 1 92.06 448 ASP B O 1
ATOM 8325 N N . GLN B 1 449 ? -6.688 37.281 22.672 1 95.25 449 GLN B N 1
ATOM 8326 C CA . GLN B 1 449 ? -6.008 36.844 21.453 1 95.25 449 GLN B CA 1
ATOM 8327 C C . GLN B 1 449 ? -6.926 35.969 20.594 1 95.25 449 GLN B C 1
ATOM 8329 O O . GLN B 1 449 ? -6.48 35.344 19.625 1 95.25 449 GLN B O 1
ATOM 8334 N N . LEU B 1 450 ? -8.148 35.844 20.891 1 97.56 450 LEU B N 1
ATOM 8335 C CA . LEU B 1 450 ? -9.086 34.969 20.219 1 97.56 450 LEU B CA 1
ATOM 8336 C C . LEU B 1 450 ? -9.086 35.188 18.703 1 97.56 450 LEU B C 1
ATOM 8338 O O . LEU B 1 450 ? -8.922 34.25 17.922 1 97.56 450 LEU B O 1
ATOM 8342 N N . GLY B 1 451 ? -9.289 36.469 18.344 1 98.38 451 GLY B N 1
ATOM 8343 C CA . GLY B 1 451 ? -9.398 36.812 16.938 1 98.38 451 GLY B CA 1
ATOM 8344 C C . GLY B 1 451 ? -8.164 36.438 16.125 1 98.38 451 GLY B C 1
ATOM 8345 O O . GLY B 1 451 ? -8.273 35.875 15.039 1 98.38 451 GLY B O 1
ATOM 8346 N N . VAL B 1 452 ? -7 36.75 16.641 1 98.69 452 VAL B N 1
ATOM 8347 C CA . VAL B 1 452 ? -5.77 36.5 15.906 1 98.69 452 VAL B CA 1
ATOM 8348 C C . VAL B 1 452 ? -5.488 35 15.859 1 98.69 452 VAL B C 1
ATOM 8350 O O . VAL B 1 452 ? -4.969 34.5 14.859 1 98.69 452 VAL B O 1
ATOM 8353 N N . ILE B 1 453 ? -5.801 34.219 16.891 1 98.75 453 ILE B N 1
ATOM 8354 C CA . ILE B 1 453 ? -5.609 32.781 16.891 1 98.75 453 ILE B CA 1
ATOM 8355 C C . ILE B 1 453 ? -6.469 32.156 15.797 1 98.75 453 ILE B C 1
ATOM 8357 O O . ILE B 1 453 ? -6.004 31.281 15.055 1 98.75 453 ILE B O 1
ATOM 8361 N N . LEU B 1 454 ? -7.688 32.594 15.664 1 98.81 454 LEU B N 1
ATOM 8362 C CA . LEU B 1 454 ? -8.586 32.094 14.625 1 98.81 454 LEU B CA 1
ATOM 8363 C C . LEU B 1 454 ? -8.031 32.375 13.242 1 98.81 454 LEU B C 1
ATOM 8365 O O . LEU B 1 454 ? -8.055 31.516 12.359 1 98.81 454 LEU B O 1
ATOM 8369 N N . GLU B 1 455 ? -7.508 33.562 13.062 1 98.75 455 GLU B N 1
ATOM 8370 C CA . GLU B 1 455 ? -6.957 33.938 11.766 1 98.75 455 GLU B CA 1
ATOM 8371 C C . GLU B 1 455 ? -5.695 33.156 11.453 1 98.75 455 GLU B C 1
ATOM 8373 O O . GLU B 1 455 ? -5.441 32.812 10.297 1 98.75 455 GLU B O 1
ATOM 8378 N N . ILE B 1 456 ? -4.918 32.938 12.445 1 98.88 456 ILE B N 1
ATOM 8379 C CA . ILE B 1 456 ? -3.719 32.125 12.242 1 98.88 456 ILE B CA 1
ATOM 8380 C C . ILE B 1 456 ? -4.113 30.688 11.883 1 98.88 456 ILE B C 1
ATOM 8382 O O . ILE B 1 456 ? -3.494 30.062 11.016 1 98.88 456 ILE B O 1
ATOM 8386 N N . ARG B 1 457 ? -5.121 30.125 12.523 1 98.75 457 ARG B N 1
ATOM 8387 C CA . ARG B 1 457 ? -5.605 28.797 12.172 1 98.75 457 ARG B CA 1
ATOM 8388 C C . ARG B 1 457 ? -6.141 28.766 10.75 1 98.75 457 ARG B C 1
ATOM 8390 O O . ARG B 1 457 ? -5.93 27.781 10.023 1 98.75 457 ARG B O 1
ATOM 8397 N N . ARG B 1 458 ? -6.84 29.844 10.312 1 98.69 458 ARG B N 1
ATOM 8398 C CA . ARG B 1 458 ? -7.266 29.969 8.922 1 98.69 458 ARG B CA 1
ATOM 8399 C C . ARG B 1 458 ? -6.07 29.875 7.977 1 98.69 458 ARG B C 1
ATOM 8401 O O . ARG B 1 458 ? -6.09 29.109 7.02 1 98.69 458 ARG B O 1
ATOM 8408 N N . GLU B 1 459 ? -5.074 30.703 8.289 1 98.81 459 GLU B N 1
ATOM 8409 C CA . GLU B 1 459 ? -3.885 30.75 7.441 1 98.81 459 GLU B CA 1
ATOM 8410 C C . GLU B 1 459 ? -3.193 29.391 7.395 1 98.81 459 GLU B C 1
ATOM 8412 O O . GLU B 1 459 ? -2.711 28.969 6.34 1 98.81 459 GLU B O 1
ATOM 8417 N N . ARG B 1 460 ? -3.115 28.75 8.5 1 98.81 460 ARG B N 1
ATOM 8418 C CA . ARG B 1 460 ? -2.488 27.438 8.578 1 98.81 460 ARG B CA 1
ATOM 8419 C C . ARG B 1 460 ? -3.252 26.406 7.746 1 98.81 460 ARG B C 1
ATOM 8421 O O . ARG B 1 460 ? -2.65 25.641 6.984 1 98.81 460 ARG B O 1
ATOM 8428 N N . ASP B 1 461 ? -4.566 26.328 7.836 1 98.31 461 ASP B N 1
ATOM 8429 C CA . ASP B 1 461 ? -5.387 25.391 7.074 1 98.31 461 ASP B CA 1
ATOM 8430 C C . ASP B 1 461 ? -5.199 25.594 5.574 1 98.31 461 ASP B C 1
ATOM 8432 O O . ASP B 1 461 ? -5.004 24.625 4.836 1 98.31 461 ASP B O 1
ATOM 8436 N N . ILE B 1 462 ? -5.203 26.828 5.18 1 98.56 462 ILE B N 1
ATOM 8437 C CA . ILE B 1 462 ? -5.137 27.156 3.76 1 98.56 462 ILE B CA 1
ATOM 8438 C C . ILE B 1 462 ? -3.732 26.875 3.23 1 98.56 462 ILE B C 1
ATOM 8440 O O . ILE B 1 462 ? -3.566 26.219 2.207 1 98.56 462 ILE B O 1
ATOM 8444 N N . GLU B 1 463 ? -2.736 27.312 3.961 1 98.75 463 GLU B N 1
ATOM 8445 C CA . GLU B 1 463 ? -1.348 27.234 3.518 1 98.75 463 GLU B CA 1
ATOM 8446 C C . GLU B 1 463 ? -0.853 25.781 3.512 1 98.75 463 GLU B C 1
ATOM 8448 O O . GLU B 1 463 ? -0.106 25.391 2.617 1 98.75 463 GLU B O 1
ATOM 8453 N N . LEU B 1 464 ? -1.299 24.984 4.473 1 98.69 464 LEU B N 1
ATOM 8454 C CA . LEU B 1 464 ? -0.644 23.703 4.691 1 98.69 464 LEU B CA 1
ATOM 8455 C C . LEU B 1 464 ? -1.555 22.547 4.277 1 98.69 464 LEU B C 1
ATOM 8457 O O . LEU B 1 464 ? -1.23 21.391 4.508 1 98.69 464 LEU B O 1
ATOM 8461 N N . VAL B 1 465 ? -2.664 22.781 3.596 1 98.38 465 VAL B N 1
ATOM 8462 C CA . VAL B 1 465 ? -3.613 21.734 3.227 1 98.38 465 VAL B CA 1
ATOM 8463 C C . VAL B 1 465 ? -2.916 20.688 2.365 1 98.38 465 VAL B C 1
ATOM 8465 O O . VAL B 1 465 ? -2.094 21.016 1.51 1 98.38 465 VAL B O 1
ATOM 8468 N N . LEU B 1 466 ? -3.209 19.391 2.637 1 98.06 466 LEU B N 1
ATOM 8469 C CA . LEU B 1 466 ? -2.707 18.234 1.903 1 98.06 466 LEU B CA 1
ATOM 8470 C C . LEU B 1 466 ? -1.211 18.047 2.133 1 98.06 466 LEU B C 1
ATOM 8472 O O . LEU B 1 466 ? -0.501 17.547 1.26 1 98.06 466 LEU B O 1
ATOM 8476 N N . GLU B 1 467 ? -0.693 18.531 3.268 1 98.19 467 GLU B N 1
ATOM 8477 C CA . GLU B 1 467 ? 0.714 18.344 3.609 1 98.19 467 GLU B CA 1
ATOM 8478 C C . GLU B 1 467 ? 0.874 17.469 4.848 1 98.19 467 GLU B C 1
ATOM 8480 O O . GLU B 1 467 ? 1.967 17.375 5.41 1 98.19 467 GLU B O 1
ATOM 8485 N N . GLY B 1 468 ? -0.205 16.906 5.324 1 97.31 468 GLY B N 1
ATOM 8486 C CA . GLY B 1 468 ? -0.143 15.883 6.352 1 97.31 468 GLY B CA 1
ATOM 8487 C C . GLY B 1 468 ? -0.317 16.422 7.754 1 97.31 468 GLY B C 1
ATOM 8488 O O . GLY B 1 468 ? 0.04 15.766 8.734 1 97.31 468 GLY B O 1
ATOM 8489 N N . PHE B 1 469 ? -0.968 17.609 7.93 1 98.12 469 PHE B N 1
ATOM 8490 C CA . PHE B 1 469 ? -0.959 18.25 9.242 1 98.12 469 PHE B CA 1
ATOM 8491 C C . PHE B 1 469 ? -2.348 18.203 9.867 1 98.12 469 PHE B C 1
ATOM 8493 O O . PHE B 1 469 ? -2.482 18.297 11.094 1 98.12 469 PHE B O 1
ATOM 8500 N N . ARG B 1 470 ? -3.387 18.094 9.086 1 98.38 470 ARG B N 1
ATOM 8501 C CA . ARG B 1 470 ? -4.727 18.453 9.531 1 98.38 470 ARG B CA 1
ATOM 8502 C C . ARG B 1 470 ? -5.184 17.547 10.68 1 98.38 470 ARG B C 1
ATOM 8504 O O . ARG B 1 470 ? -5.688 18.031 11.695 1 98.38 470 ARG B O 1
ATOM 8511 N N . TYR B 1 471 ? -5.027 16.297 10.578 1 98.06 471 TYR B N 1
ATOM 8512 C CA . TYR B 1 471 ? -5.457 15.391 11.641 1 98.06 471 TYR B CA 1
ATOM 8513 C C . TYR B 1 471 ? -4.746 15.703 12.945 1 98.06 471 TYR B C 1
ATOM 8515 O O . TYR B 1 471 ? -5.379 15.781 14 1 98.06 471 TYR B O 1
ATOM 8523 N N . SER B 1 472 ? -3.469 15.914 12.891 1 98.12 472 SER B N 1
ATOM 8524 C CA . SER B 1 472 ? -2.689 16.234 14.086 1 98.12 472 SER B CA 1
ATOM 8525 C C . SER B 1 472 ? -3.131 17.562 14.688 1 98.12 472 SER B C 1
ATOM 8527 O O . SER B 1 472 ? -3.115 17.734 15.906 1 98.12 472 SER B O 1
ATOM 8529 N N . ASP B 1 473 ? -3.48 18.469 13.828 1 98.69 473 ASP B N 1
ATOM 8530 C CA . ASP B 1 473 ? -3.965 19.766 14.312 1 98.69 473 ASP B CA 1
ATOM 8531 C C . ASP B 1 473 ? -5.281 19.594 15.07 1 98.69 473 ASP B C 1
ATOM 8533 O O . ASP B 1 473 ? -5.469 20.203 16.141 1 98.69 473 ASP B O 1
ATOM 8537 N N . LEU B 1 474 ? -6.168 18.781 14.516 1 98.56 474 LEU B N 1
ATOM 8538 C CA . LEU B 1 474 ? -7.422 18.531 15.211 1 98.56 474 LEU B CA 1
ATOM 8539 C C . LEU B 1 474 ? -7.164 17.906 16.578 1 98.56 474 LEU B C 1
ATOM 8541 O O . LEU B 1 474 ? -7.82 18.266 17.562 1 98.56 474 LEU B O 1
ATOM 8545 N N . MET B 1 475 ? -6.18 17.031 16.656 1 98.5 475 MET B N 1
ATOM 8546 C CA . MET B 1 475 ? -5.879 16.344 17.906 1 98.5 475 MET B CA 1
ATOM 8547 C C . MET B 1 475 ? -5.262 17.297 18.922 1 98.5 475 MET B C 1
ATOM 8549 O O . MET B 1 475 ? -5.676 17.328 20.078 1 98.5 475 MET B O 1
ATOM 8553 N N . ARG B 1 476 ? -4.293 18.094 18.484 1 98.56 476 ARG B N 1
ATOM 8554 C CA . ARG B 1 476 ? -3.592 18.953 19.438 1 98.56 476 ARG B CA 1
ATOM 8555 C C . ARG B 1 476 ? -4.484 20.094 19.906 1 98.56 476 ARG B C 1
ATOM 8557 O O . ARG B 1 476 ? -4.312 20.609 21.016 1 98.56 476 ARG B O 1
ATOM 8564 N N . TRP B 1 477 ? -5.48 20.516 19.094 1 98.56 477 TRP B N 1
ATOM 8565 C CA . TRP B 1 477 ? -6.395 21.609 19.438 1 98.56 477 TRP B CA 1
ATOM 8566 C C . TRP B 1 477 ? -7.609 21.078 20.188 1 98.56 477 TRP B C 1
ATOM 8568 O O . TRP B 1 477 ? -8.492 21.844 20.578 1 98.56 477 TRP B O 1
ATOM 8578 N N . LYS B 1 478 ? -7.695 19.703 20.406 1 98.25 478 LYS B N 1
ATOM 8579 C CA . LYS B 1 478 ? -8.852 19.031 21 1 98.25 478 LYS B CA 1
ATOM 8580 C C . LYS B 1 478 ? -10.133 19.375 20.234 1 98.25 478 LYS B C 1
ATOM 8582 O O . LYS B 1 478 ? -11.133 19.781 20.844 1 98.25 478 LYS B O 1
ATOM 8587 N N . GLU B 1 479 ? -10 19.312 18.922 1 98.31 479 GLU B N 1
ATOM 8588 C CA . GLU B 1 479 ? -11.109 19.609 18.031 1 98.31 479 GLU B CA 1
ATOM 8589 C C . GLU B 1 479 ? -11.555 18.375 17.25 1 98.31 479 GLU B C 1
ATOM 8591 O O . GLU B 1 479 ? -11.883 18.453 16.078 1 98.31 479 GLU B O 1
ATOM 8596 N N . GLY B 1 480 ? -11.562 17.188 17.859 1 97.62 480 GLY B N 1
ATOM 8597 C CA . GLY B 1 480 ? -11.945 15.945 17.203 1 97.62 480 GLY B CA 1
ATOM 8598 C C . GLY B 1 480 ? -13.398 15.914 16.781 1 97.62 480 GLY B C 1
ATOM 8599 O O . GLY B 1 480 ? -13.758 15.234 15.812 1 97.62 480 GLY B O 1
ATOM 8600 N N . ALA B 1 481 ? -14.258 16.703 17.359 1 96.69 481 ALA B N 1
ATOM 8601 C CA . ALA B 1 481 ? -15.688 16.75 17.078 1 96.69 481 ALA B CA 1
ATOM 8602 C C . ALA B 1 481 ? -15.945 17.234 15.648 1 96.69 481 ALA B C 1
ATOM 8604 O O . ALA B 1 481 ? -17.016 17.016 15.094 1 96.69 481 ALA B O 1
ATOM 8605 N N . ALA B 1 482 ? -14.953 17.906 15.078 1 97.62 482 ALA B N 1
ATOM 8606 C CA . ALA B 1 482 ? -15.055 18.344 13.688 1 97.62 482 ALA B CA 1
ATOM 8607 C C . ALA B 1 482 ? -15.328 17.172 12.75 1 97.62 482 ALA B C 1
ATOM 8609 O O . ALA B 1 482 ? -15.992 17.328 11.727 1 97.62 482 ALA B O 1
ATOM 8610 N N . LEU B 1 483 ? -14.898 16 13.117 1 97.25 483 LEU B N 1
ATOM 8611 C CA . LEU B 1 483 ? -15.031 14.812 12.281 1 97.25 483 LEU B CA 1
ATOM 8612 C C . LEU B 1 483 ? -16.484 14.336 12.234 1 97.25 483 LEU B C 1
ATOM 8614 O O . LEU B 1 483 ? -16.859 13.547 11.359 1 97.25 483 LEU B O 1
ATOM 8618 N N . MET B 1 484 ? -17.312 14.836 13.102 1 96.44 484 MET B N 1
ATOM 8619 C CA . MET B 1 484 ? -18.719 14.414 13.172 1 96.44 484 MET B CA 1
ATOM 8620 C C . MET B 1 484 ? -19.609 15.398 12.438 1 96.44 484 MET B C 1
ATOM 8622 O O . MET B 1 484 ? -20.812 15.156 12.281 1 96.44 484 MET B O 1
ATOM 8626 N N . GLN B 1 485 ? -19.062 16.484 12.031 1 96.44 485 GLN B N 1
ATOM 8627 C CA . GLN B 1 485 ? -19.875 17.469 11.32 1 96.44 485 GLN B CA 1
ATOM 8628 C C . GLN B 1 485 ? -20.234 16.969 9.922 1 96.44 485 GLN B C 1
ATOM 8630 O O . GLN B 1 485 ? -19.5 16.172 9.328 1 96.44 485 GLN B O 1
ATOM 8635 N N . PRO B 1 486 ? -21.391 17.453 9.367 1 97.06 486 PRO B N 1
ATOM 8636 C CA . PRO B 1 486 ? -21.75 17.047 8.016 1 97.06 486 PRO B CA 1
ATOM 8637 C C . PRO B 1 486 ? -20.703 17.438 6.977 1 97.06 486 PRO B C 1
ATOM 8639 O O . PRO B 1 486 ? -20.125 18.531 7.062 1 97.06 486 PRO B O 1
ATOM 8642 N N . PHE B 1 487 ? -20.438 16.531 6.109 1 97.75 487 PHE B N 1
ATOM 8643 C CA . PHE B 1 487 ? -19.578 16.828 4.977 1 97.75 487 PHE B CA 1
ATOM 8644 C C . PHE B 1 487 ? -20.375 17.406 3.818 1 97.75 487 PHE B C 1
ATOM 8646 O O . PHE B 1 487 ? -21.094 16.688 3.131 1 97.75 487 PHE B O 1
ATOM 8653 N N . HIS B 1 488 ? -20.188 18.703 3.568 1 97.19 488 HIS B N 1
ATOM 8654 C CA . HIS B 1 488 ? -20.906 19.406 2.512 1 97.19 488 HIS B CA 1
ATOM 8655 C C . HIS B 1 488 ? -20.016 19.672 1.311 1 97.19 488 HIS B C 1
ATOM 8657 O O . HIS B 1 488 ? -18.797 19.859 1.466 1 97.19 488 HIS B O 1
ATOM 8663 N N . GLY B 1 489 ? -20.562 19.609 0.127 1 97.19 489 GLY B N 1
ATOM 8664 C CA . GLY B 1 489 ? -19.906 20 -1.107 1 97.19 489 GLY B CA 1
ATOM 8665 C C . GLY B 1 489 ? -20.547 21.203 -1.766 1 97.19 489 GLY B C 1
ATOM 8666 O O . GLY B 1 489 ? -21.094 22.062 -1.084 1 97.19 489 GLY B O 1
ATOM 8667 N N . GLN B 1 490 ? -20.406 21.297 -3.023 1 95.75 490 GLN B N 1
ATOM 8668 C CA . GLN B 1 490 ? -20.953 22.406 -3.793 1 95.75 490 GLN B CA 1
ATOM 8669 C C . GLN B 1 490 ? -22.469 22.5 -3.613 1 95.75 490 GLN B C 1
ATOM 8671 O O . GLN B 1 490 ? -23.125 21.516 -3.312 1 95.75 490 GLN B O 1
ATOM 8676 N N . SER B 1 491 ? -22.953 23.672 -3.816 1 94.69 491 SER B N 1
ATOM 8677 C CA . SER B 1 491 ? -24.375 23.922 -3.633 1 94.69 491 SER B CA 1
ATOM 8678 C C . SER B 1 491 ? -25.109 23.938 -4.969 1 94.69 491 SER B C 1
ATOM 8680 O O . SER B 1 491 ? -24.562 24.344 -5.984 1 94.69 491 SER B O 1
ATOM 8682 N N . PHE B 1 492 ? -26.312 23.453 -4.891 1 94.69 492 PHE B N 1
ATOM 8683 C CA . PHE B 1 492 ? -27.234 23.516 -6.02 1 94.69 492 PHE B CA 1
ATOM 8684 C C . PHE B 1 492 ? -28.562 24.109 -5.59 1 94.69 492 PHE B C 1
ATOM 8686 O O . PHE B 1 492 ? -29.141 23.688 -4.582 1 94.69 492 PHE B O 1
ATOM 8693 N N . ASN B 1 493 ? -29.031 25.016 -6.332 1 91.94 493 ASN B N 1
ATOM 8694 C CA . ASN B 1 493 ? -30.281 25.703 -6.004 1 91.94 493 ASN B CA 1
ATOM 8695 C C . ASN B 1 493 ? -31.5 24.875 -6.379 1 91.94 493 ASN B C 1
ATOM 8697 O O . ASN B 1 493 ? -32.625 25.312 -6.203 1 91.94 493 ASN B O 1
ATOM 8701 N N . GLY B 1 494 ? -31.328 23.641 -6.879 1 92.25 494 GLY B N 1
ATOM 8702 C CA . GLY B 1 494 ? -32.375 22.75 -7.293 1 92.25 494 GLY B CA 1
ATOM 8703 C C . GLY B 1 494 ? -32.125 22.094 -8.641 1 92.25 494 GLY B C 1
ATOM 8704 O O . GLY B 1 494 ? -31.016 22.156 -9.156 1 92.25 494 GLY B O 1
ATOM 8705 N N . GLU B 1 495 ? -33.219 21.469 -9.133 1 94.69 495 GLU B N 1
ATOM 8706 C CA . GLU B 1 495 ? -33.094 20.938 -10.492 1 94.69 495 GLU B CA 1
ATOM 8707 C C . GLU B 1 495 ? -32.844 22.062 -11.5 1 94.69 495 GLU B C 1
ATOM 8709 O O . GLU B 1 495 ? -33.312 23.172 -11.336 1 94.69 495 GLU B O 1
ATOM 8714 N N . GLY B 1 496 ? -32.031 21.703 -12.492 1 94.19 496 GLY B N 1
ATOM 8715 C CA . GLY B 1 496 ? -31.797 22.75 -13.492 1 94.19 496 GLY B CA 1
ATOM 8716 C C . GLY B 1 496 ? -30.531 22.531 -14.297 1 94.19 496 GLY B C 1
ATOM 8717 O O . GLY B 1 496 ? -29.875 21.484 -14.172 1 94.19 496 GLY B O 1
ATOM 8718 N N . LEU B 1 497 ? -30.375 23.484 -15.172 1 94.62 497 LEU B N 1
ATOM 8719 C CA . LEU B 1 497 ? -29.188 23.531 -16.016 1 94.62 497 LEU B CA 1
ATOM 8720 C C . LEU B 1 497 ? -28.125 24.422 -15.414 1 94.62 497 LEU B C 1
ATOM 8722 O O . LEU B 1 497 ? -28.391 25.562 -15.055 1 94.62 497 LEU B O 1
ATOM 8726 N N . TYR B 1 498 ? -26.969 23.891 -15.219 1 93.94 498 TYR B N 1
ATOM 8727 C CA . TYR B 1 498 ? -25.922 24.641 -14.531 1 93.94 498 TYR B CA 1
ATOM 8728 C C . TYR B 1 498 ? -24.734 24.891 -15.453 1 93.94 498 TYR B C 1
ATOM 8730 O O . TYR B 1 498 ? -24.25 23.969 -16.109 1 93.94 498 TYR B O 1
ATOM 8738 N N . ASP B 1 499 ? -24.375 26.141 -15.555 1 92.25 499 ASP B N 1
ATOM 8739 C CA . ASP B 1 499 ? -23.125 26.578 -16.172 1 92.25 499 ASP B CA 1
ATOM 8740 C C . ASP B 1 499 ? -22 26.656 -15.125 1 92.25 499 ASP B C 1
ATOM 8742 O O . ASP B 1 499 ? -21.938 27.609 -14.344 1 92.25 499 ASP B O 1
ATOM 8746 N N . LEU B 1 500 ? -21.109 25.688 -15.156 1 90.69 500 LEU B N 1
ATOM 8747 C CA . LEU B 1 500 ? -20.125 25.562 -14.086 1 90.69 500 LEU B CA 1
ATOM 8748 C C . LEU B 1 500 ? -18.891 26.422 -14.375 1 90.69 500 LEU B C 1
ATOM 8750 O O . LEU B 1 500 ? -18.141 26.75 -13.469 1 90.69 500 LEU B O 1
ATOM 8754 N N . ASP B 1 501 ? -18.641 26.797 -15.641 1 89.44 501 ASP B N 1
ATOM 8755 C CA . ASP B 1 501 ? -17.391 27.469 -15.977 1 89.44 501 ASP B CA 1
ATOM 8756 C C . ASP B 1 501 ? -17.641 28.922 -16.406 1 89.44 501 ASP B C 1
ATOM 8758 O O . ASP B 1 501 ? -16.703 29.641 -16.734 1 89.44 501 ASP B O 1
ATOM 8762 N N . GLY B 1 502 ? -18.859 29.375 -16.562 1 86.31 502 GLY B N 1
ATOM 8763 C CA . GLY B 1 502 ? -19.203 30.766 -16.828 1 86.31 502 GLY B CA 1
ATOM 8764 C C . GLY B 1 502 ? -19.188 31.109 -18.297 1 86.31 502 GLY B C 1
ATOM 8765 O O . GLY B 1 502 ? -19.141 32.281 -18.656 1 86.31 502 GLY B O 1
ATOM 8766 N N . ASP B 1 503 ? -19.219 30.125 -19.172 1 88.38 503 ASP B N 1
ATOM 8767 C CA . ASP B 1 503 ? -19.109 30.438 -20.594 1 88.38 503 ASP B CA 1
ATOM 8768 C C . ASP B 1 503 ? -20.484 30.516 -21.25 1 88.38 503 ASP B C 1
ATOM 8770 O O . ASP B 1 503 ? -20.594 30.656 -22.469 1 88.38 503 ASP B O 1
ATOM 8774 N N . GLY B 1 504 ? -21.5 30.328 -20.531 1 89.06 504 GLY B N 1
ATOM 8775 C CA . GLY B 1 504 ? -22.859 30.484 -21.031 1 89.06 504 GLY B CA 1
ATOM 8776 C C . GLY B 1 504 ? -23.469 29.188 -21.516 1 89.06 504 GLY B C 1
ATOM 8777 O O . GLY B 1 504 ? -24.641 29.141 -21.906 1 89.06 504 GLY B O 1
ATOM 8778 N N . LYS B 1 505 ? -22.75 28.109 -21.5 1 91.38 505 LYS B N 1
ATOM 8779 C CA . LYS B 1 505 ? -23.25 26.797 -21.906 1 91.38 505 LYS B CA 1
ATOM 8780 C C . LYS B 1 505 ? -23.484 25.891 -20.703 1 91.38 505 LYS B C 1
ATOM 8782 O O . LYS B 1 505 ? -22.844 26.047 -19.656 1 91.38 505 LYS B O 1
ATOM 8787 N N . THR B 1 506 ? -24.406 24.953 -20.906 1 93.69 506 THR B N 1
ATOM 8788 C CA . THR B 1 506 ? -24.719 24.031 -19.828 1 93.69 506 THR B CA 1
ATOM 8789 C C . THR B 1 506 ? -23.656 22.938 -19.719 1 93.69 506 THR B C 1
ATOM 8791 O O . THR B 1 506 ? -23.406 22.219 -20.688 1 93.69 506 THR B O 1
ATOM 8794 N N . ASP B 1 507 ? -23.078 22.844 -18.578 1 93.94 507 ASP B N 1
ATOM 8795 C CA . ASP B 1 507 ? -22.078 21.812 -18.328 1 93.94 507 ASP B CA 1
ATOM 8796 C C . ASP B 1 507 ? -22.688 20.625 -17.578 1 93.94 507 ASP B C 1
ATOM 8798 O O . ASP B 1 507 ? -22.188 19.5 -17.688 1 93.94 507 ASP B O 1
ATOM 8802 N N . LEU B 1 508 ? -23.703 20.891 -16.75 1 95.44 508 LEU B N 1
ATOM 8803 C CA . LEU B 1 508 ? -24.266 19.906 -15.836 1 95.44 508 LEU B CA 1
ATOM 8804 C C . LEU B 1 508 ? -25.781 20.031 -15.758 1 95.44 508 LEU B C 1
ATOM 8806 O O . LEU B 1 508 ? -26.312 21.156 -15.656 1 95.44 508 LEU B O 1
ATOM 8810 N N . VAL B 1 509 ? -26.406 18.938 -15.891 1 96.06 509 VAL B N 1
ATOM 8811 C CA . VAL B 1 509 ? -27.844 18.844 -15.672 1 96.06 509 VAL B CA 1
ATOM 8812 C C . VAL B 1 509 ? -28.141 18.141 -14.352 1 96.06 509 VAL B C 1
ATOM 8814 O O . VAL B 1 509 ? -27.75 16.984 -14.164 1 96.06 509 VAL B O 1
ATOM 8817 N N . VAL B 1 510 ? -28.734 18.859 -13.438 1 96.31 510 VAL B N 1
ATOM 8818 C CA . VAL B 1 510 ? -29.234 18.266 -12.203 1 96.31 510 VAL B CA 1
ATOM 8819 C C . VAL B 1 510 ? -30.75 18.031 -12.312 1 96.31 510 VAL B C 1
ATOM 8821 O O . VAL B 1 510 ? -31.5 18.953 -12.609 1 96.31 510 VAL B O 1
ATOM 8824 N N . TRP B 1 511 ? -31.078 16.734 -12.109 1 95.75 511 TRP B N 1
ATOM 8825 C CA . TRP B 1 511 ? -32.469 16.406 -12.328 1 95.75 511 TRP B CA 1
ATOM 8826 C C . TRP B 1 511 ? -32.969 15.422 -11.273 1 95.75 511 TRP B C 1
ATOM 8828 O O . TRP B 1 511 ? -32.188 14.836 -10.539 1 95.75 511 TRP B O 1
ATOM 8838 N N . LYS B 1 512 ? -34.344 15.281 -11.109 1 92.94 512 LYS B N 1
ATOM 8839 C CA . LYS B 1 512 ? -34.938 14.352 -10.156 1 92.94 512 LYS B CA 1
ATOM 8840 C C . LYS B 1 512 ? -35.906 13.383 -10.852 1 92.94 512 LYS B C 1
ATOM 8842 O O . LYS B 1 512 ? -35.719 12.164 -10.773 1 92.94 512 LYS B O 1
ATOM 8847 N N . THR B 1 513 ? -36.875 13.914 -11.562 1 90.94 513 THR B N 1
ATOM 8848 C CA . THR B 1 513 ? -37.906 13.07 -12.164 1 90.94 513 THR B CA 1
ATOM 8849 C C . THR B 1 513 ? -37.781 13.055 -13.688 1 90.94 513 THR B C 1
ATOM 8851 O O . THR B 1 513 ? -37.781 11.984 -14.297 1 90.94 513 THR B O 1
ATOM 8854 N N . THR B 1 514 ? -37.688 14.266 -14.273 1 90.06 514 THR B N 1
ATOM 8855 C CA . THR B 1 514 ? -37.594 14.375 -15.727 1 90.06 514 THR B CA 1
ATOM 8856 C C . THR B 1 514 ? -36.188 14.828 -16.125 1 90.06 514 THR B C 1
ATOM 8858 O O . THR B 1 514 ? -35.688 15.852 -15.633 1 90.06 514 THR B O 1
ATOM 8861 N N . ARG B 1 515 ? -35.594 14.109 -17 1 90.06 515 ARG B N 1
ATOM 8862 C CA . ARG B 1 515 ? -34.219 14.375 -17.438 1 90.06 515 ARG B CA 1
ATOM 8863 C C . ARG B 1 515 ? -34.219 15.188 -18.734 1 90.06 515 ARG B C 1
ATOM 8865 O O . ARG B 1 515 ? -34.469 14.641 -19.812 1 90.06 515 ARG B O 1
ATOM 8872 N N . PRO B 1 516 ? -33.906 16.438 -18.719 1 89.88 516 PRO B N 1
ATOM 8873 C CA . PRO B 1 516 ? -33.75 17.203 -19.953 1 89.88 516 PRO B CA 1
ATOM 8874 C C . PRO B 1 516 ? -32.594 16.719 -20.797 1 89.88 516 PRO B C 1
ATOM 8876 O O . PRO B 1 516 ? -31.547 16.328 -20.266 1 89.88 516 PRO B O 1
ATOM 8879 N N . LEU B 1 517 ? -32.688 16.703 -22.078 1 88.44 517 LEU B N 1
ATOM 8880 C CA . LEU B 1 517 ? -31.609 16.266 -22.969 1 88.44 517 LEU B CA 1
ATOM 8881 C C . LEU B 1 517 ? -30.75 17.469 -23.391 1 88.44 517 LEU B C 1
ATOM 8883 O O . LEU B 1 517 ? -31.25 18.391 -24.031 1 88.44 517 LEU B O 1
ATOM 8887 N N . VAL B 1 518 ? -29.625 17.531 -22.891 1 89.12 518 VAL B N 1
ATOM 8888 C CA . VAL B 1 518 ? -28.656 18.562 -23.25 1 89.12 518 VAL B CA 1
ATOM 8889 C C . VAL B 1 518 ? -27.359 17.906 -23.734 1 89.12 518 VAL B C 1
ATOM 8891 O O . VAL B 1 518 ? -26.703 17.188 -22.984 1 89.12 518 VAL B O 1
ATOM 8894 N N . PHE B 1 519 ? -26.953 18.203 -24.938 1 85 519 PHE B N 1
ATOM 8895 C CA . PHE B 1 519 ? -25.797 17.562 -25.547 1 85 519 PHE B CA 1
ATOM 8896 C C . PHE B 1 519 ? -24.516 18.031 -24.875 1 85 519 PHE B C 1
ATOM 8898 O O . PHE B 1 519 ? -24.328 19.219 -24.641 1 85 519 PHE B O 1
ATOM 8905 N N . GLY B 1 520 ? -23.656 17.078 -24.5 1 84.19 520 GLY B N 1
ATOM 8906 C CA . GLY B 1 520 ? -22.328 17.391 -23.984 1 84.19 520 GLY B CA 1
ATOM 8907 C C . GLY B 1 520 ? -22.328 17.656 -22.484 1 84.19 520 GLY B C 1
ATOM 8908 O O . GLY B 1 520 ? -21.266 17.812 -21.875 1 84.19 520 GLY B O 1
ATOM 8909 N N . ALA B 1 521 ? -23.516 17.703 -21.875 1 91.56 521 ALA B N 1
ATOM 8910 C CA . ALA B 1 521 ? -23.609 17.984 -20.438 1 91.56 521 ALA B CA 1
ATOM 8911 C C . ALA B 1 521 ? -23.516 16.703 -19.609 1 91.56 521 ALA B C 1
ATOM 8913 O O . ALA B 1 521 ? -23.844 15.625 -20.109 1 91.56 521 ALA B O 1
ATOM 8914 N N . GLU B 1 522 ? -22.938 16.828 -18.422 1 93.38 522 GLU B N 1
ATOM 8915 C CA . GLU B 1 522 ? -23 15.766 -17.438 1 93.38 522 GLU B CA 1
ATOM 8916 C C . GLU B 1 522 ? -24.359 15.758 -16.719 1 93.38 522 GLU B C 1
ATOM 8918 O O . GLU B 1 522 ? -25.047 16.781 -16.672 1 93.38 522 GLU B O 1
ATOM 8923 N N . TYR B 1 523 ? -24.75 14.602 -16.266 1 92.5 523 TYR B N 1
ATOM 8924 C CA . TYR B 1 523 ? -26.062 14.469 -15.617 1 92.5 523 TYR B CA 1
ATOM 8925 C C . TYR B 1 523 ? -25.906 13.922 -14.203 1 92.5 523 TYR B C 1
ATOM 8927 O O . TYR B 1 523 ? -25.125 12.984 -13.969 1 92.5 523 TYR B O 1
ATOM 8935 N N . LEU B 1 524 ? -26.578 14.523 -13.258 1 95.38 524 LEU B N 1
ATOM 8936 C CA . LEU B 1 524 ? -26.672 14.047 -11.883 1 95.38 524 LEU B CA 1
ATOM 8937 C C . LEU B 1 524 ? -28.125 13.977 -11.422 1 95.38 524 LEU B C 1
ATOM 8939 O O . LEU B 1 524 ? -28.844 14.977 -11.477 1 95.38 524 LEU B O 1
ATOM 8943 N N . GLN B 1 525 ? -28.5 12.828 -11 1 94.5 525 GLN B N 1
ATOM 8944 C CA . GLN B 1 525 ? -29.859 12.656 -10.516 1 94.5 525 GLN B CA 1
ATOM 8945 C C . GLN B 1 525 ? -29.922 12.781 -9 1 94.5 525 GLN B C 1
ATOM 8947 O O . GLN B 1 525 ? -29.203 12.086 -8.281 1 94.5 525 GLN B O 1
ATOM 8952 N N . ILE B 1 526 ? -30.859 13.648 -8.523 1 94.38 526 ILE B N 1
ATOM 8953 C CA . ILE B 1 526 ? -31.078 13.812 -7.09 1 94.38 526 ILE B CA 1
ATOM 8954 C C . ILE B 1 526 ? -31.688 12.539 -6.508 1 94.38 526 ILE B C 1
ATOM 8956 O O . ILE B 1 526 ? -32.656 12.008 -7.039 1 94.38 526 ILE B O 1
ATOM 8960 N N . GLY B 1 527 ? -31.062 12.055 -5.449 1 90.62 527 GLY B N 1
ATOM 8961 C CA . GLY B 1 527 ? -31.547 10.859 -4.785 1 90.62 527 GLY B CA 1
ATOM 8962 C C . GLY B 1 527 ? -30.891 9.586 -5.27 1 90.62 527 GLY B C 1
ATOM 8963 O O . GLY B 1 527 ? -30.984 8.539 -4.629 1 90.62 527 GLY B O 1
ATOM 8964 N N . LYS B 1 528 ? -30.25 9.688 -6.371 1 87.88 528 LYS B N 1
ATOM 8965 C CA . LYS B 1 528 ? -29.547 8.523 -6.902 1 87.88 528 LYS B CA 1
ATOM 8966 C C . LYS B 1 528 ? -28.047 8.773 -6.98 1 87.88 528 LYS B C 1
ATOM 8968 O O . LYS B 1 528 ? -27.266 8.086 -6.328 1 87.88 528 LYS B O 1
ATOM 8973 N N . ASP B 1 529 ? -27.688 9.859 -7.707 1 89.25 529 ASP B N 1
ATOM 8974 C CA . ASP B 1 529 ? -26.281 10.195 -7.887 1 89.25 529 ASP B CA 1
ATOM 8975 C C . ASP B 1 529 ? -25.781 11.094 -6.762 1 89.25 529 ASP B C 1
ATOM 8977 O O . ASP B 1 529 ? -24.609 11.031 -6.391 1 89.25 529 ASP B O 1
ATOM 8981 N N . ILE B 1 530 ? -26.688 11.953 -6.266 1 94.62 530 ILE B N 1
ATOM 8982 C CA . ILE B 1 530 ? -26.281 12.922 -5.258 1 94.62 530 ILE B CA 1
ATOM 8983 C C . ILE B 1 530 ? -27.375 13.07 -4.203 1 94.62 530 ILE B C 1
ATOM 8985 O O . ILE B 1 530 ? -28.547 12.781 -4.469 1 94.62 530 ILE B O 1
ATOM 8989 N N . THR B 1 531 ? -27.031 13.438 -3.01 1 95.81 531 THR B N 1
ATOM 8990 C CA . THR B 1 531 ? -27.891 13.852 -1.915 1 95.81 531 THR B CA 1
ATOM 8991 C C . THR B 1 531 ? -27.688 15.328 -1.58 1 95.81 531 THR B C 1
ATOM 8993 O O . THR B 1 531 ? -26.547 15.773 -1.407 1 95.81 531 THR B O 1
ATOM 8996 N N . LEU B 1 532 ? -28.781 16.062 -1.574 1 96.06 532 LEU B N 1
ATOM 8997 C CA . LEU B 1 532 ? -28.719 17.484 -1.247 1 96.06 532 LEU B CA 1
ATOM 8998 C C . LEU B 1 532 ? -29.234 17.734 0.17 1 96.06 532 LEU B C 1
ATOM 9000 O O . LEU B 1 532 ? -30.156 17.078 0.631 1 96.06 532 LEU B O 1
ATOM 9004 N N . SER B 1 533 ? -28.656 18.672 0.873 1 95.19 533 SER B N 1
ATOM 9005 C CA . SER B 1 533 ? -28.859 18.906 2.299 1 95.19 533 SER B CA 1
ATOM 9006 C C . SER B 1 533 ? -30.312 19.297 2.592 1 95.19 533 SER B C 1
ATOM 9008 O O . SER B 1 533 ? -30.781 19.125 3.717 1 95.19 533 SER B O 1
ATOM 9010 N N . GLN B 1 534 ? -31.016 19.844 1.637 1 94.31 534 GLN B N 1
ATOM 9011 C CA . GLN B 1 534 ? -32.438 20.203 1.79 1 94.31 534 GLN B CA 1
ATOM 9012 C C . GLN B 1 534 ? -33.312 19.391 0.841 1 94.31 534 GLN B C 1
ATOM 9014 O O . GLN B 1 534 ? -34.25 19.906 0.27 1 94.31 534 GLN B O 1
ATOM 9019 N N . GLU B 1 535 ? -32.938 18.203 0.533 1 93.25 535 GLU B N 1
ATOM 9020 C CA . GLU B 1 535 ? -33.656 17.188 -0.236 1 93.25 535 GLU B CA 1
ATOM 9021 C C . GLU B 1 535 ? -33.688 17.547 -1.717 1 93.25 535 GLU B C 1
ATOM 9023 O O . GLU B 1 535 ? -33.375 16.734 -2.574 1 93.25 535 GLU B O 1
ATOM 9028 N N . THR B 1 536 ? -34.156 18.781 -1.982 1 94.5 536 THR B N 1
ATOM 9029 C CA . THR B 1 536 ? -34.312 19.141 -3.389 1 94.5 536 THR B CA 1
ATOM 9030 C C . THR B 1 536 ? -33.312 20.234 -3.779 1 94.5 536 THR B C 1
ATOM 9032 O O . THR B 1 536 ? -33.125 20.516 -4.965 1 94.5 536 THR B O 1
ATOM 9035 N N . HIS B 1 537 ? -32.75 20.875 -2.83 1 93.94 537 HIS B N 1
ATOM 9036 C CA . HIS B 1 537 ? -31.75 21.922 -3.027 1 93.94 537 HIS B CA 1
ATOM 9037 C C . HIS B 1 537 ? -30.781 21.969 -1.856 1 93.94 537 HIS B C 1
ATOM 9039 O O . HIS B 1 537 ? -30.906 21.188 -0.907 1 93.94 537 HIS B O 1
ATOM 9045 N N . GLY B 1 538 ? -29.734 22.828 -1.993 1 94.44 538 GLY B N 1
ATOM 9046 C CA . GLY B 1 538 ? -28.734 22.969 -0.941 1 94.44 538 GLY B CA 1
ATOM 9047 C C . GLY B 1 538 ? -27.375 22.406 -1.323 1 94.44 538 GLY B C 1
ATOM 9048 O O . GLY B 1 538 ? -27.062 22.281 -2.51 1 94.44 538 GLY B O 1
ATOM 9049 N N . CYS B 1 539 ? -26.625 22.125 -0.291 1 95.38 539 CYS B N 1
ATOM 9050 C CA . CYS B 1 539 ? -25.281 21.594 -0.506 1 95.38 539 CYS B CA 1
ATOM 9051 C C . CYS B 1 539 ? -25.312 20.094 -0.741 1 95.38 539 CYS B C 1
ATOM 9053 O O . CYS B 1 539 ? -26.188 19.391 -0.209 1 95.38 539 CYS B O 1
ATOM 9055 N N . LEU B 1 540 ? -24.375 19.656 -1.581 1 96.31 540 LEU B N 1
ATOM 9056 C CA . LEU B 1 540 ? -24.141 18.219 -1.608 1 96.31 540 LEU B CA 1
ATOM 9057 C C . LEU B 1 540 ? -23.859 17.688 -0.206 1 96.31 540 LEU B C 1
ATOM 9059 O O . LEU B 1 540 ? -23.141 18.328 0.573 1 96.31 540 LEU B O 1
ATOM 9063 N N . LEU B 1 541 ? -24.484 16.656 0.139 1 97 541 LEU B N 1
ATOM 9064 C CA . LEU B 1 541 ? -24.234 15.945 1.391 1 97 541 LEU B CA 1
ATOM 9065 C C . LEU B 1 541 ? -23.547 14.609 1.133 1 97 541 LEU B C 1
ATOM 9067 O O . LEU B 1 541 ? -24.141 13.703 0.535 1 97 541 LEU B O 1
ATOM 9071 N N . ILE B 1 542 ? -22.297 14.477 1.551 1 96.62 542 ILE B N 1
ATOM 9072 C CA . ILE B 1 542 ? -21.5 13.273 1.32 1 96.62 542 ILE B CA 1
ATOM 9073 C C . ILE B 1 542 ? -21.406 12.461 2.609 1 96.62 542 ILE B C 1
ATOM 9075 O O . ILE B 1 542 ? -21.203 13.023 3.689 1 96.62 542 ILE B O 1
ATOM 9079 N N . HIS B 1 543 ? -21.578 11.156 2.504 1 94.06 543 HIS B N 1
ATOM 9080 C CA . HIS B 1 543 ? -21.516 10.211 3.617 1 94.06 543 HIS B CA 1
ATOM 9081 C C . HIS B 1 543 ? -22.578 10.547 4.664 1 94.06 543 HIS B C 1
ATOM 9083 O O . HIS B 1 543 ? -22.328 10.445 5.867 1 94.06 543 HIS B O 1
ATOM 9089 N N . GLY B 1 544 ? -23.656 11.109 4.277 1 94.25 544 GLY B N 1
ATOM 9090 C CA . GLY B 1 544 ? -24.781 11.445 5.141 1 94.25 544 GLY B CA 1
ATOM 9091 C C . GLY B 1 544 ? -26.094 11.523 4.398 1 94.25 544 GLY B C 1
ATOM 9092 O O . GLY B 1 544 ? -26.141 11.352 3.178 1 94.25 544 GLY B O 1
ATOM 9093 N N . SER B 1 545 ? -27.172 11.68 5.191 1 94 545 SER B N 1
ATOM 9094 C CA . SER B 1 545 ? -28.516 11.891 4.672 1 94 545 SER B CA 1
ATOM 9095 C C . SER B 1 545 ? -29.188 13.094 5.328 1 94 545 SER B C 1
ATOM 9097 O O . SER B 1 545 ? -28.641 13.664 6.277 1 94 545 SER B O 1
ATOM 9099 N N . VAL B 1 546 ? -30.234 13.461 4.707 1 93.62 546 VAL B N 1
ATOM 9100 C CA . VAL B 1 546 ? -30.953 14.609 5.23 1 93.62 546 VAL B CA 1
ATOM 9101 C C . VAL B 1 546 ? -31.359 14.359 6.684 1 93.62 546 VAL B C 1
ATOM 9103 O O . VAL B 1 546 ? -31.234 15.25 7.527 1 93.62 546 VAL B O 1
ATOM 9106 N N . ASP B 1 547 ? -31.703 13.102 7.004 1 94.06 547 ASP B N 1
ATOM 9107 C CA . ASP B 1 547 ? -32.156 12.758 8.344 1 94.06 547 ASP B CA 1
ATOM 9108 C C . ASP B 1 547 ? -30.984 12.492 9.281 1 94.06 547 ASP B C 1
ATOM 9110 O O . ASP B 1 547 ? -31.141 12.562 10.508 1 94.06 547 ASP B O 1
ATOM 9114 N N . ASN B 1 548 ? -29.859 12.188 8.734 1 95 548 ASN B N 1
ATOM 9115 C CA . ASN B 1 548 ? -28.641 11.93 9.477 1 95 548 ASN B CA 1
ATOM 9116 C C . ASN B 1 548 ? -27.422 12.523 8.773 1 95 548 ASN B C 1
ATOM 9118 O O . ASN B 1 548 ? -26.609 11.797 8.203 1 95 548 ASN B O 1
ATOM 9122 N N . PRO B 1 549 ? -27.25 13.805 8.875 1 94.12 549 PRO B N 1
ATOM 9123 C CA . PRO B 1 549 ? -26.25 14.516 8.062 1 94.12 549 PRO B CA 1
ATOM 9124 C C . PRO B 1 549 ? -24.828 14.062 8.367 1 94.12 549 PRO B C 1
ATOM 9126 O O . PRO B 1 549 ? -23.938 14.18 7.516 1 94.12 549 PRO B O 1
ATOM 9129 N N . SER B 1 550 ? -24.531 13.516 9.547 1 93.38 550 SER B N 1
ATOM 9130 C CA . SER B 1 550 ? -23.188 13.07 9.898 1 93.38 550 SER B CA 1
ATOM 9131 C C . SER B 1 550 ? -22.922 11.664 9.383 1 93.38 550 SER B C 1
ATOM 9133 O O . SER B 1 550 ? -21.781 11.211 9.352 1 93.38 550 SER B O 1
ATOM 9135 N N . GLY B 1 551 ? -23.953 10.953 8.93 1 92.25 551 GLY B N 1
ATOM 9136 C CA . GLY B 1 551 ? -23.828 9.602 8.422 1 92.25 551 GLY B CA 1
ATOM 9137 C C . GLY B 1 551 ? -23.5 8.586 9.5 1 92.25 551 GLY B C 1
ATOM 9138 O O . GLY B 1 551 ? -22.875 7.555 9.219 1 92.25 551 GLY B O 1
ATOM 9139 N N . GLY B 1 552 ? -23.703 8.914 10.719 1 92.75 552 GLY B N 1
ATOM 9140 C CA . GLY B 1 552 ? -23.469 7.977 11.805 1 92.75 552 GLY B CA 1
ATOM 9141 C C . GLY B 1 552 ? -22.047 8.016 12.328 1 92.75 552 GLY B C 1
ATOM 9142 O O . GLY B 1 552 ? -21.656 7.184 13.156 1 92.75 552 GLY B O 1
ATOM 9143 N N . ARG B 1 553 ? -21.219 8.914 11.844 1 95 553 ARG B N 1
ATOM 9144 C CA . ARG B 1 553 ? -19.859 9.062 12.344 1 95 553 ARG B CA 1
ATOM 9145 C C . ARG B 1 553 ? -19.859 9.445 13.82 1 95 553 ARG B C 1
ATOM 9147 O O . ARG B 1 553 ? -20.75 10.156 14.281 1 95 553 ARG B O 1
ATOM 9154 N N . THR B 1 554 ? -18.828 8.938 14.531 1 95.56 554 THR B N 1
ATOM 9155 C CA . THR B 1 554 ? -18.734 9.227 15.961 1 95.56 554 THR B CA 1
ATOM 9156 C C . THR B 1 554 ? -17.312 9.617 16.344 1 95.56 554 THR B C 1
ATOM 9158 O O . THR B 1 554 ? -16.359 9.289 15.633 1 95.56 554 THR B O 1
ATOM 9161 N N . PHE B 1 555 ? -17.266 10.398 17.391 1 97.19 555 PHE B N 1
ATOM 9162 C CA . PHE B 1 555 ? -15.992 10.758 18.016 1 97.19 555 PHE B CA 1
ATOM 9163 C C . PHE B 1 555 ? -16.156 10.891 19.531 1 97.19 555 PHE B C 1
ATOM 9165 O O . PHE B 1 555 ? -16.891 11.758 20 1 97.19 555 PHE B O 1
ATOM 9172 N N . ARG B 1 556 ? -15.461 10.016 20.234 1 96.75 556 ARG B N 1
ATOM 9173 C CA . ARG B 1 556 ? -15.5 10.07 21.688 1 96.75 556 ARG B CA 1
ATOM 9174 C C . ARG B 1 556 ? -14.43 11.008 22.234 1 96.75 556 ARG B C 1
ATOM 9176 O O . ARG B 1 556 ? -13.234 10.695 22.156 1 96.75 556 ARG B O 1
ATOM 9183 N N . GLU B 1 557 ? -14.891 12.078 22.891 1 96.5 557 GLU B N 1
ATOM 9184 C CA . GLU B 1 557 ? -14 13.117 23.406 1 96.5 557 GLU B CA 1
ATOM 9185 C C . GLU B 1 557 ? -13.086 12.578 24.5 1 96.5 557 GLU B C 1
ATOM 9187 O O . GLU B 1 557 ? -11.992 13.102 24.719 1 96.5 557 GLU B O 1
ATOM 9192 N N . ASP B 1 558 ? -13.445 11.586 25.141 1 95.88 558 ASP B N 1
ATOM 9193 C CA . ASP B 1 558 ? -12.68 11.055 26.266 1 95.88 558 ASP B CA 1
ATOM 9194 C C . ASP B 1 558 ? -11.766 9.922 25.828 1 95.88 558 ASP B C 1
ATOM 9196 O O . ASP B 1 558 ? -11.016 9.367 26.641 1 95.88 558 ASP B O 1
ATOM 9200 N N . ARG B 1 559 ? -11.703 9.57 24.516 1 96.44 559 ARG B N 1
ATOM 9201 C CA . ARG B 1 559 ? -11.039 8.336 24.109 1 96.44 559 ARG B CA 1
ATOM 9202 C C . ARG B 1 559 ? -10.258 8.531 22.812 1 96.44 559 ARG B C 1
ATOM 9204 O O . ARG B 1 559 ? -9.086 8.156 22.734 1 96.44 559 ARG B O 1
ATOM 9211 N N . ASP B 1 560 ? -10.859 9.172 21.828 1 97.44 560 ASP B N 1
ATOM 9212 C CA . ASP B 1 560 ? -10.469 8.992 20.438 1 97.44 560 ASP B CA 1
ATOM 9213 C C . ASP B 1 560 ? -9.289 9.891 20.078 1 97.44 560 ASP B C 1
ATOM 9215 O O . ASP B 1 560 ? -8.82 9.875 18.938 1 97.44 560 ASP B O 1
ATOM 9219 N N . TYR B 1 561 ? -8.727 10.609 21.062 1 98.19 561 TYR B N 1
ATOM 9220 C CA . TYR B 1 561 ? -7.566 11.445 20.797 1 98.19 561 TYR B CA 1
ATOM 9221 C C . TYR B 1 561 ? -6.289 10.617 20.781 1 98.19 561 TYR B C 1
ATOM 9223 O O . TYR B 1 561 ? -5.242 11.086 20.328 1 98.19 561 TYR B O 1
ATOM 9231 N N . LEU B 1 562 ? -6.387 9.406 21.359 1 97.75 562 LEU B N 1
ATOM 9232 C CA . LEU B 1 562 ? -5.277 8.461 21.328 1 97.75 562 LEU B CA 1
ATOM 9233 C C . LEU B 1 562 ? -5.727 7.105 20.797 1 97.75 562 LEU B C 1
ATOM 9235 O O . LEU B 1 562 ? -6.898 6.738 20.922 1 97.75 562 LEU B O 1
ATOM 9239 N N . TYR B 1 563 ? -4.852 6.359 20.234 1 97.12 563 TYR B N 1
ATOM 9240 C CA . TYR B 1 563 ? -5.105 5.004 19.766 1 97.12 563 TYR B CA 1
ATOM 9241 C C . TYR B 1 563 ? -4.906 3.986 20.875 1 97.12 563 TYR B C 1
ATOM 9243 O O . TYR B 1 563 ? -4.18 4.242 21.844 1 97.12 563 TYR B O 1
ATOM 9251 N N . PRO B 1 564 ? -5.559 2.887 20.766 1 95.75 564 PRO B N 1
ATOM 9252 C CA . PRO B 1 564 ? -5.324 1.841 21.766 1 95.75 564 PRO B CA 1
ATOM 9253 C C . PRO B 1 564 ? -3.971 1.156 21.594 1 95.75 564 PRO B C 1
ATOM 9255 O O . PRO B 1 564 ? -3.451 1.072 20.484 1 95.75 564 PRO B O 1
ATOM 9258 N N . ILE B 1 565 ? -3.457 0.721 22.703 1 94.06 565 ILE B N 1
ATOM 9259 C CA . ILE B 1 565 ? -2.268 -0.123 22.672 1 94.06 565 ILE B CA 1
ATOM 9260 C C . ILE B 1 565 ? -2.646 -1.537 22.234 1 94.06 565 ILE B C 1
ATOM 9262 O O . ILE B 1 565 ? -3.641 -2.092 22.719 1 94.06 565 ILE B O 1
ATOM 9266 N N . PRO B 1 566 ? -1.888 -2.127 21.328 1 89.69 566 PRO B N 1
ATOM 9267 C CA . PRO B 1 566 ? -2.244 -3.465 20.859 1 89.69 566 PRO B CA 1
ATOM 9268 C C . PRO B 1 566 ? -2.27 -4.504 21.969 1 89.69 566 PRO B C 1
ATOM 9270 O O . PRO B 1 566 ? -1.364 -4.543 22.812 1 89.69 566 PRO B O 1
ATOM 9273 N N . VAL B 1 567 ? -3.238 -5.344 21.938 1 87.25 567 VAL B N 1
ATOM 9274 C CA . VAL B 1 567 ? -3.514 -6.316 23 1 87.25 567 VAL B CA 1
ATOM 9275 C C . VAL B 1 567 ? -2.32 -7.25 23.156 1 87.25 567 VAL B C 1
ATOM 9277 O O . VAL B 1 567 ? -1.906 -7.551 24.281 1 87.25 567 VAL B O 1
ATOM 9280 N N . ASN B 1 568 ? -1.758 -7.672 22.094 1 83.06 568 ASN B N 1
ATOM 9281 C CA . ASN B 1 568 ? -0.695 -8.672 22.172 1 83.06 568 ASN B CA 1
ATOM 9282 C C . ASN B 1 568 ? 0.566 -8.102 22.812 1 83.06 568 ASN B C 1
ATOM 9284 O O . ASN B 1 568 ? 1.299 -8.828 23.484 1 83.06 568 ASN B O 1
ATOM 9288 N N . ASP B 1 569 ? 0.819 -6.863 22.578 1 85.38 569 ASP B N 1
ATOM 9289 C CA . ASP B 1 569 ? 1.973 -6.234 23.219 1 85.38 569 ASP B CA 1
ATOM 9290 C C . ASP B 1 569 ? 1.749 -6.066 24.719 1 85.38 569 ASP B C 1
ATOM 9292 O O . ASP B 1 569 ? 2.695 -6.145 25.5 1 85.38 569 ASP B O 1
ATOM 9296 N N . ARG B 1 570 ? 0.553 -5.836 25.094 1 88.19 570 ARG B N 1
ATOM 9297 C CA . ARG B 1 570 ? 0.231 -5.77 26.516 1 88.19 570 ARG B CA 1
ATOM 9298 C C . ARG B 1 570 ? 0.386 -7.137 27.172 1 88.19 570 ARG B C 1
ATOM 9300 O O . ARG B 1 570 ? 0.911 -7.238 28.281 1 88.19 570 ARG B O 1
ATOM 9307 N N . ILE B 1 571 ? -0.037 -8.133 26.469 1 82.25 571 ILE B N 1
ATOM 9308 C CA . ILE B 1 571 ? 0.089 -9.492 26.969 1 82.25 571 ILE B CA 1
ATOM 9309 C C . ILE B 1 571 ? 1.565 -9.875 27.078 1 82.25 571 ILE B C 1
ATOM 9311 O O . ILE B 1 571 ? 1.996 -10.461 28.062 1 82.25 571 ILE B O 1
ATOM 9315 N N . LEU B 1 572 ? 2.342 -9.516 26.031 1 79.12 572 LEU B N 1
ATOM 9316 C CA . LEU B 1 572 ? 3.76 -9.852 25.969 1 79.12 572 LEU B CA 1
ATOM 9317 C C . LEU B 1 572 ? 4.508 -9.25 27.156 1 79.12 572 LEU B C 1
ATOM 9319 O O . LEU B 1 572 ? 5.543 -9.781 27.578 1 79.12 572 LEU B O 1
ATOM 9323 N N . THR B 1 573 ? 4.008 -8.18 27.703 1 81.44 573 THR B N 1
ATOM 9324 C CA . THR B 1 573 ? 4.656 -7.516 28.828 1 81.44 573 THR B CA 1
ATOM 9325 C C . THR B 1 573 ? 3.994 -7.91 30.141 1 81.44 573 THR B C 1
ATOM 9327 O O . THR B 1 573 ? 4.168 -7.23 31.156 1 81.44 573 THR B O 1
ATOM 9330 N N . ASN B 1 574 ? 3.227 -8.922 30.078 1 77.06 574 ASN B N 1
ATOM 9331 C CA . ASN B 1 574 ? 2.516 -9.438 31.234 1 77.06 574 ASN B CA 1
ATOM 9332 C C . ASN B 1 574 ? 1.658 -8.359 31.891 1 77.06 574 ASN B C 1
ATOM 9334 O O . ASN B 1 574 ? 1.633 -8.25 33.125 1 77.06 574 ASN B O 1
ATOM 9338 N N . GLY B 1 575 ? 1.173 -7.469 31.031 1 78.31 575 GLY B N 1
ATOM 9339 C CA . GLY B 1 575 ? 0.226 -6.469 31.5 1 78.31 575 GLY B CA 1
ATOM 9340 C C . GLY B 1 575 ? 0.896 -5.211 32.031 1 78.31 575 GLY B C 1
ATOM 9341 O O . GLY B 1 575 ? 0.223 -4.297 32.5 1 78.31 575 GLY B O 1
ATOM 9342 N N . THR B 1 576 ? 2.174 -5.164 31.938 1 86.19 576 THR B N 1
ATOM 9343 C CA . THR B 1 576 ? 2.877 -3.969 32.375 1 86.19 576 THR B CA 1
ATOM 9344 C C . THR B 1 576 ? 2.479 -2.756 31.547 1 86.19 576 THR B C 1
ATOM 9346 O O . THR B 1 576 ? 2.367 -1.645 32.062 1 86.19 576 THR B O 1
ATOM 9349 N N . LEU B 1 577 ? 2.221 -3.018 30.328 1 90.25 577 LEU B N 1
ATOM 9350 C CA . LEU B 1 577 ? 1.706 -1.962 29.469 1 90.25 577 LEU B CA 1
ATOM 9351 C C . LEU B 1 577 ? 0.227 -1.711 29.734 1 90.25 577 LEU B C 1
ATOM 9353 O O . LEU B 1 577 ? -0.601 -2.609 29.562 1 90.25 577 LEU B O 1
ATOM 9357 N N . LYS B 1 578 ? -0.047 -0.528 30.172 1 91.44 578 LYS B N 1
ATOM 9358 C CA . LYS B 1 578 ? -1.441 -0.168 30.422 1 91.44 578 LYS B CA 1
ATOM 9359 C C . LYS B 1 578 ? -2.094 0.385 29.156 1 91.44 578 LYS B C 1
ATOM 9361 O O . LYS B 1 578 ? -1.417 0.968 28.312 1 91.44 578 LYS B O 1
ATOM 9366 N N . GLN B 1 579 ? -3.414 0.209 29.078 1 94 579 GLN B N 1
ATOM 9367 C CA . GLN B 1 579 ? -4.164 0.697 27.922 1 94 579 GLN B CA 1
ATOM 9368 C C . GLN B 1 579 ? -4.449 2.191 28.047 1 94 579 GLN B C 1
ATOM 9370 O O . GLN B 1 579 ? -4.449 2.74 29.156 1 94 579 GLN B O 1
ATOM 9375 N N . ASN B 1 580 ? -4.742 2.824 26.969 1 96.06 580 ASN B N 1
ATOM 9376 C CA . ASN B 1 580 ? -5.168 4.219 26.969 1 96.06 580 ASN B CA 1
ATOM 9377 C C . ASN B 1 580 ? -6.594 4.371 27.5 1 96.06 580 ASN B C 1
ATOM 9379 O O . ASN B 1 580 ? -7.402 3.447 27.375 1 96.06 580 ASN B O 1
ATOM 9383 N N . PRO B 1 581 ? -6.867 5.531 28.031 1 93.69 581 PRO B N 1
ATOM 9384 C CA . PRO B 1 581 ? -8.188 5.746 28.641 1 93.69 581 PRO B CA 1
ATOM 9385 C C . PRO B 1 581 ? -9.32 5.551 27.641 1 93.69 581 PRO B C 1
ATOM 9387 O O . PRO B 1 581 ? -9.227 6.004 26.484 1 93.69 581 PRO B O 1
ATOM 9390 N N . GLY B 1 582 ? -10.312 4.891 28.078 1 94.56 582 GLY B N 1
ATOM 9391 C CA . GLY B 1 582 ? -11.516 4.703 27.281 1 94.56 582 GLY B CA 1
ATOM 9392 C C . GLY B 1 582 ? -11.461 3.453 26.422 1 94.56 582 GLY B C 1
ATOM 9393 O O . GLY B 1 582 ? -12.492 2.994 25.922 1 94.56 582 GLY B O 1
ATOM 9394 N N . TRP B 1 583 ? -10.297 2.926 26.219 1 94.38 583 TRP B N 1
ATOM 9395 C CA . TRP B 1 583 ? -10.141 1.669 25.5 1 94.38 583 TRP B CA 1
ATOM 9396 C C . TRP B 1 583 ? -10.133 0.483 26.453 1 94.38 583 TRP B C 1
ATOM 9398 O O . TRP B 1 583 ? -9.336 0.442 27.391 1 94.38 583 TRP B O 1
ATOM 9408 N N . ASP B 1 584 ? -11.023 -0.403 26.25 1 91 584 ASP B N 1
ATOM 9409 C CA . ASP B 1 584 ? -11.141 -1.521 27.172 1 91 584 ASP B CA 1
ATOM 9410 C C . ASP B 1 584 ? -10.891 -2.852 26.469 1 91 584 ASP B C 1
ATOM 9412 O O . ASP B 1 584 ? -11.75 -3.34 25.734 1 91 584 ASP B O 1
ATOM 9416 N N . ASP B 1 585 ? -9.75 -3.424 26.734 1 85.62 585 ASP B N 1
ATOM 9417 C CA . ASP B 1 585 ? -9.445 -4.758 26.219 1 85.62 585 ASP B CA 1
ATOM 9418 C C . ASP B 1 585 ? -9.578 -5.809 27.312 1 85.62 585 ASP B C 1
ATOM 9420 O O . ASP B 1 585 ? -9.188 -6.965 27.125 1 85.62 585 ASP B O 1
ATOM 9424 N N . LYS B 1 586 ? -10 -5.414 28.5 1 77.44 586 LYS B N 1
ATOM 9425 C CA . LYS B 1 586 ? -10.336 -6.246 29.641 1 77.44 586 LYS B CA 1
ATOM 9426 C C . LYS B 1 586 ? -9.078 -6.805 30.312 1 77.44 586 LYS B C 1
ATOM 9428 O O . LYS B 1 586 ? -9.133 -7.805 31.031 1 77.44 586 LYS B O 1
ATOM 9433 N N . LEU B 1 587 ? -7.945 -6.234 29.938 1 81.25 587 LEU B N 1
ATOM 9434 C CA . LEU B 1 587 ? -6.707 -6.719 30.547 1 81.25 587 LEU B CA 1
ATOM 9435 C C . LEU B 1 587 ? -6.363 -5.922 31.797 1 81.25 587 LEU B C 1
ATOM 9437 O O . LEU B 1 587 ? -5.535 -6.352 32.594 1 81.25 587 LEU B O 1
ATOM 9441 N N . ASP B 1 588 ? -6.902 -4.707 31.875 1 73 588 ASP B N 1
ATOM 9442 C CA . ASP B 1 588 ? -6.633 -3.881 33.062 1 73 588 ASP B CA 1
ATOM 9443 C C . ASP B 1 588 ? -7.617 -4.184 34.188 1 73 588 ASP B C 1
ATOM 9445 O O . ASP B 1 588 ? -8.82 -4.309 33.938 1 73 588 ASP B O 1
ATOM 9449 N N . LEU B 1 589 ? -7.316 -5.16 35.156 1 53.81 589 LEU B N 1
ATOM 9450 C CA . LEU B 1 589 ? -8.18 -5.438 36.312 1 53.81 589 LEU B CA 1
ATOM 9451 C C . LEU B 1 589 ? -8.336 -4.199 37.188 1 53.81 589 LEU B C 1
ATOM 9453 O O . LEU B 1 589 ? -7.391 -3.428 37.344 1 53.81 589 LEU B O 1
#

Secondary structure (DSSP, 8-state):
-TTSSHHHHHHHHHHHGGGGGGSSSS-S---------SSSSHHHHHHHHGGGGGGS--HHHHHT--SSSEE-SS--HHHHT-----S--TTS--HHHHHHHHHHHHGGG---HHHHHHHHHHHHHHHHHHHHHHHHHHSSB----S---TT-HHHHTPPPBPHHHHHHHHHHHHHHHHHHS-S---TTS--HHHHHHHHHHHHHHHHHHHHHHTS---HHHHHHHHHHHHHHHHHS-------SS-HHHHHHSSSS--TTTEEEEE--BGGGTB-B-HHHHHH-GGGT--EE-HHHHTTSPBTTS--GGGSTTGGG--HHHHTTTB-HHHHHHB--TTT-B-TT--SBPPP-GGG-SSS-BB-TT---GGGGSTT-B---EEEEEHHHHHHHHHHHHHHHT---HHHHHTTHHHHHHHTTPPPPPHHHHHHS--HHHHHH-TTSPPSTTHHHHHHHHHHHHHHHTTSS-HHHHHHHTT-GGGGGS-EEEEEE-SSEEE-SSSSSS--EEEESS-----TT-EEEEBTTTB-EEETTEEEEEES--SS-TTTT----TTTTTSPPPPHHHHHHTTT-SPPPTT---S---/---TTSS-SHHHHSSSGGGSTTTTSS-S---------SSSSHHHHHHHHGGGGGGS--HHHHHT--SSSEE-SS--HHHHT-----S--TTS--HHHHHHHHHHHHGGG---HHHHHHHHHHHHHHHHHHHHHHHHHHSSB----S---TT-HHHHTPPPBPHHHHHHHHHHHHHHHHHHS-S---TTS--HHHHHHHHHHHHHHHHHHHHHHTS---HHHHHHHHHHHHHHHHHS-------SS-HHHHHHSSSS--TTTEEEEE--BGGGTB-B-HHHHHH-GGGT--EE-HHHHTTSPBTTS--GGGSTTGGG--HHHHTTTB-HHHHHHB--TTT-B-TT--SBPPP-GGG-SSS-BB-TT---GGGGSTT-B---EEEEEHHHHHHHHHHHHHHHT---HHHHHTTHHHHHHHTTPPPP-HHHHHHS--HHHHHH-TTSPPSTTHHHHHHHHHHHHHHHTTSS-HHHHHHHTT-GGGGGS-EEEEEE-SSEEE-SSSSSS--EEEESSS----TT-EEEEBTTTB-EEETTEEEEEES--SS-TTTT----TTTTTSPPPPHHHHHHTTT-SPPPTT---S---

pLDDT: mean 89.49, std 16.98, range [19.64, 98.94]

Foldseek 3Di:
DPVPPVVPPVVVVVVPVVPPVVPPVPPPPCPVDCPPQQQADLVSLCVLLVCLCVLADDQCLFLVDDFLFKDFQDDDCLLQVNFAFAQDDPLPDCVSVLSLLVCLVRNVNYVPPLSSLASLLSSLLSNLVSLLSVCQFFAFAQDDNHNPDPPDLCSLLPATDGSVVSLVSSLVSLVSSLVRFDLDDFQAGDGNLNSLLVLLVSLLLVLLLCCLVVVDNSLVSLVSNLVSLVCCLPPSQADQQQDDQQRLLCCQQDLEHDRRWFNHWHFFDVVVPRFAFNQLCQAPLVNRLMATFPLLLQLWAFQARHRCVVDPPLQADAQQVNQPRTQPLLVSFWPAAQPDDAAPGDDGDDQDCSNHVQSTTTCSHHHHPVSSDGRRHGHMAGQDTSLVSLLSNQLSCLSSVNHDLVSQVSGVVSVCVSRNGDGDDQVVQQVDADPSLCVQQVSQDDDSSRRVNSVSVSSCCSSSPSRNCVLSVCLSSLNSCSSQDWGWHHWDAFFDFDDRRPPPAGAEGEEEDDGDDDPNHHYDYQPPRFDALVSGTGTTTRCAHVVGRSVNRDDDSFFSSHHWDNPNSCVSSVNSYDTGPPHPPPSPD/DDDVPDPPPVVVVVVPVVPPPVPPVPPPPCPVDCPPQQQADLVSLCVLLVCLCVLADDQCLFLVDDFLFKDFQDDDCLLQVNFAFAQDDPLPDCVSVLSLLVCLVRNVNYVPPLSSLASLLSSLLSNLVSLLSVCQFFAFADDDNHNPDPPPLCSLLPATDGSVVSLVSSLVSLVSSLVRFDLDDFQADDGNLNSLQVLLVSLLLVLLLCCLVVVDNSLVSLVSNLVSLVCCLVPSQADQQQDDQQRLLCCQQDLEHDRRWFNHWHFFDVVVPRFAFNQLCQAPLVNRLMATFPLLLQLWAFQARHRCVVDPPLQADAQQVNQPRTQPLLVSFWPAAQPDDAAPGDDGDDQDCSNHVQSTTTCSHHHHPVSSDGRRHGHMAGQDTSLVSLLSNQLSCLSSVNDDLVSQVSGVVSVCVSRNGDGDDQVVQQVDADPSLCVQQVSQDDDSSRRVNSVSVSSCCSSSPSRNCVLSVCLSSLNSCSSQDWGWHHWDAFFDFDDRRPPPAGAEGEEEDDGDDDPNHHYDYQPPRFDALVSGTGTTTRCAHVVGRSVNRDDDSFFSSHHWDNPNSCVSSVNSYDTGPPHPPPSPD

Radius of gyration: 34.37 Å; Cα contacts (8 Å, |Δi|>4): 2201; chains: 2; bounding box: 108×88×110 Å

Organism: NCBI:txid997884

Nearest PDB structures (foldseek):
  3i4g-assembly1_A  TM=7.565E-01  e=2.903E-21  Bacteroides fragilis NCTC 9343
  7bll-assembly1_A  TM=7.252E-01  e=1.529E-19  Bacteroides thetaiotaomicron VPI-5482
  5ck0-assembly1_A  TM=6.815E-01  e=4.047E-17  Bacteroides thetaiotaomicron VPI-5482
  5e76-assembly1_A  TM=6.820E-01  e=7.928E-12  Bacteroides ovatus ATCC 8483
  5e75-assembly1_A  TM=6.448E-01  e=1.120E-12  Bacteroides ovatus ATCC 8483